Protein 7URG (pdb70)

Nearest PDB structures (foldseek):
  7urg-assembly1_B  TM=1.003E+00  e=1.284E-87  Synechococcus phage S-CBP4
  6mv9-assembly1_A  TM=7.155E-01  e=6.257E-13  Bacillus subtilis
  7b9q-assembly1_A  TM=6.823E-01  e=4.708E-10  Cereibacter sphaeroides
  7b9p-assembly1_A-2  TM=6.535E-01  e=2.088E-10  Cereibacter sphaeroides 2.4.1
  7b9q-assembly1_B  TM=6.792E-01  e=9.455E-10  Cereibacter sphaeroides

Solvent-accessible surface area: 34596 Å² total; per-residue (Å²): 115,112,5,82,4,0,0,0,10,0,72,52,81,46,73,55,148,33,2,7,18,26,0,5,124,3,0,0,29,0,3,54,100,10,14,7,0,0,0,2,1,23,98,8,108,52,122,45,34,131,74,62,164,41,83,74,26,22,2,0,8,16,11,0,83,4,0,5,26,1,5,40,10,10,47,139,21,7,90,138,132,130,10,39,2,0,0,0,0,16,9,73,17,103,16,5,69,65,1,5,81,6,52,143,96,84,4,71,99,12,98,8,0,0,7,0,27,67,124,58,19,144,136,19,77,112,87,19,56,101,15,0,25,89,3,3,113,134,40,18,1,14,0,3,41,41,68,80,29,171,122,45,106,74,9,38,4,1,20,29,0,0,4,3,1,42,30,34,2,10,5,38,56,59,46,12,26,0,5,34,10,72,55,97,92,0,104,45,32,6,29,113,7,0,39,78,7,26,107,100,13,47,142,38,96,8,19,152,65,62,30,18,60,73,34,124,88,26,94,7,3,1,7,2,10,1,0,0,4,1,6,3,60,62,58,66,12,64,5,53,69,0,0,121,1,0,88,0,19,49,71,62,117,118,79,90,98,50,79,2,32,52,3,0,85,32,2,77,42,0,5,80,29,0,10,126,61,0,104,82,68,105,4,31,27,0,1,1,0,6,46,2,75,97,24,1,42,166,103,76,10,92,80,56,74,16,0,0,34,11,0,15,8,5,73,39,101,100,29,86,86,116,22,93,122,152,31,88,63,82,58,57,10,0,98,12,62,28,2,65,125,19,25,22,107,15,2,57,56,0,0,15,4,4,1,123,4,4,71,79,35,52,8,19,1,0,2,2,8,24,0,12,35,68,80,31,109,19,72,91,101,20,2,73,70,10,27,80,20,34,3,17,0,3,29,94,30,69,121,17,179,116,116,5,80,4,0,0,0,12,0,70,53,80,46,72,56,148,35,2,8,16,25,0,6,125,3,0,0,28,0,2,54,101,10,14,5,0,0,0,2,1,22,96,8,111,53,122,45,34,132,74,62,166,40,84,72,26,21,2,0,8,16,10,0,84,3,0,4,27,0,6,41,9,11,45,139,21,6,90,138,133,131,9,39,2,0,0,0,0,16,9,72,18,100,16,6,70,66,1,5,77,7,52,143,96,84,4,71,99,11,97,8,0,0,6,0,28,66,121,59,19,145,136,19,76,108,87,19,55,98,16,0,24,88,4,2,115,133,42,18,1,14,0,3,42,43,70,81,29,171,122,44,106,75,10,37,4,1,21,30,0,0,4,3,1,41,32,33,1,9,5,38,54,60,46,12,25,0,5,35,10,72,56,98,92,1,105,46,30,6,29,114,6,0,39,76,6,26,107,99,13,47,144,38,95,9,20,150,64,61,28,19,60,72,34,127,88,26,93,7,3,1,7,1,10,2,0,0,5,1,6,2,61,64,57,66,12,66,4,53,68,0,0,122,1,0,90,0,19,51,70,63,119,119,80,90,97,54,77,3,31,54,3,0,84,33,2,77,41,0,6,80,30,0,9,127,63,0,105,84,69,107,4,29,26,0,1,1,0,6,46,2,76,98,25,1,43,168,101,77,9,92,81,57,73,15,0,0,34,13,0,15,9,6,72,38,103,103,28,85,87,116,23,92,121,153,30,88,63,80,59,57,10,0,98,12,62,27,1,65,124,20,26,23,104,14,1,58,56,0,0,15,3,4,2,124,4,5,69,79,35,52,8,19,1,0,1,2,7,26,0,12,35,67,82,31,108,19,71,92,102,20,1,72,71,9,26,80,19,34,3,18,0,3,30,94,29,68,122,18,178

InterPro domains:
  IPR000788 Ribonucleotide reductase large subunit, C-terminal [PF02867] (28-130)
  IPR050862 Ribonucleoside diphosphate reductase class-2 [PTHR43371] (28-132)

B-factor: mean 74.3, std 24.92, range [25.01, 128.07]

Organism: NCBI:txid754059

Radius of gyration: 35.14 Å; Cα contacts (8 Å, |Δi|>4): 1599; chains: 2; bounding box: 123×52×47 Å

Foldseek 3Di:
DPFQWWEAEAAQACDDCRHPVVVLVLCLVCLLAQREYEYEQAHHADAQDQDPVGDRDHGPLVCLQVSLVSNVVSLVVHPHNNYAYEHEYELQHPCVLVVLPDDCVRNVGHAYEYEDADVSVVPDDPSSVVSNLVSVLVWRYKYFYWDAAPVRHTWDAIDQHFFTFHHQETAAEDEQELQAADLVCLLVSLLVQLVVQLVVLQPPQPCVVVRHDHSVPTQAYAYAYFQQQNNCVVLVHALQRLLVLLVCVLVVHDDDPDVSVSSNVSLLNSLVSSLVSSVVSRHRAYHTHGWCPVPQQVDAGPVGAGGGTGNAFALDQWDWDADPPPGIDIGGRPPTDHDVVNDDVSRVSNVLSSQSSNCVSVRGRFYADEEASQHDDRDVVVVVVCNVGPHTMYHGYHHRD/DPFQWWEAEAAQACDDCRHPVVVLVLCLVCLLAQREYEYEQAHHADAQDQDPVGDRDHGPLVCLQVSLVSNVVSLVVHPHNNYAYEHEYELQHPCVLVVLPDDCVRNVGHAYEYEDADVSVVPDDVSSVVSNLVSVLVWRYKYFYWDAAPVRHTWDAIDQHFFTFHHQETAAEDEQELQAADLVCLLVSLLVQLVVQLVVLQPPQPCVVVRHDHSVPTQAYAYAYFQQQNNCVVLVHALQRLLVLLVCVLVVHDDDPDVSVSSNVSLLNSLVSSLVSSVVSRHRAYHTHGWCPVPQQVDAGPVGAGGGTGNAFALDQWDWDADPPPGIDIGGRPPTDHDVVNDDVSRVSNVLSSQSSNCVSVRGRFYADEEASQHDDRDVVVVVVCNVGPHTMYHGYHHRD

Structure (mmCIF, N/CA/C/O backbone):
data_7URG
#
_entry.id   7URG
#
_cell.length_a   1.00
_cell.length_b   1.00
_cell.length_c   1.00
_cell.angle_alpha   90.00
_cell.angle_beta   90.00
_cell.angle_gamma   90.00
#
_symmetry.space_group_name_H-M   'P 1'
#
loop_
_entity.id
_entity.type
_entity.pdbx_description
1 polymer 'Ribonucleotide reductase'
2 non-polymer "THYMIDINE-5'-TRIPHOSPHATE"
#
loop_
_atom_site.group_PDB
_atom_site.id
_atom_site.type_symbol
_atom_site.label_atom_id
_atom_site.label_alt_id
_atom_site.label_comp_id
_atom_site.label_asym_id
_atom_site.label_entity_id
_atom_site.label_seq_id
_atom_site.pdbx_PDB_ins_code
_atom_site.Cartn_x
_atom_site.Cartn_y
_atom_site.Cartn_z
_atom_site.occupancy
_atom_site.B_iso_or_equiv
_atom_site.auth_seq_id
_atom_site.auth_comp_id
_atom_site.auth_asym_id
_atom_site.auth_atom_id
_atom_site.pdbx_PDB_model_num
ATOM 1 N N . LEU A 1 26 ? 119.412 148.400 119.492 1.00 100.13 26 LEU A N 1
ATOM 2 C CA . LEU A 1 26 ? 118.284 147.939 118.690 1.00 101.49 26 LEU A CA 1
ATOM 3 C C . LEU A 1 26 ? 117.033 147.782 119.546 1.00 101.85 26 LEU A C 1
ATOM 4 O O . LEU A 1 26 ? 117.123 147.675 120.769 1.00 101.86 26 LEU A O 1
ATOM 9 N N . PRO A 1 27 ? 115.860 147.769 118.905 1.00 105.16 27 PRO A N 1
ATOM 10 C CA . PRO A 1 27 ? 114.634 147.435 119.648 1.00 105.94 27 PRO A CA 1
ATOM 11 C C . PRO A 1 27 ? 114.653 146.033 120.224 1.00 108.09 27 PRO A C 1
ATOM 12 O O . PRO A 1 27 ? 113.841 145.732 121.108 1.00 106.59 27 PRO A O 1
ATOM 16 N N . VAL A 1 28 ? 115.550 145.166 119.749 1.00 96.56 28 VAL A N 1
ATOM 17 C CA . VAL A 1 28 ? 115.580 143.783 120.214 1.00 93.33 28 VAL A CA 1
ATOM 18 C C . VAL A 1 28 ? 115.754 143.773 121.723 1.00 88.38 28 VAL A C 1
ATOM 19 O O . VAL A 1 28 ? 116.789 144.198 122.250 1.00 82.64 28 VAL A O 1
ATOM 23 N N . SER A 1 29 ? 114.737 143.279 122.429 1.00 85.11 29 SER A N 1
ATOM 24 C CA . SER A 1 29 ? 114.805 143.212 123.883 1.00 88.44 29 SER A CA 1
ATOM 25 C C . SER A 1 29 ? 115.713 142.080 124.346 1.00 84.16 29 SER A C 1
ATOM 26 O O . SER A 1 29 ? 116.487 142.251 125.295 1.00 84.16 29 SER A O 1
ATOM 29 N N . CYS A 1 30 ? 115.637 140.924 123.690 1.00 64.81 30 CYS A N 1
ATOM 30 C CA . CYS A 1 30 ? 116.363 139.744 124.128 1.00 59.88 30 CYS A CA 1
ATOM 31 C C . CYS A 1 30 ? 116.946 139.027 122.921 1.00 59.18 30 CYS A C 1
ATOM 32 O O . CYS A 1 30 ? 116.561 139.272 121.776 1.00 69.83 30 CYS A O 1
ATOM 35 N N . THR A 1 31 ? 117.889 138.131 123.197 1.00 46.97 31 THR A N 1
ATOM 36 C CA . THR A 1 31 ? 118.484 137.289 122.172 1.00 48.23 31 THR A CA 1
ATOM 37 C C . THR A 1 31 ? 118.951 136.000 122.827 1.00 46.61 31 THR A C 1
ATOM 38 O O . THR A 1 31 ? 119.120 135.930 124.045 1.00 55.60 31 THR A O 1
ATOM 42 N N . VAL A 1 32 ? 119.153 134.975 122.006 1.00 39.36 32 VAL A N 1
ATOM 43 C CA . VAL A 1 32 ? 119.518 133.646 122.478 1.00 39.99 32 VAL A CA 1
ATOM 44 C C . VAL A 1 32 ? 120.748 133.184 121.716 1.00 45.55 32 VAL A C 1
ATOM 45 O O . VAL A 1 32 ? 120.817 133.331 120.491 1.00 63.79 32 VAL A O 1
ATOM 49 N N . PHE A 1 33 ? 121.716 132.631 122.439 1.00 35.84 33 PHE A N 1
ATOM 50 C CA . PHE A 1 33 ? 122.919 132.066 121.849 1.00 34.17 33 PHE A CA 1
ATOM 51 C C . PHE A 1 33 ? 123.189 130.707 122.469 1.00 43.38 33 PHE A C 1
ATOM 52 O O . PHE A 1 33 ? 123.033 130.527 123.679 1.00 65.34 33 PHE A O 1
ATOM 60 N N . VAL A 1 34 ? 123.593 129.753 121.636 1.00 44.29 34 VAL A N 1
ATOM 61 C CA . VAL A 1 34 ? 123.998 128.427 122.080 1.00 45.29 34 VAL A CA 1
ATOM 62 C C . VAL A 1 34 ? 125.447 128.219 121.666 1.00 49.91 34 VAL A C 1
ATOM 63 O O . VAL A 1 34 ? 125.799 128.427 120.499 1.00 53.78 34 VAL A O 1
ATOM 67 N N . VAL A 1 35 ? 126.284 127.818 122.618 1.00 40.14 35 VAL A N 1
ATOM 68 C CA . VAL A 1 35 ? 127.718 127.676 122.399 1.00 43.43 35 VAL A CA 1
ATOM 69 C C . VAL A 1 35 ? 128.039 126.203 122.191 1.00 44.69 35 VAL A C 1
ATOM 70 O O . VAL A 1 35 ? 127.623 125.348 122.983 1.00 35.07 35 VAL A O 1
ATOM 74 N N . GLU A 1 36 ? 128.770 125.906 121.120 1.00 47.55 36 GLU A N 1
ATOM 75 C CA . GLU A 1 36 ? 129.167 124.542 120.818 1.00 41.41 36 GLU A CA 1
ATOM 76 C C . GLU A 1 36 ? 130.354 124.128 121.683 1.00 52.63 36 GLU A C 1
ATOM 77 O O . GLU A 1 36 ? 130.974 124.941 122.373 1.00 62.71 36 GLU A O 1
ATOM 83 N N . ASP A 1 37 ? 130.672 122.837 121.635 1.00 51.56 37 ASP A N 1
ATOM 84 C CA . ASP A 1 37 ? 131.752 122.273 122.443 1.00 41.86 37 ASP A CA 1
ATOM 85 C C . ASP A 1 37 ? 133.058 122.306 121.648 1.00 47.19 37 ASP A C 1
ATOM 86 O O . ASP A 1 37 ? 133.644 121.281 121.297 1.00 57.89 37 ASP A O 1
ATOM 91 N N . THR A 1 38 ? 133.511 123.526 121.365 1.00 51.39 38 THR A N 1
ATOM 92 C CA . THR A 1 38 ? 134.768 123.721 120.655 1.00 58.57 38 THR A CA 1
ATOM 93 C C . THR A 1 38 ? 135.178 125.180 120.786 1.00 59.61 38 THR A C 1
ATOM 94 O O . THR A 1 38 ? 134.327 126.072 120.763 1.00 55.59 38 THR A O 1
ATOM 98 N N . MET A 1 39 ? 136.486 125.412 120.917 1.00 55.96 39 MET A N 1
ATOM 99 C CA . MET A 1 39 ? 136.978 126.758 121.191 1.00 52.35 39 MET A CA 1
ATOM 100 C C . MET A 1 39 ? 136.713 127.708 120.028 1.00 52.34 39 MET A C 1
ATOM 101 O O . MET A 1 39 ? 136.354 128.871 120.246 1.00 49.11 39 MET A O 1
ATOM 106 N N . GLU A 1 40 ? 136.886 127.244 118.794 1.00 56.20 40 GLU A N 1
ATOM 107 C CA . GLU A 1 40 ? 136.768 128.094 117.620 1.00 53.03 40 GLU A CA 1
ATOM 108 C C . GLU A 1 40 ? 135.664 127.588 116.701 1.00 61.03 40 GLU A C 1
ATOM 109 O O . GLU A 1 40 ? 135.254 126.427 116.761 1.00 58.93 40 GLU A O 1
ATOM 115 N N . GLY A 1 41 ? 135.192 128.481 115.843 1.00 71.94 41 GLY A N 1
ATOM 116 C CA . GLY A 1 41 ? 134.143 128.189 114.896 1.00 69.98 41 GLY A CA 1
ATOM 117 C C . GLY A 1 41 ? 133.221 129.377 114.759 1.00 70.87 41 GLY A C 1
ATOM 118 O O . GLY A 1 41 ? 133.488 130.462 115.273 1.00 72.30 41 GLY A O 1
ATOM 119 N N . GLU A 1 42 ? 132.114 129.167 114.045 1.00 71.28 42 GLU A N 1
ATOM 120 C CA . GLU A 1 42 ? 131.127 130.231 113.893 1.00 73.80 42 GLU A CA 1
ATOM 121 C C . GLU A 1 42 ? 130.381 130.475 115.199 1.00 67.32 42 GLU A C 1
ATOM 122 O O . GLU A 1 42 ? 130.034 131.618 115.519 1.00 67.69 42 GLU A O 1
ATOM 128 N N . ASN A 1 43 ? 130.123 129.414 115.964 1.00 46.62 43 ASN A N 1
ATOM 129 C CA . ASN A 1 43 ? 129.459 129.507 117.258 1.00 50.92 43 ASN A CA 1
ATOM 130 C C . ASN A 1 43 ? 130.359 129.002 118.381 1.00 48.56 43 ASN A C 1
ATOM 131 O O . ASN A 1 43 ? 129.881 128.422 119.357 1.00 44.58 43 ASN A O 1
ATOM 136 N N . GLY A 1 44 ? 131.663 129.212 118.254 1.00 43.52 44 GLY A N 1
ATOM 137 C CA . GLY A 1 44 ? 132.591 128.756 119.264 1.00 45.06 44 GLY A CA 1
ATOM 138 C C . GLY A 1 44 ? 132.554 129.620 120.508 1.00 46.52 44 GLY A C 1
ATOM 139 O O . GLY A 1 44 ? 131.940 130.687 120.554 1.00 53.68 44 GLY A O 1
ATOM 140 N N . ILE A 1 45 ? 133.243 129.140 121.544 1.00 37.94 45 ILE A N 1
ATOM 141 C CA . ILE A 1 45 ? 133.250 129.849 122.820 1.00 40.35 45 ILE A CA 1
ATOM 142 C C . ILE A 1 45 ? 133.810 131.256 122.645 1.00 40.51 45 ILE A C 1
ATOM 143 O O . ILE A 1 45 ? 133.302 132.217 123.233 1.00 34.42 45 ILE A O 1
ATOM 148 N N . GLU A 1 46 ? 134.872 131.399 121.850 1.00 40.03 46 GLU A N 1
ATOM 149 C CA . GLU A 1 46 ? 135.404 132.731 121.576 1.00 37.82 46 GLU A CA 1
ATOM 150 C C . GLU A 1 46 ? 134.394 133.573 120.803 1.00 47.18 46 GLU A C 1
ATOM 151 O O . GLU A 1 46 ? 134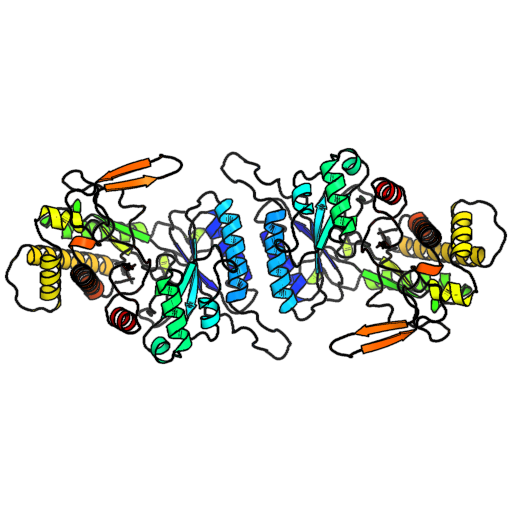.216 134.769 121.086 1.00 57.13 46 GLU A O 1
ATOM 157 N N . ALA A 1 47 ? 133.724 132.966 119.823 1.00 40.80 47 ALA A N 1
ATOM 158 C CA . ALA A 1 47 ? 132.604 133.642 119.186 1.00 42.53 47 ALA A CA 1
ATOM 159 C C . ALA A 1 47 ? 131.529 133.984 120.205 1.00 41.35 47 ALA A C 1
ATOM 160 O O . ALA A 1 47 ? 130.861 135.015 120.080 1.00 43.67 47 ALA A O 1
ATOM 162 N N . SER A 1 48 ? 131.359 133.141 121.228 1.00 29.74 48 SER A N 1
ATOM 163 C CA . SER A 1 48 ? 130.407 133.455 122.287 1.00 25.86 48 SER A CA 1
ATOM 164 C C . SER A 1 48 ? 130.825 134.708 123.042 1.00 42.18 48 SER A C 1
ATOM 165 O O . SER A 1 48 ? 129.985 135.557 123.359 1.00 53.69 48 SER A O 1
ATOM 168 N N . TRP A 1 49 ? 132.117 134.836 123.350 1.00 47.79 49 TRP A N 1
ATOM 169 C CA . TRP A 1 49 ? 132.598 136.032 124.036 1.00 47.43 49 TRP A CA 1
ATOM 170 C C . TRP A 1 49 ? 132.340 137.272 123.193 1.00 41.14 49 TRP A C 1
ATOM 171 O O . TRP A 1 49 ? 131.847 138.291 123.695 1.00 31.95 49 TRP A O 1
ATOM 182 N N . ARG A 1 50 ? 132.660 137.200 121.900 1.00 32.15 50 ARG A N 1
ATOM 183 C CA . ARG A 1 50 ? 132.438 138.364 121.047 1.00 27.10 50 ARG A CA 1
ATOM 184 C C . ARG A 1 50 ? 130.955 138.709 120.962 1.00 38.39 50 ARG A C 1
ATOM 185 O O . ARG A 1 50 ? 130.579 139.886 121.033 1.00 49.21 50 ARG A O 1
ATOM 193 N N . PHE A 1 51 ? 130.095 137.699 120.804 1.00 45.43 51 PHE A N 1
ATOM 194 C CA . PHE A 1 51 ? 128.666 137.967 120.682 1.00 49.30 51 PHE A CA 1
ATOM 195 C C . PHE A 1 51 ? 128.096 138.543 121.969 1.00 42.72 51 PHE A C 1
ATOM 196 O O . PHE A 1 51 ? 127.261 139.452 121.929 1.00 44.40 51 PHE A O 1
ATOM 204 N N . VAL A 1 52 ? 128.521 138.022 123.122 1.00 35.50 52 VAL A N 1
ATOM 205 C CA . VAL A 1 52 ? 128.038 138.553 124.391 1.00 33.14 52 VAL A CA 1
ATOM 206 C C . VAL A 1 52 ? 128.497 139.992 124.572 1.00 47.30 52 VAL A C 1
ATOM 207 O O . VAL A 1 52 ? 127.731 140.849 125.028 1.00 56.51 52 VAL A O 1
ATOM 211 N N . SER A 1 53 ? 129.750 140.286 124.217 1.00 42.71 53 SER A N 1
ATOM 212 C CA . SER A 1 53 ? 130.226 141.663 124.300 1.00 37.28 53 SER A CA 1
ATOM 213 C C . SER A 1 53 ? 129.392 142.582 123.417 1.00 36.24 53 SER A C 1
ATOM 214 O O . SER A 1 53 ? 128.972 143.663 123.845 1.00 42.22 53 SER A O 1
ATOM 217 N N . HIS A 1 54 ? 129.134 142.160 122.178 1.00 41.77 54 HIS A N 1
ATOM 218 C CA . HIS A 1 54 ? 128.350 142.990 121.270 1.00 46.17 54 HIS A CA 1
ATOM 219 C C . HIS A 1 54 ? 126.935 143.198 121.789 1.00 44.82 54 HIS A C 1
ATOM 220 O O . HIS A 1 54 ? 126.402 144.312 121.730 1.00 48.06 54 HIS A O 1
ATOM 227 N N . ALA A 1 55 ? 126.306 142.138 122.297 1.00 43.51 55 ALA A N 1
ATOM 228 C CA . ALA A 1 55 ? 124.943 142.263 122.797 1.00 41.90 55 ALA A CA 1
ATOM 229 C C . ALA A 1 55 ? 124.880 143.154 124.029 1.00 39.10 55 ALA A C 1
ATOM 230 O O . ALA A 1 55 ? 123.904 143.889 124.210 1.00 44.98 55 ALA A O 1
ATOM 232 N N . LEU A 1 56 ? 125.903 143.104 124.884 1.00 35.90 56 LEU A N 1
ATOM 233 C CA . LEU A 1 56 ? 125.904 143.928 126.085 1.00 39.76 56 LEU A CA 1
ATOM 234 C C . LEU A 1 56 ? 126.220 145.384 125.782 1.00 51.09 56 LEU A C 1
ATOM 235 O O . LEU A 1 56 ? 125.743 146.275 126.492 1.00 55.57 56 LEU A O 1
ATOM 240 N N . ARG A 1 57 ? 127.018 145.653 124.746 1.00 52.81 57 ARG A N 1
ATOM 241 C CA . ARG A 1 57 ? 127.332 147.036 124.411 1.00 52.54 57 ARG A CA 1
ATOM 242 C C . ARG A 1 57 ? 126.113 147.822 123.944 1.00 51.77 57 ARG A C 1
ATOM 243 O O . ARG A 1 57 ? 126.182 149.053 123.887 1.00 55.48 57 ARG A O 1
ATOM 251 N N . TYR A 1 58 ? 125.013 147.149 123.607 1.00 54.23 58 TYR A N 1
ATOM 252 C CA . TYR A 1 58 ? 123.778 147.812 123.211 1.00 57.29 58 TYR A CA 1
ATOM 253 C C . TYR A 1 58 ? 122.668 147.675 124.242 1.00 60.02 58 TYR A C 1
ATOM 254 O O . TYR A 1 58 ? 121.586 148.237 124.044 1.00 61.29 58 TYR A O 1
ATOM 263 N N . GLY A 1 59 ? 122.899 146.943 125.331 1.00 65.02 59 GLY A N 1
ATOM 264 C CA . GLY A 1 59 ? 121.927 146.798 126.389 1.00 64.80 59 GLY A CA 1
ATOM 265 C C . GLY A 1 59 ? 121.051 145.568 126.294 1.00 65.24 59 GLY A C 1
ATOM 266 O O . GLY A 1 59 ? 120.465 145.165 127.305 1.00 67.96 59 GLY A O 1
ATOM 267 N N . ALA A 1 60 ? 120.945 144.956 125.120 1.00 53.73 60 ALA A N 1
ATOM 268 C CA . ALA A 1 60 ? 120.126 143.761 124.979 1.00 53.94 60 ALA A CA 1
ATOM 269 C C . ALA A 1 60 ? 120.747 142.609 125.755 1.00 57.70 60 ALA A C 1
ATOM 270 O O . ALA A 1 60 ? 121.950 142.353 125.650 1.00 60.78 60 ALA A O 1
ATOM 272 N N . GLY A 1 61 ? 119.925 141.911 126.534 1.00 52.67 61 GLY A N 1
ATOM 273 C CA . GLY A 1 61 ? 120.407 140.785 127.301 1.00 48.29 61 GLY A CA 1
ATOM 274 C C . GLY A 1 61 ? 120.621 139.555 126.444 1.00 43.60 61 GLY A C 1
ATOM 275 O O . GLY A 1 61 ? 120.209 139.486 125.289 1.00 55.52 61 GLY A O 1
ATOM 276 N N . VAL A 1 62 ? 121.287 138.564 127.034 1.00 34.64 62 VAL A N 1
ATOM 277 C CA . VAL A 1 62 ? 121.598 137.314 126.354 1.00 37.69 62 VAL A CA 1
ATOM 278 C C . VAL A 1 62 ? 121.269 136.160 127.288 1.00 45.98 62 VAL A C 1
ATOM 279 O O . VAL A 1 62 ? 121.196 136.317 128.507 1.00 60.68 62 VAL A O 1
ATOM 283 N N . ALA A 1 63 ? 121.060 134.985 126.695 1.00 50.24 63 ALA A N 1
ATOM 284 C CA . ALA A 1 63 ? 120.813 133.746 127.434 1.00 43.82 63 ALA A CA 1
ATOM 285 C C . ALA A 1 63 ? 121.765 132.696 126.876 1.00 45.90 63 ALA A C 1
ATOM 286 O O . ALA A 1 63 ? 121.398 131.924 125.987 1.00 53.85 63 ALA A O 1
ATOM 288 N N . VAL A 1 64 ? 122.982 132.657 127.410 1.00 51.02 64 VAL A N 1
ATOM 289 C CA . VAL A 1 64 ? 124.030 131.788 126.885 1.00 49.88 64 VAL A CA 1
ATOM 290 C C . VAL A 1 64 ? 123.804 130.385 127.431 1.00 53.29 64 VAL A C 1
ATOM 291 O O . VAL A 1 64 ? 124.006 130.133 128.620 1.00 61.96 64 VAL A O 1
ATOM 295 N N . HIS A 1 65 ? 123.393 129.466 126.563 1.00 58.73 65 HIS A N 1
ATOM 296 C CA . HIS A 1 65 ? 123.092 128.097 126.962 1.00 57.52 65 HIS A CA 1
ATOM 297 C C . HIS A 1 65 ? 124.371 127.270 126.945 1.00 57.47 65 HIS A C 1
ATOM 298 O O . HIS A 1 65 ? 124.957 127.047 125.881 1.00 66.71 65 HIS A O 1
ATOM 305 N N . LEU A 1 66 ? 124.792 126.807 128.121 1.00 40.69 66 LEU A N 1
ATOM 306 C CA . LEU A 1 66 ? 126.022 126.045 128.276 1.00 37.94 66 LEU A CA 1
ATOM 307 C C . LEU A 1 66 ? 125.768 124.547 128.390 1.00 47.97 66 LEU A C 1
ATOM 308 O O . LEU A 1 66 ? 126.573 123.834 128.998 1.00 63.11 66 LEU A O 1
ATOM 313 N N . SER A 1 67 ? 124.665 124.052 127.827 1.00 33.95 67 SER A N 1
ATOM 314 C CA . SER A 1 67 ? 124.298 122.654 128.020 1.00 37.08 67 SER A CA 1
ATOM 315 C C . SER A 1 67 ? 125.159 121.695 127.208 1.00 38.27 67 SER A C 1
ATOM 316 O O . SER A 1 67 ? 125.057 120.481 127.408 1.00 45.49 67 SER A O 1
ATOM 319 N N . LYS A 1 68 ? 125.997 122.198 126.302 1.00 36.59 68 LYS A N 1
ATOM 320 C CA . LYS A 1 68 ? 126.755 121.337 125.405 1.00 34.79 68 LYS A CA 1
ATOM 321 C C . LYS A 1 68 ? 128.219 121.177 125.801 1.00 43.41 68 LYS A C 1
ATOM 322 O O . LYS A 1 68 ? 128.906 120.331 125.219 1.00 48.02 68 LYS A O 1
ATOM 328 N N . LEU A 1 69 ? 128.712 121.953 126.762 1.00 44.40 69 LEU A N 1
ATOM 329 C CA . LEU A 1 69 ? 130.105 121.846 127.177 1.00 39.25 69 LEU A CA 1
ATOM 330 C C . LEU A 1 69 ? 130.307 120.582 128.005 1.00 50.80 69 LEU A C 1
ATOM 331 O O . LEU A 1 69 ? 129.531 120.298 128.922 1.00 47.98 69 LEU A O 1
ATOM 336 N N . ARG A 1 70 ? 131.359 119.832 127.685 1.00 56.42 70 ARG A N 1
ATOM 337 C CA . ARG A 1 70 ? 131.577 118.539 128.307 1.00 54.18 70 ARG A CA 1
ATOM 338 C C . ARG A 1 70 ? 131.899 118.707 129.792 1.00 51.00 70 ARG A C 1
ATOM 339 O O . ARG A 1 70 ? 132.351 119.769 130.224 1.00 54.49 70 ARG A O 1
ATOM 347 N N . PRO A 1 71 ? 131.668 117.669 130.595 1.00 50.22 71 PRO A N 1
ATOM 348 C CA . PRO A 1 71 ? 131.792 117.825 132.047 1.00 48.79 71 PRO A CA 1
ATOM 349 C C . PRO A 1 71 ? 133.225 118.081 132.479 1.00 50.03 71 PRO A C 1
ATOM 350 O O . PRO A 1 71 ? 134.184 117.683 131.816 1.00 50.68 71 PRO A O 1
ATOM 354 N N . LYS A 1 72 ? 133.356 118.761 133.616 1.00 58.95 72 LYS A N 1
ATOM 355 C CA . LYS A 1 72 ? 134.673 119.089 134.145 1.00 64.51 72 LYS A CA 1
ATOM 356 C C . LYS A 1 72 ? 135.417 117.823 134.541 1.00 69.45 72 LYS A C 1
ATOM 357 O O . LYS A 1 72 ? 134.861 116.929 135.186 1.00 68.72 72 LYS A O 1
ATOM 363 N N . GLY A 1 73 ? 136.690 117.754 134.158 1.00 70.94 73 GLY A N 1
ATOM 364 C CA . GLY A 1 73 ? 137.527 116.620 134.482 1.00 69.50 73 GLY A CA 1
ATOM 365 C C . GLY A 1 73 ? 137.501 115.488 133.480 1.00 66.23 73 GLY A C 1
ATOM 366 O O . GLY A 1 73 ? 138.175 114.475 133.700 1.00 63.29 73 GLY A O 1
ATOM 367 N N . ALA A 1 74 ? 136.753 115.622 132.389 1.00 66.13 74 ALA A N 1
ATOM 368 C CA . ALA A 1 74 ? 136.679 114.585 131.369 1.00 70.90 74 ALA A CA 1
ATOM 369 C C . ALA A 1 74 ? 137.957 114.608 130.542 1.00 72.40 74 ALA A C 1
ATOM 370 O O . ALA A 1 74 ? 138.295 115.635 129.942 1.00 68.01 74 ALA A O 1
ATOM 372 N N . GLU A 1 75 ? 138.660 113.480 130.507 1.00 86.45 75 GLU A N 1
ATOM 373 C CA . GLU A 1 75 ? 139.939 113.361 129.823 1.00 84.41 75 GLU A CA 1
ATOM 374 C C . GLU A 1 75 ? 139.740 112.680 128.476 1.00 86.41 75 GLU A C 1
ATOM 375 O O . GLU A 1 75 ? 138.992 111.704 128.367 1.00 84.53 75 GLU A O 1
ATOM 381 N N . ASN A 1 76 ? 140.412 113.204 127.451 1.00 86.03 76 ASN A N 1
ATOM 382 C CA . ASN A 1 76 ? 140.271 112.699 126.091 1.00 85.60 76 ASN A CA 1
ATOM 383 C C . ASN A 1 76 ? 141.393 111.760 125.671 1.00 84.72 76 ASN A C 1
ATOM 384 O O . ASN A 1 76 ? 141.186 110.927 124.784 1.00 84.11 76 ASN A O 1
ATOM 389 N N . GLY A 1 77 ? 142.567 111.876 126.284 1.00 89.00 77 GLY A N 1
ATOM 390 C CA . GLY A 1 77 ? 143.706 111.041 125.951 1.00 91.46 77 GLY A CA 1
ATOM 391 C C . GLY A 1 77 ? 144.904 111.875 125.548 1.00 91.29 77 GLY A C 1
ATOM 392 O O . GLY A 1 77 ? 146.037 111.589 125.946 1.00 90.19 77 GLY A O 1
ATOM 393 N N . LYS A 1 78 ? 144.657 112.917 124.756 1.00 94.31 78 LYS A N 1
ATOM 394 C CA . LYS A 1 78 ? 145.645 113.963 124.531 1.00 94.14 78 LYS A CA 1
ATOM 395 C C . LYS A 1 78 ? 145.379 115.047 125.565 1.00 95.24 78 LYS A C 1
ATOM 396 O O . LYS A 1 78 ? 144.526 115.914 125.350 1.00 94.90 78 LYS A O 1
ATOM 402 N N . GLY A 1 79 ? 146.101 115.007 126.683 1.00 88.50 79 GLY A N 1
ATOM 403 C CA . GLY A 1 79 ? 145.616 115.616 127.905 1.00 87.87 79 GLY A CA 1
ATOM 404 C C . GLY A 1 79 ? 145.019 116.998 127.744 1.00 85.79 79 GLY A C 1
ATOM 405 O O . GLY A 1 79 ? 145.728 117.982 127.518 1.00 81.04 79 GLY A O 1
ATOM 406 N N . LEU A 1 80 ? 143.686 117.070 127.894 1.00 82.88 80 LEU A N 1
ATOM 407 C CA . LEU A 1 80 ? 142.922 118.318 127.944 1.00 80.33 80 LEU A CA 1
ATOM 408 C C . LEU A 1 80 ? 141.865 118.109 129.027 1.00 81.19 80 LEU A C 1
ATOM 409 O O . LEU A 1 80 ? 140.749 117.656 128.758 1.00 82.23 80 LEU A O 1
ATOM 414 N N . VAL A 1 81 ? 142.212 118.447 130.262 1.00 71.45 81 VAL A N 1
ATOM 415 C CA . VAL A 1 81 ? 141.271 118.307 131.366 1.00 69.47 81 VAL A CA 1
ATOM 416 C C . VAL A 1 81 ? 140.279 119.458 131.294 1.00 72.96 81 VAL A C 1
ATOM 417 O O . VAL A 1 81 ? 140.573 120.578 131.729 1.00 75.15 81 VAL A O 1
ATOM 421 N N . ALA A 1 82 ? 139.100 119.186 130.742 1.00 63.95 82 ALA A N 1
ATOM 422 C CA . ALA A 1 82 ? 138.126 120.235 130.497 1.00 63.53 82 ALA A CA 1
ATOM 423 C C . ALA A 1 82 ? 137.680 120.872 131.809 1.00 60.65 82 ALA A C 1
ATOM 424 O O . ALA A 1 82 ? 137.632 120.230 132.862 1.00 57.50 82 ALA A O 1
ATOM 426 N N . SER A 1 83 ? 137.350 122.159 131.733 1.00 52.70 83 SER A N 1
ATOM 427 C CA . SER A 1 83 ? 136.950 122.925 132.906 1.00 52.10 83 SER A CA 1
ATOM 428 C C . SER A 1 83 ? 135.454 122.876 133.178 1.00 49.83 83 SER A C 1
ATOM 429 O O . SER A 1 83 ? 135.051 122.875 134.345 1.00 45.74 83 SER A O 1
ATOM 432 N N . GLY A 1 84 ? 134.622 122.834 132.142 1.00 48.38 84 GLY A N 1
ATOM 433 C CA . GLY A 1 84 ? 133.192 122.751 132.319 1.00 49.75 84 GLY A CA 1
ATOM 434 C C . GLY A 1 84 ? 132.514 124.103 132.230 1.00 50.56 84 GLY A C 1
ATOM 435 O O . GLY A 1 84 ? 133.162 125.153 132.217 1.00 52.66 84 GLY A O 1
ATOM 436 N N . PRO A 1 85 ? 131.182 124.098 132.160 1.00 34.96 85 PRO A N 1
ATOM 437 C CA . PRO A 1 85 ? 130.452 125.368 132.019 1.00 37.90 85 PRO A CA 1
ATOM 438 C C . PRO A 1 85 ? 130.636 126.316 133.189 1.00 45.11 85 PRO A C 1
ATOM 439 O O . PRO A 1 85 ? 130.629 127.540 132.993 1.00 45.83 85 PRO A O 1
ATOM 443 N N . VAL A 1 86 ? 130.790 125.789 134.406 1.00 40.56 86 VAL A N 1
ATOM 444 C CA . VAL A 1 86 ? 130.892 126.651 135.580 1.00 35.02 86 VAL A CA 1
ATOM 445 C C . VAL A 1 86 ? 132.132 127.528 135.498 1.00 41.68 86 VAL A C 1
ATOM 446 O O . VAL A 1 86 ? 132.164 128.624 136.068 1.00 41.38 86 VAL A O 1
ATOM 450 N N . SER A 1 87 ? 133.172 127.065 134.804 1.00 40.50 87 SER A N 1
ATOM 451 C CA . SER A 1 87 ? 134.372 127.878 134.650 1.00 32.13 87 SER A CA 1
ATOM 452 C C . SER A 1 87 ? 134.117 129.066 133.729 1.00 37.92 87 SER A C 1
ATOM 453 O O . SER A 1 87 ? 134.492 130.201 134.047 1.00 41.44 87 SER A O 1
ATOM 456 N N . PHE A 1 88 ? 133.476 128.826 132.582 1.00 35.57 88 PHE A N 1
ATOM 457 C CA . PHE A 1 88 ? 133.210 129.903 131.634 1.00 39.51 88 PHE A CA 1
ATOM 458 C C . PHE A 1 88 ? 132.132 130.853 132.135 1.00 39.24 88 PHE A C 1
ATOM 459 O O . PHE A 1 88 ? 132.043 131.994 131.655 1.00 40.72 88 PHE A O 1
ATOM 467 N N . ALA A 1 89 ? 131.303 130.404 133.079 1.00 41.22 89 ALA A N 1
ATOM 468 C CA . ALA A 1 89 ? 130.394 131.326 133.744 1.00 38.60 89 ALA A CA 1
ATOM 469 C C . ALA A 1 89 ? 131.158 132.506 134.327 1.00 44.02 89 ALA A C 1
ATOM 470 O O . ALA A 1 89 ? 130.658 133.634 134.334 1.00 44.72 89 ALA A O 1
ATOM 472 N N . LYS A 1 90 ? 132.379 132.267 134.816 1.00 40.14 90 LYS A N 1
ATOM 473 C CA . LYS A 1 90 ? 133.182 133.356 135.370 1.00 35.90 90 LYS A CA 1
ATOM 474 C C . LYS A 1 90 ? 133.580 134.357 134.293 1.00 40.25 90 LYS A C 1
ATOM 475 O O . LYS A 1 90 ? 133.547 135.573 134.526 1.00 49.96 90 LYS A O 1
ATOM 481 N N . ILE A 1 91 ? 133.971 133.873 133.113 1.00 29.06 91 ILE A N 1
ATOM 482 C CA . ILE A 1 91 ? 134.318 134.780 132.023 1.00 33.78 91 ILE A CA 1
ATOM 483 C C . ILE A 1 91 ? 133.113 135.630 131.653 1.00 39.94 91 ILE A C 1
ATOM 484 O O . ILE A 1 91 ? 133.218 136.850 131.467 1.00 44.85 91 ILE A O 1
ATOM 489 N N . TYR A 1 92 ? 131.947 134.992 131.540 1.00 46.65 92 TYR A N 1
ATOM 490 C CA . TYR A 1 92 ? 130.745 135.743 131.187 1.00 39.88 92 TYR A CA 1
ATOM 491 C C . TYR A 1 92 ? 130.381 136.743 132.277 1.00 33.64 92 TYR A C 1
ATOM 492 O O . TYR A 1 92 ? 129.926 137.852 131.981 1.00 35.43 92 TYR A O 1
ATOM 501 N N . SER A 1 93 ? 130.586 136.377 133.543 1.00 30.69 93 SER A N 1
ATOM 502 C CA . SER A 1 93 ? 130.310 137.299 134.639 1.00 31.69 93 SER A CA 1
ATOM 503 C C . SER A 1 93 ? 131.217 138.521 134.572 1.00 41.54 93 SER A C 1
ATOM 504 O O . SER A 1 93 ? 130.765 139.657 134.752 1.00 56.98 93 SER A O 1
ATOM 507 N N . THR A 1 94 ? 132.511 138.305 134.330 1.00 30.13 94 THR A N 1
ATOM 508 C CA . THR A 1 94 ? 133.435 139.432 134.228 1.00 27.44 94 THR A CA 1
ATOM 509 C C . THR A 1 94 ? 133.052 140.342 133.068 1.00 37.59 94 THR A C 1
ATOM 510 O O . THR A 1 94 ? 133.021 141.574 133.206 1.00 40.96 94 THR A O 1
ATOM 514 N N . LEU A 1 95 ? 132.757 139.748 131.909 1.00 43.67 95 LEU A N 1
ATOM 515 C CA . LEU A 1 95 ? 132.359 140.551 130.760 1.00 37.01 95 LEU A CA 1
ATOM 516 C C . LEU A 1 95 ? 131.104 141.353 131.066 1.00 43.38 95 LEU A C 1
ATOM 517 O O . LEU A 1 95 ? 131.026 142.546 130.749 1.00 42.61 95 LEU A O 1
ATOM 522 N N . ASN A 1 96 ? 130.111 140.714 131.688 1.00 51.93 96 ASN A N 1
ATOM 523 C CA . ASN A 1 96 ? 128.879 141.414 132.022 1.00 41.05 96 ASN A CA 1
ATOM 524 C C . ASN A 1 96 ? 129.157 142.577 132.955 1.00 39.71 96 ASN A C 1
ATOM 525 O O . ASN A 1 96 ? 128.696 143.695 132.719 1.00 51.55 96 ASN A O 1
ATOM 530 N N . GLU A 1 97 ? 129.919 142.338 134.021 1.00 36.07 97 GLU A N 1
ATOM 531 C CA . GLU A 1 97 ? 130.204 143.404 134.972 1.00 48.45 97 GLU A CA 1
ATOM 532 C C . GLU A 1 97 ? 130.841 144.594 134.259 1.00 54.45 97 GLU A C 1
ATOM 533 O O . GLU A 1 97 ? 130.328 145.723 134.312 1.00 57.44 97 GLU A O 1
ATOM 539 N N . ILE A 1 98 ? 131.930 144.342 133.526 1.00 50.88 98 ILE A N 1
ATOM 540 C CA . ILE A 1 98 ? 132.666 145.442 132.907 1.00 44.23 98 ILE A CA 1
ATOM 541 C C . ILE A 1 98 ? 131.770 146.197 131.935 1.00 41.90 98 ILE A C 1
ATOM 542 O O . ILE A 1 98 ? 131.638 147.425 132.010 1.00 46.04 98 ILE A O 1
ATOM 547 N N . LEU A 1 99 ? 131.120 145.475 131.019 1.00 45.39 99 LEU A N 1
ATOM 548 C CA . LEU A 1 99 ? 130.413 146.151 129.939 1.00 47.41 99 LEU A CA 1
ATOM 549 C C . LEU A 1 99 ? 129.134 146.816 130.432 1.00 53.68 99 LEU A C 1
ATOM 550 O O . LEU A 1 99 ? 128.785 147.908 129.970 1.00 60.32 99 LEU A O 1
ATOM 555 N N . ARG A 1 100 ? 128.413 146.182 131.361 1.00 63.55 100 ARG A N 1
ATOM 556 C CA . ARG A 1 100 ? 127.202 146.796 131.886 1.00 65.23 100 ARG A CA 1
ATOM 557 C C . ARG A 1 100 ? 127.530 148.066 132.656 1.00 66.77 100 ARG A C 1
ATOM 558 O O . ARG A 1 100 ? 126.834 149.077 132.512 1.00 71.76 100 ARG A O 1
ATOM 566 N N . ARG A 1 101 ? 128.583 148.046 133.479 1.00 68.98 101 ARG A N 1
ATOM 567 C CA . ARG A 1 101 ? 128.961 149.283 134.152 1.00 77.53 101 ARG A CA 1
ATOM 568 C C . ARG A 1 101 ? 129.548 150.304 133.185 1.00 77.02 101 ARG A C 1
ATOM 569 O O . ARG A 1 101 ? 129.562 151.499 133.501 1.00 73.54 101 ARG A O 1
ATOM 577 N N . GLY A 1 102 ? 130.026 149.868 132.021 1.00 85.80 102 GLY A N 1
ATOM 578 C CA . GLY A 1 102 ? 130.501 150.792 131.008 1.00 83.57 102 GLY A CA 1
ATOM 579 C C . GLY A 1 102 ? 129.543 150.969 129.844 1.00 88.71 102 GLY A C 1
ATOM 580 O O . GLY A 1 102 ? 129.717 151.877 129.026 1.00 90.48 102 GLY A O 1
ATOM 581 N N . GLY A 1 103 ? 128.528 150.112 129.757 1.00 96.12 103 GLY A N 1
ATOM 582 C CA . GLY A 1 103 ? 127.637 150.144 128.613 1.00 94.89 103 GLY A CA 1
ATOM 583 C C . GLY A 1 103 ? 126.720 151.352 128.624 1.00 95.32 103 GLY A C 1
ATOM 584 O O . GLY A 1 103 ? 126.374 151.897 129.672 1.00 91.17 103 GLY A O 1
ATOM 585 N N . VAL A 1 104 ? 126.320 151.773 127.422 1.00 118.83 104 VAL A N 1
ATOM 586 C CA . VAL A 1 104 ? 125.385 152.891 127.298 1.00 121.85 104 VAL A CA 1
ATOM 587 C C . VAL A 1 104 ? 124.046 152.528 127.925 1.00 122.17 104 VAL A C 1
ATOM 588 O O . VAL A 1 104 ? 123.496 153.279 128.741 1.00 120.29 104 VAL A O 1
ATOM 592 N N . TYR A 1 105 ? 123.503 151.371 127.557 1.00 115.75 105 TYR A N 1
ATOM 593 C CA . TYR A 1 105 ? 122.275 150.859 128.150 1.00 113.17 105 TYR A CA 1
ATOM 594 C C . TYR A 1 105 ? 122.646 149.898 129.274 1.00 113.98 105 TYR A C 1
ATOM 595 O O . TYR A 1 105 ? 123.327 148.894 129.038 1.00 111.16 105 TYR A O 1
ATOM 604 N N . LYS A 1 106 ? 122.198 150.203 130.491 1.00 121.46 106 LYS A N 1
ATOM 605 C CA . LYS A 1 106 ? 122.560 149.432 131.671 1.00 120.72 106 LYS A CA 1
ATOM 606 C C . LYS A 1 106 ? 121.468 148.462 132.103 1.00 119.11 106 LYS A C 1
ATOM 607 O O . LYS A 1 106 ? 121.543 147.915 133.208 1.00 114.78 106 LYS A O 1
ATOM 613 N N . ASN A 1 107 ? 120.461 148.232 131.264 1.00 113.07 107 ASN A N 1
ATOM 614 C CA . ASN A 1 107 ? 119.399 147.284 131.568 1.00 110.09 107 ASN A CA 1
ATOM 615 C C . ASN A 1 107 ? 119.710 145.871 131.091 1.00 108.04 107 ASN A C 1
ATOM 616 O O . ASN A 1 107 ? 118.870 144.980 131.251 1.00 107.46 107 ASN A O 1
ATOM 621 N N . GLY A 1 108 ? 120.885 145.646 130.508 1.00 81.83 108 GLY A N 1
ATOM 622 C CA . GLY A 1 108 ? 121.221 144.319 130.031 1.00 77.15 108 GLY A CA 1
ATOM 623 C C . GLY A 1 108 ? 121.487 143.351 131.167 1.00 77.73 108 GLY A C 1
ATOM 624 O O . GLY A 1 108 ? 121.901 143.731 132.262 1.00 83.48 108 GLY A O 1
ATOM 625 N N . ALA A 1 109 ? 121.243 142.071 130.893 1.00 49.05 109 ALA A N 1
ATOM 626 C CA . ALA A 1 109 ? 121.454 141.021 131.876 1.00 48.14 109 ALA A CA 1
ATOM 627 C C . ALA A 1 109 ? 121.827 139.737 131.153 1.00 45.08 109 ALA A C 1
ATOM 628 O O . ALA A 1 109 ? 121.585 139.585 129.953 1.00 54.69 109 ALA A O 1
ATOM 630 N N . VAL A 1 110 ? 122.425 138.813 131.899 1.00 35.43 110 VAL A N 1
ATOM 631 C CA . VAL A 1 110 ? 122.845 137.519 131.377 1.00 34.01 110 VAL A CA 1
ATOM 632 C C . VAL A 1 110 ? 122.177 136.432 132.202 1.00 37.62 110 VAL A C 1
ATOM 633 O O . VAL A 1 110 ? 122.026 136.570 133.421 1.00 54.18 110 VAL A O 1
ATOM 637 N N . VAL A 1 111 ? 121.765 135.357 131.535 1.00 34.65 111 VAL A N 1
ATOM 638 C CA . VAL A 1 111 ? 121.122 134.233 132.201 1.00 39.27 111 VAL A CA 1
ATOM 639 C C . VAL A 1 111 ? 121.718 132.941 131.663 1.00 41.92 111 VAL A C 1
ATOM 640 O O . VAL A 1 111 ? 121.336 132.468 130.588 1.00 57.23 111 VAL A O 1
ATOM 644 N N . CYS A 1 112 ? 122.649 132.356 132.411 1.00 42.69 112 CYS A N 1
ATOM 645 C CA . CYS A 1 112 ? 123.379 131.175 131.963 1.00 42.00 112 CYS A CA 1
ATOM 646 C C . CYS A 1 112 ? 122.531 129.937 132.226 1.00 47.38 112 CYS A C 1
ATOM 647 O O . CYS A 1 112 ? 122.600 129.340 133.301 1.00 63.16 112 CYS A O 1
ATOM 650 N N . HIS A 1 113 ? 121.736 129.541 131.238 1.00 45.96 113 HIS A N 1
ATOM 651 C CA . HIS A 1 113 ? 120.917 128.349 131.374 1.00 46.93 113 HIS A CA 1
ATOM 652 C C . HIS A 1 113 ? 121.795 127.106 131.487 1.00 45.73 113 HIS A C 1
ATOM 653 O O . HIS A 1 113 ? 122.943 127.081 131.041 1.00 62.87 113 HIS A O 1
ATOM 660 N N . LEU A 1 114 ? 121.237 126.065 132.099 1.00 31.45 114 LEU A N 1
ATOM 661 C CA . LEU A 1 114 ? 121.899 124.771 132.168 1.00 37.63 114 LEU A CA 1
ATOM 662 C C . LEU A 1 114 ? 120.838 123.705 132.394 1.00 44.32 114 LEU A C 1
ATOM 663 O O . LEU A 1 114 ? 119.743 123.989 132.884 1.00 51.09 114 LEU A O 1
ATOM 668 N N . ASP A 1 115 ? 121.175 122.475 132.026 1.00 46.50 115 ASP A N 1
ATOM 669 C CA . ASP A 1 115 ? 120.250 121.358 132.134 1.00 45.15 115 ASP A CA 1
ATOM 670 C C . ASP A 1 115 ? 120.296 120.753 133.532 1.00 39.17 115 ASP A C 1
ATOM 671 O O . ASP A 1 115 ? 121.193 121.032 134.329 1.00 42.31 115 ASP A O 1
ATOM 676 N N . LEU A 1 116 ? 119.305 119.912 133.820 1.00 36.79 116 LEU A N 1
ATOM 677 C CA . LEU A 1 116 ? 119.284 119.167 135.071 1.00 49.00 116 LEU A CA 1
ATOM 678 C C . LEU A 1 116 ? 119.971 117.816 134.949 1.00 53.80 116 LEU A C 1
ATOM 679 O O . LEU A 1 116 ? 120.423 117.265 135.960 1.00 53.05 116 LEU A O 1
ATOM 684 N N . SER A 1 117 ? 120.061 117.270 133.737 1.00 49.90 117 SER A N 1
ATOM 685 C CA . SER A 1 117 ? 120.769 116.016 133.521 1.00 47.32 117 SER A CA 1
ATOM 686 C C . SER A 1 117 ? 122.279 116.195 133.474 1.00 49.27 117 SER A C 1
ATOM 687 O O . SER A 1 117 ? 123.007 115.201 133.551 1.00 52.39 117 SER A O 1
ATOM 690 N N . HIS A 1 118 ? 122.762 117.425 133.348 1.00 53.79 118 HIS A N 1
ATOM 691 C CA . HIS A 1 118 ? 124.196 117.659 133.297 1.00 52.77 118 HIS A CA 1
ATOM 692 C C . HIS A 1 118 ? 124.835 117.179 134.598 1.00 50.53 118 HIS A C 1
ATOM 693 O O . HIS A 1 118 ? 124.348 117.522 135.683 1.00 49.17 118 HIS A O 1
ATOM 700 N N . PRO A 1 119 ? 125.909 116.389 134.540 1.00 49.93 119 PRO A N 1
ATOM 701 C CA . PRO A 1 119 ? 126.529 115.917 135.787 1.00 51.80 119 PRO A CA 1
ATOM 702 C C . PRO A 1 119 ? 127.095 117.036 136.639 1.00 58.37 119 PRO A C 1
ATOM 703 O O . PRO A 1 119 ? 127.328 116.825 137.836 1.00 55.84 119 PRO A O 1
ATOM 707 N N . ASP A 1 120 ? 127.325 118.214 136.065 1.00 49.98 120 ASP A N 1
ATOM 708 C CA . ASP A 1 120 ? 127.876 119.349 136.791 1.00 48.64 120 ASP A CA 1
ATOM 709 C C . ASP A 1 120 ? 126.809 120.186 137.487 1.00 49.39 120 ASP A C 1
ATOM 710 O O . ASP A 1 120 ? 127.157 121.089 138.258 1.00 50.60 120 ASP A O 1
ATOM 715 N N . VAL A 1 121 ? 125.527 119.880 137.270 1.00 51.39 121 VAL A N 1
ATOM 716 C CA . VAL A 1 121 ? 124.456 120.759 137.732 1.00 47.36 121 VAL A CA 1
ATOM 717 C C . VAL A 1 121 ? 124.606 121.057 139.215 1.00 47.75 121 VAL A C 1
ATOM 718 O O . VAL A 1 121 ? 124.430 122.201 139.652 1.00 58.94 121 VAL A O 1
ATOM 722 N N . LEU A 1 122 ? 124.954 120.044 140.012 1.00 38.03 122 LEU A N 1
ATOM 723 C CA . LEU A 1 122 ? 125.068 120.254 141.450 1.00 45.50 122 LEU A CA 1
ATOM 724 C C . LEU A 1 122 ? 125.983 121.434 141.750 1.00 49.42 122 LEU A C 1
ATOM 725 O O . LEU A 1 122 ? 125.590 122.380 142.442 1.00 42.48 122 LEU A O 1
ATOM 730 N N . GLU A 1 123 ? 127.194 121.421 141.191 1.00 51.76 123 GLU A N 1
ATOM 731 C CA . GLU A 1 123 ? 128.098 122.548 141.394 1.00 45.14 123 GLU A CA 1
ATOM 732 C C . GLU A 1 123 ? 127.443 123.840 140.932 1.00 46.55 123 GLU A C 1
ATOM 733 O O . GLU A 1 123 ? 127.412 124.837 141.665 1.00 49.60 123 GLU A O 1
ATOM 739 N N . PHE A 1 124 ? 126.864 123.821 139.731 1.00 47.11 124 PHE A N 1
ATOM 740 C CA . PHE A 1 124 ? 126.207 125.003 139.194 1.00 43.21 124 PHE A CA 1
ATOM 741 C C . PHE A 1 124 ? 125.170 125.545 140.163 1.00 42.85 124 PHE A C 1
ATOM 742 O O . PHE A 1 124 ? 124.963 126.761 140.236 1.00 38.74 124 PHE A O 1
ATOM 750 N N . ILE A 1 125 ? 124.513 124.666 140.920 1.00 45.33 125 ILE A N 1
ATOM 751 C CA . ILE A 1 125 ? 123.486 125.119 141.849 1.00 40.05 125 ILE A CA 1
ATOM 752 C C . ILE A 1 125 ? 124.108 125.763 143.082 1.00 47.54 125 ILE A C 1
ATOM 753 O O . ILE A 1 125 ? 123.602 126.769 143.590 1.00 48.10 125 ILE A O 1
ATOM 758 N N . THR A 1 126 ? 125.207 125.203 143.586 1.00 51.78 126 THR A N 1
ATOM 759 C CA . THR A 1 126 ? 125.714 125.570 144.903 1.00 50.92 126 THR A CA 1
ATOM 760 C C . THR A 1 126 ? 126.770 126.667 144.871 1.00 49.63 126 THR A C 1
ATOM 761 O O . THR A 1 126 ? 127.234 127.084 145.937 1.00 48.36 126 THR A O 1
ATOM 765 N N . ALA A 1 127 ? 127.163 127.145 143.694 1.00 59.72 127 ALA A N 1
ATOM 766 C CA . ALA A 1 127 ? 128.141 128.221 143.626 1.00 55.35 127 ALA A CA 1
ATOM 767 C C . ALA A 1 127 ? 127.616 129.447 144.362 1.00 59.26 127 ALA A C 1
ATOM 768 O O . ALA A 1 127 ? 126.466 129.853 144.177 1.00 57.75 127 ALA A O 1
ATOM 770 N N . SER A 1 128 ? 128.465 130.035 145.199 1.00 75.68 128 SER A N 1
ATOM 771 C CA . SER A 1 128 ? 128.064 131.185 145.990 1.00 77.12 128 SER A CA 1
ATOM 772 C C . SER A 1 128 ? 128.080 132.453 145.141 1.00 74.35 128 SER A C 1
ATOM 773 O O . SER A 1 128 ? 128.640 132.493 144.042 1.00 75.69 128 SER A O 1
ATOM 776 N N . ARG A 1 129 ? 127.451 133.504 145.672 1.00 67.06 129 ARG A N 1
ATOM 777 C CA . ARG A 1 129 ? 127.359 134.762 144.940 1.00 69.03 129 ARG A CA 1
ATOM 778 C C . ARG A 1 129 ? 128.719 135.412 144.732 1.00 71.55 129 ARG A C 1
ATOM 779 O O . ARG A 1 129 ? 128.833 136.333 143.918 1.00 70.91 129 ARG A O 1
ATOM 787 N N . SER A 1 130 ? 129.750 134.971 145.456 1.00 77.38 130 SER A N 1
ATOM 788 C CA . SER A 1 130 ? 131.077 135.545 145.264 1.00 78.84 130 SER A CA 1
ATOM 789 C C . SER A 1 130 ? 131.716 135.046 143.973 1.00 77.31 130 SER A C 1
ATOM 790 O O . SER A 1 130 ? 132.433 135.794 143.300 1.00 76.71 130 SER A O 1
ATOM 793 N N . GLU A 1 131 ? 131.472 133.784 143.614 1.00 65.74 131 GLU A N 1
ATOM 794 C CA . GLU A 1 131 ? 132.085 133.226 142.413 1.00 63.56 131 GLU A CA 1
ATOM 795 C C . GLU A 1 131 ? 131.451 133.790 141.146 1.00 58.67 131 GLU A C 1
ATOM 796 O O . GLU A 1 131 ? 132.161 134.155 140.201 1.00 60.82 131 GLU A O 1
ATOM 802 N N . LEU A 1 132 ? 130.121 133.877 141.109 1.00 40.52 132 LEU A N 1
ATOM 803 C CA . LEU A 1 132 ? 129.376 134.333 139.936 1.00 42.24 132 LEU A CA 1
ATOM 804 C C . LEU A 1 132 ? 128.479 135.490 140.360 1.00 48.55 132 LEU A C 1
ATOM 805 O O . LEU A 1 132 ? 127.264 135.321 140.534 1.00 52.20 132 LEU A O 1
ATOM 810 N N . PRO A 1 133 ? 129.048 136.683 140.533 1.00 49.37 133 PRO A N 1
ATOM 811 C CA . PRO A 1 133 ? 128.259 137.778 141.121 1.00 51.61 133 PRO A CA 1
ATOM 812 C C . PRO A 1 133 ? 127.201 138.346 140.193 1.00 54.94 133 PRO A C 1
ATOM 813 O O . PRO A 1 133 ? 126.085 138.624 140.648 1.00 59.66 133 PRO A O 1
ATOM 817 N N . TRP A 1 134 ? 127.506 138.525 138.907 1.00 41.86 134 TRP A N 1
ATOM 818 C CA . TRP A 1 134 ? 126.622 139.290 138.036 1.00 44.63 134 TRP A CA 1
ATOM 819 C C . TRP A 1 134 ? 126.020 138.452 136.915 1.00 49.54 134 TRP A C 1
ATOM 820 O O . TRP A 1 134 ? 125.943 138.911 135.771 1.00 56.88 134 TRP A O 1
ATOM 831 N N . VAL A 1 135 ? 125.585 137.232 137.221 1.00 46.72 135 VAL A N 1
ATOM 832 C CA . VAL A 1 135 ? 124.870 136.417 136.244 1.00 33.53 135 VAL A CA 1
ATOM 833 C C . VAL A 1 135 ? 123.766 135.644 136.949 1.00 38.73 135 VAL A C 1
ATOM 834 O O . VAL A 1 135 ? 124.016 134.937 137.931 1.00 47.52 135 VAL A O 1
ATOM 838 N N . LYS A 1 136 ? 122.537 135.780 136.463 1.00 31.77 136 LYS A N 1
ATOM 839 C CA . LYS A 1 136 ? 121.452 134.952 136.959 1.00 37.31 136 LYS A CA 1
ATOM 840 C C . LYS A 1 136 ? 121.640 133.519 136.476 1.00 38.81 136 LYS A C 1
ATOM 841 O O . LYS A 1 136 ? 122.488 133.230 135.630 1.00 50.03 136 LYS A O 1
ATOM 847 N N . ARG A 1 137 ? 120.844 132.608 137.029 1.00 31.09 137 ARG A N 1
ATOM 848 C CA . ARG A 1 137 ? 120.988 131.196 136.706 1.00 25.38 137 ARG A CA 1
ATOM 849 C C . ARG A 1 137 ? 119.622 130.540 136.600 1.00 35.27 137 ARG A C 1
ATOM 850 O O . ARG A 1 137 ? 118.777 130.704 137.486 1.00 58.87 137 ARG A O 1
ATOM 858 N N . CYS A 1 138 ? 119.422 129.784 135.525 1.00 29.48 138 CYS A N 1
ATOM 859 C CA . CYS A 1 138 ? 118.176 129.083 135.266 1.00 29.70 138 CYS A CA 1
ATOM 860 C C . CYS A 1 138 ? 118.473 127.624 134.957 1.00 37.80 138 CYS A C 1
ATOM 861 O O . CYS A 1 138 ? 119.515 127.296 134.384 1.00 56.05 138 CYS A O 1
ATOM 864 N N . VAL A 1 139 ? 117.547 126.752 135.341 1.00 38.74 139 VAL A N 1
ATOM 865 C CA . VAL A 1 139 ? 117.684 125.310 135.173 1.00 32.36 139 VAL A CA 1
ATOM 866 C C . VAL A 1 139 ? 116.562 124.824 134.267 1.00 37.56 139 VAL A C 1
ATOM 867 O O . VAL A 1 139 ? 115.385 125.110 134.521 1.00 57.88 139 VAL A O 1
ATOM 871 N N . ASN A 1 140 ? 116.925 124.092 133.218 1.00 33.41 140 ASN A N 1
ATOM 872 C CA . ASN A 1 140 ? 115.952 123.503 132.304 1.00 38.78 140 ASN A CA 1
ATOM 873 C C . ASN A 1 140 ? 115.571 122.126 132.836 1.00 43.67 140 ASN A C 1
ATOM 874 O O . ASN A 1 140 ? 116.397 121.210 132.854 1.00 56.24 140 ASN A O 1
ATOM 879 N N . ILE A 1 141 ? 114.319 121.982 133.258 1.00 38.16 141 ILE A N 1
ATOM 880 C CA . ILE A 1 141 ? 113.845 120.779 133.925 1.00 40.13 141 ILE A CA 1
ATOM 881 C C . ILE A 1 141 ? 112.576 120.292 133.244 1.00 47.29 141 ILE A C 1
ATOM 882 O O . ILE A 1 141 ? 111.816 121.074 132.667 1.00 47.97 141 ILE A O 1
ATOM 887 N N . ASN A 1 142 ? 112.355 118.984 133.312 1.00 51.30 142 ASN A N 1
ATOM 888 C CA . ASN A 1 142 ? 111.116 118.370 132.857 1.00 40.36 142 ASN A CA 1
ATOM 889 C C . ASN A 1 142 ? 110.861 117.143 133.725 1.00 43.85 142 ASN A C 1
ATOM 890 O O . ASN A 1 142 ? 111.463 116.982 134.790 1.00 60.06 142 ASN A O 1
ATOM 895 N N . ASP A 1 143 ? 109.960 116.273 133.272 1.00 49.61 143 ASP A N 1
ATOM 896 C CA . ASP A 1 143 ? 109.589 115.114 134.080 1.00 57.13 143 ASP A CA 1
ATOM 897 C C . ASP A 1 143 ? 110.729 114.102 134.161 1.00 63.42 143 ASP A C 1
ATOM 898 O O . ASP A 1 143 ? 111.057 113.610 135.248 1.00 59.33 143 ASP A O 1
ATOM 903 N N . HIS A 1 144 ? 111.347 113.778 133.023 1.00 63.88 144 HIS A N 1
ATOM 904 C CA . HIS A 1 144 ? 112.365 112.729 133.010 1.00 59.37 144 HIS A CA 1
ATOM 905 C C . HIS A 1 144 ? 113.563 113.108 133.874 1.00 61.03 144 HIS A C 1
ATOM 906 O O . HIS A 1 144 ? 113.977 112.343 134.753 1.00 64.76 144 HIS A O 1
ATOM 913 N N . TRP A 1 145 ? 114.135 114.292 133.638 1.00 45.95 145 TRP A N 1
ATOM 914 C CA . TRP A 1 145 ? 115.313 114.702 134.394 1.00 48.92 145 TRP A CA 1
ATOM 915 C C . TRP A 1 145 ? 114.992 114.854 135.874 1.00 55.36 145 TRP A C 1
ATOM 916 O O . TRP A 1 145 ? 115.801 114.487 136.734 1.00 54.96 145 TRP A O 1
ATOM 927 N N . TRP A 1 146 ? 113.817 115.397 136.196 1.00 57.77 146 TRP A N 1
ATOM 928 C CA . TRP A 1 146 ? 113.429 115.536 137.595 1.00 47.04 146 TRP A CA 1
ATOM 929 C C . TRP A 1 146 ? 113.339 114.175 138.270 1.00 53.85 146 TRP A C 1
ATOM 930 O O . TRP A 1 146 ? 113.828 113.990 139.390 1.00 63.75 146 TRP A O 1
ATOM 941 N N . LYS A 1 147 ? 112.719 113.201 137.600 1.00 53.50 147 LYS A N 1
ATOM 942 C CA . LYS A 1 147 ? 112.610 111.868 138.184 1.00 60.47 147 LYS A CA 1
ATOM 943 C C . LYS A 1 147 ? 113.981 111.223 138.359 1.00 65.21 147 LYS A C 1
ATOM 944 O O . LYS A 1 147 ? 114.255 110.609 139.396 1.00 63.52 147 LYS A O 1
ATOM 950 N N . GLU A 1 148 ? 114.855 111.352 137.358 1.00 66.23 148 GLU A N 1
ATOM 951 C CA . GLU A 1 148 ? 116.176 110.736 137.437 1.00 64.14 148 GLU A CA 1
ATOM 952 C C . GLU A 1 148 ? 117.077 111.406 138.468 1.00 64.82 148 GLU A C 1
ATOM 953 O O . GLU A 1 148 ? 118.030 110.777 138.938 1.00 70.19 148 GLU A O 1
ATOM 959 N N . ALA A 1 149 ? 116.801 112.656 138.831 1.00 59.66 149 ALA A N 1
ATOM 960 C CA . ALA A 1 149 ? 117.692 113.388 139.720 1.00 58.53 149 ALA A CA 1
ATOM 961 C C . ALA A 1 149 ? 117.781 112.711 141.083 1.00 58.35 149 ALA A C 1
ATOM 962 O O . ALA A 1 149 ? 116.794 112.178 141.596 1.00 55.11 149 ALA A O 1
ATOM 964 N N . THR A 1 150 ? 118.976 112.733 141.663 1.00 65.82 150 THR A N 1
ATOM 965 C CA . THR A 1 150 ? 119.200 112.176 142.986 1.00 67.76 150 THR A CA 1
ATOM 966 C C . THR A 1 150 ? 118.675 113.121 144.062 1.00 70.62 150 THR A C 1
ATOM 967 O O . THR A 1 150 ? 118.488 114.314 143.817 1.00 69.33 150 THR A O 1
ATOM 971 N N . PRO A 1 151 ? 118.428 112.609 145.272 1.00 74.36 151 PRO A N 1
ATOM 972 C CA . PRO A 1 151 ? 117.868 113.478 146.324 1.00 70.49 151 PRO A CA 1
ATOM 973 C C . PRO A 1 151 ? 118.719 114.699 146.627 1.00 68.00 151 PRO A C 1
ATOM 974 O O . PRO A 1 151 ? 118.172 115.771 146.917 1.00 60.99 151 PRO A O 1
ATOM 978 N N . THR A 1 152 ? 120.046 114.566 146.580 1.00 65.51 152 THR A N 1
ATOM 979 C CA . THR A 1 152 ? 120.910 115.697 146.904 1.00 69.41 152 THR A CA 1
ATOM 980 C C . THR A 1 152 ? 120.702 116.847 145.927 1.00 70.24 152 THR A C 1
ATOM 981 O O . THR A 1 152 ? 120.654 118.014 146.331 1.00 64.54 152 THR A O 1
ATOM 985 N N . VAL A 1 153 ? 120.582 116.536 144.635 1.00 61.34 153 VAL A N 1
ATOM 986 C CA . VAL A 1 153 ? 120.342 117.579 143.644 1.00 57.00 153 VAL A CA 1
ATOM 987 C C . VAL A 1 153 ? 119.006 118.260 143.907 1.00 61.73 153 VAL A C 1
ATOM 988 O O . VAL A 1 153 ? 118.884 119.485 143.795 1.00 62.16 153 VAL A O 1
ATOM 992 N N . LYS A 1 154 ? 117.982 117.478 144.253 1.00 64.59 154 LYS A N 1
ATOM 993 C CA . LYS A 1 154 ? 116.675 118.056 144.544 1.00 57.61 154 LYS A CA 1
ATOM 994 C C . LYS A 1 154 ? 116.754 119.007 145.732 1.00 57.51 154 LYS A C 1
ATOM 995 O O . LYS A 1 154 ? 116.198 120.111 145.699 1.00 61.75 154 LYS A O 1
ATOM 1001 N N . ASN A 1 155 ? 117.440 118.588 146.797 1.00 51.27 155 ASN A N 1
ATOM 1002 C CA . ASN A 1 155 ? 117.558 119.443 147.975 1.00 59.64 155 ASN A CA 1
ATOM 1003 C C . ASN A 1 155 ? 118.334 120.712 147.655 1.00 62.81 155 ASN A C 1
ATOM 1004 O O . ASN A 1 155 ? 117.975 121.802 148.114 1.00 62.30 155 ASN A O 1
ATOM 1009 N N . ALA A 1 156 ? 119.411 120.589 146.875 1.00 53.65 156 ALA A N 1
ATOM 1010 C CA . ALA A 1 156 ? 120.169 121.771 146.485 1.00 53.05 156 ALA A CA 1
ATOM 1011 C C . ALA A 1 156 ? 119.306 122.727 145.675 1.00 52.65 156 ALA A C 1
ATOM 1012 O O . ALA A 1 156 ? 119.351 123.945 145.883 1.00 45.61 156 ALA A O 1
ATOM 1014 N N . LEU A 1 157 ? 118.510 122.193 144.746 1.00 54.11 157 LEU A N 1
ATOM 1015 C CA . LEU A 1 157 ? 117.635 123.044 143.947 1.00 51.34 157 LEU A CA 1
ATOM 1016 C C . LEU A 1 157 ? 116.606 123.748 144.821 1.00 54.06 157 LEU A C 1
ATOM 1017 O O . LEU A 1 157 ? 116.333 124.938 144.633 1.00 56.54 157 LEU A O 1
ATOM 1022 N N . LEU A 1 158 ? 116.013 123.024 145.774 1.00 56.51 158 LEU A N 1
ATOM 1023 C CA . LEU A 1 158 ? 115.018 123.638 146.646 1.00 55.84 158 LEU A CA 1
ATOM 1024 C C . LEU A 1 158 ? 115.640 124.733 147.503 1.00 58.32 158 LEU A C 1
ATOM 1025 O O . LEU A 1 158 ? 115.054 125.810 147.673 1.00 58.48 158 LEU A O 1
ATOM 1030 N N . GLU A 1 159 ? 116.831 124.481 148.050 1.00 61.11 159 GLU A N 1
ATOM 1031 C CA . GLU A 1 159 ? 117.512 125.511 148.825 1.00 63.20 159 GLU A CA 1
ATOM 1032 C C . GLU A 1 159 ? 117.828 126.725 147.962 1.00 68.11 159 GLU A C 1
ATOM 1033 O O . GLU A 1 159 ? 117.647 127.869 148.397 1.00 69.54 159 GLU A O 1
ATOM 1039 N N . GLY A 1 160 ? 118.298 126.500 146.735 1.00 55.45 160 GLY A N 1
ATOM 1040 C CA . GLY A 1 160 ? 118.617 127.616 145.862 1.00 49.95 160 GLY A CA 1
ATOM 1041 C C . GLY A 1 160 ? 117.399 128.452 145.522 1.00 50.60 160 GLY A C 1
ATOM 1042 O O . GLY A 1 160 ? 117.438 129.683 145.580 1.00 54.10 160 GLY A O 1
ATOM 1043 N N . ILE A 1 161 ? 116.297 127.792 145.161 1.00 50.48 161 ILE A N 1
ATOM 1044 C CA . ILE A 1 161 ? 115.092 128.527 144.790 1.00 50.53 161 ILE A CA 1
ATOM 1045 C C . ILE A 1 161 ? 114.523 129.262 145.996 1.00 53.12 161 ILE A C 1
ATOM 1046 O O . ILE A 1 161 ? 113.988 130.368 145.866 1.00 59.22 161 ILE A O 1
ATOM 1051 N N . LYS A 1 162 ? 114.624 128.665 147.187 1.00 60.17 162 LYS A N 1
ATOM 1052 C CA . LYS A 1 162 ? 114.117 129.337 148.379 1.00 62.78 162 LYS A CA 1
ATOM 1053 C C . LYS A 1 162 ? 114.885 130.620 148.667 1.00 61.75 162 LYS A C 1
ATOM 1054 O O . LYS A 1 162 ? 114.306 131.583 149.182 1.00 59.52 162 LYS A O 1
ATOM 1060 N N . ARG A 1 163 ? 116.177 130.655 148.351 1.00 58.17 163 ARG A N 1
ATOM 1061 C CA . ARG A 1 163 ? 116.985 131.858 148.503 1.00 58.61 163 ARG A CA 1
ATOM 1062 C C . ARG A 1 163 ? 116.884 132.793 147.306 1.00 58.55 163 ARG A C 1
ATOM 1063 O O . ARG A 1 163 ? 117.474 133.878 147.335 1.00 56.16 163 ARG A O 1
ATOM 1071 N N . GLY A 1 164 ? 116.158 132.405 146.260 1.00 55.17 164 GLY A N 1
ATOM 1072 C CA . GLY A 1 164 ? 116.009 133.260 145.098 1.00 52.85 164 GLY A CA 1
ATOM 1073 C C . GLY A 1 164 ? 117.236 133.362 144.224 1.00 47.76 164 GLY A C 1
ATOM 1074 O O . GLY A 1 164 ? 117.539 134.450 143.724 1.00 52.08 164 GLY A O 1
ATOM 1075 N N . ASP A 1 165 ? 117.957 132.260 144.025 1.00 43.85 165 ASP A N 1
ATOM 1076 C CA . ASP A 1 165 ? 119.127 132.243 143.157 1.00 45.22 165 ASP A CA 1
ATOM 1077 C C . ASP A 1 165 ? 118.901 131.490 141.854 1.00 45.95 165 ASP A C 1
ATOM 1078 O O . ASP A 1 165 ? 119.448 131.889 140.823 1.00 40.47 165 ASP A O 1
ATOM 1083 N N . ILE A 1 166 ? 118.108 130.422 141.875 1.00 50.19 166 ILE A N 1
ATOM 1084 C CA . ILE A 1 166 ? 117.945 129.523 140.738 1.00 39.64 166 ILE A CA 1
ATOM 1085 C C . ILE A 1 166 ? 116.514 129.640 140.235 1.00 39.85 166 ILE A C 1
ATOM 1086 O O . ILE A 1 166 ? 115.565 129.437 141.001 1.00 49.78 166 ILE A O 1
ATOM 1091 N N . TRP A 1 167 ? 116.359 129.963 138.955 1.00 34.88 167 TRP A N 1
ATOM 1092 C CA . TRP A 1 167 ? 115.063 129.938 138.294 1.00 26.43 167 TRP A CA 1
ATOM 1093 C C . TRP A 1 167 ? 114.879 128.601 137.588 1.00 37.44 167 TRP A C 1
ATOM 1094 O O . TRP A 1 167 ? 115.832 127.850 137.381 1.00 53.50 167 TRP A O 1
ATOM 1105 N N . LEU A 1 168 ? 113.639 128.316 137.205 1.00 38.08 168 LEU A N 1
ATOM 1106 C CA . LEU A 1 168 ? 113.304 127.078 136.518 1.00 36.16 168 LEU A CA 1
ATOM 1107 C C . LEU A 1 168 ? 112.667 127.385 135.170 1.00 38.14 168 LEU A C 1
ATOM 1108 O O . LEU A 1 168 ? 112.089 128.455 134.969 1.00 50.71 168 LEU A O 1
ATOM 1113 N N . ASN A 1 169 ? 112.788 126.439 134.243 1.00 33.12 169 ASN A N 1
ATOM 1114 C CA . ASN A 1 169 ? 112.161 126.575 132.938 1.00 37.83 169 ASN A CA 1
ATOM 1115 C C . ASN A 1 169 ? 111.983 125.193 132.331 1.00 47.18 169 ASN A C 1
ATOM 1116 O O . ASN A 1 169 ? 112.830 124.320 132.521 1.00 56.34 169 ASN A O 1
ATOM 1121 N N . LYS A 1 170 ? 110.893 125.000 131.596 1.00 44.21 170 LYS A N 1
ATOM 1122 C CA . LYS A 1 170 ? 110.610 123.718 130.971 1.00 38.86 170 LYS A CA 1
ATOM 1123 C C . LYS A 1 170 ? 111.260 123.628 129.592 1.00 41.92 170 LYS A C 1
ATOM 1124 O O . LYS A 1 170 ? 111.852 124.584 129.087 1.00 44.96 170 LYS A O 1
ATOM 1130 N N . THR A 1 171 ? 111.139 122.453 128.982 1.00 39.97 171 THR A N 1
ATOM 1131 C CA . THR A 1 171 ? 111.702 122.175 127.669 1.00 39.65 171 THR A CA 1
ATOM 1132 C C . THR A 1 171 ? 110.579 121.859 126.692 1.00 46.44 171 THR A C 1
ATOM 1133 O O . THR A 1 171 ? 109.712 121.029 126.985 1.00 44.68 171 THR A O 1
ATOM 1137 N N . LYS A 1 172 ? 110.602 122.515 125.534 1.00 57.66 172 LYS A N 1
ATOM 1138 C CA . LYS A 1 172 ? 109.602 122.322 124.494 1.00 57.23 172 LYS A CA 1
ATOM 1139 C C . LYS A 1 172 ? 110.286 122.264 123.138 1.00 53.29 172 LYS A C 1
ATOM 1140 O O . LYS A 1 172 ? 111.193 123.053 122.858 1.00 54.37 172 LYS A O 1
ATOM 1146 N N . VAL A 1 173 ? 109.843 121.334 122.297 1.00 62.55 173 VAL A N 1
ATOM 1147 C CA . VAL A 1 173 ? 110.419 121.114 120.977 1.00 65.11 173 VAL A CA 1
ATOM 1148 C C . VAL A 1 173 ? 109.431 121.597 119.926 1.00 69.78 173 VAL A C 1
ATOM 1149 O O . VAL A 1 173 ? 108.216 121.415 120.069 1.00 72.42 173 VAL A O 1
ATOM 1153 N N . ASP A 1 174 ? 109.956 122.214 118.869 1.00 86.33 174 ASP A N 1
ATOM 1154 C CA . ASP A 1 174 ? 109.124 122.732 117.790 1.00 89.28 174 ASP A CA 1
ATOM 1155 C C . ASP A 1 174 ? 108.416 121.597 117.062 1.00 91.99 174 ASP A C 1
ATOM 1156 O O . ASP A 1 174 ? 108.623 120.421 117.379 1.00 91.17 174 ASP A O 1
ATOM 1161 N N . ARG A 1 175 ? 107.575 121.941 116.083 1.00 105.80 175 ARG A N 1
ATOM 1162 C CA . ARG A 1 175 ? 106.808 120.929 115.365 1.00 108.13 175 ARG A CA 1
ATOM 1163 C C . ARG A 1 175 ? 107.698 119.908 114.668 1.00 108.99 175 ARG A C 1
ATOM 1164 O O . ARG A 1 175 ? 107.248 118.787 114.410 1.00 108.03 175 ARG A O 1
ATOM 1172 N N . ASN A 1 176 ? 108.941 120.264 114.355 1.00 110.77 176 ASN A N 1
ATOM 1173 C CA . ASN A 1 176 ? 109.886 119.333 113.752 1.00 109.57 176 ASN A CA 1
ATOM 1174 C C . ASN A 1 176 ? 110.672 118.538 114.785 1.00 106.17 176 ASN A C 1
ATOM 1175 O O . ASN A 1 176 ? 111.460 117.666 114.405 1.00 106.31 176 ASN A O 1
ATOM 1180 N N . GLY A 1 177 ? 110.481 118.814 116.074 1.00 91.27 177 GLY A N 1
ATOM 1181 C CA . GLY A 1 177 ? 111.175 118.100 117.122 1.00 93.99 177 GLY A CA 1
ATOM 1182 C C . GLY A 1 177 ? 112.552 118.628 117.458 1.00 94.04 177 GLY A C 1
ATOM 1183 O O . GLY A 1 177 ? 113.181 118.113 118.391 1.00 92.04 177 GLY A O 1
ATOM 1184 N N . ASN A 1 178 ? 113.042 119.635 116.740 1.00 86.59 178 ASN A N 1
ATOM 1185 C CA . ASN A 1 178 ? 114.357 120.193 117.016 1.00 85.21 178 ASN A CA 1
ATOM 1186 C C . ASN A 1 178 ? 114.257 121.223 118.134 1.00 83.26 178 ASN A C 1
ATOM 1187 O O . ASN A 1 178 ? 113.399 122.110 118.101 1.00 82.57 178 ASN A O 1
ATOM 1192 N N . ARG A 1 179 ? 115.147 121.106 119.115 1.00 60.03 179 ARG A N 1
ATOM 1193 C CA . ARG A 1 179 ? 115.017 121.861 120.353 1.00 58.98 179 ARG A CA 1
ATOM 1194 C C . ARG A 1 179 ? 115.024 123.364 120.096 1.00 56.45 179 ARG A C 1
ATOM 1195 O O . ARG A 1 179 ? 115.761 123.866 119.243 1.00 59.05 179 ARG A O 1
ATOM 1203 N N . ILE A 1 180 ? 114.186 124.078 120.848 1.00 53.91 180 ILE A N 1
ATOM 1204 C CA . ILE A 1 180 ? 114.190 125.533 120.893 1.00 49.03 180 ILE A CA 1
ATOM 1205 C C . ILE A 1 180 ? 114.500 125.947 122.325 1.00 57.67 180 ILE A C 1
ATOM 1206 O O . ILE A 1 180 ? 114.307 125.183 123.273 1.00 68.45 180 ILE A O 1
ATOM 1211 N N . ARG A 1 181 ? 114.982 127.177 122.477 1.00 52.35 181 ARG A N 1
ATOM 1212 C CA . ARG A 1 181 ? 115.560 127.629 123.734 1.00 51.54 181 ARG A CA 1
ATOM 1213 C C . ARG A 1 181 ? 114.921 128.934 124.181 1.00 53.44 181 ARG A C 1
ATOM 1214 O O . ARG A 1 181 ? 114.632 129.810 123.361 1.00 57.44 181 ARG A O 1
ATOM 1222 N N . GLY A 1 182 ? 114.701 129.054 125.497 1.00 42.62 182 GLY A N 1
ATOM 1223 C CA . GLY A 1 182 ? 114.069 130.235 126.043 1.00 37.18 182 GLY A CA 1
ATOM 1224 C C . GLY A 1 182 ? 115.010 131.422 126.121 1.00 38.01 182 GLY A C 1
ATOM 1225 O O . GLY A 1 182 ? 116.230 131.293 126.075 1.00 51.13 182 GLY A O 1
ATOM 1226 N N . ASN A 1 183 ? 114.415 132.605 126.247 1.00 25.01 183 ASN A N 1
ATOM 1227 C CA . ASN A 1 183 ? 115.164 133.851 126.255 1.00 29.49 183 ASN A CA 1
ATOM 1228 C C . ASN A 1 183 ? 115.514 134.252 127.687 1.00 43.06 183 ASN A C 1
ATOM 1229 O O . ASN A 1 183 ? 115.422 133.454 128.624 1.00 51.79 183 ASN A O 1
ATOM 1234 N N . VAL A 1 184 ? 115.940 135.505 127.866 1.00 47.38 184 VAL A N 1
ATOM 1235 C CA . VAL A 1 184 ? 116.375 135.976 129.180 1.00 47.61 184 VAL A CA 1
ATOM 1236 C C . VAL A 1 184 ? 115.221 135.938 130.177 1.00 43.60 184 VAL A C 1
ATOM 1237 O O . VAL A 1 184 ? 115.361 135.431 131.296 1.00 41.01 184 VAL A O 1
ATOM 1241 N N . CYS A 1 185 ? 114.067 136.470 129.787 1.00 38.65 185 CYS A N 1
ATOM 1242 C CA . CYS A 1 185 ? 112.937 136.636 130.692 1.00 29.68 185 CYS A CA 1
ATOM 1243 C C . CYS A 1 185 ? 111.958 135.467 130.668 1.00 31.71 185 CYS A C 1
ATOM 1244 O O . CYS A 1 185 ? 110.900 135.550 131.301 1.00 36.66 185 CYS A O 1
ATOM 1247 N N . LEU A 1 186 ? 112.280 134.390 129.961 1.00 42.16 186 LEU A N 1
ATOM 1248 C CA . LEU A 1 186 ? 111.721 133.050 130.131 1.00 39.65 186 LEU A CA 1
ATOM 1249 C C . LEU A 1 186 ? 110.371 132.796 129.464 1.00 39.58 186 LEU A C 1
ATOM 1250 O O . LEU A 1 186 ? 109.923 131.645 129.493 1.00 44.55 186 LEU A O 1
ATOM 1255 N N . GLU A 1 187 ? 109.717 133.782 128.853 1.00 28.88 187 GLU A N 1
ATOM 1256 C CA . GLU A 1 187 ? 108.403 133.519 128.274 1.00 31.59 187 GLU A CA 1
ATOM 1257 C C . GLU A 1 187 ? 108.443 133.328 126.766 1.00 43.32 187 GLU A C 1
ATOM 1258 O O . GLU A 1 187 ? 107.477 132.803 126.204 1.00 44.22 187 GLU A O 1
ATOM 1264 N N . VAL A 1 188 ? 109.517 133.747 126.102 1.00 50.59 188 VAL A N 1
ATOM 1265 C CA . VAL A 1 188 ? 109.674 133.616 124.659 1.00 43.39 188 VAL A CA 1
ATOM 1266 C C . VAL A 1 188 ? 110.663 132.496 124.376 1.00 45.83 188 VAL A C 1
ATOM 1267 O O . VAL A 1 188 ? 111.733 132.430 124.991 1.00 52.38 188 VAL A O 1
ATOM 1271 N N . TYR A 1 189 ? 110.307 131.622 123.440 1.00 44.17 189 TYR A N 1
ATOM 1272 C CA . TYR A 1 189 ? 111.141 130.495 123.045 1.00 42.73 189 TYR A CA 1
ATOM 1273 C C . TYR A 1 189 ? 111.665 130.751 121.639 1.00 44.32 189 TYR A C 1
ATOM 1274 O O . TYR A 1 189 ? 110.877 130.907 120.700 1.00 52.98 189 TYR A O 1
ATOM 1283 N N . LEU A 1 190 ? 112.982 130.785 121.494 1.00 46.98 190 LEU A N 1
ATOM 1284 C CA . LEU A 1 190 ? 113.644 131.162 120.256 1.00 54.01 190 LEU A CA 1
ATOM 1285 C C . LEU A 1 190 ? 114.717 130.149 119.899 1.00 58.04 190 LEU A C 1
ATOM 1286 O O . LEU A 1 190 ? 115.190 129.400 120.761 1.00 57.07 190 LEU A O 1
ATOM 1291 N N . PRO A 1 191 ? 115.122 130.094 118.623 1.00 56.29 191 PRO A N 1
ATOM 1292 C CA . PRO A 1 191 ? 116.280 129.273 118.249 1.00 54.17 191 PRO A CA 1
ATOM 1293 C C . PRO A 1 191 ? 117.586 130.037 118.402 1.00 55.46 191 PRO A C 1
ATOM 1294 O O . PRO A 1 191 ? 117.585 131.190 118.839 1.00 56.73 191 PRO A O 1
ATOM 1298 N N . SER A 1 192 ? 118.702 129.409 118.040 1.00 48.84 192 SER A N 1
ATOM 1299 C CA . SER A 1 192 ? 120.002 130.046 118.196 1.00 43.83 192 SER A CA 1
ATOM 1300 C C . SER A 1 192 ? 120.056 131.368 117.440 1.00 48.83 192 SER A C 1
ATOM 1301 O O . SER A 1 192 ? 119.535 131.490 116.328 1.00 65.40 192 SER A O 1
ATOM 1304 N N . ARG A 1 193 ? 120.688 132.364 118.056 1.00 54.59 193 ARG A N 1
ATOM 1305 C CA . ARG A 1 193 ? 120.898 133.679 117.453 1.00 59.81 193 ARG A CA 1
ATOM 1306 C C . ARG A 1 193 ? 119.594 134.344 117.032 1.00 60.62 193 ARG A C 1
ATOM 1307 O O . ARG A 1 193 ? 119.594 135.216 116.161 1.00 62.05 193 ARG A O 1
ATOM 1315 N N . GLY A 1 194 ? 118.474 133.954 117.635 1.00 60.06 194 GLY A N 1
ATOM 1316 C CA . GLY A 1 194 ? 117.199 134.556 117.316 1.00 65.21 194 GLY A CA 1
ATOM 1317 C C . GLY A 1 194 ? 117.016 135.899 117.993 1.00 67.98 194 GLY A C 1
ATOM 1318 O O . GLY A 1 194 ? 117.931 136.470 118.584 1.00 65.93 194 GLY A O 1
ATOM 1319 N N . THR A 1 195 ? 115.795 136.416 117.888 1.00 76.95 195 THR A N 1
ATOM 1320 C CA . THR A 1 195 ? 115.417 137.659 118.547 1.00 73.12 195 THR A CA 1
ATOM 1321 C C . THR A 1 195 ? 113.959 137.539 118.977 1.00 73.45 195 THR A C 1
ATOM 1322 O O . THR A 1 195 ? 113.287 136.544 118.688 1.00 79.44 195 THR A O 1
ATOM 1326 N N . CYS A 1 196 ? 113.464 138.561 119.670 1.00 70.22 196 CYS A N 1
ATOM 1327 C CA . CYS A 1 196 ? 112.120 138.527 120.225 1.00 71.00 196 CYS A CA 1
ATOM 1328 C C . CYS A 1 196 ? 111.380 139.806 119.862 1.00 73.17 196 CYS A C 1
ATOM 1329 O O . CYS A 1 196 ? 111.879 140.908 120.096 1.00 75.29 196 CYS A O 1
ATOM 1332 N N . LEU A 1 197 ? 110.188 139.643 119.294 1.00 80.39 197 LEU A N 1
ATOM 1333 C CA . LEU A 1 197 ? 109.271 140.745 119.027 1.00 85.72 197 LEU A CA 1
ATOM 1334 C C . LEU A 1 197 ? 108.022 140.535 119.871 1.00 87.47 197 LEU A C 1
ATOM 1335 O O . LEU A 1 197 ? 107.385 139.480 119.783 1.00 90.56 197 LEU A O 1
ATOM 1340 N N . LEU A 1 198 ? 107.680 141.534 120.680 1.00 71.84 198 LEU A N 1
ATOM 1341 C CA . LEU A 1 198 ? 106.553 141.462 121.598 1.00 65.86 198 LEU A CA 1
ATOM 1342 C C . LEU A 1 198 ? 105.650 142.674 121.419 1.00 71.40 198 LEU A C 1
ATOM 1343 O O . LEU A 1 198 ? 106.115 143.760 121.061 1.00 75.35 198 LEU A O 1
ATOM 1348 N N . GLN A 1 199 ? 104.357 142.479 121.667 1.00 78.91 199 GLN A N 1
ATOM 1349 C CA . GLN A 1 199 ? 103.411 143.583 121.770 1.00 78.37 199 GLN A CA 1
ATOM 1350 C C . GLN A 1 199 ? 102.334 143.216 122.777 1.00 79.02 199 GLN A C 1
ATOM 1351 O O . GLN A 1 199 ? 101.903 142.062 122.840 1.00 82.63 199 GLN A O 1
ATOM 1357 N N . HIS A 1 200 ? 101.894 144.204 123.552 1.00 72.37 200 HIS A N 1
ATOM 1358 C CA . HIS A 1 200 ? 100.989 143.985 124.671 1.00 72.23 200 HIS A CA 1
ATOM 1359 C C . HIS A 1 200 ? 99.615 144.576 124.382 1.00 73.78 200 HIS A C 1
ATOM 1360 O O . HIS A 1 200 ? 99.501 145.664 123.811 1.00 70.83 200 HIS A O 1
ATOM 1367 N N . VAL A 1 201 ? 98.577 143.845 124.787 1.00 82.61 201 VAL A N 1
ATOM 1368 C CA . VAL A 1 201 ? 97.193 144.296 124.689 1.00 81.78 201 VAL A CA 1
ATOM 1369 C C . VAL A 1 201 ? 96.733 144.721 126.076 1.00 79.83 201 VAL A C 1
ATOM 1370 O O . VAL A 1 201 ? 96.860 143.958 127.043 1.00 74.13 201 VAL A O 1
ATOM 1374 N N . ASN A 1 202 ? 96.195 145.934 126.175 1.00 87.97 202 ASN A N 1
ATOM 1375 C CA . ASN A 1 202 ? 95.781 146.507 127.455 1.00 90.48 202 ASN A CA 1
ATOM 1376 C C . ASN A 1 202 ? 94.320 146.150 127.699 1.00 92.22 202 ASN A C 1
ATOM 1377 O O . ASN A 1 202 ? 93.416 146.738 127.101 1.00 90.33 202 ASN A O 1
ATOM 1382 N N . LEU A 1 203 ? 94.086 145.180 128.586 1.00 88.47 203 LEU A N 1
ATOM 1383 C CA . LEU A 1 203 ? 92.717 144.798 128.918 1.00 83.99 203 LEU A CA 1
ATOM 1384 C C . LEU A 1 203 ? 91.984 145.923 129.635 1.00 84.51 203 LEU A C 1
ATOM 1385 O O . LEU A 1 203 ? 90.803 146.170 129.367 1.00 86.72 203 LEU A O 1
ATOM 1390 N N . GLY A 1 204 ? 92.665 146.612 130.552 1.00 88.52 204 GLY A N 1
ATOM 1391 C CA . GLY A 1 204 ? 92.003 147.641 131.334 1.00 91.29 204 GLY A CA 1
ATOM 1392 C C . GLY A 1 204 ? 91.448 148.771 130.492 1.00 95.51 204 GLY A C 1
ATOM 1393 O O . GLY A 1 204 ? 90.391 149.325 130.807 1.00 92.07 204 GLY A O 1
ATOM 1394 N N . GLY A 1 205 ? 92.142 149.127 129.416 1.00 103.15 205 GLY A N 1
ATOM 1395 C CA . GLY A 1 205 ? 91.747 150.219 128.554 1.00 101.32 205 GLY A CA 1
ATOM 1396 C C . GLY A 1 205 ? 90.806 149.848 127.429 1.00 101.59 205 GLY A C 1
ATOM 1397 O O . GLY A 1 205 ? 90.525 150.697 126.576 1.00 102.51 205 GLY A O 1
ATOM 1398 N N . CYS A 1 206 ? 90.310 148.614 127.393 1.00 103.34 206 CYS A N 1
ATOM 1399 C CA . CYS A 1 206 ? 89.406 148.157 126.348 1.00 104.56 206 CYS A CA 1
ATOM 1400 C C . CYS A 1 206 ? 88.098 147.685 126.969 1.00 104.29 206 CYS A C 1
ATOM 1401 O O . CYS A 1 206 ? 88.098 147.004 127.999 1.00 103.00 206 CYS A O 1
ATOM 1404 N N . GLU A 1 207 ? 86.987 148.052 126.337 1.00 115.17 207 GLU A N 1
ATOM 1405 C CA . GLU A 1 207 ? 85.680 147.628 126.808 1.00 117.74 207 GLU A CA 1
ATOM 1406 C C . GLU A 1 207 ? 85.483 146.135 126.548 1.00 116.75 207 GLU A C 1
ATOM 1407 O O . GLU A 1 207 ? 86.255 145.491 125.833 1.00 115.80 207 GLU A O 1
ATOM 1413 N N . LEU A 1 208 ? 84.425 145.584 127.147 1.00 114.92 208 LEU A N 1
ATOM 1414 C CA . LEU A 1 208 ? 84.173 144.152 127.023 1.00 114.53 208 LEU A CA 1
ATOM 1415 C C . LEU A 1 208 ? 83.917 143.754 125.573 1.00 115.99 208 LEU A C 1
ATOM 1416 O O . LEU A 1 208 ? 84.375 142.698 125.122 1.00 114.61 208 LEU A O 1
ATOM 1421 N N . ASP A 1 209 ? 83.186 144.586 124.827 1.00 118.12 209 ASP A N 1
ATOM 1422 C CA . ASP A 1 209 ? 82.902 144.267 123.431 1.00 117.14 209 ASP A CA 1
ATOM 1423 C C . ASP A 1 209 ? 84.118 144.484 122.540 1.00 115.45 209 ASP A C 1
ATOM 1424 O O . ASP A 1 209 ? 84.233 143.850 121.485 1.00 113.64 209 ASP A O 1
ATOM 1429 N N . GLU A 1 210 ? 85.031 145.371 122.940 1.00 108.03 210 GLU A N 1
ATOM 1430 C CA . GLU A 1 210 ? 86.177 145.714 122.108 1.00 108.43 210 GLU A CA 1
ATOM 1431 C C . GLU A 1 210 ? 87.311 144.704 122.203 1.00 107.65 210 GLU A C 1
ATOM 1432 O O . GLU A 1 210 ? 88.307 144.853 121.487 1.00 106.64 210 GLU A O 1
ATOM 1438 N N . ILE A 1 211 ? 87.193 143.689 123.062 1.00 101.88 211 ILE A N 1
ATOM 1439 C CA . ILE A 1 211 ? 88.316 142.786 123.305 1.00 103.54 211 ILE A CA 1
ATOM 1440 C C . ILE A 1 211 ? 88.733 142.089 122.016 1.00 102.61 211 ILE A C 1
ATOM 1441 O O . ILE A 1 211 ? 89.921 142.038 121.672 1.00 100.76 211 ILE A O 1
ATOM 1446 N N . ARG A 1 212 ? 87.764 141.537 121.281 1.00 97.48 212 ARG A N 1
ATOM 1447 C CA . ARG A 1 212 ? 88.092 140.811 120.058 1.00 95.45 212 ARG A CA 1
ATOM 1448 C C . ARG A 1 212 ? 88.729 141.731 119.024 1.00 94.90 212 ARG A C 1
ATOM 1449 O O . ARG A 1 212 ? 89.719 141.364 118.379 1.00 94.42 212 ARG A O 1
ATOM 1457 N N . GLY A 1 213 ? 88.174 142.931 118.852 1.00 94.81 213 GLY A N 1
ATOM 1458 C CA . GLY A 1 213 ? 88.753 143.871 117.906 1.00 95.03 213 GLY A CA 1
ATOM 1459 C C . GLY A 1 213 ? 90.156 144.292 118.296 1.00 95.25 213 GLY A C 1
ATOM 1460 O O . GLY A 1 213 ? 91.041 144.403 117.445 1.00 93.75 213 GLY A O 1
ATOM 1461 N N . ALA A 1 214 ? 90.377 144.537 119.591 1.00 95.88 214 ALA A N 1
ATOM 1462 C CA . ALA A 1 214 ? 91.712 144.901 120.052 1.00 97.28 214 ALA A CA 1
ATOM 1463 C C . ALA A 1 214 ? 92.704 143.774 119.800 1.00 96.60 214 ALA A C 1
ATOM 1464 O O . ALA A 1 214 ? 93.831 144.017 119.353 1.00 97.65 214 ALA A O 1
ATOM 1466 N N . PHE A 1 215 ? 92.303 142.531 120.076 1.00 89.53 215 PHE A N 1
ATOM 1467 C CA . PHE A 1 215 ? 93.189 141.400 119.826 1.00 90.90 215 PHE A CA 1
ATOM 1468 C C . PHE A 1 215 ? 93.511 141.275 118.343 1.00 91.57 215 PHE A C 1
ATOM 1469 O O . PHE A 1 215 ? 94.669 141.046 117.966 1.00 93.05 215 PHE A O 1
ATOM 1477 N N . ALA A 1 216 ? 92.500 141.422 117.484 1.00 88.99 216 ALA A N 1
ATOM 1478 C CA . ALA A 1 216 ? 92.736 141.328 116.048 1.00 89.62 216 ALA A CA 1
ATOM 1479 C C . ALA A 1 216 ? 93.678 142.426 115.574 1.00 90.62 216 ALA A C 1
ATOM 1480 O O . ALA A 1 216 ? 94.601 142.169 114.791 1.00 91.76 216 ALA A O 1
ATOM 1482 N N . GLN A 1 217 ? 93.460 143.659 116.039 1.00 85.79 217 GLN A N 1
ATOM 1483 C CA . GLN A 1 217 ? 94.329 144.764 115.650 1.00 87.98 217 GLN A CA 1
ATOM 1484 C C . GLN A 1 217 ? 95.762 144.512 116.102 1.00 90.00 217 GLN A C 1
ATOM 1485 O O . GLN A 1 217 ? 96.713 144.719 115.338 1.00 91.94 217 GLN A O 1
ATOM 1491 N N . GLY A 1 218 ? 95.935 144.062 117.345 1.00 85.24 218 GLY A N 1
ATOM 1492 C CA . GLY A 1 218 ? 97.274 143.792 117.839 1.00 83.24 218 GLY A CA 1
ATOM 1493 C C . GLY A 1 218 ? 97.978 142.714 117.043 1.00 82.81 218 GLY A C 1
ATOM 1494 O O . GLY A 1 218 ? 99.150 142.857 116.687 1.00 82.67 218 GLY A O 1
ATOM 1495 N N . MET A 1 219 ? 97.273 141.620 116.745 1.00 81.04 219 MET A N 1
ATOM 1496 C CA . MET A 1 219 ? 97.902 140.534 116.002 1.00 82.24 219 MET A CA 1
ATOM 1497 C C . MET A 1 219 ? 98.240 140.962 114.578 1.00 84.74 219 MET A C 1
ATOM 1498 O O . MET A 1 219 ? 99.305 140.611 114.056 1.00 87.31 219 MET A O 1
ATOM 1503 N N . SER A 1 220 ? 97.351 141.722 113.932 1.00 86.41 220 SER A N 1
ATOM 1504 C CA . SER A 1 220 ? 97.647 142.207 112.588 1.00 87.89 220 SER A CA 1
ATOM 1505 C C . SER A 1 220 ? 98.863 143.126 112.593 1.00 86.71 220 SER A C 1
ATOM 1506 O O . SER A 1 220 ? 99.739 143.018 111.725 1.00 84.72 220 SER A O 1
ATOM 1509 N N . GLU A 1 221 ? 98.939 144.035 113.569 1.00 89.48 221 GLU A N 1
ATOM 1510 C CA . GLU A 1 221 ? 100.092 144.924 113.653 1.00 89.97 221 GLU A CA 1
ATOM 1511 C C . GLU A 1 221 ? 101.373 144.136 113.892 1.00 92.70 221 GLU A C 1
ATOM 1512 O O . GLU A 1 221 ? 102.417 144.444 113.307 1.00 95.34 221 GLU A O 1
ATOM 1518 N N . LEU A 1 222 ? 101.316 143.120 114.756 1.00 88.76 222 LEU A N 1
ATOM 1519 C CA . LEU A 1 222 ? 102.501 142.309 115.013 1.00 86.19 222 LEU A CA 1
ATOM 1520 C C . LEU A 1 222 ? 102.945 141.576 113.755 1.00 85.41 222 LEU A C 1
ATOM 1521 O O . LEU A 1 222 ? 104.143 141.520 113.446 1.00 86.72 222 LEU A O 1
ATOM 1526 N N . CYS A 1 223 ? 101.993 141.010 113.010 1.00 93.00 223 CYS A N 1
ATOM 1527 C CA . CYS A 1 223 ? 102.344 140.318 111.776 1.00 97.79 223 CYS A CA 1
ATOM 1528 C C . CYS A 1 223 ? 102.979 141.277 110.778 1.00 98.10 223 CYS A C 1
ATOM 1529 O O . CYS A 1 223 ? 103.965 140.934 110.115 1.00 97.72 223 CYS A O 1
ATOM 1532 N N . GLU A 1 224 ? 102.427 142.486 110.657 1.00 99.29 224 GLU A N 1
ATOM 1533 C CA . GLU A 1 224 ? 103.004 143.464 109.738 1.00 100.48 224 GLU A CA 1
ATOM 1534 C C . GLU A 1 224 ? 104.411 143.864 110.167 1.00 102.34 224 GLU A C 1
ATOM 1535 O O . GLU A 1 224 ? 105.313 143.981 109.330 1.00 101.35 224 GLU A O 1
ATOM 1541 N N . LEU A 1 225 ? 104.620 144.077 111.469 1.00 105.60 225 LEU A N 1
ATOM 1542 C CA . LEU A 1 225 ? 105.910 144.561 111.951 1.00 103.87 225 LEU A CA 1
ATOM 1543 C C . LEU A 1 225 ? 106.964 143.465 112.012 1.00 101.75 225 LEU A C 1
ATOM 1544 O O . LEU A 1 225 ? 108.152 143.779 112.138 1.00 101.08 225 LEU A O 1
ATOM 1549 N N . HIS A 1 226 ? 106.565 142.194 111.937 1.00 101.04 226 HIS A N 1
ATOM 1550 C CA . HIS A 1 226 ? 107.553 141.122 112.005 1.00 104.83 226 HIS A CA 1
ATOM 1551 C C . HIS A 1 226 ? 108.577 141.230 110.881 1.00 109.26 226 HIS A C 1
ATOM 1552 O O . HIS A 1 226 ? 109.775 141.018 111.102 1.00 108.36 226 HIS A O 1
ATOM 1559 N N . GLY A 1 227 ? 108.129 141.556 109.674 1.00 111.88 227 GLY A N 1
ATOM 1560 C CA . GLY A 1 227 ? 108.971 141.526 108.497 1.00 109.75 227 GLY A CA 1
ATOM 1561 C C . GLY A 1 227 ? 109.714 142.804 108.169 1.00 110.15 227 GLY A C 1
ATOM 1562 O O . GLY A 1 227 ? 110.313 142.886 107.092 1.00 108.98 227 GLY A O 1
ATOM 1563 N N . LYS A 1 228 ? 109.701 143.805 109.054 1.00 114.45 228 LYS A N 1
ATOM 1564 C CA . LYS A 1 228 ? 110.343 145.084 108.775 1.00 114.25 228 LYS A CA 1
ATOM 1565 C C . LYS A 1 228 ? 111.375 145.477 109.827 1.00 113.03 228 LYS A C 1
ATOM 1566 O O . LYS A 1 228 ? 111.833 146.626 109.825 1.00 109.94 228 LYS A O 1
ATOM 1572 N N . THR A 1 229 ? 111.753 144.565 110.723 1.00 117.51 229 THR A N 1
ATOM 1573 C CA . THR A 1 229 ? 112.716 144.910 111.764 1.00 119.14 229 THR A CA 1
ATOM 1574 C C . THR A 1 229 ? 114.142 144.967 111.224 1.00 118.82 229 THR A C 1
ATOM 1575 O O . THR A 1 229 ? 114.922 145.840 111.622 1.00 117.40 229 THR A O 1
ATOM 1579 N N . ASN A 1 230 ? 114.499 144.053 110.321 1.00 120.80 230 ASN A N 1
ATOM 1580 C CA . ASN A 1 230 ? 115.840 144.016 109.732 1.00 119.61 230 ASN A CA 1
ATOM 1581 C C . ASN A 1 230 ? 116.914 143.827 110.801 1.00 118.98 230 ASN A C 1
ATOM 1582 O O . ASN A 1 230 ? 117.989 144.427 110.741 1.00 119.11 230 ASN A O 1
ATOM 1587 N N . VAL A 1 231 ? 116.624 142.982 111.793 1.00 111.46 231 VAL A N 1
ATOM 1588 C CA . VAL A 1 231 ? 117.588 142.744 112.863 1.00 111.16 231 VAL A CA 1
ATOM 1589 C C . VAL A 1 231 ? 118.803 141.989 112.336 1.00 111.58 231 VAL A C 1
ATOM 1590 O O . VAL A 1 231 ? 119.939 142.254 112.746 1.00 111.10 231 VAL A O 1
ATOM 1594 N N . GLY A 1 232 ? 118.590 141.050 111.418 1.00 120.53 232 GLY A N 1
ATOM 1595 C CA . GLY A 1 232 ? 119.652 140.186 110.943 1.00 120.60 232 GLY A CA 1
ATOM 1596 C C . GLY A 1 232 ? 120.635 140.815 109.986 1.00 121.85 232 GLY A C 1
ATOM 1597 O O . GLY A 1 232 ? 121.563 140.137 109.537 1.00 118.70 232 GLY A O 1
ATOM 1598 N N . GLU A 1 233 ? 120.466 142.097 109.654 1.00 126.81 233 GLU A N 1
ATOM 1599 C CA . GLU A 1 233 ? 121.381 142.737 108.717 1.00 125.94 233 GLU A CA 1
ATOM 1600 C C . GLU A 1 233 ? 122.775 142.900 109.309 1.00 125.26 233 GLU A C 1
ATOM 1601 O O . GLU A 1 233 ? 123.758 142.978 108.562 1.00 124.23 233 GLU A O 1
ATOM 1607 N N . SER A 1 234 ? 122.885 142.955 110.638 1.00 121.46 234 SER A N 1
ATOM 1608 C CA . SER A 1 234 ? 124.187 143.140 111.269 1.00 121.95 234 SER A CA 1
ATOM 1609 C C . SER A 1 234 ? 125.101 141.936 111.083 1.00 120.22 234 SER A C 1
ATOM 1610 O O . SER A 1 234 ? 126.317 142.066 111.260 1.00 118.68 234 SER A O 1
ATOM 1613 N N . GLY A 1 235 ? 124.550 140.776 110.729 1.00 113.46 235 GLY A N 1
ATOM 1614 C CA . GLY A 1 235 ? 125.329 139.571 110.563 1.00 113.62 235 GLY A CA 1
ATOM 1615 C C . GLY A 1 235 ? 125.438 138.704 111.798 1.00 112.09 235 GLY A C 1
ATOM 1616 O O . GLY A 1 235 ? 125.974 137.592 111.708 1.00 109.20 235 GLY A O 1
ATOM 1617 N N . GLU A 1 236 ? 124.953 139.174 112.946 1.00 96.90 236 GLU A N 1
ATOM 1618 C CA . GLU A 1 236 ? 124.960 138.375 114.166 1.00 94.83 236 GLU A CA 1
ATOM 1619 C C . GLU A 1 236 ? 123.678 137.577 114.351 1.00 92.52 236 GLU A C 1
ATOM 1620 O O . GLU A 1 236 ? 123.720 136.472 114.905 1.00 91.25 236 GLU A O 1
ATOM 1626 N N . TYR A 1 237 ? 122.547 138.104 113.896 1.00 92.04 237 TYR A N 1
ATOM 1627 C CA . TYR A 1 237 ? 121.243 137.504 114.133 1.00 95.20 237 TYR A CA 1
ATOM 1628 C C . TYR A 1 237 ? 120.739 136.789 112.884 1.00 95.81 237 TYR A C 1
ATOM 1629 O O . TYR A 1 237 ? 121.234 136.996 111.774 1.00 94.31 237 TYR A O 1
ATOM 1638 N N . LEU A 1 238 ? 119.739 135.933 113.084 1.00 101.81 238 LEU A N 1
ATOM 1639 C CA . LEU A 1 238 ? 119.160 135.194 111.977 1.00 102.70 238 LEU A CA 1
ATOM 1640 C C . LEU A 1 238 ? 118.388 136.138 111.056 1.00 103.68 238 LEU A C 1
ATOM 1641 O O . LEU A 1 238 ? 117.937 137.203 111.484 1.00 98.92 238 LEU A O 1
ATOM 1646 N N . PRO A 1 239 ? 118.227 135.773 109.784 1.00 121.69 239 PRO A N 1
ATOM 1647 C CA . PRO A 1 239 ? 117.405 136.593 108.888 1.00 120.07 239 PRO A CA 1
ATOM 1648 C C . PRO A 1 239 ? 115.942 136.567 109.300 1.00 120.71 239 PRO A C 1
ATOM 1649 O O . PRO A 1 239 ? 115.439 135.577 109.839 1.00 116.97 239 PRO A O 1
ATOM 1653 N N . SER A 1 240 ? 115.253 137.678 109.028 1.00 127.05 240 SER A N 1
ATOM 1654 C CA . SER A 1 240 ? 113.867 137.813 109.463 1.00 126.75 240 SER A CA 1
ATOM 1655 C C . SER A 1 240 ? 112.967 136.763 108.825 1.00 125.10 240 SER A C 1
ATOM 1656 O O . SER A 1 240 ? 112.005 136.307 109.455 1.00 122.44 240 SER A O 1
ATOM 1659 N N . GLU A 1 241 ? 113.255 136.367 107.585 1.00 119.40 241 GLU A N 1
ATOM 1660 C CA . GLU A 1 241 ? 112.403 135.409 106.890 1.00 118.36 241 GLU A CA 1
ATOM 1661 C C . GLU A 1 241 ? 112.374 134.047 107.573 1.00 119.44 241 GLU A C 1
ATOM 1662 O O . GLU A 1 241 ? 111.364 133.343 107.476 1.00 116.38 241 GLU A O 1
ATOM 1668 N N . THR A 1 242 ? 113.449 133.661 108.261 1.00 124.19 242 THR A N 1
ATOM 1669 C CA . THR A 1 242 ? 113.552 132.331 108.845 1.00 123.44 242 THR A CA 1
ATOM 1670 C C . THR A 1 242 ? 112.983 132.233 110.254 1.00 122.34 242 THR A C 1
ATOM 1671 O O . THR A 1 242 ? 112.900 131.124 110.793 1.00 119.58 242 THR A O 1
ATOM 1675 N N . ASP A 1 243 ? 112.591 133.353 110.864 1.00 110.96 243 ASP A N 1
ATOM 1676 C CA . ASP A 1 243 ? 112.177 133.323 112.263 1.00 107.64 243 ASP A CA 1
ATOM 1677 C C . ASP A 1 243 ? 110.764 132.767 112.410 1.00 106.60 243 ASP A C 1
ATOM 1678 O O . ASP A 1 243 ? 110.560 131.707 113.013 1.00 106.14 243 ASP A O 1
ATOM 1683 N N . ARG A 1 244 ? 109.774 133.461 111.848 1.00 102.54 244 ARG A N 1
ATOM 1684 C CA . ARG A 1 244 ? 108.371 133.058 111.942 1.00 101.03 244 ARG A CA 1
ATOM 1685 C C . ARG A 1 244 ? 107.938 132.910 113.403 1.00 97.60 244 ARG A C 1
ATOM 1686 O O . ARG A 1 244 ? 107.551 131.834 113.862 1.00 93.89 244 ARG A O 1
ATOM 1694 N N . GLN A 1 245 ? 108.004 134.025 114.130 1.00 83.02 245 GLN A N 1
ATOM 1695 C CA . GLN A 1 245 ? 107.600 134.046 115.529 1.00 82.60 245 GLN A CA 1
ATOM 1696 C C . GLN A 1 245 ? 107.241 135.470 115.924 1.00 81.52 245 GLN A C 1
ATOM 1697 O O . GLN A 1 245 ? 107.793 136.429 115.380 1.00 81.04 245 GLN A O 1
ATOM 1703 N N . VAL A 1 246 ? 106.311 135.597 116.870 1.00 79.08 246 VAL A N 1
ATOM 1704 C CA . VAL A 1 246 ? 105.961 136.893 117.443 1.00 79.61 246 VAL A CA 1
ATOM 1705 C C . VAL A 1 246 ? 105.150 136.633 118.703 1.00 80.86 246 VAL A C 1
ATOM 1706 O O . VAL A 1 246 ? 104.491 135.598 118.827 1.00 79.72 246 VAL A O 1
ATOM 1710 N N . GLY A 1 247 ? 105.194 137.579 119.642 1.00 76.50 247 GLY A N 1
ATOM 1711 C CA . GLY A 1 247 ? 104.524 137.394 120.916 1.00 72.60 247 GLY A CA 1
ATOM 1712 C C . GLY A 1 247 ? 103.492 138.453 121.251 1.00 72.72 247 GLY A C 1
ATOM 1713 O O . GLY A 1 247 ? 103.835 139.611 121.511 1.00 72.18 247 GLY A O 1
ATOM 1714 N N . LEU A 1 248 ? 102.224 138.052 121.282 1.00 74.82 248 LEU A N 1
ATOM 1715 C CA . LEU A 1 248 ? 101.116 138.939 121.627 1.00 71.70 248 LEU A CA 1
ATOM 1716 C C . LEU A 1 248 ? 100.738 138.679 123.082 1.00 73.45 248 LEU A C 1
ATOM 1717 O O . LEU A 1 248 ? 99.956 137.772 123.380 1.00 78.64 248 LEU A O 1
ATOM 1722 N N . GLY A 1 249 ? 101.293 139.482 123.992 1.00 65.31 249 GLY A N 1
ATOM 1723 C CA . GLY A 1 249 ? 100.978 139.369 125.399 1.00 63.04 249 GLY A CA 1
ATOM 1724 C C . GLY A 1 249 ? 99.833 140.279 125.804 1.00 61.75 249 GLY A C 1
ATOM 1725 O O . GLY A 1 249 ? 99.298 141.054 125.014 1.00 64.00 249 GLY A O 1
ATOM 1726 N N . MET A 1 250 ? 99.468 140.190 127.081 1.00 71.87 250 MET A N 1
ATOM 1727 C CA . MET A 1 250 ? 98.359 140.958 127.625 1.00 78.27 250 MET A CA 1
ATOM 1728 C C . MET A 1 250 ? 98.748 141.527 128.980 1.00 77.44 250 MET A C 1
ATOM 1729 O O . MET A 1 250 ? 99.549 140.940 129.711 1.00 72.26 250 MET A O 1
ATOM 1734 N N . LEU A 1 251 ? 98.175 142.685 129.308 1.00 77.50 251 LEU A N 1
ATOM 1735 C CA . LEU A 1 251 ? 98.408 143.307 130.603 1.00 76.65 251 LEU A CA 1
ATOM 1736 C C . LEU A 1 251 ? 97.171 144.094 131.010 1.00 75.99 251 LEU A C 1
ATOM 1737 O O . LEU A 1 251 ? 96.382 144.529 130.169 1.00 74.06 251 LEU A O 1
ATOM 1742 N N . GLY A 1 252 ? 97.015 144.272 132.319 1.00 74.58 252 GLY A N 1
ATOM 1743 C CA . GLY A 1 252 ? 95.912 145.045 132.851 1.00 76.44 252 GLY A CA 1
ATOM 1744 C C . GLY A 1 252 ? 94.651 144.261 133.127 1.00 79.50 252 GLY A C 1
ATOM 1745 O O . GLY A 1 252 ? 93.554 144.760 132.851 1.00 85.74 252 GLY A O 1
ATOM 1746 N N . LEU A 1 253 ? 94.767 143.042 133.657 1.00 75.94 253 LEU A N 1
ATOM 1747 C CA . LEU A 1 253 ? 93.578 142.247 133.951 1.00 77.03 253 LEU A CA 1
ATOM 1748 C C . LEU A 1 253 ? 92.896 142.713 135.233 1.00 78.05 253 LEU A C 1
ATOM 1749 O O . LEU A 1 253 ? 91.662 142.696 135.329 1.00 79.16 253 LEU A O 1
ATOM 1754 N N . ALA A 1 254 ? 93.681 143.125 136.231 1.00 80.60 254 ALA A N 1
ATOM 1755 C CA . ALA A 1 254 ? 93.102 143.501 137.515 1.00 82.75 254 ALA A CA 1
ATOM 1756 C C . ALA A 1 254 ? 92.175 144.702 137.372 1.00 84.28 254 ALA A C 1
ATOM 1757 O O . ALA A 1 254 ? 91.107 144.749 137.994 1.00 86.82 254 ALA A O 1
ATOM 1759 N N . ASN A 1 255 ? 92.570 145.687 136.565 1.00 85.85 255 ASN A N 1
ATOM 1760 C CA . ASN A 1 255 ? 91.717 146.853 136.359 1.00 85.49 255 ASN A CA 1
ATOM 1761 C C . ASN A 1 255 ? 90.405 146.462 135.693 1.00 84.35 255 ASN A C 1
ATOM 1762 O O . ASN A 1 255 ? 89.336 146.954 136.071 1.00 86.52 255 ASN A O 1
ATOM 1767 N N . LEU A 1 256 ? 90.466 145.579 134.694 1.00 82.74 256 LEU A N 1
ATOM 1768 C CA . LEU A 1 256 ? 89.242 145.116 134.051 1.00 83.56 256 LEU A CA 1
ATOM 1769 C C . LEU A 1 256 ? 88.337 144.413 135.052 1.00 83.99 256 LEU A C 1
ATOM 1770 O O . LEU A 1 256 ? 87.124 144.647 135.076 1.00 86.20 256 LEU A O 1
ATOM 1775 N N . LEU A 1 257 ? 88.910 143.547 135.891 1.00 84.57 257 LEU A N 1
ATOM 1776 C CA . LEU A 1 257 ? 88.099 142.846 136.881 1.00 85.26 257 LEU A CA 1
ATOM 1777 C C . LEU A 1 257 ? 87.473 143.824 137.868 1.00 84.05 257 LEU A C 1
ATOM 1778 O O . LEU A 1 257 ? 86.313 143.661 138.265 1.00 86.10 257 LEU A O 1
ATOM 1783 N N . ARG A 1 258 ? 88.225 144.846 138.277 1.00 91.58 258 ARG A N 1
ATOM 1784 C CA . ARG A 1 258 ? 87.675 145.852 139.181 1.00 92.18 258 ARG A CA 1
ATOM 1785 C C . ARG A 1 258 ? 86.521 146.604 138.529 1.00 90.97 258 ARG A C 1
ATOM 1786 O O . ARG A 1 258 ? 85.482 146.829 139.162 1.00 88.48 258 ARG A O 1
ATOM 1794 N N . THR A 1 259 ? 86.684 147.001 137.266 1.00 94.97 259 THR A N 1
ATOM 1795 C CA . THR A 1 259 ? 85.658 147.802 136.606 1.00 95.91 259 THR A CA 1
ATOM 1796 C C . THR A 1 259 ? 84.342 147.039 136.505 1.00 94.81 259 THR A C 1
ATOM 1797 O O . THR A 1 259 ? 83.269 147.603 136.744 1.00 92.92 259 THR A O 1
ATOM 1801 N N . GLN A 1 260 ? 84.406 145.757 136.153 1.00 92.60 260 GLN A N 1
ATOM 1802 C CA . GLN A 1 260 ? 83.210 144.933 136.042 1.00 92.00 260 GLN A CA 1
ATOM 1803 C C . GLN A 1 260 ? 82.708 144.438 137.392 1.00 94.54 260 GLN A C 1
ATOM 1804 O O . GLN A 1 260 ? 81.652 143.798 137.444 1.00 96.68 260 GLN A O 1
ATOM 1810 N N . GLY A 1 261 ? 83.427 144.715 138.474 1.00 91.10 261 GLY A N 1
ATOM 1811 C CA . GLY A 1 261 ? 83.024 144.239 139.786 1.00 89.16 261 GLY A CA 1
ATOM 1812 C C . GLY A 1 261 ? 83.093 142.735 139.931 1.00 90.14 261 GLY A C 1
ATOM 1813 O O . GLY A 1 261 ? 82.181 142.129 140.509 1.00 89.13 261 GLY A O 1
ATOM 1814 N N . VAL A 1 262 ? 84.153 142.115 139.419 1.00 91.80 262 VAL A N 1
ATOM 1815 C CA . VAL A 1 262 ? 84.346 140.671 139.489 1.00 90.42 262 VAL A CA 1
ATOM 1816 C C . VAL A 1 262 ? 85.603 140.408 140.304 1.00 92.24 262 VAL A C 1
ATOM 1817 O O . VAL A 1 262 ? 86.684 140.905 139.965 1.00 93.08 262 VAL A O 1
ATOM 1821 N N . THR A 1 263 ? 85.462 139.631 141.373 1.00 93.84 263 THR A N 1
ATOM 1822 C CA . THR A 1 263 ? 86.601 139.271 142.200 1.00 93.07 263 THR A CA 1
ATOM 1823 C C . THR A 1 263 ? 87.422 138.175 141.526 1.00 89.52 263 THR A C 1
ATOM 1824 O O . THR A 1 263 ? 86.956 137.480 140.619 1.00 88.03 263 THR A O 1
ATOM 1828 N N . TYR A 1 264 ? 88.665 138.023 141.988 1.00 81.82 264 TYR A N 1
ATOM 1829 C CA . TYR A 1 264 ? 89.543 137.015 141.404 1.00 82.80 264 TYR A CA 1
ATOM 1830 C C . TYR A 1 264 ? 88.968 135.615 141.562 1.00 84.27 264 TYR A C 1
ATOM 1831 O O . TYR A 1 264 ? 89.112 134.775 140.669 1.00 85.59 264 TYR A O 1
ATOM 1840 N N . ASN A 1 265 ? 88.321 135.339 142.695 1.00 88.87 265 ASN A N 1
ATOM 1841 C CA . ASN A 1 265 ? 87.740 134.016 142.902 1.00 91.09 265 ASN A CA 1
ATOM 1842 C C . ASN A 1 265 ? 86.678 133.714 141.851 1.00 94.56 265 ASN A C 1
ATOM 1843 O O . ASN A 1 265 ? 86.690 132.647 141.223 1.00 94.85 265 ASN A O 1
ATOM 1848 N N . ASP A 1 266 ? 85.748 134.650 141.644 1.00 92.55 266 ASP A N 1
ATOM 1849 C CA . ASP A 1 266 ? 84.681 134.430 140.675 1.00 91.19 266 ASP A CA 1
ATOM 1850 C C . ASP A 1 266 ? 85.237 134.288 139.265 1.00 88.38 266 ASP A C 1
ATOM 1851 O O . ASP A 1 266 ? 84.805 133.414 138.503 1.00 89.40 266 ASP A O 1
ATOM 1856 N N . PHE A 1 267 ? 86.197 135.140 138.898 1.00 83.67 267 PHE A N 1
ATOM 1857 C CA . PHE A 1 267 ? 86.785 135.053 137.567 1.00 86.34 267 PHE A CA 1
ATOM 1858 C C . PHE A 1 267 ? 87.494 133.721 137.371 1.00 87.12 267 PHE A C 1
ATOM 1859 O O . PHE A 1 267 ? 87.388 133.104 136.305 1.00 91.34 267 PHE A O 1
ATOM 1867 N N . GLY A 1 268 ? 88.223 133.261 138.387 1.00 85.85 268 GLY A N 1
ATOM 1868 C CA . GLY A 1 268 ? 88.897 131.979 138.278 1.00 86.76 268 GLY A CA 1
ATOM 1869 C C . GLY A 1 268 ? 87.928 130.826 138.121 1.00 90.07 268 GLY A C 1
ATOM 1870 O O . GLY A 1 268 ? 88.139 129.931 137.296 1.00 86.50 268 GLY A O 1
ATOM 1871 N N . ARG A 1 269 ? 86.851 130.824 138.911 1.00 93.55 269 ARG A N 1
ATOM 1872 C CA . ARG A 1 269 ? 85.860 129.758 138.784 1.00 90.74 269 ARG A CA 1
ATOM 1873 C C . ARG A 1 269 ? 85.206 129.782 137.409 1.00 88.86 269 ARG A C 1
ATOM 1874 O O . ARG A 1 269 ? 85.001 128.728 136.792 1.00 85.56 269 ARG A O 1
ATOM 1882 N N . ALA A 1 270 ? 84.878 130.975 136.907 1.00 96.47 270 ALA A N 1
ATOM 1883 C CA . ALA A 1 270 ? 84.275 131.076 135.582 1.00 96.55 270 ALA A CA 1
ATOM 1884 C C . ALA A 1 270 ? 85.228 130.574 134.504 1.00 98.41 270 ALA A C 1
ATOM 1885 O O . ALA A 1 270 ? 84.814 129.861 133.583 1.00 100.59 270 ALA A O 1
ATOM 1887 N N . LEU A 1 271 ? 86.508 130.941 134.599 1.00 91.21 271 LEU A N 1
ATOM 1888 C CA . LEU A 1 271 ? 87.484 130.483 133.616 1.00 88.58 271 LEU A CA 1
ATOM 1889 C C . LEU A 1 271 ? 87.637 128.970 133.659 1.00 90.26 271 LEU A C 1
ATOM 1890 O O . LEU A 1 271 ? 87.712 128.315 132.613 1.00 93.45 271 LEU A O 1
ATOM 1895 N N . GLU A 1 272 ? 87.699 128.395 134.862 1.00 94.75 272 GLU A N 1
ATOM 1896 C CA . GLU A 1 272 ? 87.801 126.945 134.976 1.00 99.47 272 GLU A CA 1
ATOM 1897 C C . GLU A 1 272 ? 86.585 126.263 134.365 1.00 99.10 272 GLU A C 1
ATOM 1898 O O . GLU A 1 272 ? 86.719 125.274 133.633 1.00 99.42 272 GLU A O 1
ATOM 1904 N N . ALA A 1 273 ? 85.388 126.784 134.647 1.00 99.96 273 ALA A N 1
ATOM 1905 C CA . ALA A 1 273 ? 84.180 126.193 134.083 1.00 100.75 273 ALA A CA 1
ATOM 1906 C C . ALA A 1 273 ? 84.182 126.281 132.562 1.00 98.23 273 ALA A C 1
ATOM 1907 O O . ALA A 1 273 ? 83.826 125.315 131.877 1.00 98.66 273 ALA A O 1
ATOM 1909 N N . LEU A 1 274 ? 84.580 127.431 132.015 1.00 92.53 274 LEU A N 1
ATOM 1910 C CA . LEU A 1 274 ? 84.614 127.584 130.565 1.00 92.40 274 LEU A CA 1
ATOM 1911 C C . LEU A 1 274 ? 85.609 126.619 129.935 1.00 94.27 274 LEU A C 1
ATOM 1912 O O . LEU A 1 274 ? 85.311 125.967 128.928 1.00 97.73 274 LEU A O 1
ATOM 1917 N N . ASN A 1 275 ? 86.806 126.513 130.518 1.00 89.58 275 ASN A N 1
ATOM 1918 C CA . ASN A 1 275 ? 87.825 125.637 129.948 1.00 91.81 275 ASN A CA 1
ATOM 1919 C C . ASN A 1 275 ? 87.398 124.177 130.015 1.00 90.90 275 ASN A C 1
ATOM 1920 O O . ASN A 1 275 ? 87.581 123.425 129.050 1.00 84.93 275 ASN A O 1
ATOM 1925 N N . SER A 1 276 ? 86.824 123.757 131.143 1.00 105.36 276 SER A N 1
ATOM 1926 C CA . SER A 1 276 ? 86.396 122.371 131.290 1.00 105.09 276 SER A CA 1
ATOM 1927 C C . SER A 1 276 ? 85.207 122.024 130.406 1.00 105.54 276 SER A C 1
ATOM 1928 O O . SER A 1 276 ? 84.909 120.836 130.240 1.00 104.91 276 SER A O 1
ATOM 1931 N N . GLY A 1 277 ? 84.525 123.016 129.838 1.00 106.60 277 GLY A N 1
ATOM 1932 C CA . GLY A 1 277 ? 83.351 122.764 129.028 1.00 105.21 277 GLY A CA 1
ATOM 1933 C C . GLY A 1 277 ? 82.085 122.509 129.812 1.00 104.53 277 GLY A C 1
ATOM 1934 O O . GLY A 1 277 ? 81.044 122.237 129.204 1.00 103.03 277 GLY A O 1
ATOM 1935 N N . ARG A 1 278 ? 82.140 122.586 131.138 1.00 107.56 278 ARG A N 1
ATOM 1936 C CA . ARG A 1 278 ? 80.967 122.331 131.953 1.00 109.55 278 ARG A CA 1
ATOM 1937 C C . ARG A 1 278 ? 79.950 123.463 131.796 1.00 113.39 278 ARG A C 1
ATOM 1938 O O . ARG A 1 278 ? 80.326 124.617 131.573 1.00 112.91 278 ARG A O 1
ATOM 1946 N N . PRO A 1 279 ? 78.654 123.162 131.902 1.00 116.48 279 PRO A N 1
ATOM 1947 C CA . PRO A 1 279 ? 77.655 124.238 131.879 1.00 112.62 279 PRO A CA 1
ATOM 1948 C C . PRO A 1 279 ? 77.830 125.179 133.059 1.00 112.01 279 PRO A C 1
ATOM 1949 O O . PRO A 1 279 ? 78.260 124.780 134.144 1.00 109.96 279 PRO A O 1
ATOM 1953 N N . TYR A 1 280 ? 77.487 126.452 132.837 1.00 110.52 280 TYR A N 1
ATOM 1954 C CA . TYR A 1 280 ? 77.655 127.473 133.860 1.00 113.45 280 TYR A CA 1
ATOM 1955 C C . TYR A 1 280 ? 76.660 128.590 133.600 1.00 111.07 280 TYR A C 1
ATOM 1956 O O . TYR A 1 280 ? 76.353 128.858 132.430 1.00 107.96 280 TYR A O 1
ATOM 1965 N N . PRO A 1 281 ? 76.138 129.253 134.631 1.00 117.08 281 PRO A N 1
ATOM 1966 C CA . PRO A 1 281 ? 75.250 130.396 134.389 1.00 117.37 281 PRO A CA 1
ATOM 1967 C C . PRO A 1 281 ? 76.018 131.589 133.842 1.00 118.86 281 PRO A C 1
ATOM 1968 O O . PRO A 1 281 ? 77.232 131.721 134.014 1.00 118.77 281 PRO A O 1
ATOM 1972 N N . SER A 1 282 ? 75.280 132.472 133.168 1.00 118.90 282 SER A N 1
ATOM 1973 C CA . SER A 1 282 ? 75.871 133.617 132.475 1.00 118.29 282 SER A CA 1
ATOM 1974 C C . SER A 1 282 ? 76.155 134.739 133.475 1.00 116.33 282 SER A C 1
ATOM 1975 O O . SER A 1 282 ? 75.552 135.814 133.456 1.00 115.46 282 SER A O 1
ATOM 1978 N N . THR A 1 283 ? 77.101 134.466 134.367 1.00 110.21 283 THR A N 1
ATOM 1979 C CA . THR A 1 283 ? 77.599 135.478 135.282 1.00 110.48 283 THR A CA 1
ATOM 1980 C C . THR A 1 283 ? 78.605 136.379 134.570 1.00 111.09 283 THR A C 1
ATOM 1981 O O . THR A 1 283 ? 79.125 136.027 133.509 1.00 109.75 283 THR A O 1
ATOM 1985 N N . PRO A 1 284 ? 78.893 137.557 135.131 1.00 106.28 284 PRO A N 1
ATOM 1986 C CA . PRO A 1 284 ? 79.853 138.455 134.463 1.00 103.78 284 PRO A CA 1
ATOM 1987 C C . PRO A 1 284 ? 81.197 137.800 134.198 1.00 102.78 284 PRO A C 1
ATOM 1988 O O . PRO A 1 284 ? 81.804 138.035 133.143 1.00 101.01 284 PRO A O 1
ATOM 1992 N N . GLY A 1 285 ? 81.681 136.979 135.130 1.00 101.49 285 GLY A N 1
ATOM 1993 C CA . GLY A 1 285 ? 82.925 136.267 134.893 1.00 101.87 285 GLY A CA 1
ATOM 1994 C C . GLY A 1 285 ? 82.852 135.376 133.669 1.00 103.44 285 GLY A C 1
ATOM 1995 O O . GLY A 1 285 ? 83.804 135.295 132.889 1.00 102.71 285 GLY A O 1
ATOM 1996 N N . TYR A 1 286 ? 81.719 134.694 133.483 1.00 104.73 286 TYR A N 1
ATOM 1997 C CA . TYR A 1 286 ? 81.550 133.862 132.297 1.00 104.65 286 TYR A CA 1
ATOM 1998 C C . TYR A 1 286 ? 81.574 134.704 131.028 1.00 101.24 286 TYR A C 1
ATOM 1999 O O . TYR A 1 286 ? 82.156 134.297 130.015 1.00 100.69 286 TYR A O 1
ATOM 2008 N N . VAL A 1 287 ? 80.943 135.879 131.058 1.00 101.52 287 VAL A N 1
ATOM 2009 C CA . VAL A 1 287 ? 80.948 136.752 129.887 1.00 104.65 287 VAL A CA 1
ATOM 2010 C C . VAL A 1 287 ? 82.374 137.178 129.556 1.00 104.57 287 VAL A C 1
ATOM 2011 O O . VAL A 1 287 ? 82.795 137.158 128.392 1.00 103.93 287 VAL A O 1
ATOM 2015 N N . ILE A 1 288 ? 83.139 137.569 130.578 1.00 95.63 288 ILE A N 1
ATOM 2016 C CA . ILE A 1 288 ? 84.519 137.990 130.348 1.00 94.80 288 ILE A CA 1
ATOM 2017 C C . ILE A 1 288 ? 85.340 136.834 129.794 1.00 93.99 288 ILE A C 1
ATOM 2018 O O . ILE A 1 288 ? 86.150 137.012 128.876 1.00 91.48 288 ILE A O 1
ATOM 2023 N N . ALA A 1 289 ? 85.158 135.634 130.349 1.00 95.85 289 ALA A N 1
ATOM 2024 C CA . ALA A 1 289 ? 85.907 134.479 129.866 1.00 96.37 289 ALA A CA 1
ATOM 2025 C C . ALA A 1 289 ? 85.568 134.170 128.413 1.00 97.26 289 ALA A C 1
ATOM 2026 O O . ALA A 1 289 ? 86.458 133.873 127.607 1.00 96.41 289 ALA A O 1
ATOM 2028 N N . GLN A 1 290 ? 84.281 134.233 128.057 1.00 100.67 290 GLN A N 1
ATOM 2029 C CA . GLN A 1 290 ? 83.886 133.983 126.675 1.00 99.35 290 GLN A CA 1
ATOM 2030 C C . GLN A 1 290 ? 84.472 135.030 125.738 1.00 99.84 290 GLN A C 1
ATOM 2031 O O . GLN A 1 290 ? 84.917 134.705 124.630 1.00 97.29 290 GLN A O 1
ATOM 2037 N N . GLU A 1 291 ? 84.474 136.298 126.158 1.00 99.25 291 GLU A N 1
ATOM 2038 C CA . GLU A 1 291 ? 85.066 137.341 125.328 1.00 99.57 291 GLU A CA 1
ATOM 2039 C C . GLU A 1 291 ? 86.557 137.102 125.131 1.00 98.71 291 GLU A C 1
ATOM 2040 O O . GLU A 1 291 ? 87.081 137.265 124.021 1.00 95.70 291 GLU A O 1
ATOM 2046 N N . LEU A 1 292 ? 87.261 136.720 126.200 1.00 94.45 292 LEU A N 1
ATOM 2047 C CA . LEU A 1 292 ? 88.683 136.420 126.071 1.00 92.04 292 LEU A CA 1
ATOM 2048 C C . LEU A 1 292 ? 88.910 135.263 125.109 1.00 92.40 292 LEU A C 1
ATOM 2049 O O . LEU A 1 292 ? 89.818 135.312 124.272 1.00 93.92 292 LEU A O 1
ATOM 2054 N N . LYS A 1 293 ? 88.094 134.212 125.213 1.00 94.02 293 LYS A N 1
ATOM 2055 C CA . LYS A 1 293 ? 88.249 133.074 124.313 1.00 94.26 293 LYS A CA 1
ATOM 2056 C C . LYS A 1 293 ? 88.008 133.483 122.866 1.00 93.93 293 LYS A C 1
ATOM 2057 O O . LYS A 1 293 ? 88.751 133.074 121.964 1.00 92.93 293 LYS A O 1
ATOM 2063 N N . ALA A 1 294 ? 86.974 134.289 122.621 1.00 89.60 294 ALA A N 1
ATOM 2064 C CA . ALA A 1 294 ? 86.687 134.728 121.259 1.00 93.47 294 ALA A CA 1
ATOM 2065 C C . ALA A 1 294 ? 87.831 135.564 120.700 1.00 93.78 294 ALA A C 1
ATOM 2066 O O . ALA A 1 294 ? 88.242 135.379 119.546 1.00 92.83 294 ALA A O 1
ATOM 2068 N N . GLY A 1 295 ? 88.358 136.492 121.500 1.00 89.62 295 GLY A N 1
ATOM 2069 C CA . GLY A 1 295 ? 89.480 137.294 121.040 1.00 85.94 295 GLY A CA 1
ATOM 2070 C C . GLY A 1 295 ? 90.709 136.453 120.752 1.00 84.91 295 GLY A C 1
ATOM 2071 O O . GLY A 1 295 ? 91.407 136.674 119.757 1.00 89.77 295 GLY A O 1
ATOM 2072 N N . ILE A 1 296 ? 90.986 135.474 121.615 1.00 79.49 296 ILE A N 1
ATOM 2073 C CA . ILE A 1 296 ? 92.130 134.596 121.397 1.00 77.71 296 ILE A CA 1
ATOM 2074 C C . ILE A 1 296 ? 91.956 133.813 120.104 1.00 80.19 296 ILE A C 1
ATOM 2075 O O . ILE A 1 296 ? 92.904 133.656 119.327 1.00 81.00 296 ILE A O 1
ATOM 2080 N N . GLN A 1 297 ? 90.748 133.305 119.854 1.00 84.98 297 GLN A N 1
ATOM 2081 C CA . GLN A 1 297 ? 90.506 132.557 118.624 1.00 89.53 297 GLN A CA 1
ATOM 2082 C C . GLN A 1 297 ? 90.672 133.443 117.395 1.00 89.49 297 GLN A C 1
ATOM 2083 O O . GLN A 1 297 ? 91.244 133.016 116.384 1.00 88.14 297 GLN A O 1
ATOM 2089 N N . ALA A 1 298 ? 90.173 134.679 117.458 1.00 83.56 298 ALA A N 1
ATOM 2090 C CA . ALA A 1 298 ? 90.320 135.588 116.324 1.00 79.26 298 ALA A CA 1
ATOM 2091 C C . ALA A 1 298 ? 91.791 135.883 116.049 1.00 83.14 298 ALA A C 1
ATOM 2092 O O . ALA A 1 298 ? 92.239 135.858 114.894 1.00 85.01 298 ALA A O 1
ATOM 2094 N N . ALA A 1 299 ? 92.559 136.162 117.104 1.00 86.70 299 ALA A N 1
ATOM 2095 C CA . ALA A 1 299 ? 93.982 136.424 116.924 1.00 80.38 299 ALA A CA 1
ATOM 2096 C C . ALA A 1 299 ? 94.698 135.198 116.375 1.00 78.17 299 ALA A C 1
ATOM 2097 O O . ALA A 1 299 ? 95.591 135.318 115.530 1.00 80.77 299 ALA A O 1
ATOM 2099 N N . ALA A 1 300 ? 94.321 134.007 116.847 1.00 80.26 300 ALA A N 1
ATOM 2100 C CA . ALA A 1 300 ? 94.936 132.784 116.345 1.00 84.07 300 ALA A CA 1
ATOM 2101 C C . ALA A 1 300 ? 94.653 132.597 114.862 1.00 87.98 300 ALA A C 1
ATOM 2102 O O . ALA A 1 300 ? 95.544 132.215 114.096 1.00 85.65 300 ALA A O 1
ATOM 2104 N N . GLU A 1 301 ? 93.414 132.855 114.437 1.00 98.23 301 GLU A N 1
ATOM 2105 C CA . GLU A 1 301 ? 93.091 132.751 113.018 1.00 96.49 301 GLU A CA 1
ATOM 2106 C C . GLU A 1 301 ? 93.898 133.747 112.196 1.00 95.03 301 GLU A C 1
ATOM 2107 O O . GLU A 1 301 ? 94.455 133.396 111.147 1.00 94.06 301 GLU A O 1
ATOM 2113 N N . ILE A 1 302 ? 93.985 134.996 112.664 1.00 89.60 302 ILE A N 1
ATOM 2114 C CA . ILE A 1 302 ? 94.735 136.004 111.919 1.00 87.97 302 ILE A CA 1
ATOM 2115 C C . ILE A 1 302 ? 96.200 135.600 111.806 1.00 88.38 302 ILE A C 1
ATOM 2116 O O . ILE A 1 302 ? 96.813 135.725 110.739 1.00 90.19 302 ILE A O 1
ATOM 2121 N N . ALA A 1 303 ? 96.787 135.112 112.901 1.00 90.47 303 ALA A N 1
ATOM 2122 C CA . ALA A 1 303 ? 98.179 134.678 112.858 1.00 91.17 303 ALA A CA 1
ATOM 2123 C C . ALA A 1 303 ? 98.360 133.503 111.907 1.00 89.30 303 ALA A C 1
ATOM 2124 O O . ALA A 1 303 ? 99.318 133.468 111.126 1.00 88.59 303 ALA A O 1
ATOM 2126 N N . LYS A 1 304 ? 97.451 132.526 111.957 1.00 94.26 304 LYS A N 1
ATOM 2127 C CA . LYS A 1 304 ? 97.543 131.386 111.053 1.00 98.52 304 LYS A CA 1
ATOM 2128 C C . LYS A 1 304 ? 97.440 131.824 109.600 1.00 99.89 304 LYS A C 1
ATOM 2129 O O . LYS A 1 304 ? 98.001 131.171 108.713 1.00 98.10 304 LYS A O 1
ATOM 2135 N N . ALA A 1 305 ? 96.727 132.920 109.335 1.00 98.26 305 ALA A N 1
ATOM 2136 C CA . ALA A 1 305 ? 96.655 133.432 107.972 1.00 96.18 305 ALA A CA 1
ATOM 2137 C C . ALA A 1 305 ? 98.038 133.800 107.448 1.00 96.48 305 ALA A C 1
ATOM 2138 O O . ALA A 1 305 ? 98.354 133.550 106.280 1.00 96.48 305 ALA A O 1
ATOM 2140 N N . ASN A 1 306 ? 98.876 134.393 108.298 1.00 95.41 306 ASN A N 1
ATOM 2141 C CA . ASN A 1 306 ? 100.209 134.836 107.911 1.00 92.93 306 ASN A CA 1
ATOM 2142 C C . ASN A 1 306 ? 101.288 133.792 108.178 1.00 93.93 306 ASN A C 1
ATOM 2143 O O . ASN A 1 306 ? 102.477 134.109 108.071 1.00 94.55 306 ASN A O 1
ATOM 2148 N N . LYS A 1 307 ? 100.906 132.560 108.519 1.00 106.03 307 LYS A N 1
ATOM 2149 C CA . LYS A 1 307 ? 101.858 131.474 108.757 1.00 109.03 307 LYS A CA 1
ATOM 2150 C C . LYS A 1 307 ? 102.827 131.833 109.886 1.00 107.32 307 LYS A C 1
ATOM 2151 O O . LYS A 1 307 ? 104.037 131.967 109.691 1.00 107.73 307 LYS A O 1
ATOM 2157 N N . MET A 1 308 ? 102.267 131.989 111.084 1.00 87.96 308 MET A N 1
ATOM 2158 C CA . MET A 1 308 ? 103.040 132.279 112.285 1.00 85.62 308 MET A CA 1
ATOM 2159 C C . MET A 1 308 ? 103.158 131.008 113.116 1.00 82.78 308 MET A C 1
ATOM 2160 O O . MET A 1 308 ? 102.145 130.423 113.512 1.00 85.08 308 MET A O 1
ATOM 2165 N N . GLU A 1 309 ? 104.396 130.582 113.377 1.00 81.37 309 GLU A N 1
ATOM 2166 C CA . GLU A 1 309 ? 104.615 129.362 114.147 1.00 83.09 309 GLU A CA 1
ATOM 2167 C C . GLU A 1 309 ? 104.080 129.502 115.566 1.00 87.22 309 GLU A C 1
ATOM 2168 O O . GLU A 1 309 ? 103.324 128.649 116.044 1.00 88.21 309 GLU A O 1
ATOM 2174 N N . ARG A 1 310 ? 104.467 130.572 116.258 1.00 79.05 310 ARG A N 1
ATOM 2175 C CA . ARG A 1 310 ? 104.037 130.821 117.626 1.00 74.13 310 ARG A CA 1
ATOM 2176 C C . ARG A 1 310 ? 103.632 132.281 117.749 1.00 67.84 310 ARG A C 1
ATOM 2177 O O . ARG A 1 310 ? 104.290 133.160 117.185 1.00 65.81 310 ARG A O 1
ATOM 2185 N N . ALA A 1 311 ? 102.563 132.535 118.488 1.00 69.97 311 ALA A N 1
ATOM 2186 C CA . ALA A 1 311 ? 101.940 133.853 118.469 1.00 76.96 311 ALA A CA 1
ATOM 2187 C C . ALA A 1 311 ? 101.796 134.497 119.841 1.00 76.99 311 ALA A C 1
ATOM 2188 O O . ALA A 1 311 ? 102.001 135.707 119.963 1.00 76.40 311 ALA A O 1
ATOM 2190 N N . PHE A 1 312 ? 101.450 133.731 120.873 1.00 68.85 312 PHE A N 1
ATOM 2191 C CA . PHE A 1 312 ? 101.046 134.287 122.160 1.00 64.58 312 PHE A CA 1
ATOM 2192 C C . PHE A 1 312 ? 102.150 134.072 123.187 1.00 61.34 312 PHE A C 1
ATOM 2193 O O . PHE A 1 312 ? 102.551 132.933 123.436 1.00 65.30 312 PHE A O 1
ATOM 2201 N N . ALA A 1 313 ? 102.610 135.162 123.801 1.00 54.51 313 ALA A N 1
ATOM 2202 C CA . ALA A 1 313 ? 103.650 135.115 124.819 1.00 56.24 313 ALA A CA 1
ATOM 2203 C C . ALA A 1 313 ? 103.341 136.140 125.898 1.00 54.72 313 ALA A C 1
ATOM 2204 O O . ALA A 1 313 ? 103.137 137.319 125.594 1.00 55.63 313 ALA A O 1
ATOM 2206 N N . ILE A 1 314 ? 103.324 135.697 127.152 1.00 56.53 314 ILE A N 1
ATOM 2207 C CA . ILE A 1 314 ? 103.021 136.555 128.293 1.00 53.53 314 ILE A CA 1
ATOM 2208 C C . ILE A 1 314 ? 104.338 136.916 128.964 1.00 49.28 314 ILE A C 1
ATOM 2209 O O . ILE A 1 314 ? 105.041 136.042 129.480 1.00 51.03 314 ILE A O 1
ATOM 2214 N N . ALA A 1 315 ? 104.666 138.207 128.981 1.00 50.07 315 ALA A N 1
ATOM 2215 C CA . ALA A 1 315 ? 105.910 138.681 129.564 1.00 53.66 315 ALA A CA 1
ATOM 2216 C C . ALA A 1 315 ? 105.631 139.695 130.669 1.00 51.58 315 ALA A C 1
ATOM 2217 O O . ALA A 1 315 ? 104.608 140.385 130.641 1.00 55.02 315 ALA A O 1
ATOM 2219 N N . PRO A 1 316 ? 106.517 139.812 131.657 1.00 46.14 316 PRO A N 1
ATOM 2220 C CA . PRO A 1 316 ? 106.318 140.827 132.698 1.00 48.42 316 PRO A CA 1
ATOM 2221 C C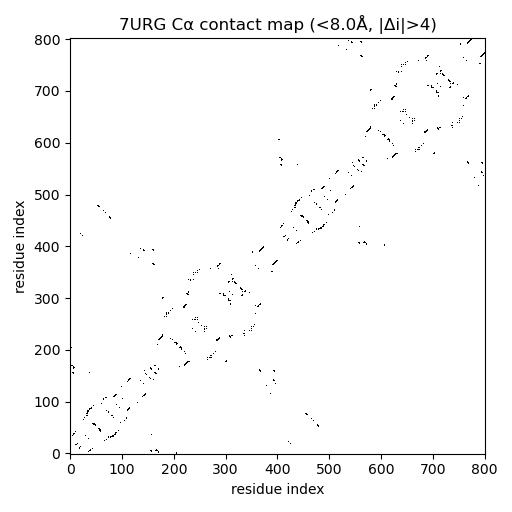 . PRO A 1 316 ? 106.360 142.225 132.099 1.00 54.11 316 PRO A C 1
ATOM 2222 O O . PRO A 1 316 ? 107.160 142.507 131.203 1.00 56.41 316 PRO A O 1
ATOM 2226 N N . THR A 1 317 ? 105.489 143.099 132.597 1.00 72.34 317 THR A N 1
ATOM 2227 C CA . THR A 1 317 ? 105.378 144.470 132.108 1.00 75.46 317 THR A CA 1
ATOM 2228 C C . THR A 1 317 ? 105.809 145.479 133.162 1.00 77.08 317 THR A C 1
ATOM 2229 O O . THR A 1 317 ? 105.198 146.542 133.302 1.00 82.82 317 THR A O 1
ATOM 2233 N N . ALA A 1 318 ? 106.859 145.168 133.923 1.00 79.96 318 ALA A N 1
ATOM 2234 C CA . ALA A 1 318 ? 107.312 146.087 134.961 1.00 82.34 318 ALA A CA 1
ATOM 2235 C C . ALA A 1 318 ? 107.773 147.409 134.363 1.00 85.88 318 ALA A C 1
ATOM 2236 O O . ALA A 1 318 ? 107.488 148.480 134.912 1.00 88.20 318 ALA A O 1
ATOM 2238 N N . SER A 1 319 ? 108.487 147.356 133.241 1.00 90.24 319 SER A N 1
ATOM 2239 C CA . SER A 1 319 ? 109.017 148.553 132.603 1.00 90.51 319 SER A CA 1
ATOM 2240 C C . SER A 1 319 ? 108.099 149.124 131.530 1.00 91.67 319 SER A C 1
ATOM 2241 O O . SER A 1 319 ? 108.430 150.162 130.947 1.00 92.76 319 SER A O 1
ATOM 2244 N N . CYS A 1 320 ? 106.961 148.482 131.254 1.00 92.02 320 CYS A N 1
ATOM 2245 C CA . CYS A 1 320 ? 106.059 148.928 130.201 1.00 93.90 320 CYS A CA 1
ATOM 2246 C C . CYS A 1 320 ? 104.663 149.279 130.690 1.00 91.43 320 CYS A C 1
ATOM 2247 O O . CYS A 1 320 ? 103.958 150.022 130.001 1.00 91.03 320 CYS A O 1
ATOM 2250 N N . SER A 1 321 ? 104.245 148.769 131.850 1.00 90.05 321 SER A N 1
ATOM 2251 C CA . SER A 1 321 ? 102.892 149.037 132.327 1.00 93.16 321 SER A CA 1
ATOM 2252 C C . SER A 1 321 ? 102.707 150.495 132.722 1.00 95.66 321 SER A C 1
ATOM 2253 O O . SER A 1 321 ? 101.596 151.026 132.621 1.00 97.24 321 SER A O 1
ATOM 2256 N N . TYR A 1 322 ? 103.775 151.155 133.172 1.00 106.02 322 TYR A N 1
ATOM 2257 C CA . TYR A 1 322 ? 103.654 152.492 133.739 1.00 108.90 322 TYR A CA 1
ATOM 2258 C C . TYR A 1 322 ? 103.274 153.549 132.709 1.00 108.10 322 TYR A C 1
ATOM 2259 O O . TYR A 1 322 ? 102.909 154.662 133.103 1.00 107.27 322 TYR A O 1
ATOM 2268 N N . ARG A 1 323 ? 103.346 153.239 131.417 1.00 102.40 323 ARG A N 1
ATOM 2269 C CA . ARG A 1 323 ? 103.049 154.204 130.367 1.00 99.08 323 ARG A CA 1
ATOM 2270 C C . ARG A 1 323 ? 101.628 154.081 129.827 1.00 99.17 323 ARG A C 1
ATOM 2271 O O . ARG A 1 323 ? 101.294 154.752 128.845 1.00 99.53 323 ARG A O 1
ATOM 2279 N N . TYR A 1 324 ? 100.789 153.249 130.438 1.00 97.59 324 TYR A N 1
ATOM 2280 C CA . TYR A 1 324 ? 99.421 153.042 129.984 1.00 99.22 324 TYR A CA 1
ATOM 2281 C C . TYR A 1 324 ? 98.457 153.316 131.129 1.00 96.03 324 TYR A C 1
ATOM 2282 O O . TYR A 1 324 ? 98.816 153.233 132.306 1.00 96.76 324 TYR A O 1
ATOM 2291 N N . THR A 1 325 ? 97.220 153.651 130.765 1.00 98.97 325 THR A N 1
ATOM 2292 C CA . THR A 1 325 ? 96.182 153.983 131.731 1.00 100.31 325 THR A CA 1
ATOM 2293 C C . THR A 1 325 ? 94.878 153.303 131.342 1.00 101.47 325 THR A C 1
ATOM 2294 O O . THR A 1 325 ? 94.628 153.024 130.167 1.00 102.37 325 THR A O 1
ATOM 2298 N N . ASP A 1 326 ? 94.044 153.046 132.346 1.00 103.23 326 ASP A N 1
ATOM 2299 C CA . ASP A 1 326 ? 92.774 152.362 132.143 1.00 102.87 326 ASP A CA 1
ATOM 2300 C C . ASP A 1 326 ? 91.707 153.370 131.716 1.00 102.51 326 ASP A C 1
ATOM 2301 O O . ASP A 1 326 ? 91.997 154.521 131.380 1.00 101.54 326 ASP A O 1
ATOM 2306 N N . LEU A 1 327 ? 90.445 152.933 131.719 1.00 108.24 327 LEU A N 1
ATOM 2307 C CA . LEU A 1 327 ? 89.349 153.822 131.345 1.00 110.09 327 LEU A CA 1
ATOM 2308 C C . LEU A 1 327 ? 89.117 154.906 132.389 1.00 110.28 327 LEU A C 1
ATOM 2309 O O . LEU A 1 327 ? 88.778 156.041 132.035 1.00 109.87 327 LEU A O 1
ATOM 2314 N N . ASP A 1 328 ? 89.290 154.584 133.668 1.00 112.76 328 ASP A N 1
ATOM 2315 C CA . ASP A 1 328 ? 89.034 155.522 134.752 1.00 112.27 328 ASP A CA 1
ATOM 2316 C C . ASP A 1 328 ? 90.190 156.484 134.996 1.00 111.02 328 ASP A C 1
ATOM 2317 O O . ASP A 1 328 ? 90.042 157.412 135.797 1.00 109.55 328 ASP A O 1
ATOM 2322 N N . GLY A 1 329 ? 91.327 156.290 134.331 1.00 109.23 329 GLY A N 1
ATOM 2323 C CA . GLY A 1 329 ? 92.478 157.150 134.492 1.00 110.37 329 GLY A CA 1
ATOM 2324 C C . GLY A 1 329 ? 93.565 156.597 135.388 1.00 109.42 329 GLY A C 1
ATOM 2325 O O . GLY A 1 329 ? 94.636 157.209 135.481 1.00 110.11 329 GLY A O 1
ATOM 2326 N N . TYR A 1 330 ? 93.328 155.467 136.047 1.00 106.34 330 TYR A N 1
ATOM 2327 C CA . TYR A 1 330 ? 94.342 154.862 136.892 1.00 106.23 330 TYR A CA 1
ATOM 2328 C C . TYR A 1 330 ? 95.346 154.083 136.046 1.00 102.91 330 TYR A C 1
ATOM 2329 O O . TYR A 1 330 ? 95.118 153.798 134.867 1.00 102.31 330 TYR A O 1
ATOM 2338 N N . THR A 1 331 ? 96.473 153.744 136.665 1.00 97.30 331 THR A N 1
ATOM 2339 C CA . THR A 1 331 ? 97.503 152.984 135.974 1.00 99.82 331 THR A CA 1
ATOM 2340 C C . THR A 1 331 ? 97.146 151.503 135.955 1.00 97.68 331 THR A C 1
ATOM 2341 O O . THR A 1 331 ? 96.699 150.941 136.957 1.00 94.45 331 THR A O 1
ATOM 2345 N N . THR A 1 332 ? 97.349 150.873 134.803 1.00 94.04 332 THR A N 1
ATOM 2346 C CA . THR A 1 332 ? 97.000 149.471 134.632 1.00 90.44 332 THR A CA 1
ATOM 2347 C C . THR A 1 332 ? 97.996 148.578 135.361 1.00 86.35 332 THR A C 1
ATOM 2348 O O . THR A 1 332 ? 99.198 148.853 135.384 1.00 85.13 332 THR A O 1
ATOM 2352 N N . CYS A 1 333 ? 97.483 147.504 135.955 1.00 81.07 333 CYS A N 1
ATOM 2353 C CA . CYS A 1 333 ? 98.333 146.590 136.698 1.00 87.99 333 CYS A CA 1
ATOM 2354 C C . CYS A 1 333 ? 99.225 145.797 135.743 1.00 81.38 333 CYS A C 1
ATOM 2355 O O . CYS A 1 333 ? 98.836 145.516 134.607 1.00 77.92 333 CYS A O 1
ATOM 2358 N N . PRO A 1 334 ? 100.426 145.421 136.180 1.00 72.97 334 PRO A N 1
ATOM 2359 C CA . PRO A 1 334 ? 101.317 144.661 135.298 1.00 71.00 334 PRO A CA 1
ATOM 2360 C C . PRO A 1 334 ? 100.780 143.263 135.029 1.00 75.23 334 PRO A C 1
ATOM 2361 O O . PRO A 1 334 ? 100.201 142.621 135.908 1.00 70.24 334 PRO A O 1
ATOM 2365 N N . GLU A 1 335 ? 100.996 142.794 133.798 1.00 74.04 335 GLU A N 1
ATOM 2366 C CA . GLU A 1 335 ? 100.549 141.478 133.352 1.00 68.47 335 GLU A CA 1
ATOM 2367 C C . GLU A 1 335 ? 99.162 141.161 133.908 1.00 70.20 335 GLU A C 1
ATOM 2368 O O . GLU A 1 335 ? 98.293 142.037 133.931 1.00 75.16 335 GLU A O 1
ATOM 2374 N N . ILE A 1 336 ? 98.936 139.926 134.357 1.00 66.07 336 ILE A N 1
ATOM 2375 C CA . ILE A 1 336 ? 97.621 139.503 134.830 1.00 61.00 336 ILE A CA 1
ATOM 2376 C C . ILE A 1 336 ? 97.584 139.247 136.327 1.00 58.47 336 ILE A C 1
ATOM 2377 O O . ILE A 1 336 ? 96.496 138.983 136.865 1.00 66.06 336 ILE A O 1
ATOM 2382 N N . ALA A 1 337 ? 98.715 139.316 137.016 1.00 57.59 337 ALA A N 1
ATOM 2383 C CA . ALA A 1 337 ? 98.752 139.084 138.448 1.00 67.07 337 ALA A CA 1
ATOM 2384 C C . ALA A 1 337 ? 98.208 140.292 139.202 1.00 71.29 337 ALA A C 1
ATOM 2385 O O . ALA A 1 337 ? 98.198 141.409 138.681 1.00 71.11 337 ALA A O 1
ATOM 2387 N N . PRO A 1 338 ? 97.744 140.094 140.433 1.00 72.31 338 PRO A N 1
ATOM 2388 C CA . PRO A 1 338 ? 97.250 141.218 141.226 1.00 68.21 338 PRO A CA 1
ATOM 2389 C C . PRO A 1 338 ? 98.401 142.011 141.814 1.00 73.41 338 PRO A C 1
ATOM 2390 O O . PRO A 1 338 ? 99.372 141.426 142.318 1.00 70.71 338 PRO A O 1
ATOM 2394 N N . PRO A 1 339 ? 98.335 143.342 141.779 1.00 88.28 339 PRO A N 1
ATOM 2395 C CA . PRO A 1 339 ? 99.461 144.141 142.274 1.00 85.66 339 PRO A CA 1
ATOM 2396 C C . PRO A 1 339 ? 99.703 143.913 143.757 1.00 87.19 339 PRO A C 1
ATOM 2397 O O . PRO A 1 339 ? 98.775 143.691 144.538 1.00 88.73 339 PRO A O 1
ATOM 2401 N N . ILE A 1 340 ? 100.979 143.975 144.142 1.00 88.66 340 ILE A N 1
ATOM 2402 C CA . ILE A 1 340 ? 101.351 143.717 145.529 1.00 88.30 340 ILE A CA 1
ATOM 2403 C C . ILE A 1 340 ? 100.833 144.823 146.440 1.00 88.84 340 ILE A C 1
ATOM 2404 O O . ILE A 1 340 ? 100.427 144.566 147.579 1.00 86.75 340 ILE A O 1
ATOM 2409 N N . ALA A 1 341 ? 100.842 146.066 145.962 1.00 93.45 341 ALA A N 1
ATOM 2410 C CA . ALA A 1 341 ? 100.367 147.194 146.747 1.00 93.00 341 ALA A CA 1
ATOM 2411 C C . ALA A 1 341 ? 99.672 148.180 145.823 1.00 90.52 341 ALA A C 1
ATOM 2412 O O . ALA A 1 341 ? 100.071 148.357 144.669 1.00 94.04 341 ALA A O 1
ATOM 2414 N N . ARG A 1 342 ? 98.630 148.829 146.346 1.00 97.57 342 ARG A N 1
ATOM 2415 C CA . ARG A 1 342 ? 97.832 149.728 145.519 1.00 103.82 342 ARG A CA 1
ATOM 2416 C C . ARG A 1 342 ? 98.680 150.861 144.958 1.00 106.41 342 ARG A C 1
ATOM 2417 O O . ARG A 1 342 ? 98.558 151.211 143.779 1.00 104.72 342 ARG A O 1
ATOM 2425 N N . GLN A 1 343 ? 99.539 151.448 145.785 1.00 107.82 343 GLN A N 1
ATOM 2426 C CA . GLN A 1 343 ? 100.408 152.541 145.377 1.00 108.72 343 GLN A CA 1
ATOM 2427 C C . GLN A 1 343 ? 101.833 152.030 145.223 1.00 110.76 343 GLN A C 1
ATOM 2428 O O . GLN A 1 343 ? 102.338 151.301 146.083 1.00 110.35 343 GLN A O 1
ATOM 2434 N N . VAL A 1 344 ? 102.472 152.401 144.115 1.00 114.90 344 VAL A N 1
ATOM 2435 C CA . VAL A 1 344 ? 103.834 151.983 143.809 1.00 114.33 344 VAL A CA 1
ATOM 2436 C C . VAL A 1 344 ? 104.686 153.225 143.596 1.00 112.65 344 VAL A C 1
ATOM 2437 O O . VAL A 1 344 ? 104.321 154.110 142.813 1.00 108.55 344 VAL A O 1
ATOM 2441 N N . ASP A 1 345 ? 105.818 153.283 144.288 1.00 121.79 345 ASP A N 1
ATOM 2442 C CA . ASP A 1 345 ? 106.763 154.387 144.191 1.00 123.00 345 ASP A CA 1
ATOM 2443 C C . ASP A 1 345 ? 108.024 153.885 143.503 1.00 121.67 345 ASP A C 1
ATOM 2444 O O . ASP A 1 345 ? 108.814 153.152 144.108 1.00 120.12 345 ASP A O 1
ATOM 2449 N N . ARG A 1 346 ? 108.209 154.277 142.246 1.00 113.99 346 ARG A N 1
ATOM 2450 C CA . ARG A 1 346 ? 109.350 153.843 141.451 1.00 112.34 346 ARG A CA 1
ATOM 2451 C C . ARG A 1 346 ? 110.438 154.907 141.500 1.00 113.28 346 ARG A C 1
ATOM 2452 O O . ARG A 1 346 ? 110.168 156.090 141.272 1.00 113.16 346 ARG A O 1
ATOM 2460 N N . ASP A 1 347 ? 111.662 154.481 141.801 1.00 112.30 347 ASP A N 1
ATOM 2461 C CA . ASP A 1 347 ? 112.804 155.377 141.914 1.00 113.60 347 ASP A CA 1
ATOM 2462 C C . ASP A 1 347 ? 113.713 155.184 140.707 1.00 114.47 347 ASP A C 1
ATOM 2463 O O . ASP A 1 347 ? 114.197 154.074 140.459 1.00 112.81 347 ASP A O 1
ATOM 2468 N N . SER A 1 348 ? 113.938 156.263 139.960 1.00 114.93 348 SER A N 1
ATOM 2469 C CA . SER A 1 348 ? 114.846 156.263 138.823 1.00 113.03 348 SER A CA 1
ATOM 2470 C C . SER A 1 348 ? 115.803 157.436 138.957 1.00 111.86 348 SER A C 1
ATOM 2471 O O . SER A 1 348 ? 115.402 158.532 139.361 1.00 110.93 348 SER A O 1
ATOM 2474 N N . GLY A 1 349 ? 117.072 157.201 138.619 1.00 114.33 349 GLY A N 1
ATOM 2475 C CA . GLY A 1 349 ? 118.083 158.231 138.770 1.00 115.88 349 GLY A CA 1
ATOM 2476 C C . GLY A 1 349 ? 117.877 159.431 137.870 1.00 117.43 349 GLY A C 1
ATOM 2477 O O . GLY A 1 349 ? 118.401 160.512 138.163 1.00 115.93 349 GLY A O 1
ATOM 2478 N N . THR A 1 350 ? 117.126 159.272 136.781 1.00 126.91 350 THR A N 1
ATOM 2479 C CA . THR A 1 350 ? 116.905 160.362 135.834 1.00 126.98 350 THR A CA 1
ATOM 2480 C C . THR A 1 350 ? 115.661 161.171 136.192 1.00 125.50 350 THR A C 1
ATOM 2481 O O . THR A 1 350 ? 115.744 162.381 136.425 1.00 123.64 350 THR A O 1
ATOM 2485 N N . PHE A 1 351 ? 114.505 160.515 136.245 1.00 126.50 351 PHE A N 1
ATOM 2486 C CA . PHE A 1 351 ? 113.241 161.183 136.527 1.00 126.94 351 PHE A CA 1
ATOM 2487 C C . PHE A 1 351 ? 112.914 161.240 138.013 1.00 127.64 351 PHE A C 1
ATOM 2488 O O . PHE A 1 351 ? 111.841 161.730 138.377 1.00 125.96 351 PHE A O 1
ATOM 2496 N N . GLY A 1 352 ? 113.805 160.755 138.875 1.00 120.93 352 GLY A N 1
ATOM 2497 C CA . GLY A 1 352 ? 113.545 160.816 140.298 1.00 120.80 352 GLY A CA 1
ATOM 2498 C C . GLY A 1 352 ? 112.571 159.739 140.748 1.00 119.18 352 GLY A C 1
ATOM 2499 O O . GLY A 1 352 ? 112.568 158.609 140.252 1.00 117.72 352 GLY A O 1
ATOM 2500 N N . VAL A 1 353 ? 111.728 160.106 141.709 1.00 117.28 353 VAL A N 1
ATOM 2501 C CA . VAL A 1 353 ? 110.775 159.189 142.322 1.00 116.85 353 VAL A CA 1
ATOM 2502 C C . VAL A 1 353 ? 109.379 159.557 141.836 1.00 118.15 353 VAL A C 1
ATOM 2503 O O . VAL A 1 353 ? 108.953 160.711 141.961 1.00 117.33 353 VAL A O 1
ATOM 2507 N N . GLN A 1 354 ? 108.668 158.578 141.282 1.00 120.74 354 GLN A N 1
ATOM 2508 C CA . GLN A 1 354 ? 107.310 158.762 140.785 1.00 120.66 354 GLN A CA 1
ATOM 2509 C C . GLN A 1 354 ? 106.375 157.833 141.548 1.00 117.84 354 GLN A C 1
ATOM 2510 O O . GLN A 1 354 ? 106.625 156.626 141.626 1.00 116.83 354 GLN A O 1
ATOM 2516 N N . SER A 1 355 ? 105.304 158.396 142.099 1.00 115.54 355 SER A N 1
ATOM 2517 C CA . SER A 1 355 ? 104.322 157.641 142.866 1.00 116.47 355 SER A CA 1
ATOM 2518 C C . SER A 1 355 ? 103.045 157.491 142.048 1.00 117.88 355 SER A C 1
ATOM 2519 O O . SER A 1 355 ? 102.342 158.476 141.804 1.00 116.68 355 SER A O 1
ATOM 2522 N N . PHE A 1 356 ? 102.750 156.260 141.630 1.00 116.03 356 PHE A N 1
ATOM 2523 C CA . PHE A 1 356 ? 101.549 155.970 140.860 1.00 114.65 356 PHE A CA 1
ATOM 2524 C C . PHE A 1 356 ? 100.624 155.099 141.694 1.00 113.25 356 PHE A C 1
ATOM 2525 O O . PHE A 1 356 ? 101.048 154.471 142.667 1.00 112.44 356 PHE A O 1
ATOM 2533 N N . ASP A 1 357 ? 99.354 155.069 141.302 1.00 108.97 357 ASP A N 1
ATOM 2534 C CA . ASP A 1 357 ? 98.319 154.338 142.018 1.00 108.31 357 ASP A CA 1
ATOM 2535 C C . ASP A 1 357 ? 97.613 153.383 141.068 1.00 108.62 357 ASP A C 1
ATOM 2536 O O . ASP A 1 357 ? 97.319 153.737 139.921 1.00 108.82 357 ASP A O 1
ATOM 2541 N N . TYR A 1 358 ? 97.338 152.174 141.550 1.00 98.10 358 TYR A N 1
ATOM 2542 C CA . TYR A 1 358 ? 96.649 151.162 140.761 1.00 101.31 358 TYR A CA 1
ATOM 2543 C C . TYR A 1 358 ? 95.140 151.174 140.965 1.00 102.03 358 TYR A C 1
ATOM 2544 O O . TYR A 1 358 ? 94.443 150.355 140.357 1.00 101.97 358 TYR A O 1
ATOM 2553 N N . GLY A 1 359 ? 94.618 152.070 141.798 1.00 106.44 359 GLY A N 1
ATOM 2554 C CA . GLY A 1 359 ? 93.198 152.136 142.052 1.00 105.61 359 GLY A CA 1
ATOM 2555 C C . GLY A 1 359 ? 92.755 151.100 143.065 1.00 106.35 359 GLY A C 1
ATOM 2556 O O . GLY A 1 359 ? 93.547 150.276 143.532 1.00 103.99 359 GLY A O 1
ATOM 2557 N N . PRO A 1 360 ? 91.468 151.114 143.419 1.00 104.65 360 PRO A N 1
ATOM 2558 C CA . PRO A 1 360 ? 90.974 150.165 144.425 1.00 102.88 360 PRO A CA 1
ATOM 2559 C C . PRO A 1 360 ? 90.878 148.748 143.882 1.00 101.88 360 PRO A C 1
ATOM 2560 O O . PRO A 1 360 ? 89.784 148.190 143.755 1.00 101.06 360 PRO A O 1
ATOM 2564 N N . VAL A 1 361 ? 92.026 148.159 143.560 1.00 95.23 361 VAL A N 1
ATOM 2565 C CA . VAL A 1 361 ? 92.087 146.823 142.995 1.00 95.24 361 VAL A CA 1
ATOM 2566 C C . VAL A 1 361 ? 92.475 145.840 144.090 1.00 95.20 361 VAL A C 1
ATOM 2567 O O . VAL A 1 361 ? 93.078 146.198 145.105 1.00 98.45 361 VAL A O 1
ATOM 2571 N N . GLU A 1 362 ? 92.121 144.574 143.880 1.00 94.24 362 GLU A N 1
ATOM 2572 C CA . GLU A 1 362 ? 92.529 143.524 144.800 1.00 94.85 362 GLU A CA 1
ATOM 2573 C C . GLU A 1 362 ? 94.041 143.337 144.750 1.00 95.21 362 GLU A C 1
ATOM 2574 O O . GLU A 1 362 ? 94.671 143.470 143.698 1.00 96.47 362 GLU A O 1
ATOM 2580 N N . ILE A 1 363 ? 94.625 143.023 145.908 1.00 86.95 363 ILE A N 1
ATOM 2581 C CA . ILE A 1 363 ? 96.072 142.869 146.020 1.00 88.58 363 ILE A CA 1
ATOM 2582 C C . ILE A 1 363 ? 96.404 141.454 146.483 1.00 89.64 363 ILE A C 1
ATOM 2583 O O . ILE A 1 363 ? 95.506 140.642 146.731 1.00 88.46 363 ILE A O 1
ATOM 2588 N N . ALA A 1 364 ? 97.700 141.154 146.599 1.00 86.43 364 ALA A N 1
ATOM 2589 C CA . ALA A 1 364 ? 98.145 139.765 146.680 1.00 84.21 364 ALA A CA 1
ATOM 2590 C C . ALA A 1 364 ? 97.648 139.078 147.947 1.00 85.21 364 ALA A C 1
ATOM 2591 O O . ALA A 1 364 ? 97.109 137.968 147.893 1.00 81.61 364 ALA A O 1
ATOM 2593 N N . SER A 1 365 ? 97.839 139.713 149.106 1.00 93.98 365 SER A N 1
ATOM 2594 C CA . SER A 1 365 ? 97.497 139.056 150.363 1.00 94.73 365 SER A CA 1
ATOM 2595 C C . SER A 1 365 ? 96.002 138.773 150.455 1.00 93.40 365 SER A C 1
ATOM 2596 O O . SER A 1 365 ? 95.592 137.697 150.907 1.00 92.25 365 SER A O 1
ATOM 2599 N N . GLU A 1 366 ? 95.169 139.728 150.035 1.00 89.83 366 GLU A N 1
ATOM 2600 C CA . GLU A 1 366 ? 93.725 139.555 150.153 1.00 89.69 366 GLU A CA 1
ATOM 2601 C C . GLU A 1 366 ? 93.223 138.418 149.270 1.00 91.68 366 GLU A C 1
ATOM 2602 O O . GLU A 1 366 ? 92.415 137.594 149.714 1.00 89.18 366 GLU A O 1
ATOM 2608 N N . VAL A 1 367 ? 93.686 138.356 148.019 1.00 91.84 367 VAL A N 1
ATOM 2609 C CA . VAL A 1 367 ? 93.166 137.357 147.089 1.00 89.48 367 VAL A CA 1
ATOM 2610 C C . VAL A 1 367 ? 93.528 135.950 147.549 1.00 89.87 367 VAL A C 1
ATOM 2611 O O . VAL A 1 367 ? 92.694 135.038 147.512 1.00 89.90 367 VAL A O 1
ATOM 2615 N N . GLY A 1 368 ? 94.764 135.749 147.989 1.00 84.40 368 GLY A N 1
ATOM 2616 C CA . GLY A 1 368 ? 95.235 134.434 148.367 1.00 83.13 368 GLY A CA 1
ATOM 2617 C C . GLY A 1 368 ? 95.919 133.709 147.220 1.00 83.26 368 GLY A C 1
ATOM 2618 O O . GLY A 1 368 ? 95.753 134.034 146.046 1.00 87.08 368 GLY A O 1
ATOM 2619 N N . TRP A 1 369 ? 96.709 132.699 147.586 1.00 71.30 369 TRP A N 1
ATOM 2620 C CA . TRP A 1 369 ? 97.488 131.964 146.594 1.00 70.83 369 TRP A CA 1
ATOM 2621 C C . TRP A 1 369 ? 96.590 131.201 145.627 1.00 77.02 369 TRP A C 1
ATOM 2622 O O . TRP A 1 369 ? 96.840 131.192 144.414 1.00 82.37 369 TRP A O 1
ATOM 2633 N N . GLU A 1 370 ? 95.544 130.553 146.143 1.00 78.18 370 GLU A N 1
ATOM 2634 C CA . GLU A 1 370 ? 94.749 129.652 145.315 1.00 80.65 370 GLU A CA 1
ATOM 2635 C C . GLU A 1 370 ? 94.072 130.393 144.169 1.00 79.82 370 GLU A C 1
ATOM 2636 O O . GLU A 1 370 ? 94.067 129.913 143.029 1.00 77.53 370 GLU A O 1
ATOM 2642 N N . SER A 1 371 ? 93.483 131.557 144.449 1.00 75.92 371 SER A N 1
ATOM 2643 C CA . SER A 1 371 ? 92.774 132.291 143.407 1.00 79.88 371 SER A CA 1
ATOM 2644 C C . SER A 1 371 ? 93.725 132.716 142.294 1.00 82.66 371 SER A C 1
ATOM 2645 O O . SER A 1 371 ? 93.424 132.553 141.105 1.00 82.85 371 SER A O 1
ATOM 2648 N N . TYR A 1 372 ? 94.882 133.266 142.667 1.00 73.17 372 TYR A N 1
ATOM 2649 C CA . TYR A 1 372 ? 95.856 133.693 141.669 1.00 67.86 372 TYR A CA 1
ATOM 2650 C C . TYR A 1 372 ? 96.331 132.514 140.831 1.00 66.82 372 TYR A C 1
ATOM 2651 O O . TYR A 1 372 ? 96.411 132.607 139.597 1.00 73.39 372 TYR A O 1
ATOM 2660 N N . LYS A 1 373 ? 96.642 131.392 141.483 1.00 62.31 373 LYS A N 1
ATOM 2661 C CA . LYS A 1 373 ? 97.101 130.223 140.742 1.00 69.78 373 LYS A CA 1
ATOM 2662 C C . LYS A 1 373 ? 96.033 129.738 139.772 1.00 74.83 373 LYS A C 1
ATOM 2663 O O . LYS A 1 373 ? 96.329 129.437 138.609 1.00 77.72 373 LYS A O 1
ATOM 2669 N N . ARG A 1 374 ? 94.780 129.662 140.226 1.00 73.54 374 ARG A N 1
ATOM 2670 C CA . ARG A 1 374 ? 93.711 129.184 139.353 1.00 73.88 374 ARG A CA 1
ATOM 2671 C C . ARG A 1 374 ? 93.511 130.117 138.166 1.00 70.65 374 ARG A C 1
ATOM 2672 O O . ARG A 1 374 ? 93.320 129.659 137.034 1.00 68.85 374 ARG A O 1
ATOM 2680 N N . VAL A 1 375 ? 93.554 131.429 138.404 1.00 67.97 375 VAL A N 1
ATOM 2681 C CA . VAL A 1 375 ? 93.332 132.383 137.319 1.00 71.18 375 VAL A CA 1
ATOM 2682 C C . VAL A 1 375 ? 94.438 132.270 136.275 1.00 76.12 375 VAL A C 1
ATOM 2683 O O . VAL A 1 375 ? 94.173 132.221 135.064 1.00 78.04 375 VAL A O 1
ATOM 2687 N N . VAL A 1 376 ? 95.696 132.231 136.725 1.00 67.65 376 VAL A N 1
ATOM 2688 C CA . VAL A 1 376 ? 96.795 132.143 135.768 1.00 59.69 376 VAL A CA 1
ATOM 2689 C C . VAL A 1 376 ? 96.731 130.824 135.009 1.00 58.82 376 VAL A C 1
ATOM 2690 O O . VAL A 1 376 ? 96.960 130.780 133.794 1.00 68.37 376 VAL A O 1
ATOM 2694 N N . ASP A 1 377 ? 96.408 129.729 135.704 1.00 54.72 377 ASP A N 1
ATOM 2695 C CA . ASP A 1 377 ? 96.290 128.444 135.026 1.00 60.04 377 ASP A CA 1
ATOM 2696 C C . ASP A 1 377 ? 95.205 128.486 133.959 1.00 62.28 377 ASP A C 1
ATOM 2697 O O . ASP A 1 377 ? 95.406 127.996 132.841 1.00 60.57 377 ASP A O 1
ATOM 2702 N N . GLY A 1 378 ? 94.053 129.074 134.280 1.00 67.80 378 GLY A N 1
ATOM 2703 C CA . GLY A 1 378 ? 92.976 129.142 133.306 1.00 64.93 378 GLY A CA 1
ATOM 2704 C C . GLY A 1 378 ? 93.352 129.957 132.083 1.00 63.81 378 GLY A C 1
ATOM 2705 O O . GLY A 1 378 ? 93.097 129.551 130.946 1.00 67.63 378 GLY A O 1
ATOM 2706 N N . ILE A 1 379 ? 93.969 131.121 132.300 1.00 65.79 379 ILE A N 1
ATOM 2707 C CA . ILE A 1 379 ? 94.336 131.965 131.166 1.00 71.03 379 ILE A CA 1
ATOM 2708 C C . ILE A 1 379 ? 95.387 131.276 130.303 1.00 68.33 379 ILE A C 1
ATOM 2709 O O . ILE A 1 379 ? 95.330 131.330 129.066 1.00 66.56 379 ILE A O 1
ATOM 2714 N N . ILE A 1 380 ? 96.369 130.625 130.930 1.00 62.79 380 ILE A N 1
ATOM 2715 C CA . ILE A 1 380 ? 97.402 129.945 130.157 1.00 57.40 380 ILE A CA 1
ATOM 2716 C C . ILE A 1 380 ? 96.805 128.781 129.378 1.00 63.76 380 ILE A C 1
ATOM 2717 O O . ILE A 1 380 ? 97.198 128.519 128.236 1.00 67.70 380 ILE A O 1
ATOM 2722 N N . ARG A 1 381 ? 95.849 128.062 129.971 1.00 70.82 381 ARG A N 1
ATOM 2723 C CA . ARG A 1 381 ? 95.177 126.999 129.230 1.00 69.78 381 ARG A CA 1
ATOM 2724 C C . ARG A 1 381 ? 94.422 127.560 128.034 1.00 68.92 381 ARG A C 1
ATOM 2725 O O . ARG A 1 381 ? 94.457 126.982 126.940 1.00 70.24 381 ARG A O 1
ATOM 2733 N N . LEU A 1 382 ? 93.729 128.686 128.220 1.00 72.52 382 LEU A N 1
ATOM 2734 C CA . LEU A 1 382 ? 93.014 129.294 127.103 1.00 74.86 382 LEU A CA 1
ATOM 2735 C C . LEU A 1 382 ? 93.972 129.649 125.974 1.00 77.71 382 LEU A C 1
ATOM 2736 O O . LEU A 1 382 ? 93.709 129.353 124.803 1.00 75.97 382 LEU A O 1
ATOM 2741 N N . LEU A 1 383 ? 95.097 130.285 126.309 1.00 71.75 383 LEU A N 1
ATOM 2742 C CA . LEU A 1 383 ? 96.056 130.660 125.273 1.00 68.71 383 LEU A CA 1
ATOM 2743 C C . LEU A 1 383 ? 96.648 129.431 124.592 1.00 68.15 383 LEU A C 1
ATOM 2744 O O . LEU A 1 383 ? 96.817 129.412 123.368 1.00 70.09 383 LEU A O 1
ATOM 2749 N N . ASP A 1 384 ? 96.971 128.394 125.368 1.00 70.82 384 ASP A N 1
ATOM 2750 C CA . ASP A 1 384 ? 97.569 127.187 124.809 1.00 70.68 384 ASP A CA 1
ATOM 2751 C C . ASP A 1 384 ? 96.586 126.389 123.963 1.00 73.71 384 ASP A C 1
ATOM 2752 O O . ASP A 1 384 ? 97.017 125.604 123.112 1.00 75.72 384 ASP A O 1
ATOM 2757 N N . SER A 1 385 ? 95.279 126.575 124.172 1.00 83.67 385 SER A N 1
ATOM 2758 C CA . SER A 1 385 ? 94.299 125.787 123.432 1.00 84.38 385 SER A CA 1
ATOM 2759 C C . SER A 1 385 ? 94.498 125.900 121.926 1.00 84.71 385 SER A C 1
ATOM 2760 O O . SER A 1 385 ? 94.181 124.961 121.187 1.00 83.80 385 SER A O 1
ATOM 2763 N N . THR A 1 386 ? 95.017 127.032 121.451 1.00 85.51 386 THR A N 1
ATOM 2764 C CA . THR A 1 386 ? 95.258 127.210 120.025 1.00 83.19 386 THR A CA 1
ATOM 2765 C C . THR A 1 386 ? 96.598 126.648 119.574 1.00 80.72 386 THR A C 1
ATOM 2766 O O . THR A 1 386 ? 96.838 126.565 118.364 1.00 75.93 386 THR A O 1
ATOM 2770 N N . GLY A 1 387 ? 97.472 126.260 120.501 1.00 94.12 387 GLY A N 1
ATOM 2771 C CA . GLY A 1 387 ? 98.762 125.709 120.142 1.00 92.72 387 GLY A CA 1
ATOM 2772 C C . GLY A 1 387 ? 99.806 126.724 119.735 1.00 95.42 387 GLY A C 1
ATOM 2773 O O . GLY A 1 387 ? 100.805 126.343 119.114 1.00 98.78 387 GLY A O 1
ATOM 2774 N N . LEU A 1 388 ? 99.609 128.002 120.058 1.00 84.93 388 LEU A N 1
ATOM 2775 C CA . LEU A 1 388 ? 100.547 129.050 119.677 1.00 81.67 388 LEU A CA 1
ATOM 2776 C C . LEU A 1 388 ? 101.094 129.767 120.906 1.00 81.53 388 LEU A C 1
ATOM 2777 O O . LEU A 1 388 ? 101.146 131.000 120.934 1.00 82.63 388 LEU A O 1
ATOM 2782 N N . LEU A 1 389 ? 101.503 129.011 121.921 1.00 63.03 389 LEU A N 1
ATOM 2783 C CA . LEU A 1 389 ? 101.944 129.573 123.191 1.00 59.50 389 LEU A CA 1
ATOM 2784 C C . LEU A 1 389 ? 103.455 129.434 123.331 1.00 58.83 389 LEU A C 1
ATOM 2785 O O . LEU A 1 389 ? 104.004 128.347 123.125 1.00 62.68 389 LEU A O 1
ATOM 2790 N N . HIS A 1 390 ? 104.118 130.538 123.675 1.00 51.16 390 HIS A N 1
ATOM 2791 C CA . HIS A 1 390 ? 105.535 130.499 124.015 1.00 47.44 390 HIS A CA 1
ATOM 2792 C C . HIS A 1 390 ? 105.733 130.083 125.469 1.00 55.67 390 HIS A C 1
ATOM 2793 O O . HIS A 1 390 ? 106.346 129.049 125.753 1.00 64.08 390 HIS A O 1
ATOM 2800 N N . GLY A 1 391 ? 105.213 130.872 126.402 1.00 43.88 391 GLY A N 1
ATOM 2801 C CA . GLY A 1 391 ? 105.360 130.564 127.810 1.00 44.77 391 GLY A CA 1
ATOM 2802 C C . GLY A 1 391 ? 104.839 131.697 128.670 1.00 42.15 391 GLY A C 1
ATOM 2803 O O . GLY A 1 391 ? 104.227 132.647 128.176 1.00 42.57 391 GLY A O 1
ATOM 2804 N N . TYR A 1 392 ? 105.094 131.576 129.974 1.00 50.94 392 TYR A N 1
ATOM 2805 C CA . TYR A 1 392 ? 104.672 132.567 130.955 1.00 44.67 392 TYR A CA 1
ATOM 2806 C C . TYR A 1 392 ? 105.725 132.677 132.047 1.00 45.03 392 TYR A C 1
ATOM 2807 O O . TYR A 1 392 ? 106.333 131.677 132.435 1.00 57.20 392 TYR A O 1
ATOM 2816 N N . SER A 1 393 ? 105.937 133.899 132.541 1.00 30.91 393 SER A N 1
ATOM 2817 C CA . SER A 1 393 ? 106.931 134.163 133.583 1.00 32.19 393 SER A CA 1
ATOM 2818 C C . SER A 1 393 ? 106.235 134.143 134.940 1.00 41.12 393 SER A C 1
ATOM 2819 O O . SER A 1 393 ? 105.964 135.175 135.557 1.00 44.65 393 SER A O 1
ATOM 2822 N N . PHE A 1 394 ? 105.952 132.934 135.414 1.00 49.54 394 PHE A N 1
ATOM 2823 C CA . PHE A 1 394 ? 105.217 132.764 136.659 1.00 49.75 394 PHE A CA 1
ATOM 2824 C C . PHE A 1 394 ? 106.040 133.262 137.839 1.00 44.81 394 PHE A C 1
ATOM 2825 O O . PHE A 1 394 ? 107.244 133.007 137.923 1.00 49.35 394 PHE A O 1
ATOM 2833 N N . ASN A 1 395 ? 105.389 133.984 138.745 1.00 43.43 395 ASN A N 1
ATOM 2834 C CA . ASN A 1 395 ? 106.023 134.461 139.962 1.00 38.41 395 ASN A CA 1
ATOM 2835 C C . ASN A 1 395 ? 105.834 133.440 141.083 1.00 44.21 395 ASN A C 1
ATOM 2836 O O . ASN A 1 395 ? 105.360 132.324 140.866 1.00 53.62 395 ASN A O 1
ATOM 2841 N N . SER A 1 396 ? 106.219 133.820 142.300 1.00 53.56 396 SER A N 1
ATOM 2842 C CA . SER A 1 396 ? 105.997 132.975 143.464 1.00 57.70 396 SER A CA 1
ATOM 2843 C C . SER A 1 396 ? 106.061 133.828 144.722 1.00 60.39 396 SER A C 1
ATOM 2844 O O . SER A 1 396 ? 107.012 134.589 144.915 1.00 60.31 396 SER A O 1
ATOM 2847 N N . TRP A 1 397 ? 105.047 133.687 145.573 1.00 71.14 397 TRP A N 1
ATOM 2848 C CA . TRP A 1 397 ? 104.958 134.441 146.823 1.00 73.00 397 TRP A CA 1
ATOM 2849 C C . TRP A 1 397 ? 105.653 133.633 147.910 1.00 73.52 397 TRP A C 1
ATOM 2850 O O . TRP A 1 397 ? 105.137 132.614 148.371 1.00 74.95 397 TRP A O 1
ATOM 2861 N N . SER A 1 398 ? 106.833 134.095 148.327 1.00 75.72 398 SER A N 1
ATOM 2862 C CA . SER A 1 398 ? 107.650 133.318 149.253 1.00 78.28 398 SER A CA 1
ATOM 2863 C C . SER A 1 398 ? 107.058 133.287 150.655 1.00 76.80 398 SER A C 1
ATOM 2864 O O . SER A 1 398 ? 107.333 132.355 151.419 1.00 74.89 398 SER A O 1
ATOM 2867 N N . ASP A 1 399 ? 106.254 134.282 151.014 1.00 90.75 399 ASP A N 1
ATOM 2868 C CA . ASP A 1 399 ? 105.752 134.417 152.374 1.00 93.71 399 ASP A CA 1
ATOM 2869 C C . ASP A 1 399 ? 104.466 133.638 152.620 1.00 90.78 399 ASP A C 1
ATOM 2870 O O . ASP A 1 399 ? 103.917 133.716 153.723 1.00 89.69 399 ASP A O 1
ATOM 2875 N N . VAL A 1 400 ? 103.974 132.891 151.631 1.00 85.00 400 VAL A N 1
ATOM 2876 C CA . VAL A 1 400 ? 102.718 132.159 151.738 1.00 85.17 400 VAL A CA 1
ATOM 2877 C C . VAL A 1 400 ? 102.928 130.661 151.549 1.00 88.46 400 VAL A C 1
ATOM 2878 O O . VAL A 1 400 ? 102.486 129.853 152.373 1.00 88.60 400 VAL A O 1
ATOM 2882 N N . VAL A 1 401 ? 103.600 130.271 150.474 1.00 85.84 401 VAL A N 1
ATOM 2883 C CA . VAL A 1 401 ? 103.776 128.863 150.137 1.00 81.79 401 VAL A CA 1
ATOM 2884 C C . VAL A 1 401 ? 105.093 128.367 150.711 1.00 78.68 401 VAL A C 1
ATOM 2885 O O . VAL A 1 401 ? 106.071 129.113 150.824 1.00 75.28 401 VAL A O 1
ATOM 2889 N N . THR A 1 402 ? 105.119 127.088 151.072 1.00 83.95 402 THR A N 1
ATOM 2890 C CA . THR A 1 402 ? 106.314 126.430 151.586 1.00 86.01 402 THR A CA 1
ATOM 2891 C C . THR A 1 402 ? 106.933 125.605 150.465 1.00 82.72 402 THR A C 1
ATOM 2892 O O . THR A 1 402 ? 106.290 124.691 149.936 1.00 83.24 402 THR A O 1
ATOM 2896 N N . TYR A 1 403 ? 108.173 125.925 150.107 1.00 69.60 403 TYR A N 1
ATOM 2897 C CA . TYR A 1 403 ? 108.851 125.241 149.012 1.00 69.59 403 TYR A CA 1
ATOM 2898 C C . TYR A 1 403 ? 109.126 123.796 149.406 1.00 71.14 403 TYR A C 1
ATOM 2899 O O . TYR A 1 403 ? 109.822 123.532 150.390 1.00 69.26 403 TYR A O 1
ATOM 2908 N N . ASP A 1 404 ? 108.579 122.860 148.635 1.00 76.53 404 ASP A N 1
ATOM 2909 C CA . ASP A 1 404 ? 108.767 121.437 148.870 1.00 77.34 404 ASP A CA 1
ATOM 2910 C C . ASP A 1 404 ? 108.707 120.712 147.537 1.00 74.53 404 ASP A C 1
ATOM 2911 O O . ASP A 1 404 ? 108.255 121.262 146.529 1.00 73.88 404 ASP A O 1
ATOM 2916 N N . GLU A 1 405 ? 109.169 119.460 147.536 1.00 73.83 405 GLU A N 1
ATOM 2917 C CA . GLU A 1 405 ? 109.095 118.663 146.317 1.00 73.10 405 GLU A CA 1
ATOM 2918 C C . GLU A 1 405 ? 107.659 118.551 145.821 1.00 78.24 405 GLU A C 1
ATOM 2919 O O . GLU A 1 405 ? 107.427 118.406 144.616 1.00 78.69 405 GLU A O 1
ATOM 2925 N N . GLN A 1 406 ? 106.683 118.631 146.728 1.00 74.93 406 GLN A N 1
ATOM 2926 C CA . GLN A 1 406 ? 105.287 118.659 146.307 1.00 73.77 406 GLN A CA 1
ATOM 2927 C C . GLN A 1 406 ? 104.981 119.925 145.517 1.00 75.75 406 GLN A C 1
ATOM 2928 O O . GLN A 1 406 ? 104.234 119.883 144.534 1.00 73.82 406 GLN A O 1
ATOM 2934 N N . PHE A 1 407 ? 105.543 121.061 145.936 1.00 68.77 407 PHE A N 1
ATOM 2935 C CA . PHE A 1 407 ? 105.333 122.303 145.198 1.00 64.77 407 PHE A CA 1
ATOM 2936 C C . PHE A 1 407 ? 105.912 122.210 143.791 1.00 65.06 407 PHE A C 1
ATOM 2937 O O . PHE A 1 407 ? 105.278 122.642 142.821 1.00 70.19 407 PHE A O 1
ATOM 2945 N N . ILE A 1 408 ? 107.114 121.647 143.657 1.00 58.35 408 ILE A N 1
ATOM 2946 C CA . ILE A 1 408 ? 107.708 121.490 142.334 1.00 54.77 408 ILE A CA 1
ATOM 2947 C C . ILE A 1 408 ? 106.889 120.517 141.498 1.00 49.46 408 ILE A C 1
ATOM 2948 O O . ILE A 1 408 ? 106.719 120.709 140.289 1.00 57.07 408 ILE A O 1
ATOM 2953 N N . GLU A 1 409 ? 106.375 119.455 142.120 1.00 46.87 409 GLU A N 1
ATOM 2954 C CA . GLU A 1 409 ? 105.538 118.515 141.384 1.00 58.53 409 GLU A CA 1
ATOM 2955 C C . GLU A 1 409 ? 104.278 119.197 140.867 1.00 56.74 409 GLU A C 1
ATOM 2956 O O . GLU A 1 409 ? 103.873 118.986 139.718 1.00 61.86 409 GLU A O 1
ATOM 2962 N N . ASP A 1 410 ? 103.643 120.021 141.703 1.00 53.92 410 ASP A N 1
ATOM 2963 C CA . ASP A 1 410 ? 102.448 120.736 141.268 1.00 58.73 410 ASP A CA 1
ATOM 2964 C C . ASP A 1 410 ? 102.776 121.724 140.156 1.00 55.51 410 ASP A C 1
ATOM 2965 O O . ASP A 1 410 ? 102.004 121.874 139.202 1.00 56.94 410 ASP A O 1
ATOM 2970 N N . TRP A 1 411 ? 103.915 122.411 140.262 1.00 49.73 411 TRP A N 1
ATOM 2971 C CA . TRP A 1 411 ? 104.310 123.346 139.213 1.00 46.68 411 TRP A CA 1
ATOM 2972 C C . TRP A 1 411 ? 104.537 122.625 137.891 1.00 47.85 411 TRP A C 1
ATOM 2973 O O . TRP A 1 411 ? 104.112 123.102 136.833 1.00 39.40 411 TRP A O 1
ATOM 2984 N N . LEU A 1 412 ? 105.209 121.472 137.930 1.00 54.23 412 LEU A N 1
ATOM 2985 C CA . LEU A 1 412 ? 105.434 120.708 136.709 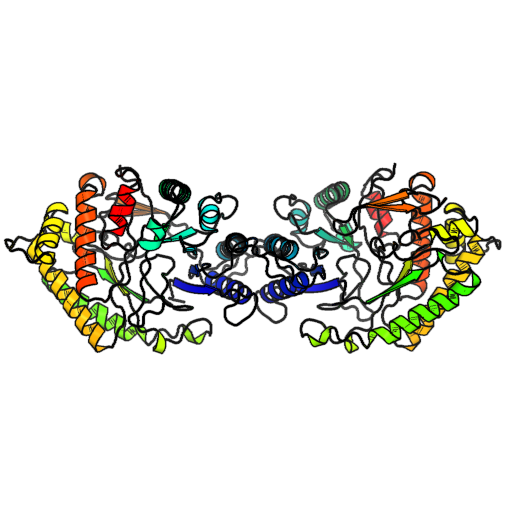1.00 44.55 412 LEU A CA 1
ATOM 2986 C C . LEU A 1 412 ? 104.121 120.199 136.128 1.00 46.78 412 LEU A C 1
ATOM 2987 O O . LEU A 1 412 ? 103.918 120.233 134.909 1.00 50.89 412 LEU A O 1
ATOM 2992 N N . ALA A 1 413 ? 103.218 119.720 136.987 1.00 55.63 413 ALA A N 1
ATOM 2993 C CA . ALA A 1 413 ? 101.937 119.212 136.504 1.00 57.60 413 ALA A CA 1
ATOM 2994 C C . ALA A 1 413 ? 101.109 120.320 135.866 1.00 55.08 413 ALA A C 1
ATOM 2995 O O . ALA A 1 413 ? 100.470 120.108 134.830 1.00 54.59 413 ALA A O 1
ATOM 2997 N N . SER A 1 414 ? 101.109 121.507 136.467 1.00 52.26 414 SER A N 1
ATOM 2998 C CA . SER A 1 414 ? 100.321 122.608 135.951 1.00 48.91 414 SER A CA 1
ATOM 2999 C C . SER A 1 414 ? 100.868 123.064 134.601 1.00 51.14 414 SER A C 1
ATOM 3000 O O . SER A 1 414 ? 102.030 122.812 134.275 1.00 52.78 414 SER A O 1
ATOM 3003 N N . PRO A 1 415 ? 100.046 123.738 133.793 1.00 56.46 415 PRO A N 1
ATOM 3004 C CA . PRO A 1 415 ? 100.495 124.147 132.454 1.00 54.25 415 PRO A CA 1
ATOM 3005 C C . PRO A 1 415 ? 101.540 125.250 132.453 1.00 52.75 415 PRO A C 1
ATOM 3006 O O . PRO A 1 415 ? 101.959 125.672 131.370 1.00 56.54 415 PRO A O 1
ATOM 3010 N N . GLN A 1 416 ? 101.979 125.732 133.615 1.00 49.48 416 GLN A N 1
ATOM 3011 C CA . GLN A 1 416 ? 102.979 126.786 133.658 1.00 46.13 416 GLN A CA 1
ATOM 3012 C C . GLN A 1 416 ? 104.257 126.331 132.954 1.00 42.21 416 GLN A C 1
ATOM 3013 O O . GLN A 1 416 ? 104.454 125.151 132.661 1.00 43.95 416 GLN A O 1
ATOM 3019 N N . THR A 1 417 ? 105.136 127.300 132.679 1.00 32.01 417 THR A N 1
ATOM 3020 C CA . THR A 1 417 ? 106.356 127.010 131.935 1.00 34.29 417 THR A CA 1
ATOM 3021 C C . THR A 1 417 ? 107.584 127.741 132.465 1.00 35.20 417 THR A C 1
ATOM 3022 O O . THR A 1 417 ? 108.553 127.903 131.713 1.00 33.50 417 THR A O 1
ATOM 3026 N N . SER A 1 418 ? 107.589 128.190 133.716 1.00 38.77 418 SER A N 1
ATOM 3027 C CA . SER A 1 418 ? 108.757 128.868 134.271 1.00 38.30 418 SER A CA 1
ATOM 3028 C C . SER A 1 418 ? 108.510 129.147 135.749 1.00 30.73 418 SER A C 1
ATOM 3029 O O . SER A 1 418 ? 107.447 128.840 136.296 1.00 31.95 418 SER A O 1
ATOM 3032 N N . LEU A 1 419 ? 109.523 129.729 136.392 1.00 35.23 419 LEU A N 1
ATOM 3033 C CA . LEU A 1 419 ? 109.436 130.171 137.784 1.00 42.87 419 LEU A CA 1
ATOM 3034 C C . LEU A 1 419 ? 110.464 131.289 137.930 1.00 44.63 419 LEU A C 1
ATOM 3035 O O . LEU A 1 419 ? 111.666 131.022 138.002 1.00 46.74 419 LEU A O 1
ATOM 3040 N N . TYR A 1 420 ? 109.987 132.534 137.967 1.00 48.03 420 TYR A N 1
ATOM 3041 C CA . TYR A 1 420 ? 110.846 133.685 137.708 1.00 41.22 420 TYR A CA 1
ATOM 3042 C C . TYR A 1 420 ? 111.449 134.271 138.982 1.00 42.63 420 TYR A C 1
ATOM 3043 O O . TYR A 1 420 ? 112.669 134.246 139.165 1.00 50.69 420 TYR A O 1
ATOM 3052 N N . TYR A 1 421 ? 110.611 134.793 139.873 1.00 35.41 421 TYR A N 1
ATOM 3053 C CA . TYR A 1 421 ? 111.079 135.498 141.054 1.00 41.58 421 TYR A CA 1
ATOM 3054 C C . TYR A 1 421 ? 110.411 134.920 142.292 1.00 55.91 421 TYR A C 1
ATOM 3055 O O . TYR A 1 421 ? 109.462 134.139 142.205 1.00 66.04 421 TYR A O 1
ATOM 3064 N N . SER A 1 422 ? 110.931 135.307 143.453 1.00 62.93 422 SER A N 1
ATOM 3065 C CA . SER A 1 422 ? 110.395 134.912 144.754 1.00 58.84 422 SER A CA 1
ATOM 3066 C C . SER A 1 422 ? 110.150 136.193 145.545 1.00 61.00 422 SER A C 1
ATOM 3067 O O . SER A 1 422 ? 111.069 136.744 146.156 1.00 66.05 422 SER A O 1
ATOM 3070 N N . LEU A 1 423 ? 108.909 136.665 145.532 1.00 64.73 423 LEU A N 1
ATOM 3071 C CA . LEU A 1 423 ? 108.553 137.928 146.158 1.00 68.88 423 LEU A CA 1
ATOM 3072 C C . LEU A 1 423 ? 108.019 137.708 147.571 1.00 72.43 423 LEU A C 1
ATOM 3073 O O . LEU A 1 423 ? 107.822 136.579 148.028 1.00 69.95 423 LEU A O 1
ATOM 3078 N N . GLN A 1 424 ? 107.783 138.818 148.266 1.00 84.82 424 GLN A N 1
ATOM 3079 C CA . GLN A 1 424 ? 107.175 138.827 149.590 1.00 84.49 424 GLN A CA 1
ATOM 3080 C C . GLN A 1 424 ? 105.953 139.730 149.552 1.00 85.17 424 GLN A C 1
ATOM 3081 O O . GLN A 1 424 ? 106.050 140.891 149.140 1.00 85.05 424 GLN A O 1
ATOM 3087 N N . VAL A 1 425 ? 104.810 139.205 149.988 1.00 86.44 425 VAL A N 1
ATOM 3088 C CA . VAL A 1 425 ? 103.530 139.879 149.833 1.00 89.20 425 VAL A CA 1
ATOM 3089 C C . VAL A 1 425 ? 103.016 140.433 151.157 1.00 89.91 425 VAL A C 1
ATOM 3090 O O . VAL A 1 425 ? 102.668 141.613 151.242 1.00 89.34 425 VAL A O 1
ATOM 3094 N N . MET A 1 426 ? 102.957 139.606 152.196 1.00 97.35 426 MET A N 1
ATOM 3095 C CA . MET A 1 426 ? 102.423 140.038 153.483 1.00 95.93 426 MET A CA 1
ATOM 3096 C C . MET A 1 426 ? 103.229 141.211 154.033 1.00 91.98 426 MET A C 1
ATOM 3097 O O . MET A 1 426 ? 102.906 142.371 153.779 1.00 89.79 426 MET A O 1
ATOM 3102 N N . LEU B 1 26 ? 154.512 125.523 119.504 1.00 100.13 26 LEU B N 1
ATOM 3103 C CA . LEU B 1 26 ? 155.639 125.984 118.702 1.00 101.49 26 LEU B CA 1
ATOM 3104 C C . LEU B 1 26 ? 156.891 126.142 119.558 1.00 101.85 26 LEU B C 1
ATOM 3105 O O . LEU B 1 26 ? 156.801 126.249 120.781 1.00 101.86 26 LEU B O 1
ATOM 3110 N N . PRO B 1 27 ? 158.063 126.155 118.918 1.00 105.16 27 PRO B N 1
ATOM 3111 C CA . PRO B 1 27 ? 159.290 126.488 119.661 1.00 105.94 27 PRO B CA 1
ATOM 3112 C C . PRO B 1 27 ? 159.270 127.891 120.236 1.00 108.09 27 PRO B C 1
ATOM 3113 O O . PRO B 1 27 ? 160.082 128.192 121.120 1.00 106.59 27 PRO B O 1
ATOM 3117 N N . VAL B 1 28 ? 158.373 128.758 119.761 1.00 96.56 28 VAL B N 1
ATOM 3118 C CA . VAL B 1 28 ? 158.343 130.140 120.226 1.00 93.33 28 VAL B CA 1
ATOM 3119 C C . VAL B 1 28 ? 158.169 130.151 121.736 1.00 88.38 28 VAL B C 1
ATOM 3120 O O . VAL B 1 28 ? 157.133 129.725 122.262 1.00 82.64 28 VAL B O 1
ATOM 3124 N N . SER B 1 29 ? 159.185 130.644 122.442 1.00 85.11 29 SER B N 1
ATOM 3125 C CA . SER B 1 29 ? 159.117 130.712 123.895 1.00 88.44 29 SER B CA 1
ATOM 3126 C C . SER B 1 29 ? 158.209 131.843 124.358 1.00 84.16 29 SER B C 1
ATOM 3127 O O . SER B 1 29 ? 157.436 131.672 125.307 1.00 84.16 29 SER B O 1
ATOM 3130 N N . CYS B 1 30 ? 158.285 133.000 123.702 1.00 64.81 30 CYS B N 1
ATOM 3131 C CA . CYS B 1 30 ? 157.559 134.180 124.139 1.00 59.88 30 CYS B CA 1
ATOM 3132 C C . CYS B 1 30 ? 156.976 134.897 122.933 1.00 59.18 30 CYS B C 1
ATOM 3133 O O . CYS B 1 30 ? 157.361 134.652 121.788 1.00 69.83 30 CYS B O 1
ATOM 3136 N N . THR B 1 31 ? 156.033 135.792 123.208 1.00 46.97 31 THR B N 1
ATOM 3137 C CA . THR B 1 31 ? 155.438 136.634 122.183 1.00 48.23 31 THR B CA 1
ATOM 3138 C C . THR B 1 31 ? 154.971 137.923 122.838 1.00 46.61 31 THR B C 1
ATOM 3139 O O . THR B 1 31 ? 154.802 137.993 124.057 1.00 55.60 31 THR B O 1
ATOM 3143 N N . VAL B 1 32 ? 154.769 138.948 122.017 1.00 39.36 32 VAL B N 1
ATOM 3144 C CA . VAL B 1 32 ? 154.403 140.277 122.489 1.00 39.99 32 VAL B CA 1
ATOM 3145 C C . VAL B 1 32 ? 153.174 140.739 121.726 1.00 45.55 32 VAL B C 1
ATOM 3146 O O . VAL B 1 32 ? 153.105 140.592 120.501 1.00 63.79 32 VAL B O 1
ATOM 3150 N N . PHE B 1 33 ? 152.205 141.292 122.449 1.00 35.84 33 PHE B N 1
ATOM 3151 C CA . PHE B 1 33 ? 151.003 141.856 121.859 1.00 34.17 33 PHE B CA 1
ATOM 3152 C C . PHE B 1 33 ? 150.733 143.216 122.479 1.00 43.38 33 PHE B C 1
ATOM 3153 O O . PHE B 1 33 ? 150.888 143.396 123.689 1.00 65.34 33 PHE B O 1
ATOM 3161 N N . VAL B 1 34 ? 150.328 144.169 121.646 1.00 44.29 34 VAL B N 1
ATOM 3162 C CA . VAL B 1 34 ? 149.923 145.496 122.090 1.00 45.29 34 VAL B CA 1
ATOM 3163 C C . VAL B 1 34 ? 148.474 145.703 121.676 1.00 49.91 34 VAL B C 1
ATOM 3164 O O . VAL B 1 34 ? 148.123 145.495 120.509 1.00 53.78 34 VAL B O 1
ATOM 3168 N N . VAL B 1 35 ? 147.637 146.105 122.628 1.00 40.14 35 VAL B N 1
ATOM 3169 C CA . VAL B 1 35 ? 146.203 146.246 122.408 1.00 43.43 35 VAL B CA 1
ATOM 3170 C C . VAL B 1 35 ? 145.882 147.719 122.200 1.00 44.69 35 VAL B C 1
ATOM 3171 O O . VAL B 1 35 ? 146.298 148.574 122.992 1.00 35.07 35 VAL B O 1
ATOM 3175 N N . GLU B 1 36 ? 145.152 148.016 121.129 1.00 47.55 36 GLU B N 1
ATOM 3176 C CA . GLU B 1 36 ? 144.754 149.380 120.827 1.00 41.41 36 GLU B CA 1
ATOM 3177 C C . GLU B 1 36 ? 143.566 149.794 121.692 1.00 52.63 36 GLU B C 1
ATOM 3178 O O . GLU B 1 36 ? 142.947 148.981 122.382 1.00 62.71 36 GLU B O 1
ATOM 3184 N N . ASP B 1 37 ? 143.249 151.085 121.644 1.00 51.56 37 ASP B N 1
ATOM 3185 C CA . ASP B 1 37 ? 142.168 151.649 122.452 1.00 41.86 37 ASP B CA 1
ATOM 3186 C C . ASP B 1 37 ? 140.863 151.616 121.656 1.00 47.19 37 ASP B C 1
ATOM 3187 O O . ASP B 1 37 ? 140.277 152.641 121.305 1.00 57.89 37 ASP B O 1
ATOM 3192 N N . THR B 1 38 ? 140.410 150.396 121.373 1.00 51.39 38 THR B N 1
ATOM 3193 C CA . THR B 1 38 ? 139.153 150.200 120.663 1.00 58.57 38 THR B CA 1
ATOM 3194 C C . THR B 1 38 ? 138.743 148.741 120.794 1.00 59.61 38 THR B C 1
ATOM 3195 O O . THR B 1 38 ? 139.595 147.849 120.772 1.00 55.59 38 THR B O 1
ATOM 3199 N N . MET B 1 39 ? 137.435 148.510 120.925 1.00 55.96 39 MET B N 1
ATOM 3200 C CA . MET B 1 39 ? 136.943 147.163 121.198 1.00 52.35 39 MET B CA 1
ATOM 3201 C C . MET B 1 39 ? 137.209 146.213 120.036 1.00 52.34 39 MET B C 1
ATOM 3202 O O . MET B 1 39 ? 137.568 145.050 120.254 1.00 49.11 39 MET B O 1
ATOM 3207 N N . GLU B 1 40 ? 137.035 146.678 118.802 1.00 56.20 40 GLU B N 1
ATOM 3208 C CA . GLU B 1 40 ? 137.154 145.827 117.628 1.00 53.03 40 GLU B CA 1
ATOM 3209 C C . GLU B 1 40 ? 138.258 146.333 116.709 1.00 61.03 40 GLU B C 1
ATOM 3210 O O . GLU B 1 40 ? 138.668 147.494 116.769 1.00 58.93 40 GLU B O 1
ATOM 3216 N N . GLY B 1 41 ? 138.730 145.441 115.852 1.00 71.94 41 GLY B N 1
ATOM 3217 C CA . GLY B 1 41 ? 139.779 145.733 114.905 1.00 69.98 41 GLY B CA 1
ATOM 3218 C C . GLY B 1 41 ? 140.701 144.544 114.767 1.00 70.87 41 GLY B C 1
ATOM 3219 O O . GLY B 1 41 ? 140.434 143.460 115.281 1.00 72.30 41 GLY B O 1
ATOM 3220 N N . GLU B 1 42 ? 141.809 144.754 114.053 1.00 71.28 42 GLU B N 1
ATOM 3221 C CA . GLU B 1 42 ? 142.796 143.690 113.902 1.00 73.80 42 GLU B CA 1
ATOM 3222 C C . GLU B 1 42 ? 143.541 143.446 115.208 1.00 67.32 42 GLU B C 1
ATOM 3223 O O . GLU B 1 42 ? 143.889 142.304 115.529 1.00 67.69 42 GLU B O 1
ATOM 3229 N N . ASN B 1 43 ? 143.799 144.508 115.973 1.00 46.62 43 ASN B N 1
ATOM 3230 C CA . ASN B 1 43 ? 144.464 144.415 117.268 1.00 50.92 43 ASN B CA 1
ATOM 3231 C C . ASN B 1 43 ? 143.563 144.920 118.390 1.00 48.56 43 ASN B C 1
ATOM 3232 O O . ASN B 1 43 ? 144.041 145.500 119.366 1.00 44.58 43 ASN B O 1
ATOM 3237 N N . GLY B 1 44 ? 142.259 144.710 118.263 1.00 43.52 44 GLY B N 1
ATOM 3238 C CA . GLY B 1 44 ? 141.331 145.166 119.273 1.00 45.06 44 GLY B CA 1
ATOM 3239 C C . GLY B 1 44 ? 141.367 144.302 120.517 1.00 46.52 44 GLY B C 1
ATOM 3240 O O . GLY B 1 44 ? 141.981 143.235 120.563 1.00 53.68 44 GLY B O 1
ATOM 3241 N N . ILE B 1 45 ? 140.678 144.782 121.553 1.00 37.94 45 ILE B N 1
ATOM 3242 C CA . ILE B 1 45 ? 140.672 144.072 122.829 1.00 40.35 45 ILE B CA 1
ATOM 3243 C C . ILE B 1 45 ? 140.112 142.666 122.654 1.00 40.51 45 ILE B C 1
ATOM 3244 O O . ILE B 1 45 ? 140.619 141.705 123.242 1.00 34.42 45 ILE B O 1
ATOM 3249 N N . GLU B 1 46 ? 139.050 142.523 121.859 1.00 40.03 46 GLU B N 1
ATOM 3250 C CA . GLU B 1 46 ? 138.518 141.190 121.584 1.00 37.82 46 GLU B CA 1
ATOM 3251 C C . GLU B 1 46 ? 139.528 140.348 120.812 1.00 47.18 46 GLU B C 1
ATOM 3252 O O . GLU B 1 46 ? 139.706 139.153 121.094 1.00 57.13 46 GLU B O 1
ATOM 3258 N N . ALA B 1 47 ? 140.198 140.955 119.832 1.00 40.80 47 ALA B N 1
ATOM 3259 C CA . ALA B 1 47 ? 141.318 140.280 119.195 1.00 42.53 47 ALA B CA 1
ATOM 3260 C C . ALA B 1 47 ? 142.393 139.938 120.214 1.00 41.35 47 ALA B C 1
ATOM 3261 O O . ALA B 1 47 ? 143.061 138.907 120.090 1.00 43.67 47 ALA B O 1
ATOM 3263 N N . SER B 1 48 ? 142.563 140.781 121.237 1.00 29.74 48 SER B N 1
ATOM 3264 C CA . SER B 1 48 ? 143.514 140.468 122.296 1.00 25.86 48 SER B CA 1
ATOM 3265 C C . SER B 1 48 ? 143.097 139.214 123.051 1.00 42.18 48 SER B C 1
ATOM 3266 O O . SER B 1 48 ? 143.937 138.366 123.369 1.00 53.69 48 SER B O 1
ATOM 3269 N N . TRP B 1 49 ? 141.805 139.086 123.359 1.00 47.79 49 TRP B N 1
ATOM 3270 C CA . TRP B 1 49 ? 141.324 137.890 124.045 1.00 47.43 49 TRP B CA 1
ATOM 3271 C C . TRP B 1 49 ? 141.582 136.650 123.202 1.00 41.14 49 TRP B C 1
ATOM 3272 O O . TRP B 1 49 ? 142.074 135.631 123.705 1.00 31.95 49 TRP B O 1
ATOM 3283 N N . ARG B 1 50 ? 141.262 136.721 121.909 1.00 32.15 50 ARG B N 1
ATOM 3284 C CA . ARG B 1 50 ? 141.484 135.557 121.056 1.00 27.10 50 ARG B CA 1
ATOM 3285 C C . ARG B 1 50 ? 142.967 135.213 120.971 1.00 38.39 50 ARG B C 1
ATOM 3286 O O . ARG B 1 50 ? 143.343 134.036 121.043 1.00 49.21 50 ARG B O 1
ATOM 3294 N N . PHE B 1 51 ? 143.828 136.223 120.814 1.00 45.43 51 PHE B N 1
ATOM 3295 C CA . PHE B 1 51 ? 145.257 135.955 120.691 1.00 49.30 51 PHE B CA 1
ATOM 3296 C C . PHE B 1 51 ? 145.826 135.379 121.979 1.00 42.72 51 PHE B C 1
ATOM 3297 O O . PHE B 1 51 ? 146.661 134.470 121.939 1.00 44.40 51 PHE B O 1
ATOM 3305 N N . VAL B 1 52 ? 145.401 135.900 123.132 1.00 35.50 52 VAL B N 1
ATOM 3306 C CA . VAL B 1 52 ? 145.884 135.369 124.401 1.00 33.14 52 VAL B CA 1
ATOM 3307 C C . VAL B 1 52 ? 145.425 133.931 124.581 1.00 47.30 52 VAL B C 1
ATOM 3308 O O . VAL B 1 52 ? 146.191 133.073 125.038 1.00 56.51 52 VAL B O 1
ATOM 3312 N N . SER B 1 53 ? 144.172 133.636 124.226 1.00 42.71 53 SER B N 1
ATOM 3313 C CA . SER B 1 53 ? 143.696 132.260 124.310 1.00 37.28 53 SER B CA 1
ATOM 3314 C C . SER B 1 53 ? 144.530 131.341 123.427 1.00 36.24 53 SER B C 1
ATOM 3315 O O . SER B 1 53 ? 144.951 130.259 123.855 1.00 42.22 53 SER B O 1
ATOM 3318 N N . HIS B 1 54 ? 144.789 131.762 122.187 1.00 41.77 54 HIS B N 1
ATOM 3319 C CA . HIS B 1 54 ? 145.573 130.932 121.280 1.00 46.17 54 HIS B CA 1
ATOM 3320 C C . HIS B 1 54 ? 146.988 130.725 121.799 1.00 44.82 54 HIS B C 1
ATOM 3321 O O . HIS B 1 54 ? 147.521 129.611 121.741 1.00 48.06 54 HIS B O 1
ATOM 3328 N N . ALA B 1 55 ? 147.617 131.784 122.307 1.00 43.51 55 ALA B N 1
ATOM 3329 C CA . ALA B 1 55 ? 148.979 131.660 122.808 1.00 41.90 55 ALA B CA 1
ATOM 3330 C C . ALA B 1 55 ? 149.042 130.769 124.040 1.00 39.10 55 ALA B C 1
ATOM 3331 O O . ALA B 1 55 ? 150.019 130.034 124.221 1.00 44.98 55 ALA B O 1
ATOM 3333 N N . LEU B 1 56 ? 148.020 130.819 124.895 1.00 35.90 56 LEU B N 1
ATOM 3334 C CA . LEU B 1 56 ? 148.018 129.995 126.095 1.00 39.76 56 LEU B CA 1
ATOM 3335 C C . LEU B 1 56 ? 147.702 128.539 125.793 1.00 51.09 56 LEU B C 1
ATOM 3336 O O . LEU B 1 56 ? 148.180 127.647 126.503 1.00 55.57 56 LEU B O 1
ATOM 3341 N N . ARG B 1 57 ? 146.904 128.270 124.757 1.00 52.81 57 ARG B N 1
ATOM 3342 C CA . ARG B 1 57 ? 146.590 126.886 124.421 1.00 52.54 57 ARG B CA 1
ATOM 3343 C C . ARG B 1 57 ? 147.810 126.101 123.954 1.00 51.77 57 ARG B C 1
ATOM 3344 O O . ARG B 1 57 ? 147.741 124.870 123.897 1.00 55.48 57 ARG B O 1
ATOM 3352 N N . TYR B 1 58 ? 148.910 126.773 123.618 1.00 54.23 58 TYR B N 1
ATOM 3353 C CA . TYR B 1 58 ? 150.145 126.111 123.222 1.00 57.29 58 TYR B CA 1
ATOM 3354 C C . TYR B 1 58 ? 151.254 126.248 124.253 1.00 60.02 58 TYR B C 1
ATOM 3355 O O . TYR B 1 58 ? 152.336 125.687 124.055 1.00 61.29 58 TYR B O 1
ATOM 3364 N N . GLY B 1 59 ? 151.023 126.980 125.342 1.00 65.02 59 GLY B N 1
ATOM 3365 C CA . GLY B 1 59 ? 151.996 127.125 126.401 1.00 64.80 59 GLY B CA 1
ATOM 3366 C C . GLY B 1 59 ? 152.871 128.356 126.306 1.00 65.24 59 GLY B C 1
ATOM 3367 O O . GLY B 1 59 ? 153.457 128.759 127.316 1.00 67.96 59 GLY B O 1
ATOM 3368 N N . ALA B 1 60 ? 152.977 128.968 125.131 1.00 53.73 60 ALA B N 1
ATOM 3369 C CA . ALA B 1 60 ? 153.797 130.162 124.990 1.00 53.94 60 ALA B CA 1
ATOM 3370 C C . ALA B 1 60 ? 153.175 131.314 125.766 1.00 57.70 60 ALA B C 1
ATOM 3371 O O . ALA B 1 60 ? 151.972 131.570 125.661 1.00 60.78 60 ALA B O 1
ATOM 3373 N N . GLY B 1 61 ? 153.997 132.013 126.545 1.00 52.67 61 GLY B N 1
ATOM 3374 C CA . GLY B 1 61 ? 153.515 133.139 127.312 1.00 48.29 61 GLY B CA 1
ATOM 3375 C C . GLY B 1 61 ? 153.300 134.368 126.455 1.00 43.60 61 GLY B C 1
ATOM 3376 O O . GLY B 1 61 ? 153.713 134.438 125.300 1.00 55.52 61 GLY B O 1
ATOM 3377 N N . VAL B 1 62 ? 152.634 135.359 127.045 1.00 34.64 62 VAL B N 1
ATOM 3378 C CA . VAL B 1 62 ? 152.324 136.609 126.365 1.00 37.69 62 VAL B CA 1
ATOM 3379 C C . VAL B 1 62 ? 152.652 137.764 127.299 1.00 45.98 62 VAL B C 1
ATOM 3380 O O . VAL B 1 62 ? 152.725 137.606 128.518 1.00 60.68 62 VAL B O 1
ATOM 3384 N N . ALA B 1 63 ? 152.861 138.938 126.706 1.00 50.24 63 ALA B N 1
ATOM 3385 C CA . ALA B 1 63 ? 153.108 140.177 127.445 1.00 43.82 63 ALA B CA 1
ATOM 3386 C C . ALA B 1 63 ? 152.156 141.227 126.887 1.00 45.90 63 ALA B C 1
ATOM 3387 O O . ALA B 1 63 ? 152.523 141.999 125.998 1.00 53.85 63 ALA B O 1
ATOM 3389 N N . VAL B 1 64 ? 150.939 141.266 127.420 1.00 51.02 64 VAL B N 1
ATOM 3390 C CA . VAL B 1 64 ? 149.891 142.135 126.895 1.00 49.88 64 VAL B CA 1
ATOM 3391 C C . VAL B 1 64 ? 150.117 143.538 127.442 1.00 53.29 64 VAL B C 1
ATOM 3392 O O . VAL B 1 64 ? 149.915 143.790 128.630 1.00 61.96 64 VAL B O 1
ATOM 3396 N N . HIS B 1 65 ? 150.527 144.457 126.573 1.00 58.73 65 HIS B N 1
ATOM 3397 C CA . HIS B 1 65 ? 150.828 145.826 126.972 1.00 57.52 65 HIS B CA 1
ATOM 3398 C C . HIS B 1 65 ? 149.549 146.653 126.955 1.00 57.47 65 HIS B C 1
ATOM 3399 O O . HIS B 1 65 ? 148.964 146.876 125.891 1.00 66.71 65 HIS B O 1
ATOM 3406 N N . LEU B 1 66 ? 149.128 147.116 128.131 1.00 40.69 66 LEU B N 1
ATOM 3407 C CA . LEU B 1 66 ? 147.898 147.878 128.285 1.00 37.94 66 LEU B CA 1
ATOM 3408 C C . LEU B 1 66 ? 148.152 149.376 128.400 1.00 47.97 66 LEU B C 1
ATOM 3409 O O . LEU B 1 66 ? 147.347 150.089 129.007 1.00 63.11 66 LEU B O 1
ATOM 3414 N N . SER B 1 67 ? 149.254 149.871 127.837 1.00 33.95 67 SER B N 1
ATOM 3415 C CA . SER B 1 67 ? 149.621 151.269 128.030 1.00 37.08 67 SER B CA 1
ATOM 3416 C C . SER B 1 67 ? 148.761 152.228 127.217 1.00 38.27 67 SER B C 1
ATOM 3417 O O . SER B 1 67 ? 148.863 153.442 127.417 1.00 45.49 67 SER B O 1
ATOM 3420 N N . LYS B 1 68 ? 147.923 151.725 126.312 1.00 36.59 68 LYS B N 1
ATOM 3421 C CA . LYS B 1 68 ? 147.164 152.585 125.414 1.00 34.79 68 LYS B CA 1
ATOM 3422 C C . LYS B 1 68 ? 145.701 152.746 125.810 1.00 43.41 68 LYS B C 1
ATOM 3423 O O . LYS B 1 68 ? 145.014 153.591 125.228 1.00 48.02 68 LYS B O 1
ATOM 3429 N N . LEU B 1 69 ? 145.208 151.970 126.771 1.00 44.40 69 LEU B N 1
ATOM 3430 C CA . LEU B 1 69 ? 143.815 152.076 127.186 1.00 39.25 69 LEU B CA 1
ATOM 3431 C C . LEU B 1 69 ? 143.613 153.340 128.013 1.00 50.80 69 LEU B C 1
ATOM 3432 O O . LEU B 1 69 ? 144.388 153.624 128.930 1.00 47.98 69 LEU B O 1
ATOM 3437 N N . ARG B 1 70 ? 142.561 154.090 127.693 1.00 56.42 70 ARG B N 1
ATOM 3438 C CA . ARG B 1 70 ? 142.342 155.384 128.315 1.00 54.18 70 ARG B CA 1
ATOM 3439 C C . ARG B 1 70 ? 142.020 155.215 129.800 1.00 51.00 70 ARG B C 1
ATOM 3440 O O . ARG B 1 70 ? 141.568 154.154 130.232 1.00 54.49 70 ARG B O 1
ATOM 3448 N N . PRO B 1 71 ? 142.251 156.253 130.603 1.00 50.22 71 PRO B N 1
ATOM 3449 C CA . PRO B 1 71 ? 142.126 156.097 132.055 1.00 48.79 71 PRO B CA 1
ATOM 3450 C C . PRO B 1 71 ? 140.693 155.841 132.487 1.00 50.03 71 PRO B C 1
ATOM 3451 O O . PRO B 1 71 ? 139.735 156.239 131.824 1.00 50.68 71 PRO B O 1
ATOM 3455 N N . LYS B 1 72 ? 140.562 155.161 133.624 1.00 58.95 72 LYS B N 1
ATOM 3456 C CA . LYS B 1 72 ? 139.246 154.833 134.152 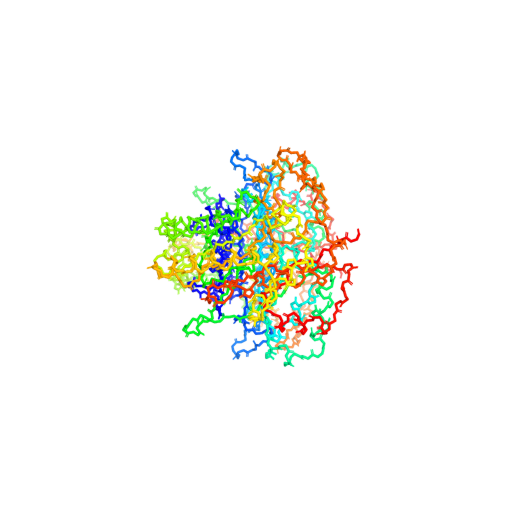1.00 64.51 72 LYS B CA 1
ATOM 3457 C C . LYS B 1 72 ? 138.501 156.099 134.549 1.00 69.45 72 LYS B C 1
ATOM 3458 O O . LYS B 1 72 ? 139.056 156.993 135.193 1.00 68.72 72 LYS B O 1
ATOM 3464 N N . GLY B 1 73 ? 137.228 156.168 134.165 1.00 70.94 73 GLY B N 1
ATOM 3465 C CA . GLY B 1 73 ? 136.391 157.302 134.489 1.00 69.50 73 GLY B CA 1
ATOM 3466 C C . GLY B 1 73 ? 136.417 158.433 133.487 1.00 66.23 73 GLY B C 1
ATOM 3467 O O . GLY B 1 73 ? 135.743 159.447 133.707 1.00 63.29 73 GLY B O 1
ATOM 3468 N N . ALA B 1 74 ? 137.166 158.300 132.396 1.00 66.13 74 ALA B N 1
ATOM 3469 C CA . ALA B 1 74 ? 137.239 159.337 131.376 1.00 70.90 74 ALA B CA 1
ATOM 3470 C C . ALA B 1 74 ? 135.961 159.314 130.549 1.00 72.40 74 ALA B C 1
ATOM 3471 O O . ALA B 1 74 ? 135.623 158.287 129.949 1.00 68.01 74 ALA B O 1
ATOM 3473 N N . GLU B 1 75 ? 135.258 160.442 130.513 1.00 86.45 75 GLU B N 1
ATOM 3474 C CA . GLU B 1 75 ? 133.980 160.561 129.830 1.00 84.41 75 GLU B CA 1
ATOM 3475 C C . GLU B 1 75 ? 134.178 161.242 128.482 1.00 86.41 75 GLU B C 1
ATOM 3476 O O . GLU B 1 75 ? 134.926 162.217 128.374 1.00 84.53 75 GLU B O 1
ATOM 3482 N N . ASN B 1 76 ? 133.506 160.718 127.458 1.00 86.03 76 ASN B N 1
ATOM 3483 C CA . ASN B 1 76 ? 133.648 161.222 126.097 1.00 85.60 76 ASN B CA 1
ATOM 3484 C C . ASN B 1 76 ? 132.526 162.161 125.678 1.00 84.72 76 ASN B C 1
ATOM 3485 O O . ASN B 1 76 ? 132.733 162.994 124.790 1.00 84.11 76 ASN B O 1
ATOM 3490 N N . GLY B 1 77 ? 131.352 162.045 126.290 1.00 89.00 77 GLY B N 1
ATOM 3491 C CA . GLY B 1 77 ? 130.213 162.879 125.957 1.00 91.46 77 GLY B CA 1
ATOM 3492 C C . GLY B 1 77 ? 129.015 162.046 125.554 1.00 91.29 77 GLY B C 1
ATOM 3493 O O . GLY B 1 77 ? 127.882 162.332 125.952 1.00 90.19 77 GLY B O 1
ATOM 3494 N N . LYS B 1 78 ? 129.262 161.003 124.762 1.00 94.31 78 LYS B N 1
ATOM 3495 C CA . LYS B 1 78 ? 128.274 159.957 124.536 1.00 94.14 78 LYS B CA 1
ATOM 3496 C C . LYS B 1 78 ? 128.540 158.874 125.571 1.00 95.24 78 LYS B C 1
ATOM 3497 O O . LYS B 1 78 ? 129.393 158.007 125.356 1.00 94.90 78 LYS B O 1
ATOM 3503 N N . GLY B 1 79 ? 127.818 158.913 126.688 1.00 88.50 79 GLY B N 1
ATOM 3504 C CA . GLY B 1 79 ? 128.303 158.305 127.911 1.00 87.87 79 GLY B CA 1
ATOM 3505 C C . GLY B 1 79 ? 128.900 156.923 127.750 1.00 85.79 79 GLY B C 1
ATOM 3506 O O . GLY B 1 79 ? 128.191 155.939 127.523 1.00 81.04 79 GLY B O 1
ATOM 3507 N N . LEU B 1 80 ? 130.233 156.851 127.900 1.00 82.88 80 LEU B N 1
ATOM 3508 C CA . LEU B 1 80 ? 130.997 155.603 127.951 1.00 80.33 80 LEU B CA 1
ATOM 3509 C C . LEU B 1 80 ? 132.054 155.812 129.034 1.00 81.19 80 LEU B C 1
ATOM 3510 O O . LEU B 1 80 ? 133.170 156.265 128.765 1.00 82.23 80 LEU B O 1
ATOM 3515 N N . VAL B 1 81 ? 131.707 155.475 130.268 1.00 71.45 81 VAL B N 1
ATOM 3516 C CA . VAL B 1 81 ? 132.648 155.615 131.372 1.00 69.47 81 VAL B CA 1
ATOM 3517 C C . VAL B 1 81 ? 133.640 154.463 131.301 1.00 72.96 81 VAL B C 1
ATOM 3518 O O . VAL B 1 81 ? 133.345 153.344 131.736 1.00 75.15 81 VAL B O 1
ATOM 3522 N N . ALA B 1 82 ? 134.819 154.736 130.749 1.00 63.95 82 ALA B N 1
ATOM 3523 C CA . ALA B 1 82 ? 135.793 153.686 130.504 1.00 63.53 82 ALA B CA 1
ATOM 3524 C C . ALA B 1 82 ? 136.239 153.050 131.816 1.00 60.65 82 ALA B C 1
ATOM 3525 O O . ALA B 1 82 ? 136.287 153.692 132.870 1.00 57.50 82 ALA B O 1
ATOM 3527 N N . SER B 1 83 ? 136.569 151.763 131.741 1.00 52.70 83 SER B N 1
ATOM 3528 C CA . SER B 1 83 ? 136.969 150.997 132.913 1.00 52.10 83 SER B CA 1
ATOM 3529 C C . SER B 1 83 ? 138.465 151.046 133.186 1.00 49.83 83 SER B C 1
ATOM 3530 O O . SER B 1 83 ? 138.867 151.047 134.353 1.00 45.74 83 SER B O 1
ATOM 3533 N N . GLY B 1 84 ? 139.297 151.088 132.150 1.00 48.38 84 GLY B N 1
ATOM 3534 C CA . GLY B 1 84 ? 140.727 151.171 132.328 1.00 49.75 84 GLY B CA 1
ATOM 3535 C C . GLY B 1 84 ? 141.405 149.820 132.238 1.00 50.56 84 GLY B C 1
ATOM 3536 O O . GLY B 1 84 ? 140.757 148.770 132.225 1.00 52.66 84 GLY B O 1
ATOM 3537 N N . PRO B 1 85 ? 142.737 149.825 132.169 1.00 34.96 85 PRO B N 1
ATOM 3538 C CA . PRO B 1 85 ? 143.467 148.554 132.028 1.00 37.90 85 PRO B CA 1
ATOM 3539 C C . PRO B 1 85 ? 143.283 147.606 133.198 1.00 45.11 85 PRO B C 1
ATOM 3540 O O . PRO B 1 85 ? 143.290 146.382 133.002 1.00 45.83 85 PRO B O 1
ATOM 3544 N N . VAL B 1 86 ? 143.129 148.134 134.414 1.00 40.56 86 VAL B N 1
ATOM 3545 C CA . VAL B 1 86 ? 143.026 147.272 135.588 1.00 35.02 86 VAL B CA 1
ATOM 3546 C C . VAL B 1 86 ? 141.786 146.395 135.507 1.00 41.68 86 VAL B C 1
ATOM 3547 O O . VAL B 1 86 ? 141.755 145.299 136.077 1.00 41.38 86 VAL B O 1
ATOM 3551 N N . SER B 1 87 ? 140.747 146.857 134.812 1.00 40.50 87 SER B N 1
ATOM 3552 C CA . SER B 1 87 ? 139.547 146.044 134.658 1.00 32.13 87 SER B CA 1
ATOM 3553 C C . SER B 1 87 ? 139.802 144.856 133.738 1.00 37.92 87 SER B C 1
ATOM 3554 O O . SER B 1 87 ? 139.428 143.722 134.056 1.00 41.44 87 SER B O 1
ATOM 3557 N N . PHE B 1 88 ? 140.443 145.096 132.591 1.00 35.57 88 PHE B N 1
ATOM 3558 C CA . PHE B 1 88 ? 140.710 144.019 131.643 1.00 39.51 88 PHE B CA 1
ATOM 3559 C C . PHE B 1 88 ? 141.788 143.070 132.144 1.00 39.24 88 PHE B C 1
ATOM 3560 O O . PHE B 1 88 ? 141.877 141.928 131.664 1.00 40.72 88 PHE B O 1
ATOM 3568 N N . ALA B 1 89 ? 142.617 143.518 133.088 1.00 41.22 89 ALA B N 1
ATOM 3569 C CA . ALA B 1 89 ? 143.526 142.597 133.753 1.00 38.60 89 ALA B CA 1
ATOM 3570 C C . ALA B 1 89 ? 142.761 141.417 134.336 1.00 44.02 89 ALA B C 1
ATOM 3571 O O . ALA B 1 89 ? 143.261 140.289 134.343 1.00 44.72 89 ALA B O 1
ATOM 3573 N N . LYS B 1 90 ? 141.540 141.655 134.824 1.00 40.14 90 LYS B N 1
ATOM 3574 C CA . LYS B 1 90 ? 140.738 140.567 135.378 1.00 35.90 90 LYS B CA 1
ATOM 3575 C C . LYS B 1 90 ? 140.340 139.565 134.302 1.00 40.25 90 LYS B C 1
ATOM 3576 O O . LYS B 1 90 ? 140.373 138.349 134.534 1.00 49.96 90 LYS B O 1
ATOM 3582 N N . ILE B 1 91 ? 139.949 140.050 133.121 1.00 29.06 91 ILE B N 1
ATOM 3583 C CA . ILE B 1 91 ? 139.602 139.143 132.031 1.00 33.78 91 ILE B CA 1
ATOM 3584 C C . ILE B 1 91 ? 140.807 138.292 131.662 1.00 39.94 91 ILE B C 1
ATOM 3585 O O . ILE B 1 91 ? 140.703 137.072 131.476 1.00 44.85 91 ILE B O 1
ATOM 3590 N N . TYR B 1 92 ? 141.973 138.930 131.549 1.00 46.65 92 TYR B N 1
ATOM 3591 C CA . TYR B 1 92 ? 143.175 138.179 131.196 1.00 39.88 92 TYR B CA 1
ATOM 3592 C C . TYR B 1 92 ? 143.540 137.180 132.287 1.00 33.64 92 TYR B C 1
ATOM 3593 O O . TYR B 1 92 ? 143.995 136.070 131.991 1.00 35.43 92 TYR B O 1
ATOM 3602 N N . SER B 1 93 ? 143.334 137.546 133.552 1.00 30.69 93 SER B N 1
ATOM 3603 C CA . SER B 1 93 ? 143.610 136.624 134.648 1.00 31.69 93 SER B CA 1
ATOM 3604 C C . SER B 1 93 ? 142.703 135.402 134.581 1.00 41.54 93 SER B C 1
ATOM 3605 O O . SER B 1 93 ? 143.156 134.266 134.761 1.00 56.98 93 SER B O 1
ATOM 3608 N N . THR B 1 94 ? 141.409 135.618 134.339 1.00 30.13 94 THR B N 1
ATOM 3609 C CA . THR B 1 94 ? 140.486 134.491 134.237 1.00 27.44 94 THR B CA 1
ATOM 3610 C C . THR B 1 94 ? 140.869 133.581 133.077 1.00 37.59 94 THR B C 1
ATOM 3611 O O . THR B 1 94 ? 140.900 132.349 133.215 1.00 40.96 94 THR B O 1
ATOM 3615 N N . LEU B 1 95 ? 141.164 134.174 131.918 1.00 43.67 95 LEU B N 1
ATOM 3616 C CA . LEU B 1 95 ? 141.562 133.371 130.769 1.00 37.01 95 LEU B CA 1
ATOM 3617 C C . LEU B 1 95 ? 142.817 132.569 131.076 1.00 43.38 95 LEU B C 1
ATOM 3618 O O . LEU B 1 95 ? 142.896 131.376 130.758 1.00 42.61 95 LEU B O 1
ATOM 3623 N N . ASN B 1 96 ? 143.809 133.209 131.698 1.00 51.93 96 ASN B N 1
ATOM 3624 C CA . ASN B 1 96 ? 145.042 132.509 132.032 1.00 41.05 96 ASN B CA 1
ATOM 3625 C C . ASN B 1 96 ? 144.764 131.346 132.965 1.00 39.71 96 ASN B C 1
ATOM 3626 O O . ASN B 1 96 ? 145.225 130.228 132.729 1.00 51.55 96 ASN B O 1
ATOM 3631 N N . GLU B 1 97 ? 144.002 131.584 134.030 1.00 36.07 97 GLU B N 1
ATOM 3632 C CA . GLU B 1 97 ? 143.716 130.518 134.981 1.00 48.45 97 GLU B CA 1
ATOM 3633 C C . GLU B 1 97 ? 143.080 129.329 134.268 1.00 54.45 97 GLU B C 1
ATOM 3634 O O . GLU B 1 97 ? 143.593 128.200 134.322 1.00 57.44 97 GLU B O 1
ATOM 3640 N N . ILE B 1 98 ? 141.991 129.581 133.536 1.00 50.88 98 ILE B N 1
ATOM 3641 C CA . ILE B 1 98 ? 141.255 128.480 132.916 1.00 44.23 98 ILE B CA 1
ATOM 3642 C C . ILE B 1 98 ? 142.151 127.725 131.945 1.00 41.90 98 ILE B C 1
ATOM 3643 O O . ILE B 1 98 ? 142.284 126.497 132.020 1.00 46.04 98 ILE B O 1
ATOM 3648 N N . LEU B 1 99 ? 142.801 128.447 131.029 1.00 45.39 99 LEU B N 1
ATOM 3649 C CA . LEU B 1 99 ? 143.509 127.771 129.949 1.00 47.41 99 LEU B CA 1
ATOM 3650 C C . LEU B 1 99 ? 144.787 127.107 130.442 1.00 53.68 99 LEU B C 1
ATOM 3651 O O . LEU B 1 99 ? 145.136 126.015 129.980 1.00 60.32 99 LEU B O 1
ATOM 3656 N N . ARG B 1 100 ? 145.508 127.740 131.371 1.00 63.55 100 ARG B N 1
ATOM 3657 C CA . ARG B 1 100 ? 146.720 127.127 131.897 1.00 65.23 100 ARG B CA 1
ATOM 3658 C C . ARG B 1 100 ? 146.391 125.857 132.666 1.00 66.77 100 ARG B C 1
ATOM 3659 O O . ARG B 1 100 ? 147.087 124.845 132.522 1.00 71.76 100 ARG B O 1
ATOM 3667 N N . ARG B 1 101 ? 145.338 125.877 133.490 1.00 68.98 101 ARG B N 1
ATOM 3668 C CA . ARG B 1 101 ? 144.960 124.640 134.163 1.00 77.53 101 ARG B CA 1
ATOM 3669 C C . ARG B 1 101 ? 144.373 123.618 133.195 1.00 77.02 101 ARG B C 1
ATOM 3670 O O . ARG B 1 101 ? 144.360 122.424 133.512 1.00 73.54 101 ARG B O 1
ATOM 3678 N N . GLY B 1 102 ? 143.896 124.054 132.031 1.00 85.80 102 GLY B N 1
ATOM 3679 C CA . GLY B 1 102 ? 143.421 123.130 131.018 1.00 83.57 102 GLY B CA 1
ATOM 3680 C C . GLY B 1 102 ? 144.379 122.954 129.854 1.00 88.71 102 GLY B C 1
ATOM 3681 O O . GLY B 1 102 ? 144.205 122.045 129.036 1.00 90.48 102 GLY B O 1
ATOM 3682 N N . GLY B 1 103 ? 145.394 123.811 129.768 1.00 96.12 103 GLY B N 1
ATOM 3683 C CA . GLY B 1 103 ? 146.286 123.779 128.624 1.00 94.89 103 GLY B CA 1
ATOM 3684 C C . GLY B 1 103 ? 147.203 122.571 128.634 1.00 95.32 103 GLY B C 1
ATOM 3685 O O . GLY B 1 103 ? 147.548 122.026 129.683 1.00 91.17 103 GLY B O 1
ATOM 3686 N N . VAL B 1 104 ? 147.603 122.149 127.433 1.00 118.83 104 VAL B N 1
ATOM 3687 C CA . VAL B 1 104 ? 148.538 121.032 127.308 1.00 121.85 104 VAL B CA 1
ATOM 3688 C C . VAL B 1 104 ? 149.877 121.395 127.937 1.00 122.17 104 VAL B C 1
ATOM 3689 O O . VAL B 1 104 ? 150.426 120.644 128.753 1.00 120.29 104 VAL B O 1
ATOM 3693 N N . TYR B 1 105 ? 150.420 122.552 127.569 1.00 115.75 105 TYR B N 1
ATOM 3694 C CA . TYR B 1 105 ? 151.648 123.065 128.162 1.00 113.17 105 TYR B CA 1
ATOM 3695 C C . TYR B 1 105 ? 151.276 124.025 129.285 1.00 113.98 105 TYR B C 1
ATOM 3696 O O . TYR B 1 105 ? 150.595 125.029 129.049 1.00 111.16 105 TYR B O 1
ATOM 3705 N N . LYS B 1 106 ? 151.724 123.720 130.502 1.00 121.46 106 LYS B N 1
ATOM 3706 C CA . LYS B 1 106 ? 151.362 124.491 131.682 1.00 120.72 106 LYS B CA 1
ATOM 3707 C C . LYS B 1 106 ? 152.454 125.462 132.114 1.00 119.11 106 LYS B C 1
ATOM 3708 O O . LYS B 1 106 ? 152.378 126.009 133.220 1.00 114.78 106 LYS B O 1
ATOM 3714 N N . ASN B 1 107 ? 153.461 125.692 131.276 1.00 113.07 107 ASN B N 1
ATOM 3715 C CA . ASN B 1 107 ? 154.523 126.640 131.580 1.00 110.09 107 ASN B CA 1
ATOM 3716 C C . ASN B 1 107 ? 154.211 128.052 131.102 1.00 108.04 107 ASN B C 1
ATOM 3717 O O . ASN B 1 107 ? 155.051 128.943 131.263 1.00 107.46 107 ASN B O 1
ATOM 3722 N N . GLY B 1 108 ? 153.036 128.278 130.520 1.00 81.83 108 GLY B N 1
ATOM 3723 C CA . GLY B 1 108 ? 152.701 129.604 130.042 1.00 77.15 108 GLY B CA 1
ATOM 3724 C C . GLY B 1 108 ? 152.434 130.573 131.178 1.00 77.73 108 GLY B C 1
ATOM 3725 O O . GLY B 1 108 ? 152.020 130.193 132.274 1.00 83.48 108 GLY B O 1
ATOM 3726 N N . ALA B 1 109 ? 152.678 131.852 130.904 1.00 49.05 109 ALA B N 1
ATOM 3727 C CA . ALA B 1 109 ? 152.466 132.902 131.887 1.00 48.14 109 ALA B CA 1
ATOM 3728 C C . ALA B 1 109 ? 152.094 134.187 131.164 1.00 45.08 109 ALA B C 1
ATOM 3729 O O . ALA B 1 109 ? 152.336 134.338 129.964 1.00 54.69 109 ALA B O 1
ATOM 3731 N N . VAL B 1 110 ? 151.496 135.110 131.909 1.00 35.43 110 VAL B N 1
ATOM 3732 C CA . VAL B 1 110 ? 151.076 136.404 131.388 1.00 34.01 110 VAL B CA 1
ATOM 3733 C C . VAL B 1 110 ? 151.744 137.492 132.213 1.00 37.62 110 VAL B C 1
ATOM 3734 O O . VAL B 1 110 ? 151.894 137.354 133.431 1.00 54.18 110 VAL B O 1
ATOM 3738 N N . VAL B 1 111 ? 152.155 138.566 131.546 1.00 34.65 111 VAL B N 1
ATOM 3739 C CA . VAL B 1 111 ? 152.798 139.691 132.212 1.00 39.27 111 VAL B CA 1
ATOM 3740 C C . VAL B 1 111 ? 152.202 140.982 131.674 1.00 41.92 111 VAL B C 1
ATOM 3741 O O . VAL B 1 111 ? 152.585 141.455 130.598 1.00 57.23 111 VAL B O 1
ATOM 3745 N N . CYS B 1 112 ? 151.271 141.567 132.422 1.00 42.69 112 CYS B N 1
ATOM 3746 C CA . CYS B 1 112 ? 150.541 142.749 131.973 1.00 42.00 112 CYS B CA 1
ATOM 3747 C C . CYS B 1 112 ? 151.388 143.987 132.237 1.00 47.38 112 CYS B C 1
ATOM 3748 O O . CYS B 1 112 ? 151.319 144.584 133.311 1.00 63.16 112 CYS B O 1
ATOM 3751 N N . HIS B 1 113 ? 152.184 144.383 1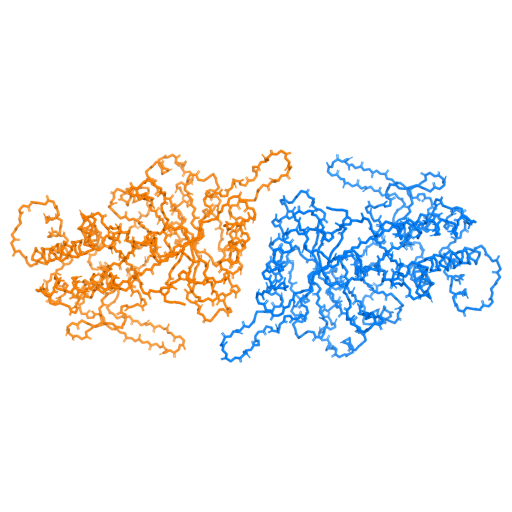31.248 1.00 45.96 113 HIS B N 1
ATOM 3752 C CA . HIS B 1 113 ? 153.003 145.575 131.384 1.00 46.93 113 HIS B CA 1
ATOM 3753 C C . HIS B 1 113 ? 152.125 146.817 131.497 1.00 45.73 113 HIS B C 1
ATOM 3754 O O . HIS B 1 113 ? 150.977 146.843 131.051 1.00 62.87 113 HIS B O 1
ATOM 3761 N N . LEU B 1 114 ? 152.683 147.859 132.109 1.00 31.45 114 LEU B N 1
ATOM 3762 C CA . LEU B 1 114 ? 152.020 149.153 132.179 1.00 37.63 114 LEU B CA 1
ATOM 3763 C C . LEU B 1 114 ? 153.081 150.219 132.405 1.00 44.32 114 LEU B C 1
ATOM 3764 O O . LEU B 1 114 ? 154.176 149.934 132.895 1.00 51.09 114 LEU B O 1
ATOM 3769 N N . ASP B 1 115 ? 152.744 151.448 132.037 1.00 46.50 115 ASP B N 1
ATOM 3770 C CA . ASP B 1 115 ? 153.669 152.565 132.145 1.00 45.15 115 ASP B CA 1
ATOM 3771 C C . ASP B 1 115 ? 153.623 153.171 133.542 1.00 39.17 115 ASP B C 1
ATOM 3772 O O . ASP B 1 115 ? 152.725 152.892 134.339 1.00 42.31 115 ASP B O 1
ATOM 3777 N N . LEU B 1 116 ? 154.614 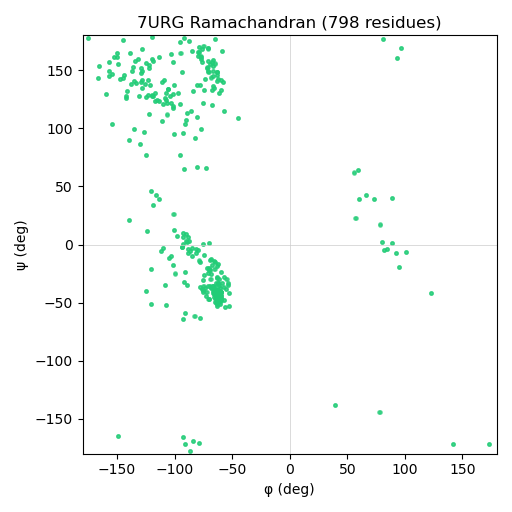154.012 133.831 1.00 36.79 116 LEU B N 1
ATOM 3778 C CA . LEU B 1 116 ? 154.634 154.756 135.082 1.00 49.00 116 LEU B CA 1
ATOM 3779 C C . LEU B 1 116 ? 153.946 156.107 134.959 1.00 53.80 116 LEU B C 1
ATOM 3780 O O . LEU B 1 116 ? 153.495 156.658 135.971 1.00 53.05 116 LEU B O 1
ATOM 3785 N N . SER B 1 117 ? 153.857 156.654 133.748 1.00 49.90 117 SER B N 1
ATOM 3786 C CA . SER B 1 117 ? 153.149 157.908 133.531 1.00 47.32 117 SER B CA 1
ATOM 3787 C C . SER B 1 117 ? 151.639 157.728 133.484 1.00 49.27 117 SER B C 1
ATOM 3788 O O . SER B 1 117 ? 150.911 158.722 133.561 1.00 52.39 117 SER B O 1
ATOM 3791 N N . HIS B 1 118 ? 151.156 156.498 133.358 1.00 53.79 118 HIS B N 1
ATOM 3792 C CA . HIS B 1 118 ? 149.722 156.264 133.307 1.00 52.77 118 HIS B CA 1
ATOM 3793 C C . HIS B 1 118 ? 149.083 156.744 134.607 1.00 50.53 118 HIS B C 1
ATOM 3794 O O . HIS B 1 118 ? 149.570 156.401 135.692 1.00 49.17 118 HIS B O 1
ATOM 3801 N N . PRO B 1 119 ? 148.009 157.534 134.549 1.00 49.93 119 PRO B N 1
ATOM 3802 C CA . PRO B 1 119 ? 147.388 158.006 135.796 1.00 51.80 119 PRO B CA 1
ATOM 3803 C C . PRO B 1 119 ? 146.823 156.887 136.648 1.00 58.37 119 PRO B C 1
ATOM 3804 O O . PRO B 1 119 ? 146.590 157.098 137.845 1.00 55.84 119 PRO B O 1
ATOM 3808 N N . ASP B 1 120 ? 146.593 155.709 136.074 1.00 49.98 120 ASP B N 1
ATOM 3809 C CA . ASP B 1 120 ? 146.042 154.574 136.800 1.00 48.64 120 ASP B CA 1
ATOM 3810 C C . ASP B 1 120 ? 147.108 153.737 137.496 1.00 49.39 120 ASP B C 1
ATOM 3811 O O . ASP B 1 120 ? 146.761 152.834 138.267 1.00 50.60 120 ASP B O 1
ATOM 3816 N N . VAL B 1 121 ? 148.390 154.043 137.279 1.00 51.39 121 VAL B N 1
ATOM 3817 C CA . VAL B 1 121 ? 149.462 153.164 137.742 1.00 47.36 121 VAL B CA 1
ATOM 3818 C C . VAL B 1 121 ? 149.312 152.867 139.225 1.00 47.75 121 VAL B C 1
ATOM 3819 O O . VAL B 1 121 ? 149.487 151.722 139.662 1.00 58.94 121 VAL B O 1
ATOM 3823 N N . LEU B 1 122 ? 148.963 153.880 140.022 1.00 38.03 122 LEU B N 1
ATOM 3824 C CA . LEU B 1 122 ? 148.849 153.669 141.460 1.00 45.50 122 LEU B CA 1
ATOM 3825 C C . LEU B 1 122 ? 147.934 152.490 141.760 1.00 49.42 122 LEU B C 1
ATOM 3826 O O . LEU B 1 122 ? 148.327 151.543 142.452 1.00 42.48 122 LEU B O 1
ATOM 3831 N N . GLU B 1 123 ? 146.723 152.502 141.200 1.00 51.76 123 GLU B N 1
ATOM 3832 C CA . GLU B 1 123 ? 145.820 151.375 141.403 1.00 45.14 123 GLU B CA 1
ATOM 3833 C C . GLU B 1 123 ? 146.475 150.083 140.942 1.00 46.55 123 GLU B C 1
ATOM 3834 O O . GLU B 1 123 ? 146.505 149.087 141.675 1.00 49.60 123 GLU B O 1
ATOM 3840 N N . PHE B 1 124 ? 147.053 150.103 139.740 1.00 47.11 124 PHE B N 1
ATOM 3841 C CA . PHE B 1 124 ? 147.711 148.920 139.203 1.00 43.21 124 PHE B CA 1
ATOM 3842 C C . PHE B 1 124 ? 148.748 148.378 140.173 1.00 42.85 124 PHE B C 1
ATOM 3843 O O . PHE B 1 124 ? 148.955 147.162 140.245 1.00 38.74 124 PHE B O 1
ATOM 3851 N N . ILE B 1 125 ? 149.405 149.258 140.930 1.00 45.33 125 ILE B N 1
ATOM 3852 C CA . ILE B 1 125 ? 150.431 148.805 141.859 1.00 40.05 125 ILE B CA 1
ATOM 3853 C C . ILE B 1 125 ? 149.809 148.161 143.092 1.00 47.54 125 ILE B C 1
ATOM 3854 O O . ILE B 1 125 ? 150.316 147.155 143.600 1.00 48.10 125 ILE B O 1
ATOM 3859 N N . THR B 1 126 ? 148.710 148.720 143.596 1.00 51.78 126 THR B N 1
ATOM 3860 C CA . THR B 1 126 ? 148.203 148.354 144.913 1.00 50.92 126 THR B CA 1
ATOM 3861 C C . THR B 1 126 ? 147.147 147.257 144.881 1.00 49.63 126 THR B C 1
ATOM 3862 O O . THR B 1 126 ? 146.683 146.840 145.946 1.00 48.36 126 THR B O 1
ATOM 3866 N N . ALA B 1 127 ? 146.755 146.779 143.703 1.00 59.72 127 ALA B N 1
ATOM 3867 C CA . ALA B 1 127 ? 145.776 145.703 143.636 1.00 55.35 127 ALA B CA 1
ATOM 3868 C C . ALA B 1 127 ? 146.301 144.476 144.371 1.00 59.26 127 ALA B C 1
ATOM 3869 O O . ALA B 1 127 ? 147.451 144.070 144.187 1.00 57.75 127 ALA B O 1
ATOM 3871 N N . SER B 1 128 ? 145.453 143.888 145.209 1.00 75.68 128 SER B N 1
ATOM 3872 C CA . SER B 1 128 ? 145.853 142.738 146.000 1.00 77.12 128 SER B CA 1
ATOM 3873 C C . SER B 1 128 ? 145.838 141.470 145.150 1.00 74.35 128 SER B C 1
ATOM 3874 O O . SER B 1 128 ? 145.278 141.430 144.052 1.00 75.69 128 SER B O 1
ATOM 3877 N N . ARG B 1 129 ? 146.466 140.420 145.681 1.00 67.06 129 ARG B N 1
ATOM 3878 C CA . ARG B 1 129 ? 146.559 139.162 144.950 1.00 69.03 129 ARG B CA 1
ATOM 3879 C C . ARG B 1 129 ? 145.199 138.511 144.742 1.00 71.55 129 ARG B C 1
ATOM 3880 O O . ARG B 1 129 ? 145.086 137.590 143.928 1.00 70.91 129 ARG B O 1
ATOM 3888 N N . SER B 1 130 ? 144.168 138.953 145.465 1.00 77.38 130 SER B N 1
ATOM 3889 C CA . SER B 1 130 ? 142.841 138.378 145.273 1.00 78.84 130 SER B CA 1
ATOM 3890 C C . SER B 1 130 ? 142.202 138.877 143.982 1.00 77.31 130 SER B C 1
ATOM 3891 O O . SER B 1 130 ? 141.485 138.129 143.309 1.00 76.71 130 SER B O 1
ATOM 3894 N N . GLU B 1 131 ? 142.446 140.139 143.623 1.00 65.74 131 GLU B N 1
ATOM 3895 C CA . GLU B 1 131 ? 141.833 140.697 142.421 1.00 63.56 131 GLU B CA 1
ATOM 3896 C C . GLU B 1 131 ? 142.468 140.133 141.155 1.00 58.67 131 GLU B C 1
ATOM 3897 O O . GLU B 1 131 ? 141.758 139.768 140.210 1.00 60.82 131 GLU B O 1
ATOM 3903 N N . LEU B 1 132 ? 143.798 140.046 141.118 1.00 40.52 132 LEU B N 1
ATOM 3904 C CA . LEU B 1 132 ? 144.543 139.590 139.946 1.00 42.24 132 LEU B CA 1
ATOM 3905 C C . LEU B 1 132 ? 145.440 138.433 140.370 1.00 48.55 132 LEU B C 1
ATOM 3906 O O . LEU B 1 132 ? 146.655 138.603 140.544 1.00 52.20 132 LEU B O 1
ATOM 3911 N N . PRO B 1 133 ? 144.871 137.240 140.543 1.00 49.37 133 PRO B N 1
ATOM 3912 C CA . PRO B 1 133 ? 145.659 136.145 141.130 1.00 51.61 133 PRO B CA 1
ATOM 3913 C C . PRO B 1 133 ? 146.718 135.577 140.203 1.00 54.94 133 PRO B C 1
ATOM 3914 O O . PRO B 1 133 ? 147.835 135.300 140.658 1.00 59.66 133 PRO B O 1
ATOM 3918 N N . TRP B 1 134 ? 146.413 135.398 138.917 1.00 41.86 134 TRP B N 1
ATOM 3919 C CA . TRP B 1 134 ? 147.297 134.633 138.046 1.00 44.63 134 TRP B CA 1
ATOM 3920 C C . TRP B 1 134 ? 147.900 135.471 136.925 1.00 49.54 134 TRP B C 1
ATOM 3921 O O . TRP B 1 134 ? 147.977 135.013 135.781 1.00 56.88 134 TRP B O 1
ATOM 3932 N N . VAL B 1 135 ? 148.335 136.691 137.231 1.00 46.72 135 VAL B N 1
ATOM 3933 C CA . VAL B 1 135 ? 149.049 137.506 136.254 1.00 33.53 135 VAL B CA 1
ATOM 3934 C C . VAL B 1 135 ? 150.153 138.280 136.960 1.00 38.73 135 VAL B C 1
ATOM 3935 O O . VAL B 1 135 ? 149.903 138.987 137.941 1.00 47.52 135 VAL B O 1
ATOM 3939 N N . LYS B 1 136 ? 151.382 138.144 136.473 1.00 31.77 136 LYS B N 1
ATOM 3940 C CA . LYS B 1 136 ? 152.467 138.971 136.970 1.00 37.31 136 LYS B CA 1
ATOM 3941 C C . LYS B 1 136 ? 152.279 140.405 136.486 1.00 38.81 136 LYS B C 1
ATOM 3942 O O . LYS B 1 136 ? 151.432 140.693 135.641 1.00 50.03 136 LYS B O 1
ATOM 3948 N N . ARG B 1 137 ? 153.075 141.315 137.040 1.00 31.09 137 ARG B N 1
ATOM 3949 C CA . ARG B 1 137 ? 152.931 142.728 136.716 1.00 25.38 137 ARG B CA 1
ATOM 3950 C C . ARG B 1 137 ? 154.297 143.384 136.611 1.00 35.27 137 ARG B C 1
ATOM 3951 O O . ARG B 1 137 ? 155.141 143.220 137.497 1.00 58.87 137 ARG B O 1
ATOM 3959 N N . CYS B 1 138 ? 154.497 144.140 135.535 1.00 29.48 138 CYS B N 1
ATOM 3960 C CA . CYS B 1 138 ? 155.743 144.841 135.277 1.00 29.70 138 CYS B CA 1
ATOM 3961 C C . CYS B 1 138 ? 155.446 146.300 134.968 1.00 37.80 138 CYS B C 1
ATOM 3962 O O . CYS B 1 138 ? 154.404 146.628 134.395 1.00 56.05 138 CYS B O 1
ATOM 3965 N N . VAL B 1 139 ? 156.371 147.172 135.352 1.00 38.74 139 VAL B N 1
ATOM 3966 C CA . VAL B 1 139 ? 156.235 148.614 135.184 1.00 32.36 139 VAL B CA 1
ATOM 3967 C C . VAL B 1 139 ? 157.357 149.100 134.278 1.00 37.56 139 VAL B C 1
ATOM 3968 O O . VAL B 1 139 ? 158.534 148.814 134.532 1.00 57.88 139 VAL B O 1
ATOM 3972 N N . ASN B 1 140 ? 156.993 149.832 133.229 1.00 33.41 140 ASN B N 1
ATOM 3973 C CA . ASN B 1 140 ? 157.967 150.421 132.315 1.00 38.78 140 ASN B CA 1
ATOM 3974 C C . ASN B 1 140 ? 158.348 151.798 132.847 1.00 43.67 140 ASN B C 1
ATOM 3975 O O . ASN B 1 140 ? 157.522 152.714 132.865 1.00 56.24 140 ASN B O 1
ATOM 3980 N N . ILE B 1 141 ? 159.600 151.942 133.269 1.00 38.16 141 ILE B N 1
ATOM 3981 C CA . ILE B 1 141 ? 160.074 153.146 133.936 1.00 40.13 141 ILE B CA 1
ATOM 3982 C C . ILE B 1 141 ? 161.343 153.633 133.255 1.00 47.29 141 ILE B C 1
ATOM 3983 O O . ILE B 1 141 ? 162.103 152.850 132.678 1.00 47.97 141 ILE B O 1
ATOM 3988 N N . ASN B 1 142 ? 161.563 154.941 133.324 1.00 51.30 142 ASN B N 1
ATOM 3989 C CA . ASN B 1 142 ? 162.802 155.554 132.869 1.00 40.36 142 ASN B CA 1
ATOM 3990 C C . ASN B 1 142 ? 163.057 156.781 133.737 1.00 43.85 142 ASN B C 1
ATOM 3991 O O . ASN B 1 142 ? 162.455 156.942 134.801 1.00 60.06 142 ASN B O 1
ATOM 3996 N N . ASP B 1 143 ? 163.958 157.652 133.284 1.00 49.61 143 ASP B N 1
ATOM 3997 C CA . ASP B 1 143 ? 164.329 158.810 134.092 1.00 57.13 143 ASP B CA 1
ATOM 3998 C C . ASP B 1 143 ? 163.189 159.823 134.173 1.00 63.42 143 ASP B C 1
ATOM 3999 O O . ASP B 1 143 ? 162.861 160.315 135.259 1.00 59.33 143 ASP B O 1
ATOM 4004 N N . HIS B 1 144 ? 162.570 160.147 133.034 1.00 63.88 144 HIS B N 1
ATOM 4005 C CA . HIS B 1 144 ? 161.553 161.196 133.022 1.00 59.37 144 HIS B CA 1
ATOM 4006 C C . HIS B 1 144 ? 160.354 160.817 133.885 1.00 61.03 144 HIS B C 1
ATOM 4007 O O . HIS B 1 144 ? 159.940 161.582 134.764 1.00 64.76 144 HIS B O 1
ATOM 4014 N N . TRP B 1 145 ? 159.783 159.632 133.649 1.00 45.95 145 TRP B N 1
ATOM 4015 C CA . TRP B 1 145 ? 158.605 159.222 134.405 1.00 48.92 145 TRP B CA 1
ATOM 4016 C C . TRP B 1 145 ? 158.925 159.071 135.885 1.00 55.36 145 TRP B C 1
ATOM 4017 O O . TRP B 1 145 ? 158.116 159.438 136.744 1.00 54.96 145 TRP B O 1
ATOM 4028 N N . TRP B 1 146 ? 160.100 158.527 136.207 1.00 57.77 146 TRP B N 1
ATOM 4029 C CA . TRP B 1 146 ? 160.489 158.388 137.606 1.00 47.04 146 TRP B CA 1
ATOM 4030 C C . TRP B 1 146 ? 160.578 159.750 138.281 1.00 53.85 146 TRP B C 1
ATOM 4031 O O . TRP B 1 146 ? 160.089 159.934 139.402 1.00 63.75 146 TRP B O 1
ATOM 4042 N N . LYS B 1 147 ? 161.198 160.723 137.611 1.00 53.50 147 LYS B N 1
ATOM 4043 C CA . LYS B 1 147 ? 161.307 162.057 138.195 1.00 60.47 147 LYS B CA 1
ATOM 4044 C C . LYS B 1 147 ? 159.936 162.701 138.370 1.00 65.21 147 LYS B C 1
ATOM 4045 O O . LYS B 1 147 ? 159.662 163.315 139.407 1.00 63.52 147 LYS B O 1
ATOM 4051 N N . GLU B 1 148 ? 159.062 162.572 137.369 1.00 66.23 148 GLU B N 1
ATOM 4052 C CA . GLU B 1 148 ? 157.741 163.188 137.447 1.00 64.14 148 GLU B CA 1
ATOM 4053 C C . GLU B 1 148 ? 156.840 162.519 138.479 1.00 64.82 148 GLU B C 1
ATOM 4054 O O . GLU B 1 148 ? 155.887 163.147 138.948 1.00 70.19 148 GLU B O 1
ATOM 4060 N N . ALA B 1 149 ? 157.116 161.268 138.841 1.00 59.66 149 ALA B N 1
ATOM 4061 C CA . ALA B 1 149 ? 156.224 160.536 139.731 1.00 58.53 149 ALA B CA 1
ATOM 4062 C C . ALA B 1 149 ? 156.136 161.213 141.093 1.00 58.35 149 ALA B C 1
ATOM 4063 O O . ALA B 1 149 ? 157.123 161.747 141.607 1.00 55.11 149 ALA B O 1
ATOM 4065 N N . THR B 1 150 ? 154.941 161.191 141.674 1.00 65.82 150 THR B N 1
ATOM 4066 C CA . THR B 1 150 ? 154.716 161.748 142.996 1.00 67.76 150 THR B CA 1
ATOM 4067 C C . THR B 1 150 ? 155.241 160.803 144.072 1.00 70.62 150 THR B C 1
ATOM 4068 O O . THR B 1 150 ? 155.428 159.610 143.827 1.00 69.33 150 THR B O 1
ATOM 4072 N N . PRO B 1 151 ? 155.487 161.315 145.283 1.00 74.36 151 PRO B N 1
ATOM 4073 C CA . PRO B 1 151 ? 156.048 160.446 146.335 1.00 70.49 151 PRO B CA 1
ATOM 4074 C C . PRO B 1 151 ? 155.197 159.226 146.638 1.00 68.00 151 PRO B C 1
ATOM 4075 O O . PRO B 1 151 ? 155.743 158.153 146.928 1.00 60.99 151 PRO B O 1
ATOM 4079 N N . THR B 1 152 ? 153.870 159.358 146.590 1.00 65.51 152 THR B N 1
ATOM 4080 C CA . THR B 1 152 ? 153.005 158.227 146.914 1.00 69.41 152 THR B CA 1
ATOM 4081 C C . THR B 1 152 ? 153.214 157.077 145.937 1.00 70.24 152 THR B C 1
ATOM 4082 O O . THR B 1 152 ? 153.262 155.910 146.341 1.00 64.54 152 THR B O 1
ATOM 4086 N N . VAL B 1 153 ? 153.334 157.388 144.645 1.00 61.34 153 VAL B N 1
ATOM 4087 C CA . VAL B 1 153 ? 153.574 156.345 143.654 1.00 57.00 153 VAL B CA 1
ATOM 4088 C C . VAL B 1 153 ? 154.910 155.664 143.917 1.00 61.73 153 VAL B C 1
ATOM 4089 O O . VAL B 1 153 ? 155.032 154.439 143.805 1.00 62.16 153 VAL B O 1
ATOM 4093 N N . LYS B 1 154 ? 155.934 156.446 144.264 1.00 64.59 154 LYS B N 1
ATOM 4094 C CA . LYS B 1 154 ? 157.241 155.869 144.555 1.00 57.61 154 LYS B CA 1
ATOM 4095 C C . LYS B 1 154 ? 157.163 154.918 145.743 1.00 57.51 154 LYS B C 1
ATOM 4096 O O . LYS B 1 154 ? 157.719 153.814 145.710 1.00 61.75 154 LYS B O 1
ATOM 4102 N N . ASN B 1 155 ? 156.476 155.337 146.808 1.00 51.27 155 ASN B N 1
ATOM 4103 C CA . ASN B 1 155 ? 156.358 154.482 147.986 1.00 59.64 155 ASN B CA 1
ATOM 4104 C C . ASN B 1 155 ? 155.582 153.213 147.666 1.00 62.81 155 ASN B C 1
ATOM 4105 O O . ASN B 1 155 ? 155.942 152.122 148.125 1.00 62.30 155 ASN B O 1
ATOM 4110 N N . ALA B 1 156 ? 154.505 153.335 146.885 1.00 53.65 156 ALA B N 1
ATOM 4111 C CA . ALA B 1 156 ? 153.747 152.153 146.495 1.00 53.05 156 ALA B CA 1
ATOM 4112 C C . ALA B 1 156 ? 154.610 151.197 145.685 1.00 52.65 156 ALA B C 1
ATOM 4113 O O . ALA B 1 156 ? 154.566 149.979 145.894 1.00 45.61 156 ALA B O 1
ATOM 4115 N N . LEU B 1 157 ? 155.407 151.731 144.757 1.00 54.11 157 LEU B N 1
ATOM 4116 C CA . LEU B 1 157 ? 156.282 150.880 143.958 1.00 51.34 157 LEU B CA 1
ATOM 4117 C C . LEU B 1 157 ? 157.310 150.177 144.832 1.00 54.06 157 LEU B C 1
ATOM 4118 O O . LEU B 1 157 ? 157.584 148.987 144.645 1.00 56.54 157 LEU B O 1
ATOM 4123 N N . LEU B 1 158 ? 157.903 150.901 145.785 1.00 56.51 158 LEU B N 1
ATOM 4124 C CA . LEU B 1 158 ? 158.899 150.287 146.658 1.00 55.84 158 LEU B CA 1
ATOM 4125 C C . LEU B 1 158 ? 158.276 149.191 147.515 1.00 58.32 158 LEU B C 1
ATOM 4126 O O . LEU B 1 158 ? 158.862 148.115 147.685 1.00 58.48 158 LEU B O 1
ATOM 4131 N N . GLU B 1 159 ? 157.085 149.444 148.061 1.00 61.11 159 GLU B N 1
ATOM 4132 C CA . GLU B 1 159 ? 156.404 148.414 148.836 1.00 63.20 159 GLU B CA 1
ATOM 4133 C C . GLU B 1 159 ? 156.089 147.199 147.973 1.00 68.11 159 GLU B C 1
ATOM 4134 O O . GLU B 1 159 ? 156.270 146.056 148.408 1.00 69.54 159 GLU B O 1
ATOM 4140 N N . GLY B 1 160 ? 155.619 147.425 146.746 1.00 55.45 160 GLY B N 1
ATOM 4141 C CA . GLY B 1 160 ? 155.300 146.308 145.873 1.00 49.95 160 GLY B CA 1
ATOM 4142 C C . GLY B 1 160 ? 156.518 145.473 145.533 1.00 50.60 160 GLY B C 1
ATOM 4143 O O . GLY B 1 160 ? 156.480 144.242 145.591 1.00 54.10 160 GLY B O 1
ATOM 4144 N N . ILE B 1 161 ? 157.620 146.132 145.173 1.00 50.48 161 ILE B N 1
ATOM 4145 C CA . ILE B 1 161 ? 158.825 145.398 144.802 1.00 50.53 161 ILE B CA 1
ATOM 4146 C C . ILE B 1 161 ? 159.395 144.663 146.008 1.00 53.12 161 ILE B C 1
ATOM 4147 O O . ILE B 1 161 ? 159.930 143.557 145.878 1.00 59.22 161 ILE B O 1
ATOM 4152 N N . LYS B 1 162 ? 159.293 145.260 147.199 1.00 60.17 162 LYS B N 1
ATOM 4153 C CA . LYS B 1 162 ? 159.800 144.588 148.391 1.00 62.78 162 LYS B CA 1
ATOM 4154 C C . LYS B 1 162 ? 159.032 143.305 148.679 1.00 61.75 162 LYS B C 1
ATOM 4155 O O . LYS B 1 162 ? 159.611 142.342 149.194 1.00 59.52 162 LYS B O 1
ATOM 4161 N N . ARG B 1 163 ? 157.740 143.269 148.362 1.00 58.17 163 ARG B N 1
ATOM 4162 C CA . ARG B 1 163 ? 156.932 142.067 148.514 1.00 58.61 163 ARG B CA 1
ATOM 4163 C C . ARG B 1 163 ? 157.034 141.131 147.317 1.00 58.55 163 ARG B C 1
ATOM 4164 O O . ARG B 1 163 ? 156.444 140.046 147.346 1.00 56.16 163 ARG B O 1
ATOM 4172 N N . GLY B 1 164 ? 157.759 141.519 146.271 1.00 55.17 164 GLY B N 1
ATOM 4173 C CA . GLY B 1 164 ? 157.909 140.665 145.110 1.00 52.85 164 GLY B CA 1
ATOM 4174 C C . GLY B 1 164 ? 156.682 140.562 144.236 1.00 47.76 164 GLY B C 1
ATOM 4175 O O . GLY B 1 164 ? 156.379 139.475 143.736 1.00 52.08 164 GLY B O 1
ATOM 4176 N N . ASP B 1 165 ? 155.961 141.664 144.036 1.00 43.85 165 ASP B N 1
ATOM 4177 C CA . ASP B 1 165 ? 154.791 141.681 143.168 1.00 45.22 165 ASP B CA 1
ATOM 4178 C C . ASP B 1 165 ? 155.017 142.434 141.865 1.00 45.95 165 ASP B C 1
ATOM 4179 O O . ASP B 1 165 ? 154.470 142.035 140.834 1.00 40.47 165 ASP B O 1
ATOM 4184 N N . ILE B 1 166 ? 155.810 143.502 141.887 1.00 50.19 166 ILE B N 1
ATOM 4185 C CA . ILE B 1 166 ? 155.973 144.401 140.749 1.00 39.64 166 ILE B CA 1
ATOM 4186 C C . ILE B 1 166 ? 157.405 144.284 140.246 1.00 39.85 166 ILE B C 1
ATOM 4187 O O . ILE B 1 166 ? 158.353 144.488 141.012 1.00 49.78 166 ILE B O 1
ATOM 4192 N N . TRP B 1 167 ? 157.560 143.961 138.967 1.00 34.88 167 TRP B N 1
ATOM 4193 C CA . TRP B 1 167 ? 158.855 143.986 138.306 1.00 26.43 167 TRP B CA 1
ATOM 4194 C C . TRP B 1 167 ? 159.040 145.323 137.600 1.00 37.44 167 TRP B C 1
ATOM 4195 O O . TRP B 1 167 ? 158.087 146.074 137.393 1.00 53.50 167 TRP B O 1
ATOM 4206 N N . LEU B 1 168 ? 160.280 145.609 137.217 1.00 38.08 168 LEU B N 1
ATOM 4207 C CA . LEU B 1 168 ? 160.615 146.846 136.530 1.00 36.16 168 LEU B CA 1
ATOM 4208 C C . LEU B 1 168 ? 161.252 146.540 135.182 1.00 38.14 168 LEU B C 1
ATOM 4209 O O . LEU B 1 168 ? 161.830 145.470 134.981 1.00 50.71 168 LEU B O 1
ATOM 4214 N N . ASN B 1 169 ? 161.131 147.486 134.255 1.00 33.12 169 ASN B N 1
ATOM 4215 C CA . ASN B 1 169 ? 161.758 147.350 132.950 1.00 37.83 169 ASN B CA 1
ATOM 4216 C C . ASN B 1 169 ? 161.936 148.732 132.343 1.00 47.18 169 ASN B C 1
ATOM 4217 O O . ASN B 1 169 ? 161.089 149.604 132.533 1.00 56.34 169 ASN B O 1
ATOM 4222 N N . LYS B 1 170 ? 163.026 148.924 131.609 1.00 44.21 170 LYS B N 1
ATOM 4223 C CA . LYS B 1 170 ? 163.309 150.206 130.983 1.00 38.86 170 LYS B CA 1
ATOM 4224 C C . LYS B 1 170 ? 162.660 150.296 129.604 1.00 41.92 170 LYS B C 1
ATOM 4225 O O . LYS B 1 170 ? 162.068 149.341 129.099 1.00 44.96 170 LYS B O 1
ATOM 4231 N N . THR B 1 171 ? 162.780 151.472 128.994 1.00 39.97 171 THR B N 1
ATOM 4232 C CA . THR B 1 171 ? 162.218 151.749 127.680 1.00 39.65 171 THR B CA 1
ATOM 4233 C C . THR B 1 171 ? 163.341 152.065 126.705 1.00 46.44 171 THR B C 1
ATOM 4234 O O . THR B 1 171 ? 164.208 152.895 126.997 1.00 44.68 171 THR B O 1
ATOM 4238 N N . LYS B 1 172 ? 163.318 151.409 125.546 1.00 57.66 172 LYS B N 1
ATOM 4239 C CA . LYS B 1 172 ? 164.319 151.602 124.506 1.00 57.23 172 LYS B CA 1
ATOM 4240 C C . LYS B 1 172 ? 163.634 151.661 123.150 1.00 53.29 172 LYS B C 1
ATOM 4241 O O . LYS B 1 172 ? 162.727 150.871 122.870 1.00 54.37 172 LYS B O 1
ATOM 4247 N N . VAL B 1 173 ? 164.078 152.591 122.309 1.00 62.55 173 VAL B N 1
ATOM 4248 C CA . VAL B 1 173 ? 163.502 152.810 120.989 1.00 65.11 173 VAL B CA 1
ATOM 4249 C C . VAL B 1 173 ? 164.490 152.327 119.939 1.00 69.78 173 VAL B C 1
ATOM 4250 O O . VAL B 1 173 ? 165.705 152.509 120.082 1.00 72.42 173 VAL B O 1
ATOM 4254 N N . ASP B 1 174 ? 163.966 151.710 118.881 1.00 86.33 174 ASP B N 1
ATOM 4255 C CA . ASP B 1 174 ? 164.797 151.192 117.802 1.00 89.28 174 ASP B CA 1
ATOM 4256 C C . ASP B 1 174 ? 165.505 152.327 117.074 1.00 91.99 174 ASP B C 1
ATOM 4257 O O . ASP B 1 174 ? 165.298 153.503 117.392 1.00 91.17 174 ASP B O 1
ATOM 4262 N N . ARG B 1 175 ? 166.347 151.983 116.096 1.00 105.80 175 ARG B N 1
ATOM 4263 C CA . ARG B 1 175 ? 167.114 152.995 115.378 1.00 108.13 175 ARG B CA 1
ATOM 4264 C C . ARG B 1 175 ? 166.223 154.016 114.681 1.00 108.99 175 ARG B C 1
ATOM 4265 O O . ARG B 1 175 ? 166.674 155.138 114.423 1.00 108.03 175 ARG B O 1
ATOM 4273 N N . ASN B 1 176 ? 164.980 153.660 114.368 1.00 110.77 176 ASN B N 1
ATOM 4274 C CA . ASN B 1 176 ? 164.036 154.591 113.764 1.00 109.57 176 ASN B CA 1
ATOM 4275 C C . ASN B 1 176 ? 163.249 155.386 114.797 1.00 106.17 176 ASN B C 1
ATOM 4276 O O . ASN B 1 176 ? 162.462 156.258 114.417 1.00 106.31 176 ASN B O 1
ATOM 4281 N N . GLY B 1 177 ? 163.440 155.110 116.086 1.00 91.27 177 GLY B N 1
ATOM 4282 C CA . GLY B 1 177 ? 162.746 155.824 117.134 1.00 93.99 177 GLY B CA 1
ATOM 4283 C C . GLY B 1 177 ? 161.369 155.296 117.470 1.00 94.04 177 GLY B C 1
ATOM 4284 O O . GLY B 1 177 ? 160.740 155.811 118.403 1.00 92.04 177 GLY B O 1
ATOM 4285 N N . ASN B 1 178 ? 160.880 154.288 116.751 1.00 86.59 178 ASN B N 1
ATOM 4286 C CA . ASN B 1 178 ? 159.564 153.731 117.028 1.00 85.21 178 ASN B CA 1
ATOM 4287 C C . ASN B 1 178 ? 159.664 152.701 118.146 1.00 83.26 178 ASN B C 1
ATOM 4288 O O . ASN B 1 178 ? 160.522 151.814 118.113 1.00 82.57 178 ASN B O 1
ATOM 4293 N N . ARG B 1 179 ? 158.774 152.818 119.126 1.00 60.03 179 ARG B N 1
ATOM 4294 C CA . ARG B 1 179 ? 158.904 152.062 120.364 1.00 58.98 179 ARG B CA 1
ATOM 4295 C C . ARG B 1 179 ? 158.897 150.560 120.108 1.00 56.45 179 ARG B C 1
ATOM 4296 O O . ARG B 1 179 ? 158.160 150.057 119.255 1.00 59.05 179 ARG B O 1
ATOM 4304 N N . ILE B 1 180 ? 159.735 149.846 120.860 1.00 53.91 180 ILE B N 1
ATOM 4305 C CA . ILE B 1 180 ? 159.732 148.391 120.905 1.00 49.03 180 ILE B CA 1
ATOM 4306 C C . ILE B 1 180 ? 159.421 147.977 122.336 1.00 57.67 180 ILE B C 1
ATOM 4307 O O . ILE B 1 180 ? 159.614 148.741 123.285 1.00 68.45 180 ILE B O 1
ATOM 4312 N N . ARG B 1 181 ? 158.939 146.746 122.488 1.00 52.35 181 ARG B N 1
ATOM 4313 C CA . ARG B 1 181 ? 158.360 146.295 123.746 1.00 51.54 181 ARG B CA 1
ATOM 4314 C C . ARG B 1 181 ? 159.000 144.990 124.193 1.00 53.44 181 ARG B C 1
ATOM 4315 O O . ARG B 1 181 ? 159.289 144.114 123.373 1.00 57.44 181 ARG B O 1
ATOM 4323 N N . GLY B 1 182 ? 159.220 144.870 125.508 1.00 42.62 182 GLY B N 1
ATOM 4324 C CA . GLY B 1 182 ? 159.851 143.689 126.055 1.00 37.18 182 GLY B CA 1
ATOM 4325 C C . GLY B 1 182 ? 158.911 142.502 126.133 1.00 38.01 182 GLY B C 1
ATOM 4326 O O . GLY B 1 182 ? 157.691 142.631 126.086 1.00 51.13 182 GLY B O 1
ATOM 4327 N N . ASN B 1 183 ? 159.506 141.319 126.259 1.00 25.01 183 ASN B N 1
ATOM 4328 C CA . ASN B 1 183 ? 158.757 140.073 126.267 1.00 29.49 183 ASN B CA 1
ATOM 4329 C C . ASN B 1 183 ? 158.406 139.672 127.699 1.00 43.06 183 ASN B C 1
ATOM 4330 O O . ASN B 1 183 ? 158.498 140.470 128.635 1.00 51.79 183 ASN B O 1
ATOM 4335 N N . VAL B 1 184 ? 157.981 138.419 127.877 1.00 47.38 184 VAL B N 1
ATOM 4336 C CA . VAL B 1 184 ? 157.546 137.948 129.192 1.00 47.61 184 VAL B CA 1
ATOM 4337 C C . VAL B 1 184 ? 158.699 137.986 130.189 1.00 43.60 184 VAL B C 1
ATOM 4338 O O . VAL B 1 184 ? 158.559 138.493 131.307 1.00 41.01 184 VAL B O 1
ATOM 4342 N N . CYS B 1 185 ? 159.854 137.455 129.799 1.00 38.65 185 CYS B N 1
ATOM 4343 C CA . CYS B 1 185 ? 160.983 137.288 130.705 1.00 29.68 185 CYS B CA 1
ATOM 4344 C C . CYS B 1 185 ? 161.962 138.457 130.681 1.00 31.71 185 CYS B C 1
ATOM 4345 O O . CYS B 1 185 ? 163.020 138.375 131.313 1.00 36.66 185 CYS B O 1
ATOM 4348 N N . LEU B 1 186 ? 161.641 139.535 129.974 1.00 42.16 186 LEU B N 1
ATOM 4349 C CA . LEU B 1 186 ? 162.200 140.875 130.143 1.00 39.65 186 LEU B CA 1
ATOM 4350 C C . LEU B 1 186 ? 163.549 141.129 129.477 1.00 39.58 186 LEU B C 1
ATOM 4351 O O . LEU B 1 186 ? 163.997 142.280 129.506 1.00 44.55 186 LEU B O 1
ATOM 4356 N N . GLU B 1 187 ? 164.204 140.142 128.866 1.00 28.88 187 GLU B N 1
ATOM 4357 C CA . GLU B 1 187 ? 165.517 140.406 128.287 1.00 31.59 187 GLU B CA 1
ATOM 4358 C C . GLU B 1 187 ? 165.478 140.597 126.779 1.00 43.32 187 GLU B C 1
ATOM 4359 O O . GLU B 1 187 ? 166.444 141.121 126.218 1.00 44.22 187 GLU B O 1
ATOM 4365 N N . VAL B 1 188 ? 164.404 140.177 126.115 1.00 50.59 188 VAL B N 1
ATOM 4366 C CA . VAL B 1 188 ? 164.248 140.308 124.672 1.00 43.39 188 VAL B CA 1
ATOM 4367 C C . VAL B 1 188 ? 163.258 141.428 124.388 1.00 45.83 188 VAL B C 1
ATOM 4368 O O . VAL B 1 188 ? 162.189 141.495 125.004 1.00 52.38 188 VAL B O 1
ATOM 4372 N N . TYR B 1 189 ? 163.614 142.302 123.452 1.00 44.17 189 TYR B N 1
ATOM 4373 C CA . TYR B 1 189 ? 162.780 143.430 123.057 1.00 42.73 189 TYR B CA 1
ATOM 4374 C C . TYR B 1 189 ? 162.257 143.173 121.651 1.00 44.32 189 TYR B C 1
ATOM 4375 O O . TYR B 1 189 ? 163.045 143.017 120.713 1.00 52.98 189 TYR B O 1
ATOM 4384 N N . LEU B 1 190 ? 160.940 143.139 121.506 1.00 46.98 190 LEU B N 1
ATOM 4385 C CA . LEU B 1 190 ? 160.277 142.762 120.268 1.00 54.01 190 LEU B CA 1
ATOM 4386 C C . LEU B 1 190 ? 159.205 143.775 119.910 1.00 58.04 190 LEU B C 1
ATOM 4387 O O . LEU B 1 190 ? 158.731 144.524 120.773 1.00 57.07 190 LEU B O 1
ATOM 4392 N N . PRO B 1 191 ? 158.800 143.829 118.634 1.00 56.29 191 PRO B N 1
ATOM 4393 C CA . PRO B 1 191 ? 157.642 144.650 118.260 1.00 54.17 191 PRO B CA 1
ATOM 4394 C C . PRO B 1 191 ? 156.336 143.886 118.413 1.00 55.46 191 PRO B C 1
ATOM 4395 O O . PRO B 1 191 ? 156.337 142.733 118.850 1.00 56.73 191 PRO B O 1
ATOM 4399 N N . SER B 1 192 ? 155.220 144.514 118.051 1.00 48.84 192 SER B N 1
ATOM 4400 C CA . SER B 1 192 ? 153.920 143.877 118.206 1.00 43.83 192 SER B CA 1
ATOM 4401 C C . SER B 1 192 ? 153.866 142.555 117.451 1.00 48.83 192 SER B C 1
ATOM 4402 O O . SER B 1 192 ? 154.388 142.433 116.339 1.00 65.40 192 SER B O 1
ATOM 4405 N N . ARG B 1 193 ? 153.234 141.558 118.067 1.00 54.59 193 ARG B N 1
ATOM 4406 C CA . ARG B 1 193 ? 153.024 140.244 117.464 1.00 59.81 193 ARG B CA 1
ATOM 4407 C C . ARG B 1 193 ? 154.329 139.579 117.043 1.00 60.62 193 ARG B C 1
ATOM 4408 O O . ARG B 1 193 ? 154.329 138.706 116.172 1.00 62.05 193 ARG B O 1
ATOM 4416 N N . GLY B 1 194 ? 155.449 139.969 117.646 1.00 60.06 194 GLY B N 1
ATOM 4417 C CA . GLY B 1 194 ? 156.724 139.367 117.328 1.00 65.21 194 GLY B CA 1
ATOM 4418 C C . GLY B 1 194 ? 156.907 138.024 118.004 1.00 67.98 194 GLY B C 1
ATOM 4419 O O . GLY B 1 194 ? 155.991 137.453 118.596 1.00 65.93 194 GLY B O 1
ATOM 4420 N N . THR B 1 195 ? 158.128 137.508 117.900 1.00 76.95 195 THR B N 1
ATOM 4421 C CA . THR B 1 195 ? 158.505 136.264 118.559 1.00 73.12 195 THR B CA 1
ATOM 4422 C C . THR B 1 195 ? 159.963 136.385 118.989 1.00 73.45 195 THR B C 1
ATOM 4423 O O . THR B 1 195 ? 160.635 137.379 118.700 1.00 79.44 195 THR B O 1
ATOM 4427 N N . CYS B 1 196 ? 160.459 135.362 119.682 1.00 70.22 196 CYS B N 1
ATOM 4428 C CA . CYS B 1 196 ? 161.803 135.397 120.238 1.00 71.00 196 CYS B CA 1
ATOM 4429 C C . CYS B 1 196 ? 162.543 134.118 119.875 1.00 73.17 196 CYS B C 1
ATOM 4430 O O . CYS B 1 196 ? 162.044 133.016 120.109 1.00 75.29 196 CYS B O 1
ATOM 4433 N N . LEU B 1 197 ? 163.735 134.281 119.307 1.00 80.39 197 LEU B N 1
ATOM 4434 C CA . LEU B 1 197 ? 164.652 133.179 119.040 1.00 85.72 197 LEU B CA 1
ATOM 4435 C C . LEU B 1 197 ? 165.901 133.389 119.884 1.00 87.47 197 LEU B C 1
ATOM 4436 O O . LEU B 1 197 ? 166.538 134.444 119.796 1.00 90.56 197 LEU B O 1
ATOM 4441 N N . LEU B 1 198 ? 166.243 132.390 120.693 1.00 71.84 198 LEU B N 1
ATOM 4442 C CA . LEU B 1 198 ? 167.370 132.463 121.612 1.00 65.86 198 LEU B CA 1
ATOM 4443 C C . LEU B 1 198 ? 168.273 131.250 121.433 1.00 71.40 198 LEU B C 1
ATOM 4444 O O . LEU B 1 198 ? 167.808 130.164 121.075 1.00 75.35 198 LEU B O 1
ATOM 4449 N N . GLN B 1 199 ? 169.566 131.446 121.681 1.00 78.91 199 GLN B N 1
ATOM 4450 C CA . GLN B 1 199 ? 170.512 130.342 121.785 1.00 78.37 199 GLN B CA 1
ATOM 4451 C C . GLN B 1 199 ? 171.588 130.709 122.792 1.00 79.02 199 GLN B C 1
ATOM 4452 O O . GLN B 1 199 ? 172.019 131.864 122.855 1.00 82.63 199 GLN B O 1
ATOM 4458 N N . HIS B 1 200 ? 172.029 129.721 123.567 1.00 72.37 200 HIS B N 1
ATOM 4459 C CA . HIS B 1 200 ? 172.934 129.940 124.686 1.00 72.23 200 HIS B CA 1
ATOM 4460 C C . HIS B 1 200 ? 174.308 129.350 124.397 1.00 73.78 200 HIS B C 1
ATOM 4461 O O . HIS B 1 200 ? 174.422 128.261 123.826 1.00 70.83 200 HIS B O 1
ATOM 4468 N N . VAL B 1 201 ? 175.346 130.080 124.802 1.00 82.61 201 VAL B N 1
ATOM 4469 C CA . VAL B 1 201 ? 176.730 129.630 124.705 1.00 81.78 201 VAL B CA 1
ATOM 4470 C C . VAL B 1 201 ? 177.189 129.204 126.091 1.00 79.83 201 VAL B C 1
ATOM 4471 O O . VAL B 1 201 ? 177.062 129.967 127.058 1.00 74.13 201 VAL B O 1
ATOM 4475 N N . ASN B 1 202 ? 177.727 127.991 126.191 1.00 87.97 202 ASN B N 1
ATOM 4476 C CA . ASN B 1 202 ? 178.141 127.419 127.470 1.00 90.48 202 ASN B CA 1
ATOM 4477 C C . ASN B 1 202 ? 179.602 127.776 127.715 1.00 92.22 202 ASN B C 1
ATOM 4478 O O . ASN B 1 202 ? 180.507 127.188 127.117 1.00 90.33 202 ASN B O 1
ATOM 4483 N N . LEU B 1 203 ? 179.836 128.747 128.602 1.00 88.47 203 LEU B N 1
ATOM 4484 C CA . LEU B 1 203 ? 181.205 129.129 128.934 1.00 83.99 203 LEU B CA 1
ATOM 4485 C C . LEU B 1 203 ? 181.938 128.003 129.651 1.00 84.51 203 LEU B C 1
ATOM 4486 O O . LEU B 1 203 ? 183.119 127.756 129.384 1.00 86.72 203 LEU B O 1
ATOM 4491 N N . GLY B 1 204 ? 181.256 127.314 130.569 1.00 88.52 204 GLY B N 1
ATOM 4492 C CA . GLY B 1 204 ? 181.919 126.285 131.351 1.00 91.29 204 GLY B CA 1
ATOM 4493 C C . GLY B 1 204 ? 182.474 125.155 130.508 1.00 95.51 204 GLY B C 1
ATOM 4494 O O . GLY B 1 204 ? 183.531 124.601 130.824 1.00 92.07 204 GLY B O 1
ATOM 4495 N N . GLY B 1 205 ? 181.781 124.799 129.432 1.00 103.15 205 GLY B N 1
ATOM 4496 C CA . GLY B 1 205 ? 182.176 123.707 128.571 1.00 101.32 205 GLY B CA 1
ATOM 4497 C C . GLY B 1 205 ? 183.116 124.078 127.445 1.00 101.59 205 GLY B C 1
ATOM 4498 O O . GLY B 1 205 ? 183.397 123.229 126.592 1.00 102.51 205 GLY B O 1
ATOM 4499 N N . CYS B 1 206 ? 183.612 125.312 127.409 1.00 103.34 206 CYS B N 1
ATOM 4500 C CA . CYS B 1 206 ? 184.517 125.770 126.365 1.00 104.56 206 CYS B CA 1
ATOM 4501 C C . CYS B 1 206 ? 185.825 126.241 126.986 1.00 104.29 206 CYS B C 1
ATOM 4502 O O . CYS B 1 206 ? 185.824 126.922 128.017 1.00 103.00 206 CYS B O 1
ATOM 4505 N N . GLU B 1 207 ? 186.936 125.875 126.354 1.00 115.17 207 GLU B N 1
ATOM 4506 C CA . GLU B 1 207 ? 188.243 126.299 126.826 1.00 117.74 207 GLU B CA 1
ATOM 4507 C C . GLU B 1 207 ? 188.439 127.792 126.566 1.00 116.75 207 GLU B C 1
ATOM 4508 O O . GLU B 1 207 ? 187.667 128.436 125.851 1.00 115.80 207 GLU B O 1
ATOM 4514 N N . LEU B 1 208 ? 189.497 128.343 127.164 1.00 114.92 208 LEU B N 1
ATOM 4515 C CA . LEU B 1 208 ? 189.749 129.775 127.041 1.00 114.53 208 LEU B CA 1
ATOM 4516 C C . LEU B 1 208 ? 190.005 130.173 125.591 1.00 115.99 208 LEU B C 1
ATOM 4517 O O . LEU B 1 208 ? 189.548 131.229 125.140 1.00 114.61 208 LEU B O 1
ATOM 4522 N N . ASP B 1 209 ? 190.737 129.341 124.845 1.00 118.12 209 ASP B N 1
ATOM 4523 C CA . ASP B 1 209 ? 191.021 129.660 123.449 1.00 117.14 209 ASP B CA 1
ATOM 4524 C C . ASP B 1 209 ? 189.804 129.443 122.557 1.00 115.45 209 ASP B C 1
ATOM 4525 O O . ASP B 1 209 ? 189.690 130.077 121.503 1.00 113.64 209 ASP B O 1
ATOM 4530 N N . GLU B 1 210 ? 188.892 128.556 122.958 1.00 108.03 210 GLU B N 1
ATOM 4531 C CA . GLU B 1 210 ? 187.746 128.212 122.125 1.00 108.43 210 GLU B CA 1
ATOM 4532 C C . GLU B 1 210 ? 186.611 129.223 122.221 1.00 107.65 210 GLU B C 1
ATOM 4533 O O . GLU B 1 210 ? 185.616 129.073 121.504 1.00 106.64 210 GLU B O 1
ATOM 4539 N N . ILE B 1 211 ? 186.729 130.237 123.080 1.00 101.88 211 ILE B N 1
ATOM 4540 C CA . ILE B 1 211 ? 185.606 131.141 123.322 1.00 103.54 211 ILE B CA 1
ATOM 4541 C C . ILE B 1 211 ? 185.190 131.837 122.032 1.00 102.61 211 ILE B C 1
ATOM 4542 O O . ILE B 1 211 ? 184.002 131.888 121.689 1.00 100.76 211 ILE B O 1
ATOM 4547 N N . ARG B 1 212 ? 186.159 132.390 121.298 1.00 97.48 212 ARG B N 1
ATOM 4548 C CA . ARG B 1 212 ? 185.831 133.115 120.074 1.00 95.45 212 ARG B CA 1
ATOM 4549 C C . ARG B 1 212 ? 185.194 132.195 119.041 1.00 94.90 212 ARG B C 1
ATOM 4550 O O . ARG B 1 212 ? 184.204 132.562 118.395 1.00 94.42 212 ARG B O 1
ATOM 4558 N N . GLY B 1 213 ? 185.750 130.995 118.868 1.00 94.81 213 GLY B N 1
ATOM 4559 C CA . GLY B 1 213 ? 185.171 130.055 117.923 1.00 95.03 213 GLY B CA 1
ATOM 4560 C C . GLY B 1 213 ? 183.768 129.634 118.313 1.00 95.25 213 GLY B C 1
ATOM 4561 O O . GLY B 1 213 ? 182.883 129.523 117.462 1.00 93.75 213 GLY B O 1
ATOM 4562 N N . ALA B 1 214 ? 183.546 129.389 119.607 1.00 95.88 214 ALA B N 1
ATOM 4563 C CA . ALA B 1 214 ? 182.211 129.025 120.068 1.00 97.28 214 ALA B CA 1
ATOM 4564 C C . ALA B 1 214 ? 181.219 130.152 119.816 1.00 96.60 214 ALA B C 1
ATOM 4565 O O . ALA B 1 214 ? 180.092 129.908 119.369 1.00 97.65 214 ALA B O 1
ATOM 4567 N N . PHE B 1 215 ? 181.620 131.395 120.093 1.00 89.53 215 PHE B N 1
ATOM 4568 C CA . PHE B 1 215 ? 180.734 132.526 119.842 1.00 90.90 215 PHE B CA 1
ATOM 4569 C C . PHE B 1 215 ? 180.412 132.650 118.359 1.00 91.57 215 PHE B C 1
ATOM 4570 O O . PHE B 1 215 ? 179.254 132.880 117.981 1.00 93.05 215 PHE B O 1
ATOM 4578 N N . ALA B 1 216 ? 181.423 132.503 117.500 1.00 88.99 216 ALA B N 1
ATOM 4579 C CA . ALA B 1 216 ? 181.188 132.598 116.064 1.00 89.62 216 ALA B CA 1
ATOM 4580 C C . ALA B 1 216 ? 180.246 131.499 115.590 1.00 90.62 216 ALA B C 1
ATOM 4581 O O . ALA B 1 216 ? 179.323 131.757 114.806 1.00 91.76 216 ALA B O 1
ATOM 4583 N N . GLN B 1 217 ? 180.464 130.267 116.055 1.00 85.79 217 GLN B N 1
ATOM 4584 C CA . GLN B 1 217 ? 179.595 129.162 115.666 1.00 87.98 217 GLN B CA 1
ATOM 4585 C C . GLN B 1 217 ? 178.162 129.413 116.117 1.00 90.00 217 GLN B C 1
ATOM 4586 O O . GLN B 1 217 ? 177.211 129.207 115.353 1.00 91.94 217 GLN B O 1
ATOM 4592 N N . GLY B 1 218 ? 177.988 129.863 117.361 1.00 85.24 218 GLY B N 1
ATOM 4593 C CA . GLY B 1 218 ? 176.650 130.133 117.854 1.00 83.24 218 GLY B CA 1
ATOM 4594 C C . GLY B 1 218 ? 175.945 131.211 117.058 1.00 82.81 218 GLY B C 1
ATOM 4595 O O . GLY B 1 218 ? 174.774 131.068 116.702 1.00 82.67 218 GLY B O 1
ATOM 4596 N N . MET B 1 219 ? 176.651 132.305 116.760 1.00 81.04 219 MET B N 1
ATOM 4597 C CA . MET B 1 219 ? 176.022 133.391 116.017 1.00 82.24 219 MET B CA 1
ATOM 4598 C C . MET B 1 219 ? 175.683 132.963 114.593 1.00 84.74 219 MET B C 1
ATOM 4599 O O . MET B 1 219 ? 174.619 133.313 114.071 1.00 87.31 219 MET B O 1
ATOM 4604 N N . SER B 1 220 ? 176.573 132.203 113.947 1.00 86.41 220 SER B N 1
ATOM 4605 C CA . SER B 1 220 ? 176.277 131.718 112.603 1.00 87.89 220 SER B CA 1
ATOM 4606 C C . SER B 1 220 ? 175.061 130.799 112.608 1.00 86.71 220 SER B C 1
ATOM 4607 O O . SER B 1 220 ? 174.185 130.907 111.740 1.00 84.72 220 SER B O 1
ATOM 4610 N N . GLU B 1 221 ? 174.986 129.890 113.584 1.00 89.48 221 GLU B N 1
ATOM 4611 C CA . GLU B 1 221 ? 173.832 129.001 113.668 1.00 89.97 221 GLU B CA 1
ATOM 4612 C C . GLU B 1 221 ? 172.551 129.788 113.907 1.00 92.70 221 GLU B C 1
ATOM 4613 O O . GLU B 1 221 ? 171.508 129.481 113.322 1.00 95.34 221 GLU B O 1
ATOM 4619 N N . LEU B 1 222 ? 172.608 130.804 114.771 1.00 88.76 222 LEU B N 1
ATOM 4620 C CA . LEU B 1 222 ? 171.423 131.616 115.028 1.00 86.19 222 LEU B CA 1
ATOM 4621 C C . LEU B 1 222 ? 170.979 132.349 113.769 1.00 85.41 222 LEU B C 1
ATOM 4622 O O . LEU B 1 222 ? 169.781 132.404 113.460 1.00 86.72 222 LEU B O 1
ATOM 4627 N N . CYS B 1 223 ? 171.931 132.915 113.025 1.00 93.00 223 CYS B N 1
ATOM 4628 C CA . CYS B 1 223 ? 171.580 133.606 111.790 1.00 97.79 223 CYS B CA 1
ATOM 4629 C C . CYS B 1 223 ? 170.946 132.648 110.793 1.00 98.10 223 CYS B C 1
ATOM 4630 O O . CYS B 1 223 ? 169.960 132.990 110.129 1.00 97.72 223 CYS B O 1
ATOM 4633 N N . GLU B 1 224 ? 171.498 131.438 110.671 1.00 99.29 224 GLU B N 1
ATOM 4634 C CA . GLU B 1 224 ? 170.921 130.460 109.753 1.00 100.48 224 GLU B CA 1
ATOM 4635 C C . GLU B 1 224 ? 169.514 130.060 110.181 1.00 102.34 224 GLU B C 1
ATOM 4636 O O . GLU B 1 224 ? 168.612 129.943 109.344 1.00 101.35 224 GLU B O 1
ATOM 4642 N N . LEU B 1 225 ? 169.304 129.847 111.483 1.00 105.60 225 LEU B N 1
ATOM 4643 C CA . LEU B 1 225 ? 168.015 129.363 111.965 1.00 103.87 225 LEU B CA 1
ATOM 4644 C C . LEU B 1 225 ? 166.960 130.459 112.025 1.00 101.75 225 LEU B C 1
ATOM 4645 O O . LEU B 1 225 ? 165.772 130.145 112.151 1.00 101.08 225 LEU B O 1
ATOM 4650 N N . HIS B 1 226 ? 167.359 131.730 111.950 1.00 101.04 226 HIS B N 1
ATOM 4651 C CA . HIS B 1 226 ? 166.371 132.802 112.019 1.00 104.83 226 HIS B CA 1
ATOM 4652 C C . HIS B 1 226 ? 165.348 132.694 110.895 1.00 109.26 226 HIS B C 1
ATOM 4653 O O . HIS B 1 226 ? 164.150 132.905 111.115 1.00 108.36 226 HIS B O 1
ATOM 4660 N N . GLY B 1 227 ? 165.796 132.368 109.687 1.00 111.88 227 GLY B N 1
ATOM 4661 C CA . GLY B 1 227 ? 164.953 132.398 108.510 1.00 109.75 227 GLY B CA 1
ATOM 4662 C C . GLY B 1 227 ? 164.211 131.120 108.182 1.00 110.15 227 GLY B C 1
ATOM 4663 O O . GLY B 1 227 ? 163.612 131.038 107.105 1.00 108.98 227 GLY B O 1
ATOM 4664 N N . LYS B 1 228 ? 164.224 130.118 109.067 1.00 114.45 228 LYS B N 1
ATOM 4665 C CA . LYS B 1 228 ? 163.582 128.839 108.788 1.00 114.25 228 LYS B CA 1
ATOM 4666 C C . LYS B 1 228 ? 162.550 128.446 109.840 1.00 113.03 228 LYS B C 1
ATOM 4667 O O . LYS B 1 228 ? 162.093 127.297 109.838 1.00 109.94 228 LYS B O 1
ATOM 4673 N N . THR B 1 229 ? 162.171 129.358 110.736 1.00 117.51 229 THR B N 1
ATOM 4674 C CA . THR B 1 229 ? 161.209 129.013 111.777 1.00 119.14 229 THR B CA 1
ATOM 4675 C C . THR B 1 229 ? 159.783 128.956 111.236 1.00 118.82 229 THR B C 1
ATOM 4676 O O . THR B 1 229 ? 159.003 128.083 111.634 1.00 117.40 229 THR B O 1
ATOM 4680 N N . ASN B 1 230 ? 159.426 129.870 110.333 1.00 120.80 230 ASN B N 1
ATOM 4681 C CA . ASN B 1 230 ? 158.085 129.907 109.744 1.00 119.61 230 ASN B CA 1
ATOM 4682 C C . ASN B 1 230 ? 157.010 130.096 110.813 1.00 118.98 230 ASN B C 1
ATOM 4683 O O . ASN B 1 230 ? 155.935 129.496 110.753 1.00 119.11 230 ASN B O 1
ATOM 4688 N N . VAL B 1 231 ? 157.300 130.941 111.805 1.00 111.46 231 VAL B N 1
ATOM 4689 C CA . VAL B 1 231 ? 156.336 131.179 112.875 1.00 111.16 231 VAL B CA 1
ATOM 4690 C C . VAL B 1 231 ? 155.121 131.934 112.348 1.00 111.58 231 VAL B C 1
ATOM 4691 O O . VAL B 1 231 ? 153.985 131.669 112.758 1.00 111.10 231 VAL B O 1
ATOM 4695 N N . GLY B 1 232 ? 155.335 132.873 111.430 1.00 120.53 232 GLY B N 1
ATOM 4696 C CA . GLY B 1 232 ? 154.273 133.736 110.955 1.00 120.60 232 GLY B CA 1
ATOM 4697 C C . GLY B 1 232 ? 153.290 133.107 109.997 1.00 121.85 232 GLY B C 1
ATOM 4698 O O . GLY B 1 232 ? 152.361 133.785 109.548 1.00 118.70 232 GLY B O 1
ATOM 4699 N N . GLU B 1 233 ? 153.459 131.826 109.665 1.00 126.81 233 GLU B N 1
ATOM 4700 C CA . GLU B 1 233 ? 152.544 131.185 108.728 1.00 125.94 233 GLU B CA 1
ATOM 4701 C C . GLU B 1 233 ? 151.150 131.022 109.320 1.00 125.26 233 GLU B C 1
ATOM 4702 O O . GLU B 1 233 ? 150.167 130.944 108.573 1.00 124.23 233 GLU B O 1
ATOM 4708 N N . SER B 1 234 ? 151.040 130.967 110.649 1.00 121.46 234 SER B N 1
ATOM 4709 C CA . SER B 1 234 ? 149.737 130.782 111.280 1.00 121.95 234 SER B CA 1
ATOM 4710 C C . SER B 1 234 ? 148.824 131.986 111.094 1.00 120.22 234 SER B C 1
ATOM 4711 O O . SER B 1 234 ? 147.607 131.856 111.270 1.00 118.68 234 SER B O 1
ATOM 4714 N N . GLY B 1 235 ? 149.375 133.146 110.740 1.00 113.46 235 GLY B N 1
ATOM 4715 C CA . GLY B 1 235 ? 148.595 134.351 110.573 1.00 113.62 235 GLY B CA 1
ATOM 4716 C C . GLY B 1 235 ? 148.486 135.219 111.808 1.00 112.09 235 GLY B C 1
ATOM 4717 O O . GLY B 1 235 ? 147.950 136.331 111.718 1.00 109.20 235 GLY B O 1
ATOM 4718 N N . GLU B 1 236 ? 148.971 134.749 112.957 1.00 96.90 236 GLU B N 1
ATOM 4719 C CA . GLU B 1 236 ? 148.964 135.547 114.176 1.00 94.83 236 GLU B CA 1
ATOM 4720 C C . GLU B 1 236 ? 150.246 136.345 114.362 1.00 92.52 236 GLU B C 1
ATOM 4721 O O . GLU B 1 236 ? 150.204 137.451 114.916 1.00 91.25 236 GLU B O 1
ATOM 4727 N N . TYR B 1 237 ? 151.377 135.818 113.907 1.00 92.04 237 TYR B N 1
ATOM 4728 C CA . TYR B 1 237 ? 152.681 136.419 114.144 1.00 95.20 237 TYR B CA 1
ATOM 4729 C C . TYR B 1 237 ? 153.184 137.133 112.895 1.00 95.81 237 TYR B C 1
ATOM 4730 O O . TYR B 1 237 ? 152.690 136.926 111.785 1.00 94.31 237 TYR B O 1
ATOM 4739 N N . LEU B 1 238 ? 154.184 137.989 113.095 1.00 101.81 238 LEU B N 1
ATOM 4740 C CA . LEU B 1 238 ? 154.764 138.729 111.988 1.00 102.70 238 LEU B CA 1
ATOM 4741 C C . LEU B 1 238 ? 155.536 137.785 111.067 1.00 103.68 238 LEU B C 1
ATOM 4742 O O . LEU B 1 238 ? 155.987 136.720 111.495 1.00 98.92 238 LEU B O 1
ATOM 4747 N N . PRO B 1 239 ? 155.698 138.150 109.796 1.00 121.69 239 PRO B N 1
ATOM 4748 C CA . PRO B 1 239 ? 156.520 137.330 108.900 1.00 120.07 239 PRO B CA 1
ATOM 4749 C C . PRO B 1 239 ? 157.983 137.356 109.311 1.00 120.71 239 PRO B C 1
ATOM 4750 O O . PRO B 1 239 ? 158.486 138.346 109.851 1.00 116.97 239 PRO B O 1
ATOM 4754 N N . SER B 1 240 ? 158.672 136.245 109.040 1.00 127.05 240 SER B N 1
ATOM 4755 C CA . SER B 1 240 ? 160.057 136.110 109.475 1.00 126.75 240 SER B CA 1
ATOM 4756 C C . SER B 1 240 ? 160.958 137.160 108.838 1.00 125.10 240 SER B C 1
ATOM 4757 O O . SER B 1 240 ? 161.920 137.616 109.468 1.00 122.44 240 SER B O 1
ATOM 4760 N N . GLU B 1 241 ? 160.669 137.556 107.597 1.00 119.40 241 GLU B N 1
ATOM 4761 C CA . GLU B 1 241 ? 161.522 138.515 106.902 1.00 118.36 241 GLU B CA 1
ATOM 4762 C C . GLU B 1 241 ? 161.550 139.876 107.585 1.00 119.44 241 GLU B C 1
ATOM 4763 O O . GLU B 1 241 ? 162.561 140.580 107.489 1.00 116.38 241 GLU B O 1
ATOM 4769 N N . THR B 1 242 ? 160.475 140.262 108.273 1.00 124.19 242 THR B N 1
ATOM 4770 C CA . THR B 1 242 ? 160.372 141.593 108.857 1.00 123.44 242 THR B CA 1
ATOM 4771 C C . THR B 1 242 ? 160.941 141.690 110.266 1.00 122.34 242 THR B C 1
ATOM 4772 O O . THR B 1 242 ? 161.024 142.799 110.805 1.00 119.58 242 THR B O 1
ATOM 4776 N N . ASP B 1 243 ? 161.332 140.570 110.876 1.00 110.96 243 ASP B N 1
ATOM 4777 C CA . ASP B 1 243 ? 161.746 140.601 112.275 1.00 107.64 243 ASP B CA 1
ATOM 4778 C C . ASP B 1 243 ? 163.159 141.157 112.422 1.00 106.60 243 ASP B C 1
ATOM 4779 O O . ASP B 1 243 ? 163.363 142.216 113.025 1.00 106.14 243 ASP B O 1
ATOM 4784 N N . ARG B 1 244 ? 164.149 140.462 111.860 1.00 102.54 244 ARG B N 1
ATOM 4785 C CA . ARG B 1 244 ? 165.552 140.866 111.955 1.00 101.03 244 ARG B CA 1
ATOM 4786 C C . ARG B 1 244 ? 165.986 141.014 113.416 1.00 97.60 244 ARG B C 1
ATOM 4787 O O . ARG B 1 244 ? 166.372 142.090 113.875 1.00 93.89 244 ARG B O 1
ATOM 4795 N N . GLN B 1 245 ? 165.919 139.899 114.143 1.00 83.02 245 GLN B N 1
ATOM 4796 C CA . GLN B 1 245 ? 166.323 139.878 115.542 1.00 82.60 245 GLN B CA 1
ATOM 4797 C C . GLN B 1 245 ? 166.682 138.454 115.937 1.00 81.52 245 GLN B C 1
ATOM 4798 O O . GLN B 1 245 ? 166.131 137.496 115.393 1.00 81.04 245 GLN B O 1
ATOM 4804 N N . VAL B 1 246 ? 167.612 138.327 116.884 1.00 79.08 246 VAL B N 1
ATOM 4805 C CA . VAL B 1 246 ? 167.962 137.031 117.456 1.00 79.61 246 VAL B CA 1
ATOM 4806 C C . VAL B 1 246 ? 168.772 137.292 118.716 1.00 80.86 246 VAL B C 1
ATOM 4807 O O . VAL B 1 246 ? 169.431 138.327 118.840 1.00 79.72 246 VAL B O 1
ATOM 4811 N N . GLY B 1 247 ? 168.729 136.346 119.656 1.00 76.50 247 GLY B N 1
ATOM 4812 C CA . GLY B 1 247 ? 169.399 136.531 120.930 1.00 72.60 247 GLY B CA 1
ATOM 4813 C C . GLY B 1 247 ? 170.430 135.472 121.265 1.00 72.72 247 GLY B C 1
ATOM 4814 O O . GLY B 1 247 ? 170.087 134.313 121.525 1.00 72.18 247 GLY B O 1
ATOM 4815 N N . LEU B 1 248 ? 171.698 135.873 121.297 1.00 74.82 248 LEU B N 1
ATOM 4816 C CA . LEU B 1 248 ? 172.806 134.986 121.642 1.00 71.70 248 LEU B CA 1
ATOM 4817 C C . LEU B 1 248 ? 173.184 135.247 123.097 1.00 73.45 248 LEU B C 1
ATOM 4818 O O . LEU B 1 248 ? 173.966 136.153 123.394 1.00 78.64 248 LEU B O 1
ATOM 4823 N N . GLY B 1 249 ? 172.629 134.444 124.006 1.00 65.31 249 GLY B N 1
ATOM 4824 C CA . GLY B 1 249 ? 172.944 134.556 125.413 1.00 63.04 249 GLY B CA 1
ATOM 4825 C C . GLY B 1 249 ? 174.089 133.646 125.819 1.00 61.75 249 GLY B C 1
ATOM 4826 O O . GLY B 1 249 ? 174.624 132.871 125.029 1.00 64.00 249 GLY B O 1
ATOM 4827 N N . MET B 1 250 ? 174.453 133.736 127.096 1.00 71.87 250 MET B N 1
ATOM 4828 C CA . MET B 1 250 ? 175.563 132.968 127.640 1.00 78.27 250 MET B CA 1
ATOM 4829 C C . MET B 1 250 ? 175.173 132.398 128.995 1.00 77.44 250 MET B C 1
ATOM 4830 O O . MET B 1 250 ? 174.372 132.985 129.726 1.00 72.26 250 MET B O 1
ATOM 4835 N N . LEU B 1 251 ? 175.746 131.241 129.323 1.00 77.50 251 LEU B N 1
ATOM 4836 C CA . LEU B 1 251 ? 175.514 130.619 130.618 1.00 76.65 251 LEU B CA 1
ATOM 4837 C C . LEU B 1 251 ? 176.750 129.832 131.025 1.00 75.99 251 LEU B C 1
ATOM 4838 O O . LEU B 1 251 ? 177.540 129.397 130.184 1.00 74.06 251 LEU B O 1
ATOM 4843 N N . GLY B 1 252 ? 176.906 129.654 132.335 1.00 74.58 252 GLY B N 1
ATOM 4844 C CA . GLY B 1 252 ? 178.009 128.881 132.867 1.00 76.44 252 GLY B CA 1
ATOM 4845 C C . GLY B 1 252 ? 179.270 129.665 133.143 1.00 79.50 252 GLY B C 1
ATOM 4846 O O . GLY B 1 252 ? 180.367 129.167 132.867 1.00 85.74 252 GLY B O 1
ATOM 4847 N N . LEU B 1 253 ? 179.154 130.885 133.673 1.00 75.94 253 LEU B N 1
ATOM 4848 C CA . LEU B 1 253 ? 180.343 131.680 133.967 1.00 77.03 253 LEU B CA 1
ATOM 4849 C C . LEU B 1 253 ? 181.024 131.213 135.249 1.00 78.05 253 LEU B C 1
ATOM 4850 O O . LEU B 1 253 ? 182.258 131.231 135.345 1.00 79.16 253 LEU B O 1
ATOM 4855 N N . ALA B 1 254 ? 180.240 130.801 136.247 1.00 80.60 254 ALA B N 1
ATOM 4856 C CA . ALA B 1 254 ? 180.818 130.425 137.531 1.00 82.75 254 ALA B CA 1
ATOM 4857 C C . ALA B 1 254 ? 181.745 129.225 137.388 1.00 84.28 254 ALA B C 1
ATOM 4858 O O . ALA B 1 254 ? 182.813 129.178 138.010 1.00 86.82 254 ALA B O 1
ATOM 4860 N N . ASN B 1 255 ? 181.350 128.239 136.582 1.00 85.85 255 ASN B N 1
ATOM 4861 C CA . ASN B 1 255 ? 182.203 127.074 136.375 1.00 85.49 255 ASN B CA 1
ATOM 4862 C C . ASN B 1 255 ? 183.516 127.464 135.709 1.00 84.35 255 ASN B C 1
ATOM 4863 O O . ASN B 1 255 ? 184.584 126.973 136.088 1.00 86.52 255 ASN B O 1
ATOM 4868 N N . LEU B 1 256 ? 183.455 128.347 134.710 1.00 82.74 256 LEU B N 1
ATOM 4869 C CA . LEU B 1 256 ? 184.679 128.811 134.068 1.00 83.56 256 LEU B CA 1
ATOM 4870 C C . LEU B 1 256 ? 185.584 129.514 135.069 1.00 83.99 256 LEU B C 1
ATOM 4871 O O . LEU B 1 256 ? 186.797 129.280 135.094 1.00 86.20 256 LEU B O 1
ATOM 4876 N N . LEU B 1 257 ? 185.011 130.380 135.908 1.00 84.57 257 LEU B N 1
ATOM 4877 C CA . LEU B 1 257 ? 185.821 131.081 136.898 1.00 85.26 257 LEU B CA 1
ATOM 4878 C C . LEU B 1 257 ? 186.447 130.103 137.885 1.00 84.05 257 LEU B C 1
ATOM 4879 O O . LEU B 1 257 ? 187.607 130.267 138.282 1.00 86.10 257 LEU B O 1
ATOM 4884 N N . ARG B 1 258 ? 185.695 129.081 138.294 1.00 91.58 258 ARG B N 1
ATOM 4885 C CA . ARG B 1 258 ? 186.245 128.076 139.199 1.00 92.18 258 ARG B CA 1
ATOM 4886 C C . ARG B 1 258 ? 187.400 127.324 138.547 1.00 90.97 258 ARG B C 1
ATOM 4887 O O . ARG B 1 258 ? 188.438 127.098 139.179 1.00 88.48 258 ARG B O 1
ATOM 4895 N N . THR B 1 259 ? 187.237 126.927 137.283 1.00 94.97 259 THR B N 1
ATOM 4896 C CA . THR B 1 259 ? 188.263 126.126 136.623 1.00 95.91 259 THR B CA 1
ATOM 4897 C C . THR B 1 259 ? 189.578 126.889 136.523 1.00 94.81 259 THR B C 1
ATOM 4898 O O . THR B 1 259 ? 190.652 126.325 136.762 1.00 92.92 259 THR B O 1
ATOM 4902 N N . GLN B 1 260 ? 189.514 128.170 136.171 1.00 92.60 260 GLN B N 1
ATOM 4903 C CA . GLN B 1 260 ? 190.711 128.995 136.060 1.00 92.00 260 GLN B CA 1
ATOM 4904 C C . GLN B 1 260 ? 191.212 129.489 137.410 1.00 94.54 260 GLN B C 1
ATOM 4905 O O . GLN B 1 260 ? 192.268 130.130 137.462 1.00 96.68 260 GLN B O 1
ATOM 4911 N N . GLY B 1 261 ? 190.493 129.212 138.492 1.00 91.10 261 GLY B N 1
ATOM 4912 C CA . GLY B 1 261 ? 190.895 129.689 139.804 1.00 89.16 261 GLY B CA 1
ATOM 4913 C C . GLY B 1 261 ? 190.826 131.193 139.949 1.00 90.14 261 GLY B C 1
ATOM 4914 O O . GLY B 1 261 ? 191.738 131.798 140.527 1.00 89.13 261 GLY B O 1
ATOM 4915 N N . VAL B 1 262 ? 189.767 131.812 139.437 1.00 91.80 262 VAL B N 1
ATOM 4916 C CA . VAL B 1 262 ? 189.574 133.257 139.507 1.00 90.42 262 VAL B CA 1
ATOM 4917 C C . VAL B 1 262 ? 188.317 133.519 140.321 1.00 92.24 262 VAL B C 1
ATOM 4918 O O . VAL B 1 262 ? 187.236 133.022 139.982 1.00 93.08 262 VAL B O 1
ATOM 4922 N N . THR B 1 263 ? 188.457 134.297 141.390 1.00 93.84 263 THR B N 1
ATOM 4923 C CA . THR B 1 263 ? 187.318 134.656 142.217 1.00 93.07 263 THR B CA 1
ATOM 4924 C C . THR B 1 263 ? 186.497 135.753 141.543 1.00 89.52 263 THR B C 1
ATOM 4925 O O . THR B 1 263 ? 186.963 136.447 140.635 1.00 88.03 263 THR B O 1
ATOM 4929 N N . TYR B 1 264 ? 185.254 135.904 142.004 1.00 81.82 264 TYR B N 1
ATOM 4930 C CA . TYR B 1 264 ? 184.375 136.912 141.420 1.00 82.80 264 TYR B CA 1
ATOM 4931 C C . TYR B 1 264 ? 184.951 138.312 141.579 1.00 84.27 264 TYR B C 1
ATOM 4932 O O . TYR B 1 264 ? 184.807 139.152 140.685 1.00 85.59 264 TYR B O 1
ATOM 4941 N N . ASN B 1 265 ? 185.597 138.588 142.712 1.00 88.87 265 ASN B N 1
ATOM 4942 C CA . ASN B 1 265 ? 186.178 139.911 142.919 1.00 91.09 265 ASN B CA 1
ATOM 4943 C C . ASN B 1 265 ? 187.241 140.213 141.868 1.00 94.56 265 ASN B C 1
ATOM 4944 O O . ASN B 1 265 ? 187.228 141.281 141.240 1.00 94.85 265 ASN B O 1
ATOM 4949 N N . ASP B 1 266 ? 188.171 139.278 141.661 1.00 92.55 266 ASP B N 1
ATOM 4950 C CA . ASP B 1 266 ? 189.238 139.498 140.692 1.00 91.19 266 ASP B CA 1
ATOM 4951 C C . ASP B 1 266 ? 188.681 139.639 139.282 1.00 88.38 266 ASP B C 1
ATOM 4952 O O . ASP B 1 266 ? 189.114 140.514 138.520 1.00 89.40 266 ASP B O 1
ATOM 4957 N N . PHE B 1 267 ? 187.722 138.787 138.915 1.00 83.67 267 PHE B N 1
ATOM 4958 C CA . PHE B 1 267 ? 187.134 138.874 137.584 1.00 86.34 267 PHE B CA 1
ATOM 4959 C C . PHE B 1 267 ? 186.425 140.206 137.387 1.00 87.12 267 PHE B C 1
ATOM 4960 O O . PHE B 1 267 ? 186.532 140.823 136.322 1.00 91.34 267 PHE B O 1
ATOM 4968 N N . GLY B 1 268 ? 185.696 140.666 138.404 1.00 85.85 268 GLY B N 1
ATOM 4969 C CA . GLY B 1 268 ? 185.022 141.948 138.294 1.00 86.76 268 GLY B CA 1
ATOM 4970 C C . GLY B 1 268 ? 185.991 143.102 138.137 1.00 90.07 268 GLY B C 1
ATOM 4971 O O . GLY B 1 268 ? 185.780 143.996 137.312 1.00 86.50 268 GLY B O 1
ATOM 4972 N N . ARG B 1 269 ? 187.068 143.103 138.928 1.00 93.55 269 ARG B N 1
ATOM 4973 C CA . ARG B 1 269 ? 188.058 144.169 138.801 1.00 90.74 269 ARG B CA 1
ATOM 4974 C C . ARG B 1 269 ? 188.713 144.146 137.425 1.00 88.86 269 ARG B C 1
ATOM 4975 O O . ARG B 1 269 ? 188.918 145.199 136.808 1.00 85.56 269 ARG B O 1
ATOM 4983 N N . ALA B 1 270 ? 189.041 142.952 136.924 1.00 96.47 270 ALA B N 1
ATOM 4984 C CA . ALA B 1 270 ? 189.644 142.852 135.599 1.00 96.55 270 ALA B CA 1
ATOM 4985 C C . ALA B 1 270 ? 188.691 143.354 134.521 1.00 98.41 270 ALA B C 1
ATOM 4986 O O . ALA B 1 270 ? 189.106 144.067 133.600 1.00 100.59 270 ALA B O 1
ATOM 4988 N N . LEU B 1 271 ? 187.411 142.986 134.616 1.00 91.21 271 LEU B N 1
ATOM 4989 C CA . LEU B 1 271 ? 186.436 143.444 133.632 1.00 88.58 271 LEU B CA 1
ATOM 4990 C C . LEU B 1 271 ? 186.282 144.957 133.676 1.00 90.26 271 LEU B C 1
ATOM 4991 O O . LEU B 1 271 ? 186.207 145.612 132.629 1.00 93.45 271 LEU B O 1
ATOM 4996 N N . GLU B 1 272 ? 186.221 145.532 134.878 1.00 94.75 272 GLU B N 1
ATOM 4997 C CA . GLU B 1 272 ? 186.118 146.982 134.993 1.00 99.47 272 GLU B CA 1
ATOM 4998 C C . GLU B 1 272 ? 187.334 147.664 134.381 1.00 99.10 272 GLU B C 1
ATOM 4999 O O . GLU B 1 272 ? 187.200 148.653 133.649 1.00 99.42 272 GLU B O 1
ATOM 5005 N N . ALA B 1 273 ? 188.531 147.143 134.663 1.00 99.96 273 ALA B N 1
ATOM 5006 C CA . ALA B 1 273 ? 189.739 147.734 134.100 1.00 100.75 273 ALA B CA 1
ATOM 5007 C C . ALA B 1 273 ? 189.738 147.647 132.579 1.00 98.23 273 ALA B C 1
ATOM 5008 O O . ALA B 1 273 ? 190.093 148.612 131.894 1.00 98.66 273 ALA B O 1
ATOM 5010 N N . LEU B 1 274 ? 189.340 146.496 132.032 1.00 92.53 274 LEU B N 1
ATOM 5011 C CA . LEU B 1 274 ? 189.306 146.343 130.581 1.00 92.40 274 LEU B CA 1
ATOM 5012 C C . LEU B 1 274 ? 188.310 147.308 129.952 1.00 94.27 274 LEU B C 1
ATOM 5013 O O . LEU B 1 274 ? 188.609 147.960 128.944 1.00 97.73 274 LEU B O 1
ATOM 5018 N N . ASN B 1 275 ? 187.113 147.414 130.535 1.00 89.58 275 ASN B N 1
ATOM 5019 C CA . ASN B 1 275 ? 186.094 148.289 129.964 1.00 91.81 275 ASN B CA 1
ATOM 5020 C C . ASN B 1 275 ? 186.522 149.749 130.031 1.00 90.90 275 ASN B C 1
ATOM 5021 O O . ASN B 1 275 ? 186.339 150.501 129.066 1.00 84.93 275 ASN B O 1
ATOM 5026 N N . SER B 1 276 ? 187.095 150.170 131.160 1.00 105.36 276 SER B N 1
ATOM 5027 C CA . SER B 1 276 ? 187.523 151.556 131.306 1.00 105.09 276 SER B CA 1
ATOM 5028 C C . SER B 1 276 ? 188.713 151.904 130.423 1.00 105.54 276 SER B C 1
ATOM 5029 O O . SER B 1 276 ? 189.010 153.091 130.256 1.00 104.91 276 SER B O 1
ATOM 5032 N N . GLY B 1 277 ? 189.395 150.911 129.855 1.00 106.60 277 GLY B N 1
ATOM 5033 C CA . GLY B 1 277 ? 190.568 151.163 129.045 1.00 105.21 277 GLY B CA 1
ATOM 5034 C C . GLY B 1 277 ? 191.834 151.419 129.829 1.00 104.53 277 GLY B C 1
ATOM 5035 O O . GLY B 1 277 ? 192.875 151.690 129.221 1.00 103.03 277 GLY B O 1
ATOM 5036 N N . ARG B 1 278 ? 191.779 151.341 131.155 1.00 107.56 278 ARG B N 1
ATOM 5037 C CA . ARG B 1 278 ? 192.952 151.597 131.970 1.00 109.55 278 ARG B CA 1
ATOM 5038 C C . ARG B 1 278 ? 193.969 150.464 131.814 1.00 113.39 278 ARG B C 1
ATOM 5039 O O . ARG B 1 278 ? 193.593 149.310 131.591 1.00 112.91 278 ARG B O 1
ATOM 5047 N N . PRO B 1 279 ? 195.265 150.765 131.920 1.00 116.48 279 PRO B N 1
ATOM 5048 C CA . PRO B 1 279 ? 196.264 149.690 131.896 1.00 112.62 279 PRO B CA 1
ATOM 5049 C C . PRO B 1 279 ? 196.089 148.749 133.077 1.00 112.01 279 PRO B C 1
ATOM 5050 O O . PRO B 1 279 ? 195.659 149.148 134.162 1.00 109.96 279 PRO B O 1
ATOM 5054 N N . TYR B 1 280 ? 196.432 147.476 132.855 1.00 110.52 280 TYR B N 1
ATOM 5055 C CA . TYR B 1 280 ? 196.264 146.455 133.878 1.00 113.45 280 TYR B CA 1
ATOM 5056 C C . TYR B 1 280 ? 197.259 145.338 133.618 1.00 111.07 280 TYR B C 1
ATOM 5057 O O . TYR B 1 280 ? 197.566 145.070 132.448 1.00 107.96 280 TYR B O 1
ATOM 5066 N N . PRO B 1 281 ? 197.782 144.675 134.649 1.00 117.08 281 PRO B N 1
ATOM 5067 C CA . PRO B 1 281 ? 198.669 143.533 134.407 1.00 117.37 281 PRO B CA 1
ATOM 5068 C C . PRO B 1 281 ? 197.902 142.339 133.860 1.00 118.86 281 PRO B C 1
ATOM 5069 O O . PRO B 1 281 ? 196.688 142.207 134.032 1.00 118.77 281 PRO B O 1
ATOM 5073 N N . SER B 1 282 ? 198.640 141.456 133.186 1.00 118.90 282 SER B N 1
ATOM 5074 C CA . SER B 1 282 ? 198.049 140.311 132.493 1.00 118.29 282 SER B CA 1
ATOM 5075 C C . SER B 1 282 ? 197.765 139.189 133.493 1.00 116.33 282 SER B C 1
ATOM 5076 O O . SER B 1 282 ? 198.368 138.114 133.475 1.00 115.46 282 SER B O 1
ATOM 5079 N N . THR B 1 283 ? 196.819 139.462 134.386 1.00 110.21 283 THR B N 1
ATOM 5080 C CA . THR B 1 283 ? 196.321 138.450 135.301 1.00 110.48 283 THR B CA 1
ATOM 5081 C C . THR B 1 283 ? 195.315 137.549 134.588 1.00 111.09 283 THR B C 1
ATOM 5082 O O . THR B 1 283 ? 194.795 137.901 133.527 1.00 109.75 283 THR B O 1
ATOM 5086 N N . PRO B 1 284 ? 195.027 136.371 135.149 1.00 106.28 284 PRO B N 1
ATOM 5087 C CA . PRO B 1 284 ? 194.067 135.473 134.481 1.00 103.78 284 PRO B CA 1
ATOM 5088 C C . PRO B 1 284 ? 192.723 136.128 134.216 1.00 102.78 284 PRO B C 1
ATOM 5089 O O . PRO B 1 284 ? 192.116 135.893 133.161 1.00 101.01 284 PRO B O 1
ATOM 5093 N N . GLY B 1 285 ? 192.239 136.949 135.148 1.00 101.49 285 GLY B N 1
ATOM 5094 C CA . GLY B 1 285 ? 190.995 137.661 134.911 1.00 101.87 285 GLY B CA 1
ATOM 5095 C C . GLY B 1 285 ? 191.068 138.552 133.687 1.00 103.44 285 GLY B C 1
ATOM 5096 O O . GLY B 1 285 ? 190.117 138.632 132.906 1.00 102.71 285 GLY B O 1
ATOM 5097 N N . TYR B 1 286 ? 192.200 139.233 133.500 1.00 104.73 286 TYR B N 1
ATOM 5098 C CA . TYR B 1 286 ? 192.370 140.065 132.315 1.00 104.65 286 TYR B CA 1
ATOM 5099 C C . TYR B 1 286 ? 192.346 139.224 131.046 1.00 101.24 286 TYR B C 1
ATOM 5100 O O . TYR B 1 286 ? 191.765 139.631 130.033 1.00 100.69 286 TYR B O 1
ATOM 5109 N N . VAL B 1 287 ? 192.977 138.049 131.076 1.00 101.52 287 VAL B N 1
ATOM 5110 C CA . VAL B 1 287 ? 192.972 137.176 129.905 1.00 104.65 287 VAL B CA 1
ATOM 5111 C C . VAL B 1 287 ? 191.547 136.749 129.574 1.00 104.57 287 VAL B C 1
ATOM 5112 O O . VAL B 1 287 ? 191.126 136.769 128.410 1.00 103.93 287 VAL B O 1
ATOM 5116 N N . ILE B 1 288 ? 190.782 136.359 130.596 1.00 95.63 288 ILE B N 1
ATOM 5117 C CA . ILE B 1 288 ? 189.402 135.937 130.366 1.00 94.80 288 ILE B CA 1
ATOM 5118 C C . ILE B 1 288 ? 188.581 137.093 129.811 1.00 93.99 288 ILE B C 1
ATOM 5119 O O . ILE B 1 288 ? 187.771 136.915 128.893 1.00 91.48 288 ILE B O 1
ATOM 5124 N N . ALA B 1 289 ? 188.762 138.293 130.366 1.00 95.85 289 ALA B N 1
ATOM 5125 C CA . ALA B 1 289 ? 188.014 139.448 129.883 1.00 96.37 289 ALA B CA 1
ATOM 5126 C C . ALA B 1 289 ? 188.353 139.757 128.430 1.00 97.26 289 ALA B C 1
ATOM 5127 O O . ALA B 1 289 ? 187.463 140.054 127.624 1.00 96.41 289 ALA B O 1
ATOM 5129 N N . GLN B 1 290 ? 189.639 139.694 128.074 1.00 100.67 290 GLN B N 1
ATOM 5130 C CA . GLN B 1 290 ? 190.035 139.944 126.692 1.00 99.35 290 GLN B CA 1
ATOM 5131 C C . GLN B 1 290 ? 189.449 138.897 125.755 1.00 99.84 290 GLN B C 1
ATOM 5132 O O . GLN B 1 290 ? 189.005 139.222 124.647 1.00 97.29 290 GLN B O 1
ATOM 5138 N N . GLU B 1 291 ? 189.448 137.629 126.175 1.00 99.25 291 GLU B N 1
ATOM 5139 C CA . GLU B 1 291 ? 188.856 136.585 125.345 1.00 99.57 291 GLU B CA 1
ATOM 5140 C C . GLU B 1 291 ? 187.364 136.824 125.148 1.00 98.71 291 GLU B C 1
ATOM 5141 O O . GLU B 1 291 ? 186.840 136.661 124.038 1.00 95.70 291 GLU B O 1
ATOM 5147 N N . LEU B 1 292 ? 186.661 137.207 126.217 1.00 94.45 292 LEU B N 1
ATOM 5148 C CA . LEU B 1 292 ? 185.239 137.507 126.088 1.00 92.04 292 LEU B CA 1
ATOM 5149 C C . LEU B 1 292 ? 185.011 138.664 125.126 1.00 92.40 292 LEU B C 1
ATOM 5150 O O . LEU B 1 292 ? 184.104 138.615 124.288 1.00 93.92 292 LEU B O 1
ATOM 5155 N N . LYS B 1 293 ? 185.827 139.715 125.230 1.00 94.02 293 LYS B N 1
ATOM 5156 C CA . LYS B 1 293 ? 185.673 140.853 124.330 1.00 94.26 293 LYS B CA 1
ATOM 5157 C C . LYS B 1 293 ? 185.913 140.443 122.882 1.00 93.93 293 LYS B C 1
ATOM 5158 O O . LYS B 1 293 ? 185.171 140.852 121.980 1.00 92.93 293 LYS B O 1
ATOM 5164 N N . ALA B 1 294 ? 186.948 139.638 122.637 1.00 89.60 294 ALA B N 1
ATOM 5165 C CA . ALA B 1 294 ? 187.235 139.199 121.276 1.00 93.47 294 ALA B CA 1
ATOM 5166 C C . ALA B 1 294 ? 186.091 138.362 120.716 1.00 93.78 294 ALA B C 1
ATOM 5167 O O . ALA B 1 294 ? 185.680 138.547 119.563 1.00 92.83 294 ALA B O 1
ATOM 5169 N N . GLY B 1 295 ? 185.564 137.434 121.517 1.00 89.62 295 GLY B N 1
ATOM 5170 C CA . GLY B 1 295 ? 184.443 136.633 121.056 1.00 85.94 295 GLY B CA 1
ATOM 5171 C C . GLY B 1 295 ? 183.214 137.473 120.768 1.00 84.91 295 GLY B C 1
ATOM 5172 O O . GLY B 1 295 ? 182.515 137.252 119.773 1.00 89.77 295 GLY B O 1
ATOM 5173 N N . ILE B 1 296 ? 182.936 138.452 121.631 1.00 79.49 296 ILE B N 1
ATOM 5174 C CA . ILE B 1 296 ? 181.792 139.330 121.413 1.00 77.71 296 ILE B CA 1
ATOM 5175 C C . ILE B 1 296 ? 181.966 140.113 120.120 1.00 80.19 296 ILE B C 1
ATOM 5176 O O . ILE B 1 296 ? 181.018 140.270 119.343 1.00 81.00 296 ILE B O 1
ATOM 5181 N N . GLN B 1 297 ? 183.174 140.621 119.870 1.00 84.98 297 GLN B N 1
ATOM 5182 C CA . GLN B 1 297 ? 183.416 141.369 118.640 1.00 89.53 297 GLN B CA 1
ATOM 5183 C C . GLN B 1 297 ? 183.250 140.483 117.411 1.00 89.49 297 GLN B C 1
ATOM 5184 O O . GLN B 1 297 ? 182.679 140.910 116.399 1.00 88.14 297 GLN B O 1
ATOM 5190 N N . ALA B 1 298 ? 183.750 139.247 117.474 1.00 83.56 298 ALA B N 1
ATOM 5191 C CA . ALA B 1 298 ? 183.603 138.338 116.340 1.00 79.26 298 ALA B CA 1
ATOM 5192 C C . ALA B 1 298 ? 182.132 138.043 116.065 1.00 83.14 298 ALA B C 1
ATOM 5193 O O . ALA B 1 298 ? 181.684 138.068 114.910 1.00 85.01 298 ALA B O 1
ATOM 5195 N N . ALA B 1 299 ? 181.364 137.764 117.120 1.00 86.70 299 ALA B N 1
ATOM 5196 C CA . ALA B 1 299 ? 179.941 137.502 116.940 1.00 80.38 299 ALA B CA 1
ATOM 5197 C C . ALA B 1 299 ? 179.225 138.727 116.390 1.00 78.17 299 ALA B C 1
ATOM 5198 O O . ALA B 1 299 ? 178.332 138.608 115.545 1.00 80.77 299 ALA B O 1
ATOM 5200 N N . ALA B 1 300 ? 179.601 139.919 116.862 1.00 80.26 300 ALA B N 1
ATOM 5201 C CA . ALA B 1 300 ? 178.987 141.141 116.360 1.00 84.07 300 ALA B CA 1
ATOM 5202 C C . ALA B 1 300 ? 179.270 141.329 114.877 1.00 87.98 300 ALA B C 1
ATOM 5203 O O . ALA B 1 300 ? 178.379 141.710 114.111 1.00 85.65 300 ALA B O 1
ATOM 5205 N N . GLU B 1 301 ? 180.509 141.070 114.453 1.00 98.23 301 GLU B N 1
ATOM 5206 C CA . GLU B 1 301 ? 180.833 141.175 113.034 1.00 96.49 301 GLU B CA 1
ATOM 5207 C C . GLU B 1 301 ? 180.026 140.178 112.211 1.00 95.03 301 GLU B C 1
ATOM 5208 O O . GLU B 1 301 ? 179.468 140.529 111.163 1.00 94.06 301 GLU B O 1
ATOM 5214 N N . ILE B 1 302 ? 179.939 138.930 112.679 1.00 89.60 302 ILE B N 1
ATOM 5215 C CA . ILE B 1 302 ? 179.189 137.921 111.934 1.00 87.97 302 ILE B CA 1
ATOM 5216 C C . ILE B 1 302 ? 177.724 138.325 111.821 1.00 88.38 302 ILE B C 1
ATOM 5217 O O . ILE B 1 302 ? 177.111 138.200 110.754 1.00 90.19 302 ILE B O 1
ATOM 5222 N N . ALA B 1 303 ? 177.137 138.813 112.916 1.00 90.47 303 ALA B N 1
ATOM 5223 C CA . ALA B 1 303 ? 175.745 139.247 112.873 1.00 91.17 303 ALA B CA 1
ATOM 5224 C C . ALA B 1 303 ? 175.563 140.422 111.921 1.00 89.30 303 ALA B C 1
ATOM 5225 O O . ALA B 1 303 ? 174.605 140.457 111.140 1.00 88.59 303 ALA B O 1
ATOM 5227 N N . LYS B 1 304 ? 176.472 141.399 111.972 1.00 94.26 304 LYS B N 1
ATOM 5228 C CA . LYS B 1 304 ? 176.381 142.539 111.068 1.00 98.52 304 LYS B CA 1
ATOM 5229 C C . LYS B 1 304 ? 176.484 142.101 109.615 1.00 99.89 304 LYS B C 1
ATOM 5230 O O . LYS B 1 304 ? 175.922 142.754 108.727 1.00 98.10 304 LYS B O 1
ATOM 5236 N N . ALA B 1 305 ? 177.197 141.005 109.350 1.00 98.26 305 ALA B N 1
ATOM 5237 C CA . ALA B 1 305 ? 177.269 140.493 107.987 1.00 96.18 305 ALA B CA 1
ATOM 5238 C C . ALA B 1 305 ? 175.887 140.125 107.463 1.00 96.48 305 ALA B C 1
ATOM 5239 O O . ALA B 1 305 ? 175.570 140.375 106.295 1.00 96.48 305 ALA B O 1
ATOM 5241 N N . ASN B 1 306 ? 175.048 139.532 108.312 1.00 95.41 306 ASN B N 1
ATOM 5242 C CA . ASN B 1 306 ? 173.715 139.088 107.925 1.00 92.93 306 ASN B CA 1
ATOM 5243 C C . ASN B 1 306 ? 172.636 140.133 108.192 1.00 93.93 306 ASN B C 1
ATOM 5244 O O . ASN B 1 306 ? 171.447 139.816 108.085 1.00 94.55 306 ASN B O 1
ATOM 5249 N N . LYS B 1 307 ? 173.018 141.364 108.534 1.00 106.03 307 LYS B N 1
ATOM 5250 C CA . LYS B 1 307 ? 172.066 142.450 108.771 1.00 109.03 307 LYS B CA 1
ATOM 5251 C C . LYS B 1 307 ? 171.097 142.092 109.900 1.00 107.32 307 LYS B C 1
ATOM 5252 O O . LYS B 1 307 ? 169.887 141.958 109.705 1.00 107.73 307 LYS B O 1
ATOM 5258 N N . MET B 1 308 ? 171.656 141.936 111.098 1.00 87.96 308 MET B N 1
ATOM 5259 C CA . MET B 1 308 ? 170.883 141.645 112.299 1.00 85.62 308 MET B CA 1
ATOM 5260 C C . MET B 1 308 ? 170.765 142.917 113.129 1.00 82.78 308 MET B C 1
ATOM 5261 O O . MET B 1 308 ? 171.778 143.501 113.526 1.00 85.08 308 MET B O 1
ATOM 5266 N N . GLU B 1 309 ? 169.527 143.342 113.390 1.00 81.37 309 GLU B N 1
ATOM 5267 C CA . GLU B 1 309 ? 169.308 144.562 114.160 1.00 83.09 309 GLU B CA 1
ATOM 5268 C C . GLU B 1 309 ? 169.842 144.422 115.579 1.00 87.22 309 GLU B C 1
ATOM 5269 O O . GLU B 1 309 ? 170.598 145.276 116.058 1.00 88.21 309 GLU B O 1
ATOM 5275 N N . ARG B 1 310 ? 169.456 143.352 116.271 1.00 79.05 310 ARG B N 1
ATOM 5276 C CA . ARG B 1 310 ? 169.885 143.103 117.640 1.00 74.13 310 ARG B CA 1
ATOM 5277 C C . ARG B 1 310 ? 170.290 141.644 117.762 1.00 67.84 310 ARG B C 1
ATOM 5278 O O . ARG B 1 310 ? 169.632 140.764 117.199 1.00 65.81 310 ARG B O 1
ATOM 5286 N N . ALA B 1 311 ? 171.359 141.390 118.502 1.00 69.97 311 ALA B N 1
ATOM 5287 C CA . ALA B 1 311 ? 171.983 140.072 118.484 1.00 76.96 311 ALA B CA 1
ATOM 5288 C C . ALA B 1 311 ? 172.126 139.427 119.855 1.00 76.99 311 ALA B C 1
ATOM 5289 O O . ALA B 1 311 ? 171.921 138.218 119.977 1.00 76.40 311 ALA B O 1
ATOM 5291 N N . PHE B 1 312 ? 172.472 140.193 120.888 1.00 68.85 312 PHE B N 1
ATOM 5292 C CA . PHE B 1 312 ? 172.875 139.638 122.174 1.00 64.58 312 PHE B CA 1
ATOM 5293 C C . PHE B 1 312 ? 171.772 139.853 123.201 1.00 61.34 312 PHE B C 1
ATOM 5294 O O . PHE B 1 312 ? 171.370 140.992 123.450 1.00 65.30 312 PHE B O 1
ATOM 5302 N N . ALA B 1 313 ? 171.312 138.763 123.815 1.00 54.51 313 ALA B N 1
ATOM 5303 C CA . ALA B 1 313 ? 170.271 138.810 124.833 1.00 56.24 313 ALA B CA 1
ATOM 5304 C C . ALA B 1 313 ? 170.580 137.785 125.912 1.00 54.72 313 ALA B C 1
ATOM 5305 O O . ALA B 1 313 ? 170.785 136.606 125.608 1.00 55.63 313 ALA B O 1
ATOM 5307 N N . ILE B 1 314 ? 170.598 138.228 127.166 1.00 56.53 314 ILE B N 1
ATOM 5308 C CA . ILE B 1 314 ? 170.900 137.370 128.307 1.00 53.53 314 ILE B CA 1
ATOM 5309 C C . ILE B 1 314 ? 169.583 137.009 128.978 1.00 49.28 314 ILE B C 1
ATOM 5310 O O . ILE B 1 314 ? 168.880 137.883 129.494 1.00 51.03 314 ILE B O 1
ATOM 5315 N N . ALA B 1 315 ? 169.255 135.718 128.995 1.00 50.07 315 ALA B N 1
ATOM 5316 C CA . ALA B 1 315 ? 168.011 135.244 129.578 1.00 53.66 315 ALA B CA 1
ATOM 5317 C C . ALA B 1 315 ? 168.290 134.230 130.683 1.00 51.58 315 ALA B C 1
ATOM 5318 O O . ALA B 1 315 ? 169.313 133.541 130.655 1.00 55.02 315 ALA B O 1
ATOM 5320 N N . PRO B 1 316 ? 167.404 134.113 131.671 1.00 46.14 316 PRO B N 1
ATOM 5321 C CA . PRO B 1 316 ? 167.603 133.098 132.712 1.00 48.42 316 PRO B CA 1
ATOM 5322 C C . PRO B 1 316 ? 167.561 131.700 132.112 1.00 54.11 316 PRO B C 1
ATOM 5323 O O . PRO B 1 316 ? 166.762 131.418 131.216 1.00 56.41 316 PRO B O 1
ATOM 5327 N N . THR B 1 317 ? 168.432 130.827 132.611 1.00 72.34 317 THR B N 1
ATOM 5328 C CA . THR B 1 317 ? 168.543 129.455 132.122 1.00 75.46 317 THR B CA 1
ATOM 5329 C C . THR B 1 317 ? 168.113 128.446 133.176 1.00 77.08 317 THR B C 1
ATOM 5330 O O . THR B 1 317 ? 168.723 127.383 133.316 1.00 82.82 317 THR B O 1
ATOM 5334 N N . ALA B 1 318 ? 167.062 128.757 133.937 1.00 79.96 318 ALA B N 1
ATOM 5335 C CA . ALA B 1 318 ? 166.609 127.838 134.975 1.00 82.34 318 ALA B CA 1
ATOM 5336 C C . ALA B 1 318 ? 166.148 126.516 134.377 1.00 85.88 318 ALA B C 1
ATOM 5337 O O . ALA B 1 318 ? 166.433 125.445 134.926 1.00 88.20 318 ALA B O 1
ATOM 5339 N N . SER B 1 319 ? 165.434 126.569 133.255 1.00 90.24 319 SER B N 1
ATOM 5340 C CA . SER B 1 319 ? 164.904 125.372 132.617 1.00 90.51 319 SER B CA 1
ATOM 5341 C C . SER B 1 319 ? 165.823 124.801 131.544 1.00 91.67 319 SER B C 1
ATOM 5342 O O . SER B 1 319 ? 165.492 123.763 130.961 1.00 92.76 319 SER B O 1
ATOM 5345 N N . CYS B 1 320 ? 166.961 125.443 131.267 1.00 92.02 320 CYS B N 1
ATOM 5346 C CA . CYS B 1 320 ? 167.863 124.997 130.215 1.00 93.90 320 CYS B CA 1
ATOM 5347 C C . CYS B 1 320 ? 169.259 124.647 130.704 1.00 91.43 320 CYS B C 1
ATOM 5348 O O . CYS B 1 320 ? 169.964 123.903 130.015 1.00 91.03 320 CYS B O 1
ATOM 5351 N N . SER B 1 321 ? 169.677 125.156 131.865 1.00 90.05 321 SER B N 1
ATOM 5352 C CA . SER B 1 321 ? 171.030 124.888 132.341 1.00 93.16 321 SER B CA 1
ATOM 5353 C C . SER B 1 321 ? 171.214 123.430 132.737 1.00 95.66 321 SER B C 1
ATOM 5354 O O . SER B 1 321 ? 172.325 122.899 132.636 1.00 97.24 321 SER B O 1
ATOM 5357 N N . TYR B 1 322 ? 170.147 122.770 133.186 1.00 106.02 322 TYR B N 1
ATOM 5358 C CA . TYR B 1 322 ? 170.268 121.434 133.754 1.00 108.90 322 TYR B CA 1
ATOM 5359 C C . TYR B 1 322 ? 170.648 120.376 132.724 1.00 108.10 322 TYR B C 1
ATOM 5360 O O . TYR B 1 322 ? 171.013 119.264 133.118 1.00 107.27 322 TYR B O 1
ATOM 5369 N N . ARG B 1 323 ? 170.576 120.686 131.431 1.00 102.40 323 ARG B N 1
ATOM 5370 C CA . ARG B 1 323 ? 170.874 119.721 130.382 1.00 99.08 323 ARG B CA 1
ATOM 5371 C C . ARG B 1 323 ? 172.295 119.844 129.842 1.00 99.17 323 ARG B C 1
ATOM 5372 O O . ARG B 1 323 ? 172.629 119.173 128.860 1.00 99.53 323 ARG B O 1
ATOM 5380 N N . TYR B 1 324 ? 173.134 120.677 130.453 1.00 97.59 324 TYR B N 1
ATOM 5381 C CA . TYR B 1 324 ? 174.501 120.883 130.000 1.00 99.22 324 TYR B CA 1
ATOM 5382 C C . TYR B 1 324 ? 175.466 120.609 131.144 1.00 96.03 324 TYR B C 1
ATOM 5383 O O . TYR B 1 324 ? 175.106 120.693 132.321 1.00 96.76 324 TYR B O 1
ATOM 5392 N N . THR B 1 325 ? 176.703 120.275 130.781 1.00 98.97 325 THR B N 1
ATOM 5393 C CA . THR B 1 325 ? 177.740 119.943 131.747 1.00 100.31 325 THR B CA 1
ATOM 5394 C C . THR B 1 325 ? 179.044 120.623 131.359 1.00 101.47 325 THR B C 1
ATOM 5395 O O . THR B 1 325 ? 179.294 120.902 130.183 1.00 102.37 325 THR B O 1
ATOM 5399 N N . ASP B 1 326 ? 179.878 120.880 132.363 1.00 103.23 326 ASP B N 1
ATOM 5400 C CA . ASP B 1 326 ? 181.148 121.564 132.159 1.00 102.87 326 ASP B CA 1
ATOM 5401 C C . ASP B 1 326 ? 182.215 120.556 131.733 1.00 102.51 326 ASP B C 1
ATOM 5402 O O . ASP B 1 326 ? 181.925 119.405 131.397 1.00 101.54 326 ASP B O 1
ATOM 5407 N N . LEU B 1 327 ? 183.477 120.993 131.736 1.00 108.24 327 LEU B N 1
ATOM 5408 C CA . LEU B 1 327 ? 184.573 120.105 131.362 1.00 110.09 327 LEU B CA 1
ATOM 5409 C C . LEU B 1 327 ? 184.805 119.021 132.406 1.00 110.28 327 LEU B C 1
ATOM 5410 O O . LEU B 1 327 ? 185.144 117.885 132.052 1.00 109.87 327 LEU B O 1
ATOM 5415 N N . ASP B 1 328 ? 184.632 119.343 133.686 1.00 112.76 328 ASP B N 1
ATOM 5416 C CA . ASP B 1 328 ? 184.888 118.405 134.770 1.00 112.27 328 ASP B CA 1
ATOM 5417 C C . ASP B 1 328 ? 183.732 117.443 135.013 1.00 111.02 328 ASP B C 1
ATOM 5418 O O . ASP B 1 328 ? 183.880 116.514 135.814 1.00 109.55 328 ASP B O 1
ATOM 5423 N N . GLY B 1 329 ? 182.595 117.637 134.348 1.00 109.23 329 GLY B N 1
ATOM 5424 C CA . GLY B 1 329 ? 181.444 116.776 134.509 1.00 110.37 329 GLY B CA 1
ATOM 5425 C C . GLY B 1 329 ? 180.357 117.329 135.404 1.00 109.42 329 GLY B C 1
ATOM 5426 O O . GLY B 1 329 ? 179.286 116.717 135.497 1.00 110.11 329 GLY B O 1
ATOM 5427 N N . TYR B 1 330 ? 180.594 118.460 136.063 1.00 106.34 330 TYR B N 1
ATOM 5428 C CA . TYR B 1 330 ? 179.579 119.065 136.908 1.00 106.23 330 TYR B CA 1
ATOM 5429 C C . TYR B 1 330 ? 178.576 119.843 136.062 1.00 102.91 330 TYR B C 1
ATOM 5430 O O . TYR B 1 330 ? 178.803 120.128 134.883 1.00 102.31 330 TYR B O 1
ATOM 5439 N N . THR B 1 331 ? 177.449 120.182 136.681 1.00 97.30 331 THR B N 1
ATOM 5440 C CA . THR B 1 331 ? 176.418 120.942 135.990 1.00 99.82 331 THR B CA 1
ATOM 5441 C C . THR B 1 331 ? 176.775 122.423 135.971 1.00 97.68 331 THR B C 1
ATOM 5442 O O . THR B 1 331 ? 177.222 122.985 136.973 1.00 94.45 331 THR B O 1
ATOM 5446 N N . THR B 1 332 ? 176.572 123.053 134.818 1.00 94.04 332 THR B N 1
ATOM 5447 C CA . THR B 1 332 ? 176.922 124.455 134.648 1.00 90.44 332 THR B CA 1
ATOM 5448 C C . THR B 1 332 ? 175.926 125.348 135.377 1.00 86.35 332 THR B C 1
ATOM 5449 O O . THR B 1 332 ? 174.723 125.073 135.400 1.00 85.13 332 THR B O 1
ATOM 5453 N N . CYS B 1 333 ? 176.437 126.422 135.971 1.00 81.07 333 CYS B N 1
ATOM 5454 C CA . CYS B 1 333 ? 175.587 127.336 136.714 1.00 87.99 333 CYS B CA 1
ATOM 5455 C C . CYS B 1 333 ? 174.696 128.129 135.758 1.00 81.38 333 CYS B C 1
ATOM 5456 O O . CYS B 1 333 ? 175.085 128.410 134.622 1.00 77.92 333 CYS B O 1
ATOM 5459 N N . PRO B 1 334 ? 173.495 128.505 136.195 1.00 72.97 334 PRO B N 1
ATOM 5460 C CA . PRO B 1 334 ? 172.604 129.265 135.313 1.00 71.00 334 PRO B CA 1
ATOM 5461 C C . PRO B 1 334 ? 173.140 130.663 135.043 1.00 75.23 334 PRO B C 1
ATOM 5462 O O . PRO B 1 334 ? 173.719 131.304 135.923 1.00 70.24 334 PRO B O 1
ATOM 5466 N N . GLU B 1 335 ? 172.925 131.131 133.813 1.00 74.04 335 GLU B N 1
ATOM 5467 C CA . GLU B 1 335 ? 173.372 132.448 133.367 1.00 68.47 335 GLU B CA 1
ATOM 5468 C C . GLU B 1 335 ? 174.759 132.765 133.923 1.00 70.20 335 GLU B C 1
ATOM 5469 O O . GLU B 1 335 ? 175.628 131.889 133.946 1.00 75.16 335 GLU B O 1
ATOM 5475 N N . ILE B 1 336 ? 174.985 134.000 134.372 1.00 66.07 336 ILE B N 1
ATOM 5476 C CA . ILE B 1 336 ? 176.300 134.423 134.845 1.00 61.00 336 ILE B CA 1
ATOM 5477 C C . ILE B 1 336 ? 176.336 134.679 136.342 1.00 58.47 336 ILE B C 1
ATOM 5478 O O . ILE B 1 336 ? 177.424 134.943 136.881 1.00 66.06 336 ILE B O 1
ATOM 5483 N N . ALA B 1 337 ? 175.205 134.610 137.031 1.00 57.59 337 ALA B N 1
ATOM 5484 C CA . ALA B 1 337 ? 175.167 134.842 138.463 1.00 67.07 337 ALA B CA 1
ATOM 5485 C C . ALA B 1 337 ? 175.712 133.635 139.217 1.00 71.29 337 ALA B C 1
ATOM 5486 O O . ALA B 1 337 ? 175.722 132.517 138.696 1.00 71.11 337 ALA B O 1
ATOM 5488 N N . PRO B 1 338 ? 176.176 133.833 140.448 1.00 72.31 338 PRO B N 1
ATOM 5489 C CA . PRO B 1 338 ? 176.669 132.708 141.242 1.00 68.21 338 PRO B CA 1
ATOM 5490 C C . PRO B 1 338 ? 175.518 131.915 141.829 1.00 73.41 338 PRO B C 1
ATOM 5491 O O . PRO B 1 338 ? 174.547 132.500 142.333 1.00 70.71 338 PRO B O 1
ATOM 5495 N N . PRO B 1 339 ? 175.585 130.584 141.794 1.00 88.28 339 PRO B N 1
ATOM 5496 C CA . PRO B 1 339 ? 174.459 129.785 142.289 1.00 85.66 339 PRO B CA 1
ATOM 5497 C C . PRO B 1 339 ? 174.216 130.013 143.772 1.00 87.19 339 PRO B C 1
ATOM 5498 O O . PRO B 1 339 ? 175.144 130.235 144.554 1.00 88.73 339 PRO B O 1
ATOM 5502 N N . ILE B 1 340 ? 172.940 129.951 144.157 1.00 88.66 340 ILE B N 1
ATOM 5503 C CA . ILE B 1 340 ? 172.567 130.209 145.544 1.00 88.30 340 ILE B CA 1
ATOM 5504 C C . ILE B 1 340 ? 173.086 129.103 146.455 1.00 88.84 340 ILE B C 1
ATOM 5505 O O . ILE B 1 340 ? 173.492 129.360 147.594 1.00 86.75 340 ILE B O 1
ATOM 5510 N N . ALA B 1 341 ? 173.077 127.861 145.977 1.00 93.45 341 ALA B N 1
ATOM 5511 C CA . ALA B 1 341 ? 173.552 126.732 146.762 1.00 93.00 341 ALA B CA 1
ATOM 5512 C C . ALA B 1 341 ? 174.247 125.746 145.838 1.00 90.52 341 ALA B C 1
ATOM 5513 O O . ALA B 1 341 ? 173.848 125.569 144.684 1.00 94.04 341 ALA B O 1
ATOM 5515 N N . ARG B 1 342 ? 175.289 125.098 146.362 1.00 97.57 342 ARG B N 1
ATOM 5516 C CA . ARG B 1 342 ? 176.088 124.199 145.535 1.00 103.82 342 ARG B CA 1
ATOM 5517 C C . ARG B 1 342 ? 175.240 123.065 144.974 1.00 106.41 342 ARG B C 1
ATOM 5518 O O . ARG B 1 342 ? 175.361 122.715 143.794 1.00 104.72 342 ARG B O 1
ATOM 5526 N N . GLN B 1 343 ? 174.381 122.478 145.800 1.00 107.82 343 GLN B N 1
ATOM 5527 C CA . GLN B 1 343 ? 173.512 121.385 145.392 1.00 108.72 343 GLN B CA 1
ATOM 5528 C C . GLN B 1 343 ? 172.087 121.896 145.238 1.00 110.76 343 GLN B C 1
ATOM 5529 O O . GLN B 1 343 ? 171.582 122.625 146.098 1.00 110.35 343 GLN B O 1
ATOM 5535 N N . VAL B 1 344 ? 171.448 121.525 144.130 1.00 114.90 344 VAL B N 1
ATOM 5536 C CA . VAL B 1 344 ? 170.086 121.943 143.824 1.00 114.33 344 VAL B CA 1
ATOM 5537 C C . VAL B 1 344 ? 169.234 120.701 143.611 1.00 112.65 344 VAL B C 1
ATOM 5538 O O . VAL B 1 344 ? 169.599 119.816 142.828 1.00 108.55 344 VAL B O 1
ATOM 5542 N N . ASP B 1 345 ? 168.102 120.642 144.303 1.00 121.79 345 ASP B N 1
ATOM 5543 C CA . ASP B 1 345 ? 167.157 119.538 144.205 1.00 123.00 345 ASP B CA 1
ATOM 5544 C C . ASP B 1 345 ? 165.896 120.041 143.517 1.00 121.67 345 ASP B C 1
ATOM 5545 O O . ASP B 1 345 ? 165.106 120.773 144.122 1.00 120.12 345 ASP B O 1
ATOM 5550 N N . ARG B 1 346 ? 165.712 119.648 142.260 1.00 113.99 346 ARG B N 1
ATOM 5551 C CA . ARG B 1 346 ? 164.571 120.082 141.465 1.00 112.34 346 ARG B CA 1
ATOM 5552 C C . ARG B 1 346 ? 163.483 119.018 141.514 1.00 113.28 346 ARG B C 1
ATOM 5553 O O . ARG B 1 346 ? 163.753 117.835 141.286 1.00 113.16 346 ARG B O 1
ATOM 5561 N N . ASP B 1 347 ? 162.259 119.444 141.815 1.00 112.30 347 ASP B N 1
ATOM 5562 C CA . ASP B 1 347 ? 161.117 118.548 141.927 1.00 113.60 347 ASP B CA 1
ATOM 5563 C C . ASP B 1 347 ? 160.208 118.740 140.720 1.00 114.47 347 ASP B C 1
ATOM 5564 O O . ASP B 1 347 ? 159.723 119.850 140.472 1.00 112.81 347 ASP B O 1
ATOM 5569 N N . SER B 1 348 ? 159.983 117.662 139.973 1.00 114.93 348 SER B N 1
ATOM 5570 C CA . SER B 1 348 ? 159.076 117.662 138.836 1.00 113.03 348 SER B CA 1
ATOM 5571 C C . SER B 1 348 ? 158.118 116.488 138.969 1.00 111.86 348 SER B C 1
ATOM 5572 O O . SER B 1 348 ? 158.519 115.392 139.374 1.00 110.93 348 SER B O 1
ATOM 5575 N N . GLY B 1 349 ? 156.850 116.724 138.632 1.00 114.33 349 GLY B N 1
ATOM 5576 C CA . GLY B 1 349 ? 155.838 115.693 138.782 1.00 115.88 349 GLY B CA 1
ATOM 5577 C C . GLY B 1 349 ? 156.045 114.493 137.883 1.00 117.43 349 GLY B C 1
ATOM 5578 O O . GLY B 1 349 ? 155.520 113.412 138.176 1.00 115.93 349 GLY B O 1
ATOM 5579 N N . THR B 1 350 ? 156.796 114.652 136.794 1.00 126.91 350 THR B N 1
ATOM 5580 C CA . THR B 1 350 ? 157.017 113.562 135.847 1.00 126.98 350 THR B CA 1
ATOM 5581 C C . THR B 1 350 ? 158.261 112.753 136.205 1.00 125.50 350 THR B C 1
ATOM 5582 O O . THR B 1 350 ? 158.178 111.543 136.438 1.00 123.64 350 THR B O 1
ATOM 5586 N N . PHE B 1 351 ? 159.417 113.409 136.258 1.00 126.50 351 PHE B N 1
ATOM 5587 C CA . PHE B 1 351 ? 160.681 112.741 136.540 1.00 126.94 351 PHE B CA 1
ATOM 5588 C C . PHE B 1 351 ? 161.007 112.685 138.026 1.00 127.64 351 PHE B C 1
ATOM 5589 O O . PHE B 1 351 ? 162.081 112.195 138.391 1.00 125.96 351 PHE B O 1
ATOM 5597 N N . GLY B 1 352 ? 160.116 113.170 138.888 1.00 120.93 352 GLY B N 1
ATOM 5598 C CA . GLY B 1 352 ? 160.377 113.109 140.312 1.00 120.80 352 GLY B CA 1
ATOM 5599 C C . GLY B 1 352 ? 161.351 114.185 140.762 1.00 119.18 352 GLY B C 1
ATOM 5600 O O . GLY B 1 352 ? 161.353 115.316 140.266 1.00 117.72 352 GLY B O 1
ATOM 5601 N N . VAL B 1 353 ? 162.193 113.819 141.722 1.00 117.28 353 VAL B N 1
ATOM 5602 C CA . VAL B 1 353 ? 163.146 114.736 142.336 1.00 116.85 353 VAL B CA 1
ATOM 5603 C C . VAL B 1 353 ? 164.542 114.368 141.850 1.00 118.15 353 VAL B C 1
ATOM 5604 O O . VAL B 1 353 ? 164.968 113.214 141.975 1.00 117.33 353 VAL B O 1
ATOM 5608 N N . GLN B 1 354 ? 165.253 115.348 141.296 1.00 120.74 354 GLN B N 1
ATOM 5609 C CA . GLN B 1 354 ? 166.611 115.163 140.800 1.00 120.66 354 GLN B CA 1
ATOM 5610 C C . GLN B 1 354 ? 167.546 116.093 141.562 1.00 117.84 354 GLN B C 1
ATOM 5611 O O . GLN B 1 354 ? 167.296 117.300 141.641 1.00 116.83 354 GLN B O 1
ATOM 5617 N N . SER B 1 355 ? 168.617 115.530 142.114 1.00 115.54 355 SER B N 1
ATOM 5618 C CA . SER B 1 355 ? 169.599 116.285 142.881 1.00 116.47 355 SER B CA 1
ATOM 5619 C C . SER B 1 355 ? 170.875 116.435 142.063 1.00 117.88 355 SER B C 1
ATOM 5620 O O . SER B 1 355 ? 171.579 115.450 141.819 1.00 116.68 355 SER B O 1
ATOM 5623 N N . PHE B 1 356 ? 171.171 117.665 141.645 1.00 116.03 356 PHE B N 1
ATOM 5624 C CA . PHE B 1 356 ? 172.372 117.955 140.875 1.00 114.65 356 PHE B CA 1
ATOM 5625 C C . PHE B 1 356 ? 173.297 118.827 141.709 1.00 113.25 356 PHE B C 1
ATOM 5626 O O . PHE B 1 356 ? 172.872 119.455 142.683 1.00 112.44 356 PHE B O 1
ATOM 5634 N N . ASP B 1 357 ? 174.567 118.857 141.318 1.00 108.97 357 ASP B N 1
ATOM 5635 C CA . ASP B 1 357 ? 175.602 119.588 142.033 1.00 108.31 357 ASP B CA 1
ATOM 5636 C C . ASP B 1 357 ? 176.307 120.543 141.084 1.00 108.62 357 ASP B C 1
ATOM 5637 O O . ASP B 1 357 ? 176.601 120.189 139.937 1.00 108.82 357 ASP B O 1
ATOM 5642 N N . TYR B 1 358 ? 176.582 121.753 141.566 1.00 98.10 358 TYR B N 1
ATOM 5643 C CA . TYR B 1 358 ? 177.271 122.764 140.777 1.00 101.31 358 TYR B CA 1
ATOM 5644 C C . TYR B 1 358 ? 178.780 122.753 140.981 1.00 102.03 358 TYR B C 1
ATOM 5645 O O . TYR B 1 358 ? 179.478 123.571 140.373 1.00 101.97 358 TYR B O 1
ATOM 5654 N N . GLY B 1 359 ? 179.302 121.857 141.814 1.00 106.44 359 GLY B N 1
ATOM 5655 C CA . GLY B 1 359 ? 180.722 121.791 142.069 1.00 105.61 359 GLY B CA 1
ATOM 5656 C C . GLY B 1 359 ? 181.165 122.827 143.081 1.00 106.35 359 GLY B C 1
ATOM 5657 O O . GLY B 1 359 ? 180.373 123.650 143.548 1.00 103.99 359 GLY B O 1
ATOM 5658 N N . PRO B 1 360 ? 182.451 122.813 143.436 1.00 104.65 360 PRO B N 1
ATOM 5659 C CA . PRO B 1 360 ? 182.945 123.762 144.442 1.00 102.88 360 PRO B CA 1
ATOM 5660 C C . PRO B 1 360 ? 183.042 125.180 143.898 1.00 101.88 360 PRO B C 1
ATOM 5661 O O . PRO B 1 360 ? 184.136 125.737 143.772 1.00 101.06 360 PRO B O 1
ATOM 5665 N N . VAL B 1 361 ? 181.894 125.768 143.576 1.00 95.23 361 VAL B N 1
ATOM 5666 C CA . VAL B 1 361 ? 181.833 127.104 143.011 1.00 95.24 361 VAL B CA 1
ATOM 5667 C C . VAL B 1 361 ? 181.445 128.087 144.106 1.00 95.20 361 VAL B C 1
ATOM 5668 O O . VAL B 1 361 ? 180.841 127.729 145.121 1.00 98.45 361 VAL B O 1
ATOM 5672 N N . GLU B 1 362 ? 181.798 129.353 143.897 1.00 94.24 362 GLU B N 1
ATOM 5673 C CA . GLU B 1 362 ? 181.390 130.403 144.817 1.00 94.85 362 GLU B CA 1
ATOM 5674 C C . GLU B 1 362 ? 179.878 130.590 144.766 1.00 95.21 362 GLU B C 1
ATOM 5675 O O . GLU B 1 362 ? 179.248 130.457 143.714 1.00 96.47 362 GLU B O 1
ATOM 5681 N N . ILE B 1 363 ? 179.293 130.904 145.923 1.00 86.95 363 ILE B N 1
ATOM 5682 C CA . ILE B 1 363 ? 177.846 131.058 146.036 1.00 88.58 363 ILE B CA 1
ATOM 5683 C C . ILE B 1 363 ? 177.514 132.473 146.498 1.00 89.64 363 ILE B C 1
ATOM 5684 O O . ILE B 1 363 ? 178.412 133.285 146.747 1.00 88.46 363 ILE B O 1
ATOM 5689 N N . ALA B 1 364 ? 176.218 132.773 146.614 1.00 86.43 364 ALA B N 1
ATOM 5690 C CA . ALA B 1 364 ? 175.773 134.162 146.695 1.00 84.21 364 ALA B CA 1
ATOM 5691 C C . ALA B 1 364 ? 176.270 134.848 147.962 1.00 85.21 364 ALA B C 1
ATOM 5692 O O . ALA B 1 364 ? 176.809 135.959 147.908 1.00 81.61 364 ALA B O 1
ATOM 5694 N N . SER B 1 365 ? 176.079 134.213 149.121 1.00 93.98 365 SER B N 1
ATOM 5695 C CA . SER B 1 365 ? 176.420 134.871 150.378 1.00 94.73 365 SER B CA 1
ATOM 5696 C C . SER B 1 365 ? 177.915 135.154 150.471 1.00 93.40 365 SER B C 1
ATOM 5697 O O . SER B 1 365 ? 178.325 136.230 150.923 1.00 92.25 365 SER B O 1
ATOM 5700 N N . GLU B 1 366 ? 178.748 134.199 150.051 1.00 89.83 366 GLU B N 1
ATOM 5701 C CA . GLU B 1 366 ? 180.192 134.372 150.169 1.00 89.69 366 GLU B CA 1
ATOM 5702 C C . GLU B 1 366 ? 180.695 135.509 149.286 1.00 91.68 366 GLU B C 1
ATOM 5703 O O . GLU B 1 366 ? 181.503 136.334 149.730 1.00 89.18 366 GLU B O 1
ATOM 5709 N N . VAL B 1 367 ? 180.232 135.571 148.035 1.00 91.84 367 VAL B N 1
ATOM 5710 C CA . VAL B 1 367 ? 180.751 136.570 147.105 1.00 89.48 367 VAL B CA 1
ATOM 5711 C C . VAL B 1 367 ? 180.389 137.977 147.565 1.00 89.87 367 VAL B C 1
ATOM 5712 O O . VAL B 1 367 ? 181.224 138.889 147.528 1.00 89.90 367 VAL B O 1
ATOM 5716 N N . GLY B 1 368 ? 179.153 138.178 148.004 1.00 84.40 368 GLY B N 1
ATOM 5717 C CA . GLY B 1 368 ? 178.682 139.492 148.383 1.00 83.13 368 GLY B CA 1
ATOM 5718 C C . GLY B 1 368 ? 177.999 140.217 147.236 1.00 83.26 368 GLY B C 1
ATOM 5719 O O . GLY B 1 368 ? 178.165 139.893 146.061 1.00 87.08 368 GLY B O 1
ATOM 5720 N N . TRP B 1 369 ? 177.209 141.228 147.601 1.00 71.30 369 TRP B N 1
ATOM 5721 C CA . TRP B 1 369 ? 176.429 141.963 146.609 1.00 70.83 369 TRP B CA 1
ATOM 5722 C C . TRP B 1 369 ? 177.328 142.726 145.642 1.00 77.02 369 TRP B C 1
ATOM 5723 O O . TRP B 1 369 ? 177.078 142.735 144.429 1.00 82.37 369 TRP B O 1
ATOM 5734 N N . GLU B 1 370 ? 178.373 143.374 146.159 1.00 78.18 370 GLU B N 1
ATOM 5735 C CA . GLU B 1 370 ? 179.169 144.274 145.330 1.00 80.65 370 GLU B CA 1
ATOM 5736 C C . GLU B 1 370 ? 179.846 143.534 144.184 1.00 79.82 370 GLU B C 1
ATOM 5737 O O . GLU B 1 370 ? 179.851 144.014 143.044 1.00 77.53 370 GLU B O 1
ATOM 5743 N N . SER B 1 371 ? 180.435 142.370 144.464 1.00 75.92 371 SER B N 1
ATOM 5744 C CA . SER B 1 371 ? 181.144 141.636 143.422 1.00 79.88 371 SER B CA 1
ATOM 5745 C C . SER B 1 371 ? 180.194 141.211 142.309 1.00 82.66 371 SER B C 1
ATOM 5746 O O . SER B 1 371 ? 180.494 141.374 141.120 1.00 82.85 371 SER B O 1
ATOM 5749 N N . TYR B 1 372 ? 179.036 140.661 142.682 1.00 73.17 372 TYR B N 1
ATOM 5750 C CA . TYR B 1 372 ? 178.063 140.234 141.685 1.00 67.86 372 TYR B CA 1
ATOM 5751 C C . TYR B 1 372 ? 177.587 141.412 140.846 1.00 66.82 372 TYR B C 1
ATOM 5752 O O . TYR B 1 372 ? 177.507 141.320 139.612 1.00 73.39 372 TYR B O 1
ATOM 5761 N N . LYS B 1 373 ? 177.276 142.535 141.498 1.00 62.31 373 LYS B N 1
ATOM 5762 C CA . LYS B 1 373 ? 176.817 143.703 140.757 1.00 69.78 373 LYS B CA 1
ATOM 5763 C C . LYS B 1 373 ? 177.886 144.189 139.787 1.00 74.83 373 LYS B C 1
ATOM 5764 O O . LYS B 1 373 ? 177.589 144.490 138.624 1.00 77.72 373 LYS B O 1
ATOM 5770 N N . ARG B 1 374 ? 179.139 144.264 140.241 1.00 73.54 374 ARG B N 1
ATOM 5771 C CA . ARG B 1 374 ? 180.207 144.742 139.369 1.00 73.88 374 ARG B CA 1
ATOM 5772 C C . ARG B 1 374 ? 180.407 143.810 138.182 1.00 70.65 374 ARG B C 1
ATOM 5773 O O . ARG B 1 374 ? 180.599 144.268 137.049 1.00 68.85 374 ARG B O 1
ATOM 5781 N N . VAL B 1 375 ? 180.365 142.497 138.419 1.00 67.97 375 VAL B N 1
ATOM 5782 C CA . VAL B 1 375 ? 180.587 141.543 137.334 1.00 71.18 375 VAL B CA 1
ATOM 5783 C C . VAL B 1 375 ? 179.482 141.656 136.291 1.00 76.12 375 VAL B C 1
ATOM 5784 O O . VAL B 1 375 ? 179.746 141.705 135.080 1.00 78.04 375 VAL B O 1
ATOM 5788 N N . VAL B 1 376 ? 178.224 141.695 136.740 1.00 67.65 376 VAL B N 1
ATOM 5789 C CA . VAL B 1 376 ? 177.124 141.783 135.783 1.00 59.69 376 VAL B CA 1
ATOM 5790 C C . VAL B 1 376 ? 177.188 143.102 135.024 1.00 58.82 376 VAL B C 1
ATOM 5791 O O . VAL B 1 376 ? 176.960 143.146 133.809 1.00 68.37 376 VAL B O 1
ATOM 5795 N N . ASP B 1 377 ? 177.511 144.197 135.718 1.00 54.72 377 ASP B N 1
ATOM 5796 C CA . ASP B 1 377 ? 177.629 145.482 135.041 1.00 60.04 377 ASP B CA 1
ATOM 5797 C C . ASP B 1 377 ? 178.714 145.440 133.974 1.00 62.28 377 ASP B C 1
ATOM 5798 O O . ASP B 1 377 ? 178.513 145.930 132.856 1.00 60.57 377 ASP B O 1
ATOM 5803 N N . GLY B 1 378 ? 179.867 144.852 134.296 1.00 67.80 378 GLY B N 1
ATOM 5804 C CA . GLY B 1 378 ? 180.943 144.784 133.321 1.00 64.93 378 GLY B CA 1
ATOM 5805 C C . GLY B 1 378 ? 180.567 143.969 132.099 1.00 63.81 378 GLY B C 1
ATOM 5806 O O . GLY B 1 378 ? 180.823 144.375 130.961 1.00 67.63 378 GLY B O 1
ATOM 5807 N N . ILE B 1 379 ? 179.951 142.805 132.316 1.00 65.79 379 ILE B N 1
ATOM 5808 C CA . ILE B 1 379 ? 179.584 141.961 131.181 1.00 71.03 379 ILE B CA 1
ATOM 5809 C C . ILE B 1 379 ? 178.533 142.650 130.318 1.00 68.33 379 ILE B C 1
ATOM 5810 O O . ILE B 1 379 ? 178.590 142.596 129.081 1.00 66.56 379 ILE B O 1
ATOM 5815 N N . ILE B 1 380 ? 177.551 143.301 130.945 1.00 62.79 380 ILE B N 1
ATOM 5816 C CA . ILE B 1 380 ? 176.518 143.980 130.171 1.00 57.40 380 ILE B CA 1
ATOM 5817 C C . ILE B 1 380 ? 177.115 145.145 129.392 1.00 63.76 380 ILE B C 1
ATOM 5818 O O . ILE B 1 380 ? 176.722 145.406 128.251 1.00 67.70 380 ILE B O 1
ATOM 5823 N N . ARG B 1 381 ? 178.071 145.864 129.986 1.00 70.82 381 ARG B N 1
ATOM 5824 C CA . ARG B 1 381 ? 178.743 146.927 129.245 1.00 69.78 381 ARG B CA 1
ATOM 5825 C C . ARG B 1 381 ? 179.498 146.366 128.049 1.00 68.92 381 ARG B C 1
ATOM 5826 O O . ARG B 1 381 ? 179.463 146.944 126.955 1.00 70.24 381 ARG B O 1
ATOM 5834 N N . LEU B 1 382 ? 180.191 145.240 128.235 1.00 72.52 382 LEU B N 1
ATOM 5835 C CA . LEU B 1 382 ? 180.906 144.632 127.118 1.00 74.86 382 LEU B CA 1
ATOM 5836 C C . LEU B 1 382 ? 179.948 144.277 125.989 1.00 77.71 382 LEU B C 1
ATOM 5837 O O . LEU B 1 382 ? 180.212 144.573 124.818 1.00 75.97 382 LEU B O 1
ATOM 5842 N N . LEU B 1 383 ? 178.823 143.641 126.324 1.00 71.75 383 LEU B N 1
ATOM 5843 C CA . LEU B 1 383 ? 177.865 143.265 125.288 1.00 68.71 383 LEU B CA 1
ATOM 5844 C C . LEU B 1 383 ? 177.273 144.495 124.607 1.00 68.15 383 LEU B C 1
ATOM 5845 O O . LEU B 1 383 ? 177.104 144.514 123.383 1.00 70.09 383 LEU B O 1
ATOM 5850 N N . ASP B 1 384 ? 176.950 145.532 125.383 1.00 70.82 384 ASP B N 1
ATOM 5851 C CA . ASP B 1 384 ? 176.352 146.738 124.823 1.00 70.68 384 ASP B CA 1
ATOM 5852 C C . ASP B 1 384 ? 177.334 147.536 123.978 1.00 73.71 384 ASP B C 1
ATOM 5853 O O . ASP B 1 384 ? 176.904 148.321 123.127 1.00 75.72 384 ASP B O 1
ATOM 5858 N N . SER B 1 385 ? 178.641 147.351 124.187 1.00 83.67 385 SER B N 1
ATOM 5859 C CA . SER B 1 385 ? 179.622 148.138 123.447 1.00 84.38 385 SER B CA 1
ATOM 5860 C C . SER B 1 385 ? 179.423 148.026 121.941 1.00 84.71 385 SER B C 1
ATOM 5861 O O . SER B 1 385 ? 179.740 148.965 121.202 1.00 83.80 385 SER B O 1
ATOM 5864 N N . THR B 1 386 ? 178.904 146.893 121.466 1.00 85.51 386 THR B N 1
ATOM 5865 C CA . THR B 1 386 ? 178.664 146.715 120.040 1.00 83.19 386 THR B CA 1
ATOM 5866 C C . THR B 1 386 ? 177.323 147.278 119.588 1.00 80.72 386 THR B C 1
ATOM 5867 O O . THR B 1 386 ? 177.083 147.361 118.379 1.00 75.93 386 THR B O 1
ATOM 5871 N N . GLY B 1 387 ? 176.450 147.666 120.516 1.00 94.12 387 GLY B N 1
ATOM 5872 C CA . GLY B 1 387 ? 175.159 148.217 120.157 1.00 92.72 387 GLY B CA 1
ATOM 5873 C C . GLY B 1 387 ? 174.116 147.201 119.749 1.00 95.42 387 GLY B C 1
ATOM 5874 O O . GLY B 1 387 ? 173.116 147.582 119.128 1.00 98.78 387 GLY B O 1
ATOM 5875 N N . LEU B 1 388 ? 174.313 145.924 120.073 1.00 84.93 388 LEU B N 1
ATOM 5876 C CA . LEU B 1 388 ? 173.375 144.875 119.691 1.00 81.67 388 LEU B CA 1
ATOM 5877 C C . LEU B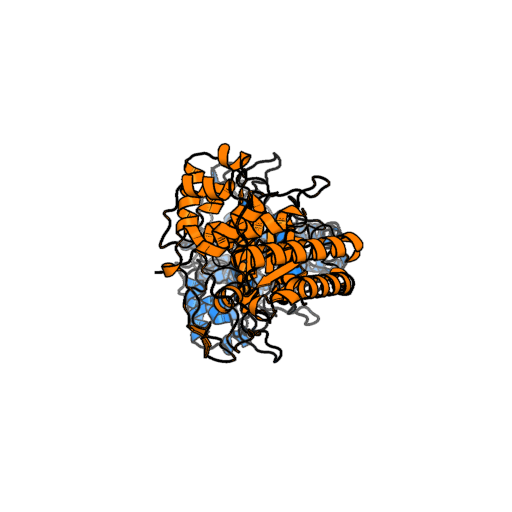 1 388 ? 172.827 144.158 120.920 1.00 81.53 388 LEU B C 1
ATOM 5878 O O . LEU B 1 388 ? 172.776 142.925 120.948 1.00 82.63 388 LEU B O 1
ATOM 5883 N N . LEU B 1 389 ? 172.418 144.914 121.935 1.00 63.03 389 LEU B N 1
ATOM 5884 C CA . LEU B 1 389 ? 171.977 144.352 123.205 1.00 59.50 389 LEU B CA 1
ATOM 5885 C C . LEU B 1 389 ? 170.466 144.491 123.345 1.00 58.83 389 LEU B C 1
ATOM 5886 O O . LEU B 1 389 ? 169.917 145.578 123.138 1.00 62.68 389 LEU B O 1
ATOM 5891 N N . HIS B 1 390 ? 169.803 143.387 123.689 1.00 51.16 390 HIS B N 1
ATOM 5892 C CA . HIS B 1 390 ? 168.386 143.426 124.028 1.00 47.44 390 HIS B CA 1
ATOM 5893 C C . HIS B 1 390 ? 168.188 143.841 125.482 1.00 55.67 390 HIS B C 1
ATOM 5894 O O . HIS B 1 390 ? 167.575 144.876 125.766 1.00 64.08 390 HIS B O 1
ATOM 5901 N N . GLY B 1 391 ? 168.708 143.052 126.415 1.00 43.88 391 GLY B N 1
ATOM 5902 C CA . GLY B 1 391 ? 168.561 143.361 127.823 1.00 44.77 391 GLY B CA 1
ATOM 5903 C C . GLY B 1 391 ? 169.081 142.228 128.683 1.00 42.15 391 GLY B C 1
ATOM 5904 O O . GLY B 1 391 ? 169.693 141.278 128.190 1.00 42.57 391 GLY B O 1
ATOM 5905 N N . TYR B 1 392 ? 168.826 142.349 129.987 1.00 50.94 392 TYR B N 1
ATOM 5906 C CA . TYR B 1 392 ? 169.248 141.358 130.968 1.00 44.67 392 TYR B CA 1
ATOM 5907 C C . TYR B 1 392 ? 168.195 141.248 132.060 1.00 45.03 392 TYR B C 1
ATOM 5908 O O . TYR B 1 392 ? 167.587 142.249 132.448 1.00 57.20 392 TYR B O 1
ATOM 5917 N N . SER B 1 393 ? 167.983 140.026 132.554 1.00 30.91 393 SER B N 1
ATOM 5918 C CA . SER B 1 393 ? 166.988 139.762 133.596 1.00 32.19 393 SER B CA 1
ATOM 5919 C C . SER B 1 393 ? 167.685 139.782 134.953 1.00 41.12 393 SER B C 1
ATOM 5920 O O . SER B 1 393 ? 167.956 138.751 135.571 1.00 44.65 393 SER B O 1
ATOM 5923 N N . PHE B 1 394 ? 167.967 140.991 135.427 1.00 49.54 394 PHE B N 1
ATOM 5924 C CA . PHE B 1 394 ? 168.702 141.162 136.672 1.00 49.75 394 PHE B CA 1
ATOM 5925 C C . PHE B 1 394 ? 167.879 140.663 137.853 1.00 44.81 394 PHE B C 1
ATOM 5926 O O . PHE B 1 394 ? 166.675 140.918 137.936 1.00 49.35 394 PHE B O 1
ATOM 5934 N N . ASN B 1 395 ? 168.530 139.942 138.759 1.00 43.43 395 ASN B N 1
ATOM 5935 C CA . ASN B 1 395 ? 167.896 139.464 139.976 1.00 38.41 395 ASN B CA 1
ATOM 5936 C C . ASN B 1 395 ? 168.085 140.485 141.097 1.00 44.21 395 ASN B C 1
ATOM 5937 O O . ASN B 1 395 ? 168.558 141.602 140.880 1.00 53.62 395 ASN B O 1
ATOM 5942 N N . SER B 1 396 ? 167.699 140.105 142.313 1.00 53.56 396 SER B N 1
ATOM 5943 C CA . SER B 1 396 ? 167.921 140.951 143.477 1.00 57.70 396 SER B CA 1
ATOM 5944 C C . SER B 1 396 ? 167.857 140.098 144.735 1.00 60.39 396 SER B C 1
ATOM 5945 O O . SER B 1 396 ? 166.905 139.336 144.929 1.00 60.31 396 SER B O 1
ATOM 5948 N N . TRP B 1 397 ? 168.870 140.239 145.586 1.00 71.14 397 TRP B N 1
ATOM 5949 C CA . TRP B 1 397 ? 168.960 139.485 146.836 1.00 73.00 397 TRP B CA 1
ATOM 5950 C C . TRP B 1 397 ? 168.264 140.293 147.923 1.00 73.52 397 TRP B C 1
ATOM 5951 O O . TRP B 1 397 ? 168.780 141.312 148.384 1.00 74.95 397 TRP B O 1
ATOM 5962 N N . SER B 1 398 ? 167.084 139.830 148.340 1.00 75.72 398 SER B N 1
ATOM 5963 C CA . SER B 1 398 ? 166.267 140.607 149.266 1.00 78.28 398 SER B CA 1
ATOM 5964 C C . SER B 1 398 ? 166.859 140.639 150.668 1.00 76.80 398 SER B C 1
ATOM 5965 O O . SER B 1 398 ? 166.583 141.571 151.432 1.00 74.89 398 SER B O 1
ATOM 5968 N N . ASP B 1 399 ? 167.662 139.644 151.028 1.00 90.75 399 ASP B N 1
ATOM 5969 C CA . ASP B 1 399 ? 168.165 139.509 152.388 1.00 93.71 399 ASP B CA 1
ATOM 5970 C C . ASP B 1 399 ? 169.451 140.289 152.633 1.00 90.78 399 ASP B C 1
ATOM 5971 O O . ASP B 1 399 ? 169.999 140.211 153.737 1.00 89.69 399 ASP B O 1
ATOM 5976 N N . VAL B 1 400 ? 169.942 141.036 151.645 1.00 85.00 400 VAL B N 1
ATOM 5977 C CA . VAL B 1 400 ? 171.198 141.767 151.752 1.00 85.17 400 VAL B CA 1
ATOM 5978 C C . VAL B 1 400 ? 170.989 143.265 151.563 1.00 88.46 400 VAL B C 1
ATOM 5979 O O . VAL B 1 400 ? 171.430 144.073 152.386 1.00 88.60 400 VAL B O 1
ATOM 5983 N N . VAL B 1 401 ? 170.317 143.655 150.487 1.00 85.84 401 VAL B N 1
ATOM 5984 C CA . VAL B 1 401 ? 170.140 145.063 150.151 1.00 81.79 401 VAL B CA 1
ATOM 5985 C C . VAL B 1 401 ? 168.823 145.559 150.724 1.00 78.68 401 VAL B C 1
ATOM 5986 O O . VAL B 1 401 ? 167.845 144.813 150.837 1.00 75.28 401 VAL B O 1
ATOM 5990 N N . THR B 1 402 ? 168.797 146.838 151.086 1.00 83.95 402 THR B N 1
ATOM 5991 C CA . THR B 1 402 ? 167.602 147.496 151.599 1.00 86.01 402 THR B CA 1
ATOM 5992 C C . THR B 1 402 ? 166.983 148.321 150.478 1.00 82.72 402 THR B C 1
ATOM 5993 O O . THR B 1 402 ? 167.626 149.235 149.949 1.00 83.24 402 THR B O 1
ATOM 5997 N N . TYR B 1 403 ? 165.743 148.000 150.119 1.00 69.60 403 TYR B N 1
ATOM 5998 C CA . TYR B 1 403 ? 165.065 148.684 149.025 1.00 69.59 403 TYR B CA 1
ATOM 5999 C C . TYR B 1 403 ? 164.790 150.130 149.418 1.00 71.14 403 TYR B C 1
ATOM 6000 O O . TYR B 1 403 ? 164.094 150.394 150.403 1.00 69.26 403 TYR B O 1
ATOM 6009 N N . ASP B 1 404 ? 165.337 151.066 148.647 1.00 76.53 404 ASP B N 1
ATOM 6010 C CA . ASP B 1 404 ? 165.149 152.488 148.883 1.00 77.34 404 ASP B CA 1
ATOM 6011 C C . ASP B 1 404 ? 165.209 153.214 147.549 1.00 74.53 404 ASP B C 1
ATOM 6012 O O . ASP B 1 404 ? 165.661 152.664 146.542 1.00 73.88 404 ASP B O 1
ATOM 6017 N N . GLU B 1 405 ? 164.747 154.466 147.549 1.00 73.83 405 GLU B N 1
ATOM 6018 C CA . GLU B 1 405 ? 164.821 155.263 146.329 1.00 73.10 405 GLU B CA 1
ATOM 6019 C C . GLU B 1 405 ? 166.258 155.374 145.833 1.00 78.24 405 GLU B C 1
ATOM 6020 O O . GLU B 1 405 ? 166.489 155.520 144.628 1.00 78.69 405 GLU B O 1
ATOM 6026 N N . GLN B 1 406 ? 167.233 155.295 146.741 1.00 74.93 406 GLN B N 1
ATOM 6027 C CA . GLN B 1 406 ? 168.629 155.266 146.320 1.00 73.77 406 GLN B CA 1
ATOM 6028 C C . GLN B 1 406 ? 168.936 154.000 145.530 1.00 75.75 406 GLN B C 1
ATOM 6029 O O . GLN B 1 406 ? 169.683 154.042 144.547 1.00 73.82 406 GLN B O 1
ATOM 6035 N N . PHE B 1 407 ? 168.373 152.865 145.949 1.00 68.77 407 PHE B N 1
ATOM 6036 C CA . PHE B 1 407 ? 168.583 151.623 145.211 1.00 64.77 407 PHE B CA 1
ATOM 6037 C C . PHE B 1 407 ? 168.005 151.716 143.804 1.00 65.06 407 PHE B C 1
ATOM 6038 O O . PHE B 1 407 ? 168.639 151.284 142.834 1.00 70.19 407 PHE B O 1
ATOM 6046 N N . ILE B 1 408 ? 166.803 152.279 143.670 1.00 58.35 408 ILE B N 1
ATOM 6047 C CA . ILE B 1 408 ? 166.209 152.436 142.346 1.00 54.77 408 ILE B CA 1
ATOM 6048 C C . ILE B 1 408 ? 167.028 153.409 141.511 1.00 49.46 408 ILE B C 1
ATOM 6049 O O . ILE B 1 408 ? 167.198 153.216 140.302 1.00 57.07 408 ILE B O 1
ATOM 6054 N N . GLU B 1 409 ? 167.542 154.470 142.133 1.00 46.87 409 GLU B N 1
ATOM 6055 C CA . GLU B 1 409 ? 168.379 155.410 141.397 1.00 58.53 409 GLU B CA 1
ATOM 6056 C C . GLU B 1 409 ? 169.639 154.729 140.880 1.00 56.74 409 GLU B C 1
ATOM 6057 O O . GLU B 1 409 ? 170.045 154.940 139.731 1.00 61.86 409 GLU B O 1
ATOM 6063 N N . ASP B 1 410 ? 170.274 153.905 141.716 1.00 53.92 410 ASP B N 1
ATOM 6064 C CA . ASP B 1 410 ? 171.469 153.190 141.281 1.00 58.73 410 ASP B CA 1
ATOM 6065 C C . ASP B 1 410 ? 171.141 152.202 140.169 1.00 55.51 410 ASP B C 1
ATOM 6066 O O . ASP B 1 410 ? 171.914 152.052 139.216 1.00 56.94 410 ASP B O 1
ATOM 6071 N N . TRP B 1 411 ? 170.002 151.515 140.275 1.00 49.73 411 TRP B N 1
ATOM 6072 C CA . TRP B 1 411 ? 169.607 150.579 139.226 1.00 46.68 411 TRP B CA 1
ATOM 6073 C C . TRP B 1 411 ? 169.381 151.301 137.904 1.00 47.85 411 TRP B C 1
ATOM 6074 O O . TRP B 1 411 ? 169.806 150.824 136.846 1.00 39.40 411 TRP B O 1
ATOM 6085 N N . LEU B 1 412 ? 168.709 152.453 137.943 1.00 54.23 412 LEU B N 1
ATOM 6086 C CA . LEU B 1 412 ? 168.484 153.218 136.722 1.00 44.55 412 LEU B CA 1
ATOM 6087 C C . LEU B 1 412 ? 169.797 153.726 136.141 1.00 46.78 412 LEU B C 1
ATOM 6088 O O . LEU B 1 412 ? 170.000 153.693 134.922 1.00 50.89 412 LEU B O 1
ATOM 6093 N N . ALA B 1 413 ? 170.700 154.206 137.000 1.00 55.63 413 ALA B N 1
ATOM 6094 C CA . ALA B 1 413 ? 171.981 154.713 136.518 1.00 57.60 413 ALA B CA 1
ATOM 6095 C C . ALA B 1 413 ? 172.809 153.605 135.879 1.00 55.08 413 ALA B C 1
ATOM 6096 O O . ALA B 1 413 ? 173.448 153.817 134.843 1.00 54.59 413 ALA B O 1
ATOM 6098 N N . SER B 1 414 ? 172.809 152.419 136.481 1.00 52.26 414 SER B N 1
ATOM 6099 C CA . SER B 1 414 ? 173.598 151.317 135.965 1.00 48.91 414 SER B CA 1
ATOM 6100 C C . SER B 1 414 ? 173.050 150.862 134.615 1.00 51.14 414 SER B C 1
ATOM 6101 O O . SER B 1 414 ? 171.888 151.114 134.289 1.00 52.78 414 SER B O 1
ATOM 6104 N N . PRO B 1 415 ? 173.872 150.187 133.807 1.00 56.46 415 PRO B N 1
ATOM 6105 C CA . PRO B 1 415 ? 173.424 149.779 132.468 1.00 54.25 415 PRO B CA 1
ATOM 6106 C C . PRO B 1 415 ? 172.379 148.675 132.467 1.00 52.75 415 PRO B C 1
ATOM 6107 O O . PRO B 1 415 ? 171.960 148.253 131.383 1.00 56.54 415 PRO B O 1
ATOM 6111 N N . GLN B 1 416 ? 171.940 148.193 133.628 1.00 49.48 416 GLN B N 1
ATOM 6112 C CA . GLN B 1 416 ? 170.940 147.139 133.671 1.00 46.13 416 GLN B CA 1
ATOM 6113 C C . GLN B 1 416 ? 169.662 147.594 132.967 1.00 42.21 416 GLN B C 1
ATOM 6114 O O . GLN B 1 416 ? 169.466 148.775 132.674 1.00 43.95 416 GLN B O 1
ATOM 6120 N N . THR B 1 417 ? 168.783 146.626 132.692 1.00 32.01 417 THR B N 1
ATOM 6121 C CA . THR B 1 417 ? 167.564 146.915 131.948 1.00 34.29 417 THR B CA 1
ATOM 6122 C C . THR B 1 417 ? 166.335 146.184 132.478 1.00 35.20 417 THR B C 1
ATOM 6123 O O . THR B 1 417 ? 165.367 146.022 131.725 1.00 33.50 417 THR B O 1
ATOM 6127 N N . SER B 1 418 ? 166.330 145.735 133.729 1.00 38.77 418 SER B N 1
ATOM 6128 C CA . SER B 1 418 ? 165.163 145.057 134.283 1.00 38.30 418 SER B CA 1
ATOM 6129 C C . SER B 1 418 ? 165.409 144.778 135.762 1.00 30.73 418 SER B C 1
ATOM 6130 O O . SER B 1 418 ? 166.472 145.085 136.309 1.00 31.95 418 SER B O 1
ATOM 6133 N N . LEU B 1 419 ? 164.396 144.196 136.405 1.00 35.23 419 LEU B N 1
ATOM 6134 C CA . LEU B 1 419 ? 164.482 143.754 137.796 1.00 42.87 419 LEU B CA 1
ATOM 6135 C C . LEU B 1 419 ? 163.455 142.635 137.942 1.00 44.63 419 LEU B C 1
ATOM 6136 O O . LEU B 1 419 ? 162.253 142.903 138.014 1.00 46.74 419 LEU B O 1
ATOM 6141 N N . TYR B 1 420 ? 163.932 141.391 137.979 1.00 48.03 420 TYR B N 1
ATOM 6142 C CA . TYR B 1 420 ? 163.073 140.240 137.720 1.00 41.22 420 TYR B CA 1
ATOM 6143 C C . TYR B 1 420 ? 162.470 139.654 138.995 1.00 42.63 420 TYR B C 1
ATOM 6144 O O . TYR B 1 420 ? 161.249 139.679 139.177 1.00 50.69 420 TYR B O 1
ATOM 6153 N N . TYR B 1 421 ? 163.308 139.132 139.886 1.00 35.41 421 TYR B N 1
ATOM 6154 C CA . TYR B 1 421 ? 162.840 138.427 141.067 1.00 41.58 421 TYR B CA 1
ATOM 6155 C C . TYR B 1 421 ? 163.507 139.005 142.305 1.00 55.91 421 TYR B C 1
ATOM 6156 O O . TYR B 1 421 ? 164.456 139.787 142.218 1.00 66.04 421 TYR B O 1
ATOM 6165 N N . SER B 1 422 ? 162.987 138.618 143.466 1.00 62.93 422 SER B N 1
ATOM 6166 C CA . SER B 1 422 ? 163.523 139.013 144.767 1.00 58.84 422 SER B CA 1
ATOM 6167 C C . SER B 1 422 ? 163.768 137.732 145.558 1.00 61.00 422 SER B C 1
ATOM 6168 O O . SER B 1 422 ? 162.849 137.182 146.168 1.00 66.05 422 SER B O 1
ATOM 6171 N N . LEU B 1 423 ? 165.009 137.261 145.545 1.00 64.73 423 LEU B N 1
ATOM 6172 C CA . LEU B 1 423 ? 165.365 135.997 146.171 1.00 68.88 423 LEU B CA 1
ATOM 6173 C C . LEU B 1 423 ? 165.899 136.218 147.584 1.00 72.43 423 LEU B C 1
ATOM 6174 O O . LEU B 1 423 ? 166.095 137.346 148.041 1.00 69.95 423 LEU B O 1
ATOM 6179 N N . GLN B 1 424 ? 166.135 135.107 148.280 1.00 84.82 424 GLN B N 1
ATOM 6180 C CA . GLN B 1 424 ? 166.742 135.099 149.604 1.00 84.49 424 GLN B CA 1
ATOM 6181 C C . GLN B 1 424 ? 167.964 134.196 149.566 1.00 85.17 424 GLN B C 1
ATOM 6182 O O . GLN B 1 424 ? 167.867 133.035 149.154 1.00 85.05 424 GLN B O 1
ATOM 6188 N N . VAL B 1 425 ? 169.107 134.721 150.002 1.00 86.44 425 VAL B N 1
ATOM 6189 C CA . VAL B 1 425 ? 170.387 134.047 149.847 1.00 89.20 425 VAL B CA 1
ATOM 6190 C C . VAL B 1 425 ? 170.902 133.493 151.171 1.00 89.91 425 VAL B C 1
ATOM 6191 O O . VAL B 1 425 ? 171.250 132.313 151.256 1.00 89.34 425 VAL B O 1
ATOM 6195 N N . MET B 1 426 ? 170.960 134.320 152.210 1.00 97.35 426 MET B N 1
ATOM 6196 C CA . MET B 1 426 ? 171.494 133.888 153.498 1.00 95.93 426 MET B CA 1
ATOM 6197 C C . MET B 1 426 ? 170.688 132.716 154.048 1.00 91.98 426 MET B C 1
ATOM 6198 O O . MET B 1 426 ? 171.012 131.556 153.794 1.00 89.79 426 MET B O 1
#

Secondary structure (DSSP, 8-state):
----EEEEE--SSSSSTT-HHHHHHHHHHHHHTT-EEEEE-TTSPPTT---SSS-----HHHHHHHHHHHHHHHHHHSS-----BEEEEESSSTTHHHHHH--TTTSTT-EEEEE--HHHHHHS-HHHHHHHHHHHHTT-EEEE---B-TT--B-EE-TTSS-EE-TT-B--EEEEESTTS-TTTHHHHHHHHHHHHHHHHTT--GGGGSSSPPGGGT-B-EEEEE-HHHHHHHHT--HHHHHHHHHHHHHT------HHHHHHHHHHHHHHHHHHHHHHTT-SB-EEE---TTTGGG-B-SSSPBPPSSSSPPSSSEEEEEETTTEEEEEE--S---HHHH-HHHHHHHHHHHHHHHHTTT-EEEE----BTTTSPP-HHHHHHHHHSS--EE---B---/----EEEEE--SSSSSTT-HHHHHHHHHHHHHTT-EEEEE-TTSPPTT---SSS-----HHHHHHHHHHHHHHHHHHSS-----BEEEEESSSTTHHHHHH--TTTSTT-EEEEE--HHHHHHS-HHHHHHHHHHHHTT-EEEE---B-TT--B-EE-TTSS-EE-TT-B--EEEEESTTS-TTTHHHHHHHHHHHHHHHHTT--GGGGSSSPPGGGT-B-EEEEE-HHHHHHHHT--HHHHHHHHHHHHHT------HHHHHHHHHHHHHHHHHHHHHHTT-SB-EEE---TTTGGG-B-SSSPBPPSSSSPPSSSEEEEEETTTEEEEEE--S---HHHH-HHHHHHHHHHHHHHHHTTT-EEEE----BTTTSPP-HHHHHHHHHSS--EE---B---

Sequence (802 aa):
LPVSCTVFVVEDTMEGENGIEASWRFVSHALRYGAGVAVHLSKLRPKGAENGKGLVASGPVSFAKIYSTLNEILRRGGVYKNGAVVCHLDLSHPDVLEFITASRSELPWVKRCVNINDHWWKEATPTVKNALLEGIKRGDI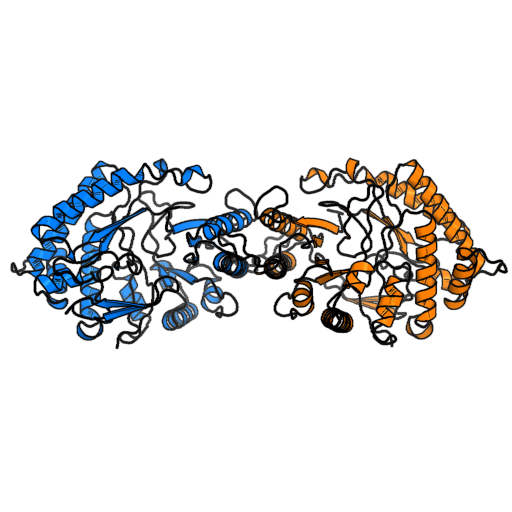WLNKTKVDRNGNRIRGNVCLEVYLPSRGTCLLQHVNLGGCELDEIRGAFAQGMSELCELHGKTNVGESGEYLPSETDRQVGLGMLGLANLLRTQGVTYNDFGRALEALNSGRPYPSTPGYVIAQELKAGIQAAAEIAKANKMERAFAIAPTASCSYRYTDLDGYTTCPEIAPPIARQVDRDSGTFGVQSFDYGPVEIASEVGWESYKRVVDGIIRLLDSTGLLHGYSFNSWSDVVTYDEQFIEDWLASPQTSLYYSLQVMLPVSCTVFVVEDTMEGENGIEASWRFVSHALRYGAGVAVHLSKLRPKGAENGKGLVASGPVSFAKIYSTLNEILRRGGVYKNGAVVCHLDLSHPDVLEFITASRSELPWVKRCVNINDHWWKEATPTVKNALLEGIKRGDIWLNKTKVDRNGNRIRGNVCLEVYLPSRGTCLLQHVNLGGCELDEIRGAFAQGMSELCELHGKTNVGESGEYLPSETDRQVGLGMLGLANLLRTQGVTYNDFGRALEALNSGRPYPSTPGYVIAQELKAGIQAAAEIAKANKMERAFAIAPTASCSYRYTDLDGYTTCPEIAPPIARQVDRDSGTFGVQSFDYGPVEIASEVGWESYKRVVDGIIRLLDSTGLLHGYSFNSWSDVVTYDEQFIEDWLASPQTSLYYSLQVM